Protein 8X7N (pdb70)

Structure (mmCIF, N/CA/C/O backbone):
data_8X7N
#
_entry.id   8X7N
#
_cell.length_a   96.864
_cell.length_b   153.263
_cell.length_c   163.030
_cell.angle_alpha   90.000
_cell.angle_beta   90.000
_cell.angle_gamma   90.000
#
_symmetry.space_group_name_H-M   'P 21 21 21'
#
loop_
_entity.id
_entity.type
_entity.pdbx_description
1 polymer 'Conjugative transfer: aggregate stability'
2 polymer Nb-TraN
#
loop_
_atom_site.group_PDB
_atom_site.id
_atom_site.type_symbol
_atom_site.label_atom_id
_atom_site.label_alt_id
_atom_site.label_comp_id
_atom_site.label_asym_id
_atom_site.label_entity_id
_atom_site.label_seq_id
_atom_site.pdbx_PDB_ins_code
_atom_site.Cartn_x
_atom_site.Cartn_y
_atom_site.Cartn_z
_atom_site.occupancy
_atom_site.B_iso_or_equiv
_atom_site.auth_seq_id
_atom_site.auth_comp_id
_atom_site.auth_asym_id
_atom_site.auth_atom_id
_atom_site.pdbx_PDB_model_num
ATOM 1 N N . GLU A 1 17 ? 10.25306 -10.83806 -69.22789 1.000 88.98513 172 GLU A N 1
ATOM 2 C CA . GLU A 1 17 ? 10.43491 -12.16730 -68.65653 1.000 88.82314 172 GLU A CA 1
ATOM 3 C C . GLU A 1 17 ? 11.05438 -12.07360 -67.26362 1.000 88.00175 172 GLU A C 1
ATOM 4 O O . GLU A 1 17 ? 12.22198 -12.40476 -67.06753 1.000 89.85320 172 GLU A O 1
ATOM 10 N N . VAL A 1 18 ? 10.25617 -11.61870 -66.30179 1.000 82.32121 173 VAL A N 1
ATOM 11 C CA . VAL A 1 18 ? 10.69201 -11.42446 -64.92315 1.000 82.16084 173 VAL A CA 1
ATOM 12 C C . VAL A 1 18 ? 10.18831 -12.59623 -64.09182 1.000 82.16226 173 VAL A C 1
ATOM 13 O O . VAL A 1 18 ? 8.98494 -12.88201 -64.07466 1.000 82.08607 173 VAL A O 1
ATOM 17 N N . ARG A 1 19 ? 11.10206 -13.27213 -63.39698 1.000 79.26708 174 ARG A N 1
ATOM 18 C CA . ARG A 1 19 ? 10.76113 -14.40945 -62.55169 1.000 78.94430 174 ARG A CA 1
ATOM 19 C C . ARG A 1 19 ? 11.29368 -14.17330 -61.14542 1.000 79.39518 174 ARG A C 1
ATOM 20 O O . ARG A 1 19 ? 12.48501 -13.90077 -60.96702 1.000 81.59836 174 ARG A O 1
ATOM 28 N N . THR A 1 20 ? 10.41273 -14.27916 -60.15345 1.000 81.48861 175 THR A N 1
ATOM 29 C CA . THR A 1 20 ? 10.77132 -14.10246 -58.75146 1.000 80.17962 175 THR A CA 1
ATOM 30 C C . THR A 1 20 ? 10.95056 -15.46460 -58.09323 1.000 81.16730 175 THR A C 1
ATOM 31 O O . THR A 1 20 ? 10.04987 -16.30901 -58.14880 1.000 80.24383 175 THR A O 1
ATOM 35 N N . TYR A 1 21 ? 12.10933 -15.67419 -57.47225 1.000 78.66116 176 TYR A N 1
ATOM 36 C CA . TYR A 1 21 ? 12.40353 -16.90229 -56.74707 1.000 78.77809 176 TYR A CA 1
ATOM 37 C C . TYR A 1 21 ? 12.58520 -16.60749 -55.26666 1.000 79.47300 176 TYR A C 1
ATOM 38 O O . TYR A 1 21 ? 13.21684 -15.61527 -54.89338 1.000 78.82085 176 TYR A O 1
ATOM 47 N N . THR A 1 22 ? 12.03605 -17.48115 -54.42949 1.000 80.31639 177 THR A N 1
ATOM 48 C CA . THR A 1 22 ? 12.22817 -17.43076 -52.98302 1.000 79.82390 177 THR A CA 1
ATOM 49 C C . THR A 1 22 ? 12.89097 -18.74659 -52.58450 1.000 81.72514 177 THR A C 1
ATOM 50 O O . THR A 1 22 ? 12.23119 -19.78877 -52.51182 1.000 80.99698 177 THR A O 1
ATOM 54 N N . LEU A 1 23 ? 14.19923 -18.69931 -52.34810 1.000 79.34477 178 LEU A N 1
ATOM 55 C CA . LEU A 1 23 ? 14.99386 -19.88786 -52.06909 1.000 79.11891 178 LEU A CA 1
ATOM 56 C C . LEU A 1 23 ? 15.26108 -19.99324 -50.57499 1.000 79.01916 178 LEU A C 1
ATOM 57 O O . LEU A 1 23 ? 15.73416 -19.03590 -49.95335 1.000 78.87448 178 LEU A O 1
ATOM 62 N N . THR A 1 24 ? 14.95248 -21.15572 -50.00431 1.000 81.23984 179 THR A N 1
ATOM 63 C CA . THR A 1 24 ? 15.13100 -21.40416 -48.57842 1.000 82.40289 179 THR A CA 1
ATOM 64 C C . THR A 1 24 ? 15.71491 -22.79058 -48.35300 1.000 84.39304 179 THR A C 1
ATOM 65 O O . THR A 1 24 ? 15.30576 -23.51750 -47.44143 1.000 87.11990 179 THR A O 1
ATOM 69 N N . ALA A 1 25 ? 16.67265 -23.17986 -49.19237 1.000 83.71633 180 ALA A N 1
ATOM 70 C CA . ALA A 1 25 ? 17.38288 -24.43832 -49.01072 1.000 83.95450 180 ALA A CA 1
ATOM 71 C C . ALA A 1 25 ? 18.83154 -24.15999 -48.63493 1.000 84.02470 180 ALA A C 1
ATOM 72 O O . ALA A 1 25 ? 19.75723 -24.70161 -49.24782 1.000 84.25594 180 ALA A O 1
ATOM 74 N N . PHE A 1 26 ? 19.03240 -23.30956 -47.63144 1.000 85.07087 181 PHE A N 1
ATOM 75 C CA . PHE A 1 26 ? 20.36944 -22.91137 -47.21007 1.000 84.02063 181 PHE A CA 1
ATOM 76 C C . PHE A 1 26 ? 21.01383 -24.02526 -46.39491 1.000 85.75575 181 PHE A C 1
ATOM 77 O O . PHE A 1 26 ? 20.52410 -24.37805 -45.31709 1.000 87.06098 181 PHE A O 1
ATOM 85 N N . SER A 1 27 ? 22.10868 -24.57503 -46.90868 1.000 87.71940 182 SER A N 1
ATOM 86 C CA . SER A 1 27 ? 22.88982 -25.58508 -46.21359 1.000 88.87631 182 SER A CA 1
ATOM 87 C C . SER A 1 27 ? 24.17857 -24.96367 -45.68611 1.000 86.71869 182 SER A C 1
ATOM 88 O O . SER A 1 27 ? 24.74441 -24.05191 -46.29715 1.000 85.73248 182 SER A O 1
ATOM 91 N N . PHE A 1 28 ? 24.64118 -25.46720 -44.54419 1.000 85.73701 183 PHE A N 1
ATOM 92 C CA . PHE A 1 28 ? 25.66896 -24.80299 -43.75475 1.000 85.68845 183 PHE A CA 1
ATOM 93 C C . PHE A 1 28 ? 26.86344 -25.72133 -43.54273 1.000 85.94211 183 PHE A C 1
ATOM 94 O O . PHE A 1 28 ? 26.69952 -26.87747 -43.13876 1.000 86.06364 183 PHE A O 1
ATOM 102 N N . SER A 1 29 ? 28.05981 -25.19857 -43.81483 1.000 88.18789 184 SER A N 1
ATOM 103 C CA . SER A 1 29 ? 29.32787 -25.83187 -43.47003 1.000 89.25767 184 SER A CA 1
ATOM 104 C C . SER A 1 29 ? 30.16358 -24.83371 -42.67598 1.000 88.07549 184 SER A C 1
ATOM 105 O O . SER A 1 29 ? 29.72378 -23.71801 -42.38047 1.000 86.16780 184 SER A O 1
ATOM 108 N N . ARG A 1 30 ? 31.38525 -25.23127 -42.33272 1.000 86.46288 185 ARG A N 1
ATOM 109 C CA . ARG A 1 30 ? 32.25865 -24.37472 -41.54660 1.000 84.97604 185 ARG A CA 1
ATOM 110 C C . ARG A 1 30 ? 33.69589 -24.52714 -42.01663 1.000 84.99835 185 ARG A C 1
ATOM 111 O O . ARG A 1 30 ? 34.12369 -25.62163 -42.39420 1.000 86.44610 185 ARG A O 1
ATOM 119 N N . SER A 1 31 ? 34.43355 -23.41894 -41.99359 1.000 82.18486 186 SER A N 1
ATOM 120 C CA . SER A 1 31 ? 35.86412 -23.40834 -42.29119 1.000 82.79546 186 SER A CA 1
ATOM 121 C C . SER A 1 31 ? 36.55873 -22.72928 -41.11551 1.000 81.91328 186 SER A C 1
ATOM 122 O O . SER A 1 31 ? 36.58218 -21.49777 -41.02662 1.000 80.68347 186 SER A O 1
ATOM 125 N N . GLY A 1 32 ? 37.10794 -23.53481 -40.21032 1.000 82.05633 187 GLY A N 1
ATOM 126 C CA . GLY A 1 32 ? 37.82297 -23.01414 -39.06354 1.000 82.68865 187 GLY A CA 1
ATOM 127 C C . GLY A 1 32 ? 36.91049 -22.57095 -37.94069 1.000 84.31882 187 GLY A C 1
ATOM 128 O O . GLY A 1 32 ? 36.37684 -23.39938 -37.19633 1.000 86.32089 187 GLY A O 1
ATOM 129 N N . LYS A 1 33 ? 36.72819 -21.25809 -37.80830 1.000 84.61664 188 LYS A N 1
ATOM 130 C CA . LYS A 1 33 ? 35.86622 -20.68541 -36.78263 1.000 89.61835 188 LYS A CA 1
ATOM 131 C C . LYS A 1 33 ? 34.65824 -19.97683 -37.38395 1.000 89.60142 188 LYS A C 1
ATOM 132 O O . LYS A 1 33 ? 33.93044 -19.28430 -36.66132 1.000 86.73859 188 LYS A O 1
ATOM 138 N N . GLN A 1 34 ? 34.41671 -20.14736 -38.68109 1.000 85.81452 189 GLN A N 1
ATOM 139 C CA . GLN A 1 34 ? 33.45736 -19.34743 -39.42416 1.000 84.74588 189 GLN A CA 1
ATOM 140 C C . GLN A 1 34 ? 32.40952 -20.25363 -40.05733 1.000 85.37244 189 GLN A C 1
ATOM 141 O O . GLN A 1 34 ? 32.70611 -21.38576 -40.45159 1.000 83.99953 189 GLN A O 1
ATOM 147 N N . ILE A 1 35 ? 31.16957 -19.74644 -40.14929 1.000 86.11746 190 ILE A N 1
ATOM 148 C CA . ILE A 1 35 ? 30.06535 -20.49006 -40.74732 1.000 83.36502 190 ILE A CA 1
ATOM 149 C C . ILE A 1 35 ? 30.00708 -20.16738 -42.23370 1.000 81.42314 190 ILE A C 1
ATOM 150 O O . ILE A 1 35 ? 30.28890 -19.04234 -42.66091 1.000 81.33586 190 ILE A O 1
ATOM 155 N N . VAL A 1 36 ? 29.63900 -21.16557 -43.03382 1.000 83.40129 191 VAL A N 1
ATOM 156 C CA . VAL A 1 36 ? 29.52749 -21.02735 -44.48187 1.000 84.09224 191 VAL A CA 1
ATOM 157 C C . VAL A 1 36 ? 28.12531 -21.46593 -44.88826 1.000 86.37524 191 VAL A C 1
ATOM 158 O O . VAL A 1 36 ? 27.81463 -22.66320 -44.85980 1.000 88.14170 191 VAL A O 1
ATOM 162 N N . PHE A 1 37 ? 27.28123 -20.50975 -45.26627 1.000 79.74083 192 PHE A N 1
ATOM 163 C CA . PHE A 1 37 ? 25.96560 -20.84036 -45.79087 1.000 79.68081 192 PHE A CA 1
ATOM 164 C C . PHE A 1 37 ? 26.02740 -20.96575 -47.30898 1.000 79.83888 192 PHE A C 1
ATOM 165 O O . PHE A 1 37 ? 26.92310 -20.43030 -47.96447 1.000 79.92696 192 PHE A O 1
ATOM 173 N N . SER A 1 38 ? 25.06189 -21.69487 -47.86496 1.000 79.88273 193 SER A N 1
ATOM 174 C CA . SER A 1 38 ? 25.05075 -21.96772 -49.29542 1.000 80.05402 193 SER A CA 1
ATOM 175 C C . SER A 1 38 ? 23.63732 -22.32084 -49.73790 1.000 83.96814 193 SER A C 1
ATOM 176 O O . SER A 1 38 ? 22.95184 -23.10498 -49.07724 1.000 86.20532 193 SER A O 1
ATOM 179 N N . VAL A 1 39 ? 23.21666 -21.74373 -50.86303 1.000 79.96651 194 VAL A N 1
ATOM 180 C CA . VAL A 1 39 ? 21.92882 -22.04465 -51.47428 1.000 79.92804 194 VAL A CA 1
ATOM 181 C C . VAL A 1 39 ? 22.13223 -22.13583 -52.98051 1.000 80.11687 194 VAL A C 1
ATOM 182 O O . VAL A 1 39 ? 22.95565 -21.42069 -53.55908 1.000 80.16609 194 VAL A O 1
ATOM 186 N N . THR A 1 40 ? 21.38969 -23.03678 -53.61474 1.000 80.23313 195 THR A N 1
ATOM 187 C CA . THR A 1 40 ? 21.52350 -23.26801 -55.04487 1.000 80.43603 195 THR A CA 1
ATOM 188 C C . THR A 1 40 ? 20.51813 -22.42236 -55.81710 1.000 80.28558 195 THR A C 1
ATOM 189 O O . THR A 1 40 ? 19.40904 -22.15822 -55.34653 1.000 80.19418 195 THR A O 1
ATOM 193 N N . VAL A 1 41 ? 20.92076 -21.99101 -57.00570 1.000 80.40072 196 VAL A N 1
ATOM 194 C CA . VAL A 1 41 ? 20.06210 -21.22766 -57.90712 1.000 80.29828 196 VAL A CA 1
ATOM 195 C C . VAL A 1 41 ? 19.57469 -22.16972 -59.00247 1.000 80.51166 196 VAL A C 1
ATOM 196 O O . VAL A 1 41 ? 20.40641 -22.73012 -59.73272 1.000 80.77506 196 VAL A O 1
ATOM 200 N N . PRO A 1 42 ? 18.26564 -22.36946 -59.15664 1.000 80.41742 197 PRO A N 1
ATOM 201 C CA . PRO A 1 42 ? 17.75485 -23.35398 -60.11809 1.000 80.62498 197 PRO A CA 1
ATOM 202 C C . PRO A 1 42 ? 17.51839 -22.83280 -61.52823 1.000 80.69574 197 PRO A C 1
ATOM 203 O O . PRO A 1 42 ? 17.15233 -23.63082 -62.39816 1.000 80.88657 197 PRO A O 1
ATOM 207 N N . GLU A 1 43 ? 17.70212 -21.53912 -61.78687 1.000 82.71473 198 GLU A N 1
ATOM 208 C CA . GLU A 1 43 ? 17.56870 -21.01872 -63.14071 1.000 85.02713 198 GLU A CA 1
ATOM 209 C C . GLU A 1 43 ? 18.52113 -19.85120 -63.34792 1.000 84.44779 198 GLU A C 1
ATOM 210 O O . GLU A 1 43 ? 18.74728 -19.05303 -62.43466 1.000 85.70559 198 GLU A O 1
ATOM 216 N N . ALA A 1 44 ? 19.06491 -19.76131 -64.56034 1.000 81.16753 199 ALA A N 1
ATOM 217 C CA . ALA A 1 44 ? 19.99637 -18.71435 -64.94058 1.000 81.17323 199 ALA A CA 1
ATOM 218 C C . ALA A 1 44 ? 19.25622 -17.41265 -65.23572 1.000 80.94368 199 ALA A C 1
ATOM 219 O O . ALA A 1 44 ? 18.03754 -17.38284 -65.41615 1.000 80.82740 199 ALA A O 1
ATOM 221 N N . GLY A 1 45 ? 20.01126 -16.33113 -65.29288 1.000 80.52422 200 GLY A N 1
ATOM 222 C CA . GLY A 1 45 ? 19.44863 -15.02663 -65.58024 1.000 80.31872 200 GLY A CA 1
ATOM 223 C C . GLY A 1 45 ? 20.25408 -13.93870 -64.90083 1.000 80.17151 200 GLY A C 1
ATOM 224 O O . GLY A 1 45 ? 21.24880 -14.19325 -64.22809 1.000 80.23132 200 GLY A O 1
ATOM 225 N N . THR A 1 46 ? 19.79534 -12.70614 -65.09650 1.000 80.12948 201 THR A N 1
ATOM 226 C CA . THR A 1 46 ? 20.43926 -11.52318 -64.53846 1.000 79.97358 201 THR A CA 1
ATOM 227 C C . THR A 1 46 ? 19.59013 -10.99064 -63.39339 1.000 79.65960 201 THR A C 1
ATOM 228 O O . THR A 1 46 ? 18.44027 -10.59400 -63.60319 1.000 79.50751 201 THR A O 1
ATOM 232 N N . ILE A 1 47 ? 20.15934 -10.97284 -62.18974 1.000 79.42026 202 ILE A N 1
ATOM 233 C CA . ILE A 1 47 ? 19.42600 -10.50105 -61.02224 1.000 79.13491 202 ILE A CA 1
ATOM 234 C C . ILE A 1 47 ? 19.20944 -8.99792 -61.12206 1.000 78.93390 202 ILE A C 1
ATOM 235 O O . ILE A 1 47 ? 20.15577 -8.22987 -61.33712 1.000 78.96971 202 ILE A O 1
ATOM 240 N N . SER A 1 48 ? 17.95683 -8.56918 -60.96184 1.000 81.06485 203 SER A N 1
ATOM 241 C CA . SER A 1 48 ? 17.63236 -7.15051 -60.90184 1.000 80.84948 203 SER A CA 1
ATOM 242 C C . SER A 1 48 ? 17.45879 -6.64134 -59.47941 1.000 80.60503 203 SER A C 1
ATOM 243 O O . SER A 1 48 ? 17.58040 -5.43190 -59.25383 1.000 80.44900 203 SER A O 1
ATOM 246 N N . SER A 1 49 ? 17.18178 -7.53063 -58.52552 1.000 86.30150 204 SER A N 1
ATOM 247 C CA . SER A 1 49 ? 16.95494 -7.14437 -57.13852 1.000 86.28768 204 SER A CA 1
ATOM 248 C C . SER A 1 49 ? 17.03163 -8.39494 -56.27480 1.000 84.71949 204 SER A C 1
ATOM 249 O O . SER A 1 49 ? 16.34989 -9.38491 -56.55592 1.000 85.63774 204 SER A O 1
ATOM 252 N N . ALA A 1 50 ? 17.85344 -8.34954 -55.23081 1.000 82.49928 205 ALA A N 1
ATOM 253 C CA . ALA A 1 50 ? 18.03029 -9.47951 -54.33105 1.000 83.78108 205 ALA A CA 1
ATOM 254 C C . ALA A 1 50 ? 17.98867 -8.99593 -52.89089 1.000 84.51123 205 ALA A C 1
ATOM 255 O O . ALA A 1 50 ? 18.47217 -7.90263 -52.58032 1.000 83.31465 205 ALA A O 1
ATOM 257 N N . SER A 1 51 ? 17.41073 -9.81833 -52.01592 1.000 87.15645 206 SER A N 1
ATOM 258 C CA . SER A 1 51 ? 17.30018 -9.49207 -50.59965 1.000 85.29338 206 SER A CA 1
ATOM 259 C C . SER A 1 51 ? 17.32463 -10.77597 -49.78358 1.000 84.27621 206 SER A C 1
ATOM 260 O O . SER A 1 51 ? 16.64685 -11.74746 -50.13242 1.000 81.93583 206 SER A O 1
ATOM 263 N N . LEU A 1 52 ? 18.10137 -10.77474 -48.70320 1.000 80.42861 207 LEU A N 1
ATOM 264 C CA . LEU A 1 52 ? 18.18162 -11.90834 -47.79364 1.000 80.50084 207 LEU A CA 1
ATOM 265 C C . LEU A 1 52 ? 17.31891 -11.64032 -46.56885 1.000 80.28391 207 LEU A C 1
ATOM 266 O O . LEU A 1 52 ? 17.35656 -10.54660 -45.99746 1.000 80.10864 207 LEU A O 1
ATOM 271 N N . ASN A 1 53 ? 16.54343 -12.64625 -46.16941 1.000 81.09443 208 ASN A N 1
ATOM 272 C CA . ASN A 1 53 ? 15.57236 -12.52434 -45.08611 1.000 83.32295 208 ASN A CA 1
ATOM 273 C C . ASN A 1 53 ? 16.00353 -13.43310 -43.94101 1.000 83.28791 208 ASN A C 1
ATOM 274 O O . ASN A 1 53 ? 16.00135 -14.66146 -44.08014 1.000 82.03781 208 ASN A O 1
ATOM 279 N N . VAL A 1 54 ? 16.36972 -12.82890 -42.81391 1.000 86.30187 209 VAL A N 1
ATOM 280 C CA . VAL A 1 54 ? 16.85899 -13.55222 -41.64553 1.000 86.78042 209 VAL A CA 1
ATOM 281 C C . VAL A 1 54 ? 15.72405 -13.67730 -40.64041 1.000 87.89471 209 VAL A C 1
ATOM 282 O O . VAL A 1 54 ? 15.16047 -12.66995 -40.19522 1.000 87.89534 209 VAL A O 1
ATOM 286 N N . ILE A 1 55 ? 15.39562 -14.91217 -40.27677 1.000 89.70267 210 ILE A N 1
ATOM 287 C CA . ILE A 1 55 ? 14.38441 -15.20659 -39.26952 1.000 93.57043 210 ILE A CA 1
ATOM 288 C C . ILE A 1 55 ? 15.07222 -15.97368 -38.15186 1.000 94.77675 210 ILE A C 1
ATOM 289 O O . ILE A 1 55 ? 15.69872 -17.00951 -38.40464 1.000 94.14433 210 ILE A O 1
ATOM 294 N N . THR A 1 56 ? 14.96975 -15.46608 -36.92462 1.000 95.82334 211 THR A N 1
ATOM 295 C CA . THR A 1 56 ? 15.59444 -16.13652 -35.79150 1.000 98.72161 211 THR A CA 1
ATOM 296 C C . THR A 1 56 ? 14.88617 -15.73936 -34.50579 1.000 101.95702 211 THR A C 1
ATOM 297 O O . THR A 1 56 ? 14.23009 -14.69652 -34.42994 1.000 102.54168 211 THR A O 1
ATOM 301 N N . GLN A 1 57 ? 15.03037 -16.59883 -33.49121 1.000 103.04810 212 GLN A N 1
ATOM 302 C CA . GLN A 1 57 ? 14.51225 -16.32649 -32.15864 1.000 104.72999 212 GLN A CA 1
ATOM 303 C C . GLN A 1 57 ? 15.59705 -16.09027 -31.11959 1.000 103.56317 212 GLN A C 1
ATOM 304 O O . GLN A 1 57 ? 15.29998 -15.52430 -30.06481 1.000 103.48694 212 GLN A O 1
ATOM 310 N N . ASN A 1 58 ? 16.83054 -16.51061 -31.37999 1.000 103.06353 213 ASN A N 1
ATOM 311 C CA . ASN A 1 58 ? 17.93970 -16.30355 -30.46313 1.000 100.59284 213 ASN A CA 1
ATOM 312 C C . ASN A 1 58 ? 18.87249 -15.23325 -31.01175 1.000 98.87144 213 ASN A C 1
ATOM 313 O O . ASN A 1 58 ? 18.97894 -15.04331 -32.22657 1.000 99.37306 213 ASN A O 1
ATOM 318 N N . TYR A 1 59 ? 19.53743 -14.526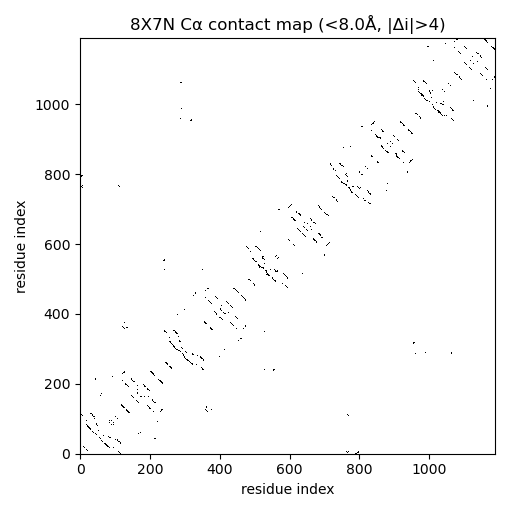58 -30.10107 1.000 95.50749 214 TYR A N 1
ATOM 319 C CA . TYR A 1 59 ? 20.49858 -13.51060 -30.50359 1.000 92.90742 214 TYR A CA 1
ATOM 320 C C . TYR A 1 59 ? 21.59287 -14.13209 -31.36056 1.000 91.86085 214 TYR A C 1
ATOM 321 O O . TYR A 1 59 ? 22.01619 -15.26863 -31.13077 1.000 92.13995 214 TYR A O 1
ATOM 330 N N . LEU A 1 60 ? 22.03742 -13.38193 -32.36630 1.000 89.90593 215 LEU A N 1
ATOM 331 C CA . LEU A 1 60 ? 23.09120 -13.81798 -33.27170 1.000 91.85554 215 LEU A CA 1
ATOM 332 C C . LEU A 1 60 ? 24.44953 -13.22383 -32.91519 1.000 90.64619 215 LEU A C 1
ATOM 333 O O . LEU A 1 60 ? 25.40266 -13.36610 -33.68946 1.000 84.59906 215 LEU A O 1
ATOM 338 N N . TRP A 1 61 ? 24.54952 -12.56786 -31.75887 1.000 89.89880 216 TRP A N 1
ATOM 339 C CA . TRP A 1 61 ? 25.79284 -11.98789 -31.25495 1.000 84.13099 216 TRP A CA 1
ATOM 340 C C . TRP A 1 61 ? 26.50527 -11.15846 -32.32182 1.000 83.65631 216 TRP A C 1
ATOM 341 O O . TRP A 1 61 ? 27.69587 -11.32767 -32.58935 1.000 86.20504 216 TRP A O 1
ATOM 352 N N . ASN A 1 62 ? 25.74473 -10.25126 -32.93696 1.000 79.69847 217 ASN A N 1
ATOM 353 C CA . ASN A 1 62 ? 26.28127 -9.23415 -33.84303 1.000 79.67890 217 ASN A CA 1
ATOM 354 C C . ASN A 1 62 ? 27.11430 -9.85606 -34.95959 1.000 79.89615 217 ASN A C 1
ATOM 355 O O . ASN A 1 62 ? 28.13788 -9.31258 -35.37745 1.000 79.96691 217 ASN A O 1
ATOM 360 N N . SER A 1 63 ? 26.67131 -11.00952 -35.44787 1.000 78.53483 218 SER A N 1
ATOM 361 C CA . SER A 1 63 ? 27.41628 -11.72794 -36.47360 1.000 79.27132 218 SER A CA 1
ATOM 362 C C . SER A 1 63 ? 27.41793 -10.93455 -37.77552 1.000 79.88660 218 SER A C 1
ATOM 363 O O . SER A 1 63 ? 26.35413 -10.57968 -38.29336 1.000 81.72874 218 SER A O 1
ATOM 366 N N . ARG A 1 64 ? 28.60697 -10.64516 -38.29920 1.000 80.64237 219 ARG A N 1
ATOM 367 C CA . ARG A 1 64 ? 28.72661 -10.02351 -39.60961 1.000 79.61339 219 ARG A CA 1
ATOM 368 C C . ARG A 1 64 ? 28.92886 -11.10184 -40.66701 1.000 78.72216 219 ARG A C 1
ATOM 369 O O . ARG A 1 64 ? 29.43253 -12.19182 -40.38271 1.000 78.89431 219 ARG A O 1
ATOM 377 N N . ALA A 1 65 ? 28.52312 -10.79254 -41.89549 1.000 78.35022 220 ALA A N 1
ATOM 378 C CA . ALA A 1 65 ? 28.55708 -11.78476 -42.95638 1.000 78.55447 220 ALA A CA 1
ATOM 379 C C . ALA A 1 65 ? 28.65494 -11.10029 -44.30964 1.000 78.58714 220 ALA A C 1
ATOM 380 O O . ALA A 1 65 ? 28.42782 -9.89442 -44.44330 1.000 78.42444 220 ALA A O 1
ATOM 382 N N . GLY A 1 66 ? 28.99520 -11.90063 -45.31585 1.000 78.80826 221 GLY A N 1
ATOM 383 C CA . GLY A 1 66 ? 29.04479 -11.44336 -46.68784 1.000 78.87391 221 GLY A CA 1
ATOM 384 C C . GLY A 1 66 ? 28.24980 -12.34517 -47.60786 1.000 78.97266 221 GLY A C 1
ATOM 385 O O . GLY A 1 66 ? 28.37555 -13.57238 -47.54966 1.000 79.13854 221 GLY A O 1
ATOM 386 N N . PHE A 1 67 ? 27.41843 -11.74275 -48.45445 1.000 78.87460 222 PHE A N 1
ATOM 387 C CA . PHE A 1 67 ? 26.60538 -12.48378 -49.41265 1.000 78.96071 222 PHE A CA 1
ATOM 388 C C . PHE A 1 67 ? 26.33975 -11.58629 -50.60750 1.000 78.92944 222 PHE A C 1
ATOM 389 O O . PHE A 1 67 ? 25.79794 -10.49129 -50.44247 1.000 78.71391 222 PHE A O 1
ATOM 397 N N . MET A 1 68 ? 26.72989 -12.04373 -51.79739 1.000 79.15004 223 MET A N 1
ATOM 398 C CA . MET A 1 68 ? 26.41233 -11.35557 -53.04843 1.000 80.53761 223 MET A CA 1
ATOM 399 C C . MET A 1 68 ? 26.93413 -9.91845 -53.05194 1.000 79.60666 223 MET A C 1
ATOM 400 O O . MET A 1 68 ? 26.19646 -8.96779 -53.31998 1.000 79.73190 223 MET A O 1
ATOM 405 N N . ASN A 1 69 ? 28.22472 -9.76633 -52.75132 1.000 80.41306 224 ASN A N 1
ATOM 406 C CA . ASN A 1 69 ? 28.87021 -8.45222 -52.69971 1.000 82.71599 224 ASN A CA 1
ATOM 407 C C . ASN A 1 69 ? 28.14680 -7.50405 -51.74838 1.000 84.09727 224 ASN A C 1
ATOM 408 O O . ASN A 1 69 ? 28.00197 -6.31203 -52.02520 1.000 87.62564 224 ASN A O 1
ATOM 413 N N . THR A 1 70 ? 27.68944 -8.03000 -50.61607 1.000 79.25197 225 THR A N 1
ATOM 414 C CA . THR A 1 70 ? 26.93890 -7.22204 -49.66764 1.000 78.97786 225 THR A CA 1
ATOM 415 C C . THR A 1 70 ? 27.39233 -7.53592 -48.25170 1.000 78.93987 225 THR A C 1
ATOM 416 O O . THR A 1 70 ? 27.44687 -8.70371 -47.85448 1.000 79.04966 225 THR A O 1
ATOM 420 N N . ILE A 1 71 ? 27.72615 -6.48895 -47.50558 1.000 80.35013 226 ILE A N 1
ATOM 421 C CA . ILE A 1 71 ? 28.02564 -6.59619 -46.08382 1.000 82.63731 226 ILE A CA 1
ATOM 422 C C . ILE A 1 71 ? 26.75254 -6.31715 -45.29554 1.000 84.94209 226 ILE A C 1
ATOM 423 O O . ILE A 1 71 ? 26.10933 -5.27609 -45.48085 1.000 85.71784 226 ILE A O 1
ATOM 428 N N . PHE A 1 72 ? 26.37614 -7.25303 -44.42806 1.000 82.21934 227 PHE A N 1
ATOM 429 C CA . PHE A 1 72 ? 25.29228 -7.04570 -43.48104 1.000 80.04570 227 PHE A CA 1
ATOM 430 C C . PHE A 1 72 ? 25.74602 -7.51764 -42.10831 1.000 81.88618 227 PHE A C 1
ATOM 431 O O . PHE A 1 72 ? 26.82672 -8.08896 -41.94876 1.000 82.71682 227 PHE A O 1
ATOM 439 N N . ASN A 1 73 ? 24.90666 -7.27247 -41.10664 1.000 81.62060 228 ASN A N 1
ATOM 440 C CA . ASN A 1 73 ? 25.22956 -7.62455 -39.72502 1.000 81.43700 228 ASN A CA 1
ATOM 441 C C . ASN A 1 73 ? 23.93460 -8.05735 -39.04544 1.000 86.16223 228 ASN A C 1
ATOM 442 O O . ASN A 1 73 ? 23.12996 -7.21586 -38.63559 1.000 90.04503 228 ASN A O 1
ATOM 447 N N . MET A 1 74 ? 23.73596 -9.36868 -38.93622 1.000 85.77858 229 MET A N 1
ATOM 448 C CA . MET A 1 74 ? 22.51723 -9.92011 -38.35578 1.000 86.17564 229 MET A CA 1
ATOM 449 C C . MET A 1 74 ? 22.66309 -9.98028 -36.84145 1.000 88.49642 229 MET A C 1
ATOM 450 O O . MET A 1 74 ? 23.49544 -10.72784 -36.31998 1.000 90.57524 229 MET A O 1
ATOM 455 N N . THR A 1 75 ? 21.85394 -9.19643 -36.13279 1.000 89.94070 230 THR A N 1
ATOM 456 C CA . THR A 1 75 ? 21.77789 -9.26099 -34.67833 1.000 88.71781 230 THR A CA 1
ATOM 457 C C . THR A 1 75 ? 20.60762 -10.11512 -34.20548 1.000 89.50637 230 THR A C 1
ATOM 458 O O . THR A 1 75 ? 20.79326 -11.03839 -33.40687 1.000 88.77324 230 THR A O 1
ATOM 462 N N . TRP A 1 76 ? 19.40317 -9.82942 -34.70029 1.000 97.99985 231 TRP A N 1
ATOM 463 C CA . TRP A 1 76 ? 18.21603 -10.61808 -34.39252 1.000 94.88161 231 TRP A CA 1
ATOM 464 C C . TRP A 1 76 ? 17.51394 -11.00697 -35.68688 1.000 91.92246 231 TRP A C 1
ATOM 465 O O . TRP A 1 76 ? 18.11392 -11.64759 -36.55531 1.000 96.34218 231 TRP A O 1
ATOM 476 N N . GLY A 1 77 ? 16.24848 -10.62225 -35.82992 1.000 88.29597 232 GLY A N 1
ATOM 477 C CA . GLY A 1 77 ? 15.53835 -10.80290 -37.08413 1.000 92.35461 232 GLY A CA 1
ATOM 478 C C . GLY A 1 77 ? 15.67399 -9.56675 -37.95971 1.000 90.68686 232 GLY A C 1
ATOM 479 O O . GLY A 1 77 ? 15.56520 -8.43826 -37.48529 1.000 89.76605 232 GLY A O 1
ATOM 480 N N . SER A 1 78 ? 15.91926 -9.79507 -39.24789 1.000 88.17311 233 SER A N 1
ATOM 481 C CA . SER A 1 78 ? 16.11360 -8.68987 -40.17658 1.000 84.59294 233 SER A CA 1
ATOM 482 C C . SER A 1 78 ? 15.97815 -9.19690 -41.60394 1.000 84.20068 233 SER A C 1
ATOM 483 O O . SER A 1 78 ? 16.14820 -10.38647 -41.88128 1.000 84.41850 233 SER A O 1
ATOM 486 N N . THR A 1 79 ? 15.66772 -8.26946 -42.50747 1.000 83.21188 234 THR A N 1
ATOM 487 C CA . THR A 1 79 ? 15.56476 -8.55028 -43.93916 1.000 84.55976 234 THR A CA 1
ATOM 488 C C . THR A 1 79 ? 16.49613 -7.57215 -44.64885 1.000 86.10977 234 THR A C 1
ATOM 489 O O . THR A 1 79 ? 16.16221 -6.39380 -44.80815 1.000 85.05085 234 THR A O 1
ATOM 493 N N . ILE A 1 80 ? 17.66442 -8.06025 -45.06852 1.000 79.41420 235 ILE A N 1
ATOM 494 C CA . ILE A 1 80 ? 18.70812 -7.21319 -45.63461 1.000 79.45947 235 ILE A CA 1
ATOM 495 C C . ILE A 1 80 ? 18.55894 -7.15636 -47.14579 1.000 79.55538 235 ILE A C 1
ATOM 496 O O . ILE A 1 80 ? 18.25140 -8.16175 -47.79678 1.000 79.69520 235 ILE A O 1
ATOM 501 N N . THR A 1 81 ? 18.78447 -5.97046 -47.70577 1.000 79.87037 236 THR A N 1
ATOM 502 C CA . THR A 1 81 ? 18.81283 -5.78526 -49.15121 1.000 78.43555 236 THR A CA 1
ATOM 503 C C . THR A 1 81 ? 20.20262 -6.15023 -49.65534 1.000 80.23502 236 THR A C 1
ATOM 504 O O . THR A 1 81 ? 21.17643 -5.44602 -49.36998 1.000 82.31588 236 THR A O 1
ATOM 508 N N . LEU A 1 82 ? 20.30666 -7.25267 -50.39687 1.000 79.72236 237 LEU A N 1
ATOM 509 C CA . LEU A 1 82 ? 21.58278 -7.65391 -50.98729 1.000 79.48487 237 LEU A CA 1
ATOM 510 C C . LEU A 1 82 ? 21.88532 -6.69695 -52.13685 1.000 81.68804 237 LEU A C 1
ATOM 511 O O . LEU A 1 82 ? 21.61758 -6.97061 -53.30896 1.000 81.97905 237 LEU A O 1
ATOM 516 N N . GLY A 1 83 ? 22.46135 -5.54631 -51.78143 1.000 81.33591 238 GLY A N 1
ATOM 517 C CA . GLY A 1 83 ? 22.63603 -4.48082 -52.75697 1.000 79.86797 238 GLY A CA 1
ATOM 518 C C . GLY A 1 83 ? 23.55044 -4.86386 -53.90512 1.000 78.12500 238 GLY A C 1
ATOM 519 O O . GLY A 1 83 ? 23.24454 -4.60069 -55.07199 1.000 78.18000 238 GLY A O 1
ATOM 520 N N . GLY A 1 84 ? 24.67693 -5.49888 -53.59416 1.000 81.48230 239 GLY A N 1
ATOM 521 C CA . GLY A 1 84 ? 25.70276 -5.73355 -54.59234 1.000 84.73990 239 GLY A CA 1
ATOM 522 C C . GLY A 1 84 ? 25.33273 -6.81461 -55.58404 1.000 85.04329 239 GLY A C 1
ATOM 523 O O . GLY A 1 84 ? 26.10691 -7.13795 -56.49142 1.000 89.28202 239 GLY A O 1
ATOM 524 N N . ALA A 1 85 ? 24.14257 -7.38168 -55.41714 1.000 78.64549 240 ALA A N 1
ATOM 525 C CA . ALA A 1 85 ? 23.69597 -8.47812 -56.25708 1.000 78.81714 240 ALA A CA 1
ATOM 526 C C . ALA A 1 85 ? 23.00606 -8.01177 -57.53087 1.000 78.82192 240 ALA A C 1
ATOM 527 O O . ALA A 1 85 ? 22.71990 -8.84327 -58.39863 1.000 78.98944 240 ALA A O 1
ATOM 529 N N . THR A 1 86 ? 22.74903 -6.71325 -57.67394 1.000 78.65203 241 THR A N 1
ATOM 530 C CA . THR A 1 86 ? 22.03559 -6.19977 -58.83985 1.000 78.64160 241 THR A CA 1
ATOM 531 C C . THR A 1 86 ? 22.93461 -6.28381 -60.06534 1.000 78.89835 241 THR A C 1
ATOM 532 O O . THR A 1 86 ? 23.84824 -5.47027 -60.23231 1.000 79.37521 241 THR A O 1
ATOM 536 N N . GLY A 1 87 ? 22.67187 -7.26209 -60.92703 1.000 79.08907 242 GLY A N 1
ATOM 537 C CA . GLY A 1 87 ? 23.41986 -7.45038 -62.15299 1.000 79.35149 242 GLY A CA 1
ATOM 538 C C . GLY A 1 87 ? 24.17798 -8.75534 -62.23127 1.000 79.61328 242 GLY A C 1
ATOM 539 O O . GLY A 1 87 ? 24.72321 -9.07036 -63.29773 1.000 79.85589 242 GLY A O 1
ATOM 540 N N . MET A 1 88 ? 24.23349 -9.51979 -61.14159 1.000 79.57913 243 MET A N 1
ATOM 541 C CA . MET A 1 88 ? 24.93935 -10.79510 -61.13699 1.000 79.82551 243 MET A CA 1
ATOM 542 C C . MET A 1 88 ? 24.35280 -11.73235 -62.18119 1.000 80.00718 243 MET A C 1
ATOM 543 O O . MET A 1 88 ? 23.17542 -12.09623 -62.11297 1.000 80.20231 243 MET A O 1
ATOM 548 N N . MET A 1 89 ? 25.17525 -12.12230 -63.14758 1.000 80.28363 244 MET A N 1
ATOM 549 C CA . MET A 1 89 ? 24.75622 -13.04769 -64.19560 1.000 82.54373 244 MET A CA 1
ATOM 550 C C . MET A 1 89 ? 24.92740 -14.46468 -63.66595 1.000 83.40802 244 MET A C 1
ATOM 551 O O . MET A 1 89 ? 26.01587 -15.04161 -63.73458 1.000 87.89197 244 MET A O 1
ATOM 556 N N . LEU A 1 90 ? 23.84859 -15.02256 -63.12959 1.000 80.50717 245 LEU A N 1
ATOM 557 C CA . LEU A 1 90 ? 23.86475 -16.35964 -62.56130 1.000 80.61855 245 LEU A CA 1
ATOM 558 C C . LEU A 1 90 ? 23.59096 -17.40128 -63.63897 1.000 80.87295 245 LEU A C 1
ATOM 559 O O . LEU A 1 90 ? 23.04076 -17.10551 -64.70189 1.000 80.90818 245 LEU A O 1
ATOM 564 N N . SER A 1 91 ? 23.98331 -18.63533 -63.34947 1.000 81.05683 246 SER A N 1
ATOM 565 C CA . SER A 1 91 ? 23.77665 -19.74926 -64.25856 1.000 81.43635 246 SER A CA 1
ATOM 566 C C . SER A 1 91 ? 23.05597 -20.87794 -63.53604 1.000 82.80193 246 SER A C 1
ATOM 567 O O . SER A 1 91 ? 22.86683 -20.84705 -62.31708 1.000 83.01277 246 SER A O 1
ATOM 570 N N . LYS A 1 92 ? 22.64294 -21.87608 -64.31629 1.000 86.43770 247 LYS A N 1
ATOM 571 C CA . LYS A 1 92 ? 22.00574 -23.06163 -63.75927 1.000 85.20169 247 LYS A CA 1
ATOM 572 C C . LYS A 1 92 ? 22.89408 -23.68611 -62.69140 1.000 85.59044 247 LYS A C 1
ATOM 573 O O . LYS A 1 92 ? 24.06994 -23.97114 -62.93210 1.000 85.57243 247 LYS A O 1
ATOM 579 N N . GLY A 1 93 ? 22.33232 -23.87624 -61.50197 1.000 81.38967 248 GLY A N 1
ATOM 580 C CA . GLY A 1 93 ? 23.03804 -24.56335 -60.43845 1.000 81.44122 248 GLY A CA 1
ATOM 581 C C . GLY A 1 93 ? 24.20591 -23.78443 -59.86781 1.000 81.38982 248 GLY A C 1
ATOM 582 O O . GLY A 1 93 ? 25.03128 -24.34232 -59.13687 1.000 81.48233 248 GLY A O 1
ATOM 583 N N . GLN A 1 94 ? 24.29431 -22.49754 -60.20119 1.000 81.24950 249 GLN A N 1
ATOM 584 C CA . GLN A 1 94 ? 25.29829 -21.63659 -59.59123 1.000 81.16708 249 GLN A CA 1
ATOM 585 C C . GLN A 1 94 ? 25.03204 -21.51331 -58.09918 1.000 80.93432 249 GLN A C 1
ATOM 586 O O . GLN A 1 94 ? 23.94567 -21.09788 -57.68597 1.000 85.62909 249 GLN A O 1
ATOM 592 N N . ILE A 1 95 ? 26.01912 -21.87760 -57.29187 1.000 81.01053 250 ILE A N 1
ATOM 593 C CA . ILE A 1 95 ? 25.86912 -21.88543 -55.84305 1.000 80.82475 250 ILE A CA 1
ATOM 594 C C . ILE A 1 95 ? 26.25090 -20.51575 -55.30233 1.000 80.61101 250 ILE A C 1
ATOM 595 O O . ILE A 1 95 ? 27.39513 -20.07657 -55.45462 1.000 80.70471 250 ILE A O 1
ATOM 600 N N . LEU A 1 96 ? 25.29665 -19.83954 -54.67153 1.000 80.33032 251 LEU A N 1
ATOM 601 C CA . LEU A 1 96 ? 25.57886 -18.62135 -53.92125 1.000 80.11058 251 LEU A CA 1
ATOM 602 C C . LEU A 1 96 ? 25.94004 -19.01730 -52.49652 1.000 80.05785 251 LEU A C 1
ATOM 603 O O . LEU A 1 96 ? 25.09359 -19.52319 -51.75150 1.000 79.95318 251 LEU A O 1
ATOM 608 N N . SER A 1 97 ? 27.19271 -18.78946 -52.11593 1.000 80.13585 252 SER A N 1
ATOM 609 C CA . SER A 1 97 ? 27.65646 -19.12186 -50.78130 1.000 80.10191 252 SER A CA 1
ATOM 610 C C . SER A 1 97 ? 28.34051 -17.91189 -50.16291 1.000 79.95583 252 SER A C 1
ATOM 611 O O . SER A 1 97 ? 28.96203 -17.10352 -50.85808 1.000 79.99063 252 SER A O 1
ATOM 614 N N . GLY A 1 98 ? 28.20691 -17.79119 -48.84049 1.000 79.79547 253 GLY A N 1
ATOM 615 C CA . GLY A 1 98 ? 28.79047 -16.68280 -48.11894 1.000 79.64831 253 GLY A CA 1
ATOM 616 C C . GLY A 1 98 ? 29.32006 -17.13679 -46.77411 1.000 79.65095 253 GLY A C 1
ATOM 617 O O . GLY A 1 98 ? 29.05051 -18.25030 -46.31962 1.000 79.72887 253 GLY A O 1
ATOM 618 N N . THR A 1 99 ? 30.08549 -16.25005 -46.14548 1.000 79.56984 254 THR A N 1
ATOM 619 C CA . THR A 1 99 ? 30.71696 -16.52135 -44.86368 1.000 79.57258 254 THR A CA 1
ATOM 620 C C . THR A 1 99 ? 30.14937 -15.59401 -43.79898 1.000 79.29340 254 THR A C 1
ATOM 621 O O . THR A 1 99 ? 29.71196 -14.47918 -44.09526 1.000 79.12022 254 THR A O 1
ATOM 625 N N . SER A 1 100 ? 30.16800 -16.06349 -42.55257 1.000 81.15374 255 SER A N 1
ATOM 626 C CA . SER A 1 100 ? 29.57471 -15.32570 -41.44521 1.000 80.90344 255 SER A CA 1
ATOM 627 C C . SER A 1 100 ? 30.31992 -15.64499 -40.16006 1.000 80.94000 255 SER A C 1
ATOM 628 O O . SER A 1 100 ? 30.52446 -16.81855 -39.83719 1.000 81.09459 255 SER A O 1
ATOM 631 N N . CYS A 1 101 ? 30.70211 -14.60481 -39.42258 1.000 87.18215 256 CYS A N 1
ATOM 632 C CA . CYS A 1 101 ? 31.35205 -14.77455 -38.13197 1.000 89.00364 256 CYS A CA 1
ATOM 633 C C . CYS A 1 101 ? 30.76356 -13.78975 -37.13216 1.000 86.55642 256 CYS A C 1
ATOM 634 O O . CYS A 1 101 ? 30.39897 -12.66452 -37.48352 1.000 85.72138 256 CYS A O 1
ATOM 637 N N . SER A 1 102 ? 30.67420 -14.22948 -35.87950 1.000 82.42326 257 SER A N 1
ATOM 638 C CA . SER A 1 102 ? 30.09930 -13.41943 -34.81982 1.000 82.19627 257 SER A CA 1
ATOM 639 C C . SER A 1 102 ? 31.07800 -12.33569 -34.37452 1.000 82.15220 257 SER A C 1
ATOM 640 O O . SER A 1 102 ? 32.27010 -12.36377 -34.68760 1.000 82.31254 257 SER A O 1
ATOM 643 N N . GLY A 1 103 ? 30.55177 -11.36798 -33.63119 1.000 79.53500 258 GLY A N 1
ATOM 644 C CA . GLY A 1 103 ? 31.37475 -10.29576 -33.09477 1.000 79.47587 258 GLY A CA 1
ATOM 645 C C . GLY A 1 103 ? 32.03695 -9.43262 -34.14528 1.000 79.50598 258 GLY A C 1
ATOM 646 O O . GLY A 1 103 ? 33.21105 -9.07237 -33.99569 1.000 79.59583 258 GLY A O 1
ATOM 647 N N . ASN A 1 104 ? 31.30731 -9.08884 -35.20782 1.000 82.83556 259 ASN A N 1
ATOM 648 C CA . ASN A 1 104 ? 31.83327 -8.26852 -36.30006 1.000 83.50570 259 ASN A CA 1
ATOM 649 C C . ASN A 1 104 ? 33.03943 -8.93579 -36.95826 1.000 86.38804 259 ASN A C 1
ATOM 650 O O . ASN A 1 104 ? 34.07733 -8.31161 -37.18765 1.000 90.79621 259 ASN A O 1
ATOM 655 N N . GLY A 1 105 ? 32.89582 -10.22394 -37.25873 1.000 87.10881 260 GLY A N 1
ATOM 656 C CA . GLY A 1 105 ? 33.95174 -10.95051 -37.93978 1.000 91.02421 260 GLY A CA 1
ATOM 657 C C . GLY A 1 105 ? 35.16561 -11.25951 -37.09190 1.000 91.68532 260 GLY A C 1
ATOM 658 O O . GLY A 1 105 ? 36.28476 -11.29592 -37.61470 1.000 92.74778 260 GLY A O 1
ATOM 659 N N . SER A 1 106 ? 34.97737 -11.47572 -35.78808 1.000 90.14577 261 SER A N 1
ATOM 660 C CA . SER A 1 106 ? 36.05951 -11.88796 -34.90651 1.000 89.70908 261 SER A CA 1
ATOM 661 C C . SER A 1 106 ? 35.94373 -13.33183 -34.44393 1.000 89.86566 261 SER A C 1
ATOM 662 O O . SER A 1 106 ? 36.94573 -13.89857 -33.99448 1.000 91.53351 261 SER A O 1
ATOM 665 N N . CYS A 1 107 ? 34.75380 -13.93159 -34.54463 1.000 89.28849 262 CYS A N 1
ATOM 666 C CA . CYS A 1 107 ? 34.54279 -15.35383 -34.26417 1.000 89.19816 262 CYS A CA 1
ATOM 667 C C . CYS A 1 107 ? 34.92783 -15.70733 -32.82910 1.000 90.51065 262 CYS A C 1
ATOM 668 O O . CYS A 1 107 ? 35.50480 -16.76401 -32.56411 1.000 93.89662 262 CYS A O 1
ATOM 671 N N . THR A 1 108 ? 34.58975 -14.82340 -31.89345 1.000 85.20570 263 THR A N 1
ATOM 672 C CA . THR A 1 108 ? 35.05089 -14.97195 -30.51991 1.000 85.19564 263 THR A CA 1
ATOM 673 C C . THR A 1 108 ? 34.37154 -16.15733 -29.84504 1.000 85.23236 263 THR A C 1
ATOM 674 O O . THR A 1 108 ? 33.14169 -16.24378 -29.80709 1.000 85.09589 263 THR A O 1
ATOM 678 N N . GLY A 1 109 ? 35.17840 -17.07275 -29.31350 1.000 90.03764 264 GLY A N 1
ATOM 679 C CA . GLY A 1 109 ? 34.65061 -18.17699 -28.54043 1.000 89.54229 264 GLY A CA 1
ATOM 680 C C . GLY A 1 109 ? 33.82283 -19.15080 -29.36503 1.000 93.98293 264 GLY A C 1
ATOM 681 O O . GLY A 1 109 ? 33.86236 -19.17677 -30.59976 1.000 96.54222 264 GLY A O 1
ATOM 682 N N . THR A 1 110 ? 33.05744 -19.96971 -28.64305 1.000 94.14356 265 THR A N 1
ATOM 683 C CA . THR A 1 110 ? 32.16839 -20.95794 -29.23787 1.000 98.08173 265 THR A CA 1
ATOM 684 C C . THR A 1 110 ? 30.84724 -20.35787 -29.71199 1.000 100.27672 265 THR A C 1
ATOM 685 O O . THR A 1 110 ? 29.89343 -21.10791 -29.95353 1.000 100.91554 265 THR A O 1
ATOM 689 N N . LEU A 1 111 ? 30.77520 -19.03158 -29.85081 1.000 94.84549 266 LEU A N 1
ATOM 690 C CA . LEU A 1 111 ? 29.54272 -18.38538 -30.29173 1.000 93.17483 266 LEU A CA 1
ATOM 691 C C . LEU A 1 111 ? 29.12227 -18.88903 -31.66713 1.000 92.41041 266 LEU A C 1
ATOM 692 O O . LEU A 1 111 ? 28.01027 -19.39662 -31.84517 1.000 93.08990 266 LEU A O 1
ATOM 697 N N . ASP A 1 112 ? 30.01408 -18.76424 -32.65312 1.000 91.38586 267 ASP A N 1
ATOM 698 C CA . ASP A 1 112 ? 29.70156 -19.19959 -34.00982 1.000 92.26023 267 ASP A CA 1
ATOM 699 C C . ASP A 1 112 ? 29.36165 -20.68045 -34.06061 1.000 93.13309 267 ASP A C 1
ATOM 700 O O . ASP A 1 112 ? 28.52362 -21.09795 -34.86823 1.000 94.14538 267 ASP A O 1
ATOM 705 N N . ASP A 1 113 ? 30.00067 -21.48878 -33.21353 1.000 93.11407 268 ASP A N 1
ATOM 706 C CA . ASP A 1 113 ? 29.63474 -22.89696 -33.12954 1.000 93.17719 268 ASP A CA 1
ATOM 707 C C . ASP A 1 113 ? 28.23359 -23.07924 -32.55999 1.000 93.51446 268 ASP A C 1
ATOM 708 O O . ASP A 1 113 ? 27.53269 -24.02335 -32.94207 1.000 93.58262 268 ASP A O 1
ATOM 713 N N . ARG A 1 114 ? 27.80561 -22.19750 -31.65221 1.000 94.44467 269 ARG A N 1
ATOM 714 C CA . ARG A 1 114 ? 26.40317 -22.19729 -31.25060 1.000 96.59981 269 ARG A CA 1
ATOM 715 C C . ARG A 1 114 ? 25.51368 -21.73457 -32.39662 1.000 95.78222 269 ARG A C 1
ATOM 716 O O . ARG A 1 114 ? 24.55257 -22.42010 -32.76477 1.000 96.21908 269 ARG A O 1
ATOM 724 N N . ILE A 1 115 ? 25.82605 -20.57014 -32.97611 1.000 86.26065 270 ILE A N 1
ATOM 725 C CA . ILE A 1 115 ? 25.03601 -20.02692 -34.08075 1.000 86.16019 270 ILE A CA 1
ATOM 726 C C . ILE A 1 115 ? 24.92669 -21.02676 -35.22002 1.000 86.34557 270 ILE A C 1
ATOM 727 O O . ILE A 1 115 ? 23.97170 -20.98731 -36.00492 1.000 86.28468 270 ILE A O 1
ATOM 732 N N . PHE A 1 116 ? 25.88800 -21.94365 -35.32513 1.000 86.25084 271 PHE A N 1
ATOM 733 C CA . PHE A 1 116 ? 25.79297 -23.01193 -36.31195 1.000 89.17638 271 PHE A CA 1
ATOM 734 C C . PHE A 1 116 ? 24.55659 -23.86938 -36.06963 1.000 89.16772 271 PHE A C 1
ATOM 735 O O . PHE A 1 116 ? 23.73198 -24.06846 -36.97030 1.000 89.74320 271 PHE A O 1
ATOM 743 N N . ASN A 1 117 ? 24.41097 -24.38650 -34.84678 1.000 94.47991 272 ASN A N 1
ATOM 744 C CA . ASN A 1 117 ? 23.27469 -25.25100 -34.54816 1.000 96.77685 272 ASN A CA 1
ATOM 745 C C . ASN A 1 117 ? 21.95446 -24.49470 -34.63750 1.000 96.44835 272 ASN A C 1
ATOM 746 O O . ASN A 1 117 ? 20.90856 -25.10404 -34.88952 1.000 96.58414 272 ASN A O 1
ATOM 751 N N . GLU A 1 118 ? 21.97744 -23.17330 -34.44457 1.000 95.83657 273 GLU A N 1
ATOM 752 C CA . GLU A 1 118 ? 20.77877 -22.37980 -34.67955 1.000 93.28974 273 GLU A CA 1
ATOM 753 C C . GLU A 1 118 ? 20.42569 -22.28363 -36.15773 1.000 93.17537 273 GLU A C 1
ATOM 754 O O . GLU A 1 118 ? 19.30831 -21.87620 -36.48024 1.000 95.29253 273 GLU A O 1
ATOM 760 N N . LEU A 1 119 ? 21.33736 -22.64317 -37.06047 1.000 93.02052 274 LEU A N 1
ATOM 761 C CA . LEU A 1 119 ? 21.03986 -22.67312 -38.48791 1.000 91.59186 274 LEU A CA 1
ATOM 762 C C . LEU A 1 119 ? 20.69541 -24.07229 -38.98280 1.000 92.87810 274 LEU A C 1
ATOM 763 O O . LEU A 1 119 ? 19.73173 -24.24463 -39.73551 1.000 95.74864 274 LEU A O 1
ATOM 768 N N . THR A 1 120 ? 21.46616 -25.07890 -38.56507 1.000 92.73614 275 THR A N 1
ATOM 769 C CA . THR A 1 120 ? 21.26259 -26.43529 -39.06464 1.000 93.45453 275 THR A CA 1
ATOM 770 C C . THR A 1 120 ? 19.95066 -27.02773 -38.56724 1.000 98.16586 275 THR A C 1
ATOM 771 O O . THR A 1 120 ? 19.29341 -27.78754 -39.28802 1.000 101.33316 275 THR A O 1
ATOM 775 N N . SER A 1 121 ? 19.55860 -26.70402 -37.33696 1.000 100.83098 276 SER A N 1
ATOM 776 C CA . SER A 1 121 ? 18.39968 -27.31245 -36.69660 1.000 100.86909 276 SER A CA 1
ATOM 777 C C . SER A 1 121 ? 17.20715 -26.36281 -36.63474 1.000 98.09447 276 SER A C 1
ATOM 778 O O . SER A 1 121 ? 16.37620 -26.46135 -35.72788 1.000 97.23224 276 SER A O 1
ATOM 781 N N . GLY A 1 122 ? 17.09803 -25.44855 -37.58766 1.000 95.21629 277 GLY A N 1
ATOM 782 C CA . GLY A 1 122 ? 16.05449 -24.46107 -37.45054 1.000 95.92607 277 GLY A CA 1
ATOM 783 C C . GLY A 1 122 ? 16.41303 -23.48994 -36.33886 1.000 96.85176 277 GLY A C 1
ATOM 784 O O . GLY A 1 122 ? 17.49397 -23.54089 -35.75471 1.000 100.53762 277 GLY A O 1
ATOM 785 N N . ARG A 1 123 ? 15.45535 -22.60370 -36.05133 1.000 93.84749 278 ARG A N 1
ATOM 786 C CA . ARG A 1 123 ? 15.56006 -21.49634 -35.09877 1.000 97.15020 278 ARG A CA 1
ATOM 787 C C . ARG A 1 123 ? 16.23378 -20.29077 -35.74202 1.000 96.66196 278 ARG A C 1
ATOM 788 O O . ARG A 1 123 ? 16.16769 -19.18076 -35.20632 1.000 95.09024 278 ARG A O 1
ATOM 796 N N . THR A 1 124 ? 16.89585 -20.49988 -36.87714 1.000 95.34544 279 THR A N 1
ATOM 797 C CA . THR A 1 124 ? 17.45532 -19.40300 -37.66415 1.000 93.07759 279 THR A CA 1
ATOM 798 C C . THR A 1 124 ? 17.53453 -19.88382 -39.10385 1.000 89.47534 279 THR A C 1
ATOM 799 O O . THR A 1 124 ? 18.29971 -20.80259 -39.41030 1.000 89.34106 279 THR A O 1
ATOM 803 N N . THR A 1 125 ? 16.73849 -19.27962 -39.97829 1.000 83.62369 280 THR A N 1
ATOM 804 C CA . THR A 1 125 ? 16.72142 -19.65331 -41.38100 1.000 83.76349 280 THR A CA 1
ATOM 805 C C . THR A 1 125 ? 16.89998 -18.41493 -42.24393 1.000 83.67053 280 THR A C 1
ATOM 806 O O . THR A 1 125 ? 16.65641 -17.28341 -41.81506 1.000 83.46772 280 THR A O 1
ATOM 810 N N . PHE A 1 126 ? 17.33779 -18.65654 -43.47268 1.000 84.29142 281 PHE A N 1
ATOM 811 C CA . PHE A 1 126 ? 17.51598 -17.62664 -44.47963 1.000 83.19993 281 PHE A CA 1
ATOM 812 C C . PHE A 1 126 ? 16.43741 -17.76240 -45.54494 1.000 78.95043 281 PHE A C 1
ATOM 813 O O . PHE A 1 126 ? 15.91136 -18.85237 -45.78799 1.000 78.46433 281 PHE A O 1
ATOM 821 N N . THR A 1 127 ? 16.11271 -16.64063 -46.17876 1.000 79.70792 282 THR A N 1
ATOM 822 C CA . THR A 1 127 ? 15.14816 -16.61633 -47.26984 1.000 79.70162 282 THR A CA 1
ATOM 823 C C . THR A 1 127 ? 15.68773 -15.69188 -48.34762 1.000 79.71892 282 THR A C 1
ATOM 824 O O . THR A 1 127 ? 15.90215 -14.50263 -48.09496 1.000 79.56260 282 THR A O 1
ATOM 828 N N . LEU A 1 128 ? 15.91487 -16.23720 -49.53928 1.000 79.97400 283 LEU A N 1
ATOM 829 C CA . LEU A 1 128 ? 16.55719 -15.51493 -50.63259 1.000 80.03830 283 LEU A CA 1
ATOM 830 C C . LEU A 1 128 ? 15.52323 -15.20822 -51.70816 1.000 79.99643 283 LEU A C 1
ATOM 831 O O . LEU A 1 128 ? 15.06890 -16.11305 -52.41618 1.000 80.13998 283 LEU A O 1
ATOM 836 N N . THR A 1 129 ? 15.16511 -13.93431 -51.83799 1.000 85.35339 284 THR A N 1
ATOM 837 C CA . THR A 1 129 ? 14.27904 -13.47756 -52.89891 1.000 83.98029 284 THR A CA 1
ATOM 838 C C . THR A 1 129 ? 15.11407 -12.85310 -54.01290 1.000 83.22202 284 THR A C 1
ATOM 839 O O . THR A 1 129 ? 16.01688 -12.05166 -53.74868 1.000 82.64809 284 THR A O 1
ATOM 843 N N . LEU A 1 130 ? 14.83477 -13.24943 -55.25289 1.000 82.52970 285 LEU A N 1
ATOM 844 C CA . LEU A 1 130 ? 15.59323 -12.79393 -56.41043 1.000 82.17785 285 LEU A CA 1
ATOM 845 C C . LEU A 1 130 ? 14.63264 -12.34580 -57.50090 1.000 82.56137 285 LEU A C 1
ATOM 846 O O . LEU A 1 130 ? 13.67989 -13.06120 -57.82689 1.000 80.77629 285 LEU A O 1
ATOM 851 N N . VAL A 1 131 ? 14.88603 -11.16762 -58.05943 1.000 82.37265 286 VAL A N 1
ATOM 852 C CA . VAL A 1 131 ? 14.12392 -10.63011 -59.18033 1.000 80.08139 286 VAL A CA 1
ATOM 853 C C . VAL A 1 131 ? 15.02994 -10.72306 -60.40104 1.000 82.64387 286 VAL A C 1
ATOM 854 O O . VAL A 1 131 ? 15.88572 -9.85930 -60.61904 1.000 83.49766 286 VAL A O 1
ATOM 858 N N . MET A 1 132 ? 14.85491 -11.76756 -61.20180 1.000 80.68959 287 MET A N 1
ATOM 859 C CA . MET A 1 132 ? 15.78070 -12.06706 -62.28297 1.000 82.63672 287 MET A CA 1
ATOM 860 C C . MET A 1 132 ? 15.16687 -11.73507 -63.63799 1.000 83.82381 287 MET A C 1
ATOM 861 O O . MET A 1 132 ? 13.99767 -11.36114 -63.75056 1.000 83.58478 287 MET A O 1
ATOM 866 N N . GLN A 1 133 ? 15.99074 -11.87481 -64.67713 1.000 87.56735 288 GLN A N 1
ATOM 867 C CA . GLN A 1 133 ? 15.62169 -11.56800 -66.06000 1.000 87.03483 288 GLN A CA 1
ATOM 868 C C . GLN A 1 133 ? 15.96540 -12.79873 -66.89575 1.000 88.69444 288 GLN A C 1
ATOM 869 O O . GLN A 1 133 ? 17.09224 -12.92902 -67.38210 1.000 88.74978 288 GLN A O 1
ATOM 875 N N . VAL A 1 134 ? 14.99943 -13.69790 -67.06238 1.000 88.41538 289 VAL A N 1
ATOM 876 C CA . VAL A 1 134 ? 15.24273 -14.95706 -67.76217 1.000 87.12370 289 VAL A CA 1
ATOM 877 C C . VAL A 1 134 ? 14.91420 -14.84608 -69.24902 1.000 87.42847 289 VAL A C 1
ATOM 878 O O . VAL A 1 134 ? 14.36462 -13.84408 -69.70561 1.000 84.06001 289 VAL A O 1
ATOM 882 N N . GLN B 2 4 ? 23.82151 -9.00328 -12.48859 1.000 125.90374 4 GLN B N 1
ATOM 883 C CA . GLN B 2 4 ? 22.56309 -9.62431 -12.09026 1.000 123.84258 4 GLN B CA 1
ATOM 884 C C . GLN B 2 4 ? 21.38381 -8.93166 -12.76761 1.000 120.29069 4 GLN B C 1
ATOM 885 O O . GLN B 2 4 ? 21.08633 -7.77091 -12.48470 1.000 118.47183 4 GLN B O 1
ATOM 891 N N . LEU B 2 5 ? 20.72092 -9.65177 -13.66723 1.000 119.39714 5 LEU B N 1
ATOM 892 C CA . LEU B 2 5 ? 19.55801 -9.13610 -14.37331 1.000 119.59092 5 LEU B CA 1
ATOM 893 C C . LEU B 2 5 ? 18.28537 -9.43462 -13.59287 1.000 121.77362 5 LEU B C 1
ATOM 894 O O . LEU B 2 5 ? 18.18058 -10.45309 -12.90397 1.000 123.09074 5 LEU B O 1
ATOM 899 N N . GLN B 2 6 ? 17.31340 -8.53265 -13.70876 1.000 118.97029 6 GLN B N 1
ATOM 900 C CA . GLN B 2 6 ? 16.01800 -8.74165 -13.07875 1.000 117.87380 6 GLN B CA 1
ATOM 901 C C . GLN B 2 6 ? 14.98188 -7.84114 -13.73093 1.000 117.36281 6 GLN B C 1
ATOM 902 O O . GLN B 2 6 ? 15.30557 -6.79322 -14.29499 1.000 115.62721 6 GLN B O 1
ATOM 908 N N . GLU B 2 7 ? 13.72651 -8.26731 -13.63332 1.000 115.73845 7 GLU B N 1
ATOM 909 C CA . GLU B 2 7 ? 12.59966 -7.58409 -14.24357 1.000 112.89901 7 GLU B CA 1
ATOM 910 C C . GLU B 2 7 ? 11.70163 -6.97748 -13.17225 1.000 112.02554 7 GLU B C 1
ATOM 911 O O . GLU B 2 7 ? 11.68165 -7.41670 -12.01879 1.000 109.48378 7 GLU B O 1
ATOM 917 N N . SER B 2 8 ? 10.95335 -5.95306 -13.57498 1.000 113.21943 8 SER B N 1
ATOM 918 C CA . SER B 2 8 ? 9.98057 -5.30805 -12.70696 1.000 108.66998 8 SER B CA 1
ATOM 919 C C . SER B 2 8 ? 8.78494 -4.89714 -13.55163 1.000 108.89945 8 SER B C 1
ATOM 920 O O . SER B 2 8 ? 8.90427 -4.70504 -14.76396 1.000 111.08183 8 SER B O 1
ATOM 923 N N . GLY B 2 9 ? 7.63421 -4.75522 -12.90077 1.000 116.06887 9 GLY B N 1
ATOM 924 C CA . GLY B 2 9 ? 6.38389 -4.54956 -13.59874 1.000 114.46188 9 GLY B CA 1
ATOM 925 C C . GLY B 2 9 ? 5.78811 -5.85981 -14.08542 1.000 113.61234 9 GLY B C 1
ATOM 926 O O . GLY B 2 9 ? 6.40081 -6.92881 -14.02171 1.000 111.56882 9 GLY B O 1
ATOM 927 N N . GLY B 2 10 ? 4.56190 -5.76717 -14.58710 1.000 107.54400 10 GLY B N 1
ATOM 928 C CA . GLY B 2 10 ? 3.81485 -6.92867 -15.02119 1.000 107.86062 10 GLY B CA 1
ATOM 929 C C . GLY B 2 10 ? 2.84237 -7.41407 -13.95829 1.000 109.96965 10 GLY B C 1
ATOM 930 O O . GLY B 2 10 ? 2.84831 -6.97613 -12.80546 1.000 112.30620 10 GLY B O 1
ATOM 931 N N . GLY B 2 11 ? 1.98611 -8.34661 -14.36772 1.000 111.27067 11 GLY B N 1
ATOM 932 C CA . GLY B 2 11 ? 0.95289 -8.87139 -13.48750 1.000 115.47840 11 GLY B CA 1
ATOM 933 C C . GLY B 2 11 ? -0.35641 -8.97427 -14.24580 1.000 118.17409 11 GLY B C 1
ATOM 934 O O . GLY B 2 11 ? -0.45876 -8.40612 -15.33616 1.000 117.90511 11 GLY B O 1
ATOM 935 N N . LEU B 2 12 ? -1.36518 -9.65847 -13.70613 1.000 116.73632 12 LEU B N 1
ATOM 936 C CA . LEU B 2 12 ? -2.57418 -9.90643 -14.48236 1.000 114.01951 12 LEU B CA 1
ATOM 937 C C . LEU B 2 12 ? -3.31430 -8.60745 -14.78751 1.000 112.77715 12 LEU B C 1
ATOM 938 O O . LEU B 2 12 ? -3.68841 -7.86504 -13.87579 1.000 111.15049 12 LEU B O 1
ATOM 943 N N . VAL B 2 13 ? -3.51736 -8.33078 -16.08042 1.000 107.87972 13 VAL B N 1
ATOM 944 C CA . VAL B 2 13 ? -4.32594 -7.20688 -16.53922 1.000 107.97004 13 VAL B CA 1
ATOM 945 C C . VAL B 2 13 ? -5.33732 -7.73554 -17.54971 1.000 107.00927 13 VAL B C 1
ATOM 946 O O . VAL B 2 13 ? -5.14498 -8.78757 -18.16246 1.000 106.95159 13 VAL B O 1
ATOM 950 N N . GLN B 2 14 ? -6.43116 -6.99603 -17.71586 1.000 111.75646 14 GLN B N 1
ATOM 951 C CA . GLN B 2 14 ? -7.47618 -7.44512 -18.62296 1.000 110.76181 14 GLN B CA 1
ATOM 952 C C . GLN B 2 14 ? -7.13407 -7.05778 -20.06198 1.000 108.10791 14 GLN B C 1
ATOM 953 O O . GLN B 2 14 ? -6.25178 -6.23351 -20.31731 1.000 110.25908 14 GLN B O 1
ATOM 959 N N . ALA B 2 15 ? -7.83543 -7.68617 -21.00809 1.000 105.00645 15 ALA B N 1
ATOM 960 C CA . ALA B 2 15 ? -7.63198 -7.39976 -22.42249 1.000 103.26759 15 ALA B CA 1
ATOM 961 C C . ALA B 2 15 ? -7.79404 -5.91077 -22.69791 1.000 102.94472 15 ALA B C 1
ATOM 962 O O . ALA B 2 15 ? -8.70033 -5.25840 -22.17340 1.000 103.28411 15 ALA B O 1
ATOM 964 N N . GLY B 2 16 ? -6.90012 -5.37478 -23.52737 1.000 101.14567 16 GLY B N 1
ATOM 965 C CA . GLY B 2 16 ? -6.84058 -3.95146 -23.77280 1.000 102.85906 16 GLY B CA 1
ATOM 966 C C . GLY B 2 16 ? -6.01731 -3.16760 -22.77557 1.000 105.43748 16 GLY B C 1
ATOM 967 O O . GLY B 2 16 ? -5.73282 -1.98834 -23.02397 1.000 105.57143 16 GLY B O 1
ATOM 968 N N . GLY B 2 17 ? -5.62150 -3.77675 -21.66173 1.000 108.57421 17 GLY B N 1
ATOM 969 C CA . GLY B 2 17 ? -4.82147 -3.10083 -20.66394 1.000 108.98303 17 GLY B CA 1
ATOM 970 C C . GLY B 2 17 ? -3.39469 -2.86789 -21.12826 1.000 111.52468 17 GLY B C 1
ATOM 971 O O . GLY B 2 17 ? -3.00755 -3.16010 -22.26032 1.000 113.04517 17 GLY B O 1
ATOM 972 N N . SER B 2 18 ? -2.59086 -2.32733 -20.21366 1.000 115.89906 18 SER B N 1
ATOM 973 C CA . SER B 2 18 ? -1.21480 -1.96476 -20.51997 1.000 115.69003 18 SER B CA 1
ATOM 974 C C . SER B 2 18 ? -0.31278 -2.27198 -19.33485 1.000 112.16576 18 SER B C 1
ATOM 975 O O . SER B 2 18 ? -0.71785 -2.12737 -18.17824 1.000 112.66594 18 SER B O 1
ATOM 978 N N . LEU B 2 19 ? 0.91276 -2.69442 -19.63418 1.000 104.93226 19 LEU B N 1
ATOM 979 C CA . LEU B 2 19 ? 1.92412 -2.93902 -18.61925 1.000 106.85817 19 LEU B CA 1
ATOM 980 C C . LEU B 2 19 ? 3.25590 -2.39943 -19.11827 1.000 107.12946 19 LEU B C 1
ATOM 981 O O . LEU B 2 19 ? 3.45842 -2.20501 -20.31943 1.000 105.06961 19 LEU B O 1
ATOM 986 N N . ARG B 2 20 ? 4.17000 -2.15854 -18.17890 1.000 108.66210 20 ARG B N 1
ATOM 987 C CA . ARG B 2 20 ? 5.47093 -1.56898 -18.49802 1.000 109.08238 20 ARG B CA 1
ATOM 988 C C . ARG B 2 20 ? 6.54456 -2.33525 -17.73202 1.000 107.47117 20 ARG B C 1
ATOM 989 O O . ARG B 2 20 ? 6.75626 -2.09556 -16.53929 1.000 106.71442 20 ARG B O 1
ATOM 997 N N . LEU B 2 21 ? 7.21718 -3.25216 -18.42221 1.000 103.72892 21 LEU B N 1
ATOM 998 C CA . LEU B 2 21 ? 8.28923 -4.02659 -17.81655 1.000 103.75493 21 LEU B CA 1
ATOM 999 C C . LEU B 2 21 ? 9.58901 -3.23165 -17.82739 1.000 107.29861 21 LEU B C 1
ATOM 1000 O O . LEU B 2 21 ? 9.86918 -2.48538 -18.76928 1.000 107.67494 21 LEU B O 1
ATOM 1005 N N . SER B 2 22 ? 10.37977 -3.38863 -16.76634 1.000 108.27831 22 SER B N 1
ATOM 1006 C CA . SER B 2 22 ? 11.69185 -2.76478 -16.65893 1.000 103.46513 22 SER B CA 1
ATOM 1007 C C . SER B 2 22 ? 12.71795 -3.81843 -16.27374 1.000 105.25315 22 SER B C 1
ATOM 1008 O O . SER B 2 22 ? 12.45921 -4.66171 -15.41061 1.000 102.49060 22 SER B O 1
ATOM 1011 N N . CYS B 2 23 ? 13.88203 -3.76303 -16.91466 1.000 110.09478 23 CYS B N 1
ATOM 1012 C CA . CYS B 2 23 ? 14.95068 -4.72970 -16.70396 1.000 108.00665 23 CYS B CA 1
ATOM 1013 C C . CYS B 2 23 ? 16.06244 -4.08451 -15.88749 1.000 107.20008 23 CYS B C 1
ATOM 1014 O O . CYS B 2 23 ? 16.53295 -2.99463 -16.22593 1.000 101.27017 23 CYS B O 1
ATOM 1017 N N . ALA B 2 24 ? 16.48308 -4.75915 -14.82020 1.000 115.24989 24 ALA B N 1
ATOM 1018 C CA . ALA B 2 24 ? 17.46989 -4.22167 -13.88519 1.000 113.88738 24 ALA B CA 1
ATOM 1019 C C . ALA B 2 24 ? 18.82861 -4.84360 -14.18964 1.000 117.34855 24 ALA B C 1
ATOM 1020 O O . ALA B 2 24 ? 19.09635 -5.98971 -13.82132 1.000 117.93694 24 ALA B O 1
ATOM 1022 N N . ALA B 2 25 ? 19.68855 -4.08137 -14.85984 1.000 120.84210 25 ALA B N 1
ATOM 1023 C CA . ALA B 2 25 ? 21.05792 -4.50216 -15.12449 1.000 119.43162 25 ALA B CA 1
ATOM 1024 C C . ALA B 2 25 ? 21.95622 -3.98036 -14.00913 1.000 123.04339 25 ALA B C 1
ATOM 1025 O O . ALA B 2 25 ? 22.09540 -2.76465 -13.83486 1.000 122.86025 25 ALA B O 1
ATOM 1027 N N . SER B 2 26 ? 22.56435 -4.89742 -13.25890 1.000 127.80267 26 SER B N 1
ATOM 1028 C CA . SER B 2 26 ? 23.31233 -4.56040 -12.04666 1.000 131.47271 26 SER B CA 1
ATOM 1029 C C . SER B 2 26 ? 24.80012 -4.47059 -12.37721 1.000 132.63167 26 SER B C 1
ATOM 1030 O O . SER B 2 26 ? 25.52728 -5.46462 -12.33906 1.000 128.53000 26 SER B O 1
ATOM 1033 N N . GLY B 2 27 ? 25.25632 -3.26217 -12.68954 1.000 134.57959 27 GLY B N 1
ATOM 1034 C CA . GLY B 2 27 ? 26.66166 -2.98982 -12.89802 1.000 137.58246 27 GLY B CA 1
ATOM 1035 C C . GLY B 2 27 ? 26.91818 -2.31021 -14.22446 1.000 139.93367 27 GLY B C 1
ATOM 1036 O O . GLY B 2 27 ? 26.02011 -2.09906 -15.03788 1.000 135.86646 27 GLY B O 1
ATOM 1037 N N . THR B 2 28 ? 28.18884 -1.96028 -14.43321 1.000 142.87371 28 THR B N 1
ATOM 1038 C CA . THR B 2 28 ? 28.63033 -1.33652 -15.67388 1.000 141.70125 28 THR B CA 1
ATOM 1039 C C . THR B 2 28 ? 28.94385 -2.34920 -16.76749 1.000 139.94544 28 THR B C 1
ATOM 1040 O O . THR B 2 28 ? 29.21935 -1.94408 -17.90252 1.000 139.25184 28 THR B O 1
ATOM 1044 N N . ILE B 2 29 ? 28.90391 -3.64835 -16.45696 1.000 136.40827 29 ILE B N 1
ATOM 1045 C CA . ILE B 2 29 ? 29.14200 -4.68243 -17.45809 1.000 134.55577 29 ILE B CA 1
ATOM 1046 C C . ILE B 2 29 ? 28.08574 -4.63363 -18.55508 1.000 133.94845 29 ILE B C 1
ATOM 1047 O O . ILE B 2 29 ? 28.28515 -5.19339 -19.63959 1.000 134.29403 29 ILE B O 1
ATOM 1052 N N . PHE B 2 30 ? 26.97460 -3.93961 -18.31142 1.000 132.59671 30 PHE B N 1
ATOM 1053 C CA . PHE B 2 30 ? 25.83467 -3.92352 -19.21493 1.000 134.25857 30 PHE B CA 1
ATOM 1054 C C . PHE B 2 30 ? 25.71585 -2.62347 -20.00410 1.000 134.05068 30 PHE B C 1
ATOM 1055 O O . PHE B 2 30 ? 24.72811 -2.43813 -20.72293 1.000 130.74160 30 PHE B O 1
ATOM 1063 N N . ASP B 2 31 ? 26.69052 -1.72276 -19.88957 1.000 126.86607 31 ASP B N 1
ATOM 1064 C CA . ASP B 2 31 ? 26.65762 -0.48548 -20.66063 1.000 126.67945 31 ASP B CA 1
ATOM 1065 C C . ASP B 2 31 ? 26.91451 -0.77489 -22.13421 1.000 123.61839 31 ASP B C 1
ATOM 1066 O O . ASP B 2 31 ? 27.83003 -1.52985 -22.47641 1.000 125.67039 31 ASP B O 1
ATOM 1071 N N . GLY B 2 32 ? 26.10750 -0.17162 -23.00319 1.000 116.83107 32 GLY B N 1
ATOM 1072 C CA . GLY B 2 32 ? 26.24867 -0.39092 -24.43645 1.000 117.65589 32 GLY B CA 1
ATOM 1073 C C . GLY B 2 32 ? 26.14995 -1.84529 -24.84008 1.000 119.99204 32 GLY B C 1
ATOM 1074 O O . GLY B 2 32 ? 26.94213 -2.31575 -25.66665 1.000 122.07147 32 GLY B O 1
ATOM 1075 N N . VAL B 2 33 ? 25.19052 -2.57060 -24.27223 1.000 119.45644 33 VAL B N 1
ATOM 1076 C CA . VAL B 2 33 ? 25.05586 -4.00867 -24.46351 1.000 119.11299 33 VAL B CA 1
ATOM 1077 C C . VAL B 2 33 ? 23.70609 -4.30382 -25.10154 1.000 116.57792 33 VAL B C 1
ATOM 1078 O O . VAL B 2 33 ? 22.69182 -3.69604 -24.74364 1.000 117.77157 33 VAL B O 1
ATOM 1082 N N . ASP B 2 34 ? 23.70238 -5.23304 -26.05461 1.000 114.18037 34 ASP B N 1
ATOM 1083 C CA . ASP B 2 34 ? 22.47403 -5.62374 -26.73147 1.000 114.35854 34 ASP B CA 1
ATOM 1084 C C . ASP B 2 34 ? 21.59643 -6.44895 -25.79608 1.000 113.43524 34 ASP B C 1
ATOM 1085 O O . ASP B 2 34 ? 22.03876 -7.46099 -25.24309 1.000 112.65568 34 ASP B O 1
ATOM 1090 N N . MET B 2 35 ? 20.34980 -6.01268 -25.61355 1.000 111.78974 35 MET B N 1
ATOM 1091 C CA . MET B 2 35 ? 19.42155 -6.65650 -24.69416 1.000 109.16128 35 MET B CA 1
ATOM 1092 C C . MET B 2 35 ? 18.06842 -6.83632 -25.36925 1.000 107.54139 35 MET B C 1
ATOM 1093 O O . MET B 2 35 ? 17.62449 -5.96692 -26.12484 1.000 106.22730 35 MET B O 1
ATOM 1098 N N . GLY B 2 36 ? 17.41289 -7.96587 -25.09049 1.000 104.49283 36 GLY B N 1
ATOM 1099 C CA . GLY B 2 36 ? 16.14472 -8.27629 -25.71948 1.000 101.12085 36 GLY B CA 1
ATOM 1100 C C . GLY B 2 36 ? 15.19467 -8.97448 -24.76508 1.000 102.07284 36 GLY B C 1
ATOM 1101 O O . GLY B 2 36 ? 15.60297 -9.56455 -23.76208 1.000 104.23111 36 GLY B O 1
ATOM 1102 N N . TRP B 2 37 ? 13.90774 -8.90771 -25.10955 1.000 98.31379 37 TRP B N 1
ATOM 1103 C CA . TRP B 2 37 ? 12.82771 -9.47247 -24.30900 1.000 95.85315 37 TRP B CA 1
ATOM 1104 C C . TRP B 2 37 ? 12.29017 -10.74761 -24.94559 1.000 96.63485 37 TRP B C 1
ATOM 1105 O O . TRP B 2 37 ? 12.17046 -10.83945 -26.17121 1.000 97.27437 37 TRP B O 1
ATOM 1116 N N . TYR B 2 38 ? 11.95254 -11.72389 -24.10342 1.000 97.31783 38 TYR B N 1
ATOM 1117 C CA . TYR B 2 38 ? 11.45915 -13.01673 -24.55555 1.000 100.23316 38 TYR B CA 1
ATOM 1118 C C . TYR B 2 38 ? 10.34726 -13.48606 -23.62914 1.000 102.62295 38 TYR B C 1
ATOM 1119 O O . TYR B 2 38 ? 10.38339 -13.23931 -22.42115 1.000 104.86899 38 TYR B O 1
ATOM 1128 N N . ARG B 2 39 ? 9.36050 -14.17109 -24.20607 1.000 105.52300 39 ARG B N 1
ATOM 1129 C CA . ARG B 2 39 ? 8.24194 -14.72862 -23.46074 1.000 104.60462 39 ARG B CA 1
ATOM 1130 C C . ARG B 2 39 ? 8.22492 -16.24558 -23.60584 1.000 107.57012 39 ARG B C 1
ATOM 1131 O O . ARG B 2 39 ? 8.84817 -16.81189 -24.50817 1.000 110.17885 39 ARG B O 1
ATOM 1139 N N . GLN B 2 40 ? 7.49771 -16.90195 -22.70294 1.000 109.60379 40 GLN B N 1
ATOM 1140 C CA . GLN B 2 40 ? 7.43789 -18.36246 -22.68918 1.000 113.26309 40 GLN B CA 1
ATOM 1141 C C . GLN B 2 40 ? 6.21062 -18.79695 -21.90574 1.000 117.05801 40 GLN B C 1
ATOM 1142 O O . GLN B 2 40 ? 6.11868 -18.52866 -20.70339 1.000 117.03995 40 GLN B O 1
ATOM 1148 N N . ALA B 2 41 ? 5.27704 -19.46582 -22.57999 1.000 124.68605 41 ALA B N 1
ATOM 1149 C CA . ALA B 2 41 ? 4.04805 -19.98213 -21.99913 1.000 126.63225 41 ALA B CA 1
ATOM 1150 C C . ALA B 2 41 ? 4.17259 -21.47399 -21.72263 1.000 130.52704 41 ALA B C 1
ATOM 1151 O O . ALA B 2 41 ? 5.05835 -22.14419 -22.26211 1.000 130.24763 41 ALA B O 1
ATOM 1153 N N . PRO B 2 42 ? 3.31437 -22.02781 -20.86455 1.000 133.70936 42 PRO B N 1
ATOM 1154 C CA . PRO B 2 42 ? 3.32909 -23.48103 -20.64669 1.000 134.37300 42 PRO B CA 1
ATOM 1155 C C . PRO B 2 42 ? 3.05505 -24.23454 -21.94025 1.000 134.17523 42 PRO B C 1
ATOM 1156 O O . PRO B 2 42 ? 2.12016 -23.91693 -22.67885 1.000 133.71440 42 PRO B O 1
ATOM 1160 N N . GLY B 2 43 ? 3.88513 -25.24190 -22.21132 1.000 135.61160 43 GLY B N 1
ATOM 1161 C CA . GLY B 2 43 ? 3.78309 -26.01352 -23.43115 1.000 135.57907 43 GLY B CA 1
ATOM 1162 C C . GLY B 2 43 ? 4.41522 -25.37865 -24.64967 1.000 137.92111 43 GLY B C 1
ATOM 1163 O O . GLY B 2 43 ? 4.51274 -26.04086 -25.69124 1.000 138.53850 43 GLY B O 1
ATOM 1164 N N . LYS B 2 44 ? 4.84656 -24.12385 -24.56018 1.000 134.86324 44 LYS B N 1
ATOM 1165 C CA . LYS B 2 44 ? 5.48585 -23.41753 -25.65994 1.000 132.94482 44 LYS B CA 1
ATOM 1166 C C . LYS B 2 44 ? 6.94518 -23.15061 -25.32045 1.000 132.40872 44 LYS B C 1
ATOM 1167 O O . LYS B 2 44 ? 7.27960 -22.85683 -24.16828 1.000 133.07949 44 LYS B O 1
ATOM 1173 N N . GLU B 2 45 ? 7.81191 -23.25645 -26.32459 1.000 132.97639 45 GLU B N 1
ATOM 1174 C CA . GLU B 2 45 ? 9.20469 -22.88578 -26.13415 1.000 128.75714 45 GLU B CA 1
ATOM 1175 C C . GLU B 2 45 ? 9.32616 -21.37137 -25.98775 1.000 122.59092 45 GLU B C 1
ATOM 1176 O O . GLU B 2 45 ? 8.37730 -20.61572 -26.21586 1.000 124.64265 45 GLU B O 1
ATOM 1182 N N . ARG B 2 46 ? 10.51598 -20.92841 -25.59804 1.000 112.98655 46 ARG B N 1
ATOM 1183 C CA . ARG B 2 46 ? 10.77083 -19.50093 -25.47184 1.000 111.39752 46 ARG B CA 1
ATOM 1184 C C . ARG B 2 46 ? 10.72735 -18.84829 -26.84722 1.000 111.48570 46 ARG B C 1
ATOM 1185 O O . ARG B 2 46 ? 11.47624 -19.23381 -27.75088 1.000 116.74193 46 ARG B O 1
ATOM 1193 N N . GLU B 2 47 ? 9.84921 -17.86629 -27.00715 1.000 103.52297 47 GLU B N 1
ATOM 1194 C CA . GLU B 2 47 ? 9.69397 -17.14928 -28.26077 1.000 103.54016 47 GLU B CA 1
ATOM 1195 C C . GLU B 2 47 ? 10.28143 -15.75080 -28.13314 1.000 99.96835 47 GLU B C 1
ATOM 1196 O O . GLU B 2 47 ? 10.32854 -15.17458 -27.04285 1.000 99.76209 47 GLU B O 1
ATOM 1202 N N . PHE B 2 48 ? 10.73779 -15.21383 -29.25883 1.000 95.17205 48 PHE B N 1
ATOM 1203 C CA . PHE B 2 48 ? 11.23459 -13.84821 -29.28169 1.000 93.63765 48 PHE B CA 1
ATOM 1204 C C . PHE B 2 48 ? 10.08374 -12.86447 -29.10367 1.000 95.28637 48 PHE B C 1
ATOM 1205 O O . PHE B 2 48 ? 8.94270 -13.13439 -29.48683 1.000 97.92931 48 PHE B O 1
ATOM 1213 N N . VAL B 2 49 ? 10.38871 -11.71155 -28.50919 1.000 94.42110 49 VAL B N 1
ATOM 1214 C CA . VAL B 2 49 ? 9.37794 -10.67614 -28.31898 1.000 94.75370 49 VAL B CA 1
ATOM 1215 C C . VAL B 2 49 ? 9.87836 -9.35253 -28.88271 1.000 95.23103 49 VAL B C 1
ATOM 1216 O O . VAL B 2 49 ? 9.30376 -8.81714 -29.83739 1.000 95.71448 49 VAL B O 1
ATOM 1220 N N . ALA B 2 50 ? 10.94605 -8.81358 -28.29913 1.000 93.63396 50 ALA B N 1
ATOM 1221 C CA . ALA B 2 50 ? 11.47581 -7.53086 -28.74036 1.000 94.59424 50 ALA B CA 1
ATOM 1222 C C . ALA B 2 50 ? 12.91372 -7.39697 -28.26420 1.000 93.91422 50 ALA B C 1
ATOM 1223 O O . ALA B 2 50 ? 13.32169 -8.01833 -27.27970 1.000 95.29748 50 ALA B O 1
ATOM 1225 N N . GLY B 2 51 ? 13.67532 -6.57073 -28.97772 1.000 93.57766 51 GLY B N 1
ATOM 1226 C CA . GLY B 2 51 ? 15.07276 -6.36318 -28.64914 1.000 96.74785 51 GLY B CA 1
ATOM 1227 C C . GLY B 2 51 ? 15.53630 -4.97881 -29.04678 1.000 97.70217 51 GLY B C 1
ATOM 1228 O O . GLY B 2 51 ? 14.96494 -4.33542 -29.93348 1.000 97.92462 51 GLY B O 1
ATOM 1229 N N . ILE B 2 52 ? 16.58826 -4.52500 -28.36856 1.000 101.29455 52 ILE B N 1
ATOM 1230 C CA . ILE B 2 52 ? 17.22388 -3.24186 -28.64779 1.000 102.88842 52 ILE B CA 1
ATOM 1231 C C . ILE B 2 52 ? 18.73185 -3.45048 -28.63580 1.000 110.17295 52 ILE B C 1
ATOM 1232 O O . ILE B 2 52 ? 19.26991 -4.08173 -27.71975 1.000 111.43466 52 ILE B O 1
ATOM 1237 N N . THR B 2 53 ? 19.41022 -2.93967 -29.65841 1.000 115.38162 53 THR B N 1
ATOM 1238 C CA . THR B 2 53 ? 20.85285 -3.08400 -29.76815 1.000 114.80425 53 THR B CA 1
ATOM 1239 C C . THR B 2 53 ? 21.56491 -1.96157 -29.01717 1.000 114.87143 53 THR B C 1
ATOM 1240 O O . THR B 2 53 ? 20.94548 -1.03170 -28.49609 1.000 115.20852 53 THR B O 1
ATOM 1244 N N . ALA B 2 54 ? 22.89537 -2.06313 -28.96565 1.000 115.40987 54 ALA B N 1
ATOM 1245 C CA . ALA B 2 54 ? 23.69082 -1.02849 -28.31323 1.000 117.55876 54 ALA B CA 1
ATOM 1246 C C . ALA B 2 54 ? 23.47664 0.32770 -28.97299 1.000 119.10507 54 ALA B C 1
ATOM 1247 O O . ALA B 2 54 ? 23.45106 1.36098 -28.29386 1.000 118.34733 54 ALA B O 1
ATOM 1249 N N . GLY B 2 55 ? 23.30441 0.34287 -30.29297 1.000 120.09118 55 GLY B N 1
ATOM 1250 C CA . GLY B 2 55 ? 23.05705 1.57532 -31.01446 1.000 118.73138 55 GLY B CA 1
ATOM 1251 C C . GLY B 2 55 ? 21.61573 2.03589 -30.93786 1.000 119.11402 55 GLY B C 1
ATOM 1252 O O . GLY B 2 55 ? 21.17068 2.83633 -31.76630 1.000 122.25543 55 GLY B O 1
ATOM 1253 N N . SER B 2 56 ? 20.87860 1.52593 -29.94746 1.000 117.55409 56 SER B N 1
ATOM 1254 C CA . SER B 2 56 ? 19.48811 1.91581 -29.69648 1.000 118.72421 56 SER B CA 1
ATOM 1255 C C . SER B 2 56 ? 18.59254 1.62453 -30.89951 1.000 116.94972 56 SER B C 1
ATOM 1256 O O . SER B 2 56 ? 17.72888 2.42599 -31.26282 1.000 115.44082 56 SER B O 1
ATOM 1259 N N . SER B 2 57 ? 18.79512 0.46496 -31.52032 1.000 113.63081 57 SER B N 1
ATOM 1260 C CA . SER B 2 57 ? 17.94000 0.03332 -32.61413 1.000 111.12770 57 SER B CA 1
ATOM 1261 C C . SER B 2 57 ? 16.67078 -0.61250 -32.06045 1.000 110.25080 57 SER B C 1
ATOM 1262 O O . SER B 2 57 ? 16.45855 -0.69430 -30.84754 1.000 108.34572 57 SER B O 1
ATOM 1265 N N . THR B 2 58 ? 15.81025 -1.08019 -32.96309 1.000 105.67570 58 THR B N 1
ATOM 1266 C CA . THR B 2 58 ? 14.53212 -1.67998 -32.59478 1.000 99.80920 58 THR B CA 1
ATOM 1267 C C . THR B 2 58 ? 14.32584 -2.95644 -33.39440 1.000 96.98965 58 THR B C 1
ATOM 1268 O O . THR B 2 58 ? 14.31553 -2.92306 -34.62945 1.000 97.22977 58 THR B O 1
ATOM 1272 N N . TYR B 2 59 ? 14.15830 -4.07501 -32.69133 1.000 91.49287 59 TYR B N 1
ATOM 1273 C CA . TYR B 2 59 ? 13.91264 -5.37495 -33.30910 1.000 91.03908 59 TYR B CA 1
ATOM 1274 C C . TYR B 2 59 ? 12.71736 -5.99955 -32.60152 1.000 91.99915 59 TYR B C 1
ATOM 1275 O O . TYR B 2 59 ? 12.84208 -6.45057 -31.45801 1.000 91.08966 59 TYR B O 1
ATOM 1284 N N . TYR B 2 60 ? 11.56531 -6.02972 -33.26974 1.000 92.94627 60 TYR B N 1
ATOM 1285 C CA . TYR B 2 60 ? 10.33622 -6.55289 -32.68805 1.000 88.74604 60 TYR B CA 1
ATOM 1286 C C . TYR B 2 60 ? 9.95267 -7.87506 -33.33838 1.000 87.33518 60 TYR B C 1
ATOM 1287 O O . TYR B 2 60 ? 10.37048 -8.19234 -34.45569 1.000 89.68185 60 TYR B O 1
ATOM 1296 N N . ALA B 2 61 ? 9.13835 -8.64497 -32.62151 1.000 90.12211 61 ALA B N 1
ATOM 1297 C CA . ALA B 2 61 ? 8.52617 -9.82896 -33.19915 1.000 90.23382 61 ALA B CA 1
ATOM 1298 C C . ALA B 2 61 ? 7.37698 -9.41120 -34.11253 1.000 90.45588 61 ALA B C 1
ATOM 1299 O O . ALA B 2 61 ? 7.07396 -8.22601 -34.27310 1.000 90.56115 61 ALA B O 1
ATOM 1301 N N . ASP B 2 62 ? 6.72535 -10.39472 -34.72764 1.000 98.99057 62 ASP B N 1
ATOM 1302 C CA . ASP B 2 62 ? 5.59322 -10.09176 -35.59412 1.000 98.78182 62 ASP B CA 1
ATOM 1303 C C . ASP B 2 62 ? 4.27440 -10.06723 -34.83168 1.000 95.04612 62 ASP B C 1
ATOM 1304 O O . ASP B 2 62 ? 3.43166 -9.19956 -35.08451 1.000 95.96586 62 ASP B O 1
ATOM 1309 N N . SER B 2 63 ? 4.08158 -10.99631 -33.89281 1.000 92.54332 63 SER B N 1
ATOM 1310 C CA . SER B 2 63 ? 2.84878 -11.03556 -33.11631 1.000 92.43718 63 SER B CA 1
ATOM 1311 C C . SER B 2 63 ? 2.71234 -9.85483 -32.16391 1.000 91.56758 63 SER B C 1
ATOM 1312 O O . SER B 2 63 ? 1.62564 -9.64973 -31.61267 1.000 96.02584 63 SER B O 1
ATOM 1315 N N . VAL B 2 64 ? 3.77705 -9.07941 -31.95837 1.000 89.51564 64 VAL B N 1
ATOM 1316 C CA . VAL B 2 64 ? 3.75444 -7.90605 -31.09758 1.000 91.23253 64 VAL B CA 1
ATOM 1317 C C . VAL B 2 64 ? 4.15467 -6.64078 -31.84636 1.000 90.60150 64 VAL B C 1
ATOM 1318 O O . VAL B 2 64 ? 4.45347 -5.62242 -31.22106 1.000 90.88553 64 VAL B O 1
ATOM 1322 N N . LYS B 2 65 ? 4.16416 -6.68487 -33.17622 1.000 90.27779 65 LYS B N 1
ATOM 1323 C CA . LYS B 2 65 ? 4.52752 -5.51964 -33.97132 1.000 91.66571 65 LYS B CA 1
ATOM 1324 C C . LYS B 2 65 ? 3.47806 -4.42666 -33.81934 1.000 91.82039 65 LYS B C 1
ATOM 1325 O O . LYS B 2 65 ? 2.27614 -4.68823 -33.92145 1.000 95.71498 65 LYS B O 1
ATOM 1331 N N . GLY B 2 66 ? 3.93264 -3.20211 -33.56052 1.000 92.49390 66 GLY B N 1
ATOM 1332 C CA . GLY B 2 66 ? 3.03236 -2.06886 -33.45093 1.000 95.34951 66 GLY B CA 1
ATOM 1333 C C . GLY B 2 66 ? 2.29151 -1.97713 -32.13110 1.000 94.52723 66 GLY B C 1
ATOM 1334 O O . GLY B 2 66 ? 1.97036 -0.87762 -31.66886 1.000 90.93175 66 GLY B O 1
ATOM 1335 N N . ARG B 2 67 ? 2.00492 -3.12717 -31.51727 1.000 95.77126 67 ARG B N 1
ATOM 1336 C CA . ARG B 2 67 ? 1.32407 -3.13769 -30.22702 1.000 93.35942 67 ARG B CA 1
ATOM 1337 C C . ARG B 2 67 ? 2.29718 -2.85265 -29.08822 1.000 95.86063 67 ARG B C 1
ATOM 1338 O O . ARG B 2 67 ? 2.03028 -2.00058 -28.23305 1.000 94.75146 67 ARG B O 1
ATOM 1346 N N . PHE B 2 68 ? 3.42975 -3.55306 -29.06532 1.000 97.54498 68 PHE B N 1
ATOM 1347 C CA . PHE B 2 68 ? 4.45488 -3.35038 -28.05319 1.000 92.24769 68 PHE B CA 1
ATOM 1348 C C . PHE B 2 68 ? 5.42606 -2.25511 -28.48527 1.000 90.73459 68 PHE B C 1
ATOM 1349 O O . PHE B 2 68 ? 5.39556 -1.76615 -29.61651 1.000 90.49102 68 PHE B O 1
ATOM 1357 N N . THR B 2 69 ? 6.30430 -1.87482 -27.56013 1.000 93.27388 69 THR B N 1
ATOM 1358 C CA . THR B 2 69 ? 7.30945 -0.84994 -27.83425 1.000 95.53323 69 THR B CA 1
ATOM 1359 C C . THR B 2 69 ? 8.47450 -1.05363 -26.88002 1.000 96.15551 69 THR B C 1
ATOM 1360 O O . THR B 2 69 ? 8.27992 -1.06110 -25.65980 1.000 95.16764 69 THR B O 1
ATOM 1364 N N . ILE B 2 70 ? 9.67612 -1.22037 -27.42619 1.000 95.55574 70 ILE B N 1
ATOM 1365 C CA . ILE B 2 70 ? 10.87305 -1.42206 -26.62128 1.000 97.12831 70 ILE B CA 1
ATOM 1366 C C . ILE B 2 70 ? 11.72364 -0.16153 -26.67409 1.000 96.23137 70 ILE B C 1
ATOM 1367 O O . ILE B 2 70 ? 11.65994 0.62749 -27.62500 1.000 93.89535 70 ILE B O 1
ATOM 1372 N N . SER B 2 71 ? 12.51568 0.02707 -25.62737 1.000 101.82909 71 SER B N 1
ATOM 1373 C CA . SER B 2 71 ? 13.40914 1.17077 -25.48767 1.000 104.20896 71 SER B CA 1
ATOM 1374 C C . SER B 2 71 ? 14.39325 0.83639 -24.37478 1.000 106.32403 71 SER B C 1
ATOM 1375 O O . SER B 2 71 ? 14.33363 -0.23972 -23.77132 1.000 106.95185 71 SER B O 1
ATOM 1378 N N . ARG B 2 72 ? 15.29904 1.77066 -24.10180 1.000 105.46687 72 ARG B N 1
ATOM 1379 C CA . ARG B 2 72 ? 16.26810 1.58282 -23.03461 1.000 106.46486 72 ARG B CA 1
ATOM 1380 C C . ARG B 2 72 ? 16.83201 2.94239 -22.65443 1.000 112.21550 72 ARG B C 1
ATOM 1381 O O . ARG B 2 72 ? 17.04145 3.79462 -23.52093 1.000 115.60286 72 ARG B O 1
ATOM 1389 N N . ASP B 2 73 ? 17.04885 3.14617 -21.35724 1.000 115.78779 73 ASP B N 1
ATOM 1390 C CA . ASP B 2 73 ? 17.77839 4.30475 -20.85581 1.000 120.52872 73 ASP B CA 1
ATOM 1391 C C . ASP B 2 73 ? 19.21748 3.86111 -20.61272 1.000 121.98503 73 ASP B C 1
ATOM 1392 O O . ASP B 2 73 ? 19.49897 3.15010 -19.64161 1.000 120.82650 73 ASP B O 1
ATOM 1397 N N . ASN B 2 74 ? 20.12497 4.28387 -21.49916 1.000 120.59375 74 ASN B N 1
ATOM 1398 C CA . ASN B 2 74 ? 21.48903 3.76338 -21.48164 1.000 121.97850 74 ASN B CA 1
ATOM 1399 C C . ASN B 2 74 ? 22.20799 4.08664 -20.17859 1.000 122.81871 74 ASN B C 1
ATOM 1400 O O . ASN B 2 74 ? 23.07197 3.31747 -19.74084 1.000 120.63490 74 ASN B O 1
ATOM 1405 N N . ALA B 2 75 ? 21.87029 5.21189 -19.54580 1.000 123.19085 75 ALA B N 1
ATOM 1406 C CA . ALA B 2 75 ? 22.50464 5.57099 -18.28317 1.000 122.83580 75 ALA B CA 1
ATOM 1407 C C . ALA B 2 75 ? 21.90245 4.81699 -17.10509 1.000 120.08102 75 ALA B C 1
ATOM 1408 O O . ALA B 2 75 ? 22.59649 4.57056 -16.11252 1.000 119.68047 75 ALA B O 1
ATOM 1410 N N . LYS B 2 76 ? 20.62693 4.44160 -17.19477 1.000 120.52405 76 LYS B N 1
ATOM 1411 C CA . LYS B 2 76 ? 19.95444 3.74762 -16.10504 1.000 119.79475 76 LYS B CA 1
ATOM 1412 C C . LYS B 2 76 ? 20.24434 2.25292 -16.07516 1.000 119.90495 76 LYS B C 1
ATOM 1413 O O . LYS B 2 76 ? 19.89409 1.59720 -15.08717 1.000 120.81095 76 LYS B O 1
ATOM 1419 N N . ASN B 2 77 ? 20.87545 1.70680 -17.11774 1.000 118.95228 77 ASN B N 1
ATOM 1420 C CA . ASN B 2 77 ? 21.04737 0.25979 -17.26539 1.000 118.68848 77 ASN B CA 1
ATOM 1421 C C . ASN B 2 77 ? 19.70412 -0.45661 -17.15605 1.000 119.24807 77 ASN B C 1
ATOM 1422 O O . ASN B 2 77 ? 19.57593 -1.49096 -16.49752 1.000 118.83719 77 ASN B O 1
ATOM 1427 N N . THR B 2 78 ? 18.68821 0.10912 -17.80692 1.000 117.12374 78 THR B N 1
ATOM 1428 C CA . THR B 2 78 ? 17.32902 -0.40912 -17.73285 1.000 112.00072 78 THR B CA 1
ATOM 1429 C C . THR B 2 78 ? 16.70323 -0.41699 -19.11796 1.000 108.76594 78 THR B C 1
ATOM 1430 O O . THR B 2 78 ? 16.71272 0.60259 -19.81419 1.000 107.64090 78 THR B O 1
ATOM 1434 N N . VAL B 2 79 ? 16.16085 -1.56757 -19.50809 1.000 105.77860 79 VAL B N 1
ATOM 1435 C CA . VAL B 2 79 ? 15.47084 -1.73906 -20.78092 1.000 107.32814 79 VAL B CA 1
ATOM 1436 C C . VAL B 2 79 ? 13.97981 -1.86390 -20.49976 1.000 110.97670 79 VAL B C 1
ATOM 1437 O O . VAL B 2 79 ? 13.56612 -2.66409 -19.65158 1.000 111.34875 79 VAL B O 1
ATOM 1441 N N . TYR B 2 80 ? 13.17616 -1.07318 -21.20498 1.000 109.66208 80 TYR B N 1
ATOM 1442 C CA . TYR B 2 80 ? 11.73278 -1.05792 -21.02353 1.000 105.25978 80 TYR B CA 1
ATOM 1443 C C . TYR B 2 80 ? 11.03659 -1.71152 -22.20932 1.000 105.21212 80 TYR B C 1
ATOM 1444 O O . TYR B 2 80 ? 11.48715 -1.58991 -23.35232 1.000 104.79577 80 TYR B O 1
ATOM 1453 N N . LEU B 2 81 ? 9.93307 -2.40265 -21.92564 1.000 102.01345 81 LEU B N 1
ATOM 1454 C CA . LEU B 2 81 ? 9.05704 -2.97645 -22.94647 1.000 96.67564 81 LEU B CA 1
ATOM 1455 C C . LEU B 2 81 ? 7.63117 -2.53637 -22.63234 1.000 98.91571 81 LEU B C 1
ATOM 1456 O O . LEU B 2 81 ? 6.96872 -3.12523 -21.77260 1.000 100.35814 81 LEU B O 1
ATOM 1461 N N . GLN B 2 82 ? 7.16501 -1.50078 -23.32552 1.000 101.91365 82 GLN B N 1
ATOM 1462 C CA . GLN B 2 82 ? 5.80451 -1.00928 -23.14901 1.000 99.62267 82 GLN B CA 1
ATOM 1463 C C . GLN B 2 82 ? 4.84653 -1.88514 -23.94693 1.000 95.14283 82 GLN B C 1
ATOM 1464 O O . GLN B 2 82 ? 4.94573 -1.96155 -25.17603 1.000 94.63792 82 GLN B O 1
ATOM 1470 N N . MET B 2 83 ? 3.92226 -2.54388 -23.25478 1.000 92.20250 83 MET B N 1
ATOM 1471 C CA . MET B 2 83 ? 2.98726 -3.47314 -23.87694 1.000 97.54403 83 MET B CA 1
ATOM 1472 C C . MET B 2 83 ? 1.58851 -2.86766 -23.87567 1.000 102.64175 83 MET B C 1
ATOM 1473 O O . MET B 2 83 ? 1.01294 -2.62256 -22.80971 1.000 103.49502 83 MET B O 1
ATOM 1478 N N . ASN B 2 84 ? 1.04810 -2.63340 -25.06897 1.000 97.27104 84 ASN B N 1
ATOM 1479 C CA . ASN B 2 84 ? -0.27793 -2.06613 -25.24854 1.000 95.54501 84 ASN B CA 1
ATOM 1480 C C . ASN B 2 84 ? -1.17622 -3.07112 -25.95653 1.000 98.51559 84 ASN B C 1
ATOM 1481 O O . ASN B 2 84 ? -0.70116 -3.98387 -26.63832 1.000 101.36304 84 ASN B O 1
ATOM 1486 N N . SER B 2 85 ? -2.48658 -2.88378 -25.79032 1.000 97.55392 85 SER B N 1
ATOM 1487 C CA . SER B 2 85 ? -3.49838 -3.68237 -26.48233 1.000 95.46276 85 SER B CA 1
ATOM 1488 C C . SER B 2 85 ? -3.26657 -5.17514 -26.25789 1.000 94.49266 85 SER B C 1
ATOM 1489 O O . SER B 2 85 ? -3.18100 -5.96927 -27.19662 1.000 94.35077 85 SER B O 1
ATOM 1492 N N . LEU B 2 86 ? -3.16973 -5.55461 -24.98818 1.000 97.23466 86 LEU B N 1
ATOM 1493 C CA . LEU B 2 86 ? -2.73133 -6.89839 -24.63923 1.000 98.02661 86 LEU B CA 1
ATOM 1494 C C . LEU B 2 86 ? -3.82665 -7.92155 -24.91536 1.000 98.14951 86 LEU B C 1
ATOM 1495 O O . LEU B 2 86 ? -4.99075 -7.71773 -24.55897 1.000 99.74415 86 LEU B O 1
ATOM 1500 N N . LYS B 2 87 ? -3.44624 -9.02385 -25.54814 1.000 101.14591 87 LYS B N 1
ATOM 1501 C CA . LYS B 2 87 ? -4.33365 -10.12467 -25.87934 1.000 102.23292 87 LYS B CA 1
ATOM 1502 C C . LYS B 2 87 ? -4.02201 -11.34420 -25.01843 1.000 102.93287 87 LYS B C 1
ATOM 1503 O O . LYS B 2 87 ? -2.93218 -11.45132 -24.44722 1.000 108.16825 87 LYS B O 1
ATOM 1509 N N . PRO B 2 88 ? -4.96552 -12.28179 -24.89109 1.000 103.22271 88 PRO B N 1
ATOM 1510 C CA . PRO B 2 88 ? -4.73845 -13.43859 -24.00684 1.000 105.02691 88 PRO B CA 1
ATOM 1511 C C . PRO B 2 88 ? -3.56835 -14.32668 -24.40214 1.000 110.50190 88 PRO B C 1
ATOM 1512 O O . PRO B 2 88 ? -3.08270 -15.08033 -23.54930 1.000 113.06946 88 PRO B O 1
ATOM 1516 N N . GLU B 2 89 ? -3.10303 -14.28856 -25.65530 1.000 112.92900 89 GLU B N 1
ATOM 1517 C CA . GLU B 2 89 ? -1.93097 -15.08916 -25.99734 1.000 112.73524 89 GLU B CA 1
ATOM 1518 C C . GLU B 2 89 ? -0.66172 -14.51202 -25.39246 1.000 109.58190 89 GLU B C 1
ATOM 1519 O O . GLU B 2 89 ? 0.33093 -15.23505 -25.24966 1.000 108.48959 89 GLU B O 1
ATOM 1525 N N . ASP B 2 90 ? -0.67484 -13.22653 -25.03607 1.000 103.69867 90 ASP B N 1
ATOM 1526 C CA . ASP B 2 90 ? 0.48920 -12.58443 -24.44408 1.000 102.07792 90 ASP B CA 1
ATOM 1527 C C . ASP B 2 90 ? 0.76988 -13.07189 -23.03036 1.000 103.44898 90 ASP B C 1
ATOM 1528 O O . ASP B 2 90 ? 1.78066 -12.67023 -22.44624 1.000 105.10060 90 ASP B O 1
ATOM 1533 N N . THR B 2 91 ? -0.09211 -13.91805 -22.47104 1.000 105.83077 91 THR B N 1
ATOM 1534 C CA . THR B 2 91 ? 0.13510 -14.48226 -21.14557 1.000 107.26097 91 THR B CA 1
ATOM 1535 C C . THR B 2 91 ? 1.32504 -15.42959 -21.19751 1.000 109.33110 91 THR B C 1
ATOM 1536 O O . THR B 2 91 ? 1.25711 -16.49172 -21.82482 1.000 111.05708 91 THR B O 1
ATOM 1540 N N . ALA B 2 92 ? 2.41141 -15.04348 -20.53607 1.000 109.71811 92 ALA B N 1
ATOM 1541 C CA . ALA B 2 92 ? 3.63196 -15.83350 -20.47700 1.000 109.66142 92 ALA B CA 1
ATOM 1542 C C . ALA B 2 92 ? 4.57436 -15.16988 -19.48558 1.000 108.29476 92 ALA B C 1
ATOM 1543 O O . ALA B 2 92 ? 4.38208 -14.01303 -19.10221 1.000 108.29815 92 ALA B O 1
ATOM 1545 N N . VAL B 2 93 ? 5.59188 -15.91640 -19.07062 1.000 108.11432 93 VAL B N 1
ATOM 1546 C CA . VAL B 2 93 ? 6.66786 -15.34830 -18.26657 1.000 107.12737 93 VAL B CA 1
ATOM 1547 C C . VAL B 2 93 ? 7.56726 -14.55147 -19.20079 1.000 105.89329 93 VAL B C 1
ATOM 1548 O O . VAL B 2 93 ? 8.09897 -15.09331 -20.17504 1.000 106.31358 93 VAL B O 1
ATOM 1552 N N . TYR B 2 94 ? 7.72688 -13.26230 -18.91873 1.000 104.19502 94 TYR B N 1
ATOM 1553 C CA . TYR B 2 94 ? 8.51422 -12.36962 -19.76693 1.000 105.19324 94 TYR B CA 1
ATOM 1554 C C . TYR B 2 94 ? 9.92412 -12.25870 -19.19713 1.000 107.96647 94 TYR B C 1
ATOM 1555 O O . TYR B 2 94 ? 10.15495 -11.56225 -18.20552 1.000 108.59097 94 TYR B O 1
ATOM 1564 N N . TYR B 2 95 ? 10.86595 -12.94950 -19.83133 1.000 106.58701 95 TYR B N 1
ATOM 1565 C CA . TYR B 2 95 ? 12.26366 -12.88349 -19.44213 1.000 103.00346 95 TYR B CA 1
ATOM 1566 C C . TYR B 2 95 ? 12.97145 -11.78461 -20.22216 1.000 105.17802 95 TYR B C 1
ATOM 1567 O O . TYR B 2 95 ? 12.61110 -11.46996 -21.36000 1.000 104.23633 95 TYR B O 1
ATOM 1576 N N . CYS B 2 96 ? 13.98877 -11.20240 -19.59442 1.000 108.19519 96 CYS B N 1
ATOM 1577 C CA . CYS B 2 96 ? 14.80448 -10.15899 -20.19877 1.000 106.64554 96 CYS B CA 1
ATOM 1578 C C . CYS B 2 96 ? 16.23745 -10.66034 -20.30139 1.000 107.21199 96 CYS B C 1
ATOM 1579 O O . CYS B 2 96 ? 16.82319 -11.08178 -19.29874 1.000 110.26997 96 CYS B O 1
ATOM 1582 N N . ALA B 2 97 ? 16.79575 -10.62060 -21.50856 1.000 106.98494 97 ALA B N 1
ATOM 1583 C CA . ALA B 2 97 ? 18.12194 -11.15561 -21.78088 1.000 109.16127 97 ALA B CA 1
ATOM 1584 C C . ALA B 2 97 ? 19.05858 -10.04613 -22.23315 1.000 109.82112 97 ALA B C 1
ATOM 1585 O O . ALA B 2 97 ? 18.64631 -9.12090 -22.93790 1.000 108.65752 97 ALA B O 1
ATOM 1587 N N . ALA B 2 98 ? 20.32223 -10.15098 -21.83122 1.000 111.49138 98 ALA B N 1
ATOM 1588 C CA . ALA B 2 98 ? 21.37325 -9.26059 -22.29745 1.000 112.98837 98 ALA B CA 1
ATOM 1589 C C . ALA B 2 98 ? 22.55056 -10.09565 -22.77994 1.000 114.09946 98 ALA B C 1
ATOM 1590 O O . ALA B 2 98 ? 22.70005 -11.26414 -22.41550 1.000 113.31136 98 ALA B O 1
ATOM 1592 N N . TYR B 2 99 ? 23.39135 -9.48472 -23.60753 1.000 113.37669 99 TYR B N 1
ATOM 1593 C CA . TYR B 2 99 ? 24.43663 -10.24663 -24.28098 1.000 113.82025 99 TYR B CA 1
ATOM 1594 C C . TYR B 2 99 ? 25.75117 -9.47507 -24.32880 1.000 115.67095 99 TYR B C 1
ATOM 1595 O O . TYR B 2 99 ? 25.88349 -8.52461 -25.11084 1.000 114.59909 99 TYR B O 1
ATOM 1604 N N . PRO B 2 100 ? 26.74871 -9.86053 -23.53108 1.000 122.06084 100 PRO B N 1
ATOM 1605 C CA . PRO B 2 100 ? 28.00148 -9.08969 -23.47773 1.000 123.26640 100 PRO B CA 1
ATOM 1606 C C . PRO B 2 100 ? 28.77583 -9.21424 -24.78256 1.000 129.15968 100 PRO B C 1
ATOM 1607 O O . PRO B 2 100 ? 29.16998 -10.31168 -25.18201 1.000 127.96033 100 PRO B O 1
ATOM 1611 N N . LEU B 2 101 ? 29.00306 -8.07612 -25.44221 1.000 136.66521 101 LEU B N 1
ATOM 1612 C CA . LEU B 2 101 ? 29.67405 -8.04299 -26.74249 1.000 135.49834 101 LEU B CA 1
ATOM 1613 C C . LEU B 2 101 ? 31.14721 -7.70940 -26.52674 1.000 132.41351 101 LEU B C 1
ATOM 1614 O O . LEU B 2 101 ? 31.59817 -6.58363 -26.74073 1.000 126.75736 101 LEU B O 1
ATOM 1619 N N . ASP B 2 102 ? 31.90315 -8.72057 -26.10321 1.000 142.54981 102 ASP B N 1
ATOM 1620 C CA . ASP B 2 102 ? 33.34348 -8.60545 -25.87540 1.000 148.91391 102 ASP B CA 1
ATOM 1621 C C . ASP B 2 102 ? 33.65847 -7.45322 -24.91940 1.000 150.05573 102 ASP B C 1
ATOM 1622 O O . ASP B 2 102 ? 34.38150 -6.50949 -25.24493 1.000 149.77378 102 ASP B O 1
ATOM 1627 N N . GLU B 2 103 ? 33.09394 -7.54819 -23.71627 1.000 147.97959 103 GLU B N 1
ATOM 1628 C CA . GLU B 2 103 ? 33.31581 -6.53624 -22.69112 1.000 146.21430 103 GLU B CA 1
ATOM 1629 C C . GLU B 2 103 ? 34.62606 -6.81141 -21.96496 1.000 147.06870 103 GLU B C 1
ATOM 1630 O O . GLU B 2 103 ? 34.65576 -6.87111 -20.73127 1.000 147.63090 103 GLU B O 1
ATOM 1636 N N . ILE B 2 104 ? 35.70959 -6.96859 -22.72937 1.000 160.00769 104 ILE B N 1
ATOM 1637 C CA . ILE B 2 104 ? 37.01088 -7.39791 -22.22229 1.000 160.70545 104 ILE B CA 1
ATOM 1638 C C . ILE B 2 104 ? 36.81417 -8.66961 -21.40435 1.000 160.71055 104 ILE B C 1
ATOM 1639 O O . ILE B 2 104 ? 37.31627 -8.79128 -20.28097 1.000 159.50410 104 ILE B O 1
ATOM 1644 N N . GLY B 2 105 ? 36.06997 -9.62093 -21.96140 1.000 156.84219 105 GLY B N 1
ATOM 1645 C CA . GLY B 2 105 ? 35.81215 -10.87885 -21.29779 1.000 153.09670 105 GLY B CA 1
ATOM 1646 C C . GLY B 2 105 ? 36.97898 -11.84101 -21.41896 1.000 150.98877 105 GLY B C 1
ATOM 1647 O O . GLY B 2 105 ? 38.06987 -11.50431 -21.88251 1.000 148.26843 105 GLY B O 1
ATOM 1648 N N . SER B 2 106 ? 36.72854 -13.07527 -20.98644 1.000 147.49986 106 SER B N 1
ATOM 1649 C CA . SER B 2 106 ? 37.74674 -14.11714 -21.01990 1.000 143.37501 106 SER B CA 1
ATOM 1650 C C . SER B 2 106 ? 37.21492 -15.36916 -21.70486 1.000 142.82417 106 SER B C 1
ATOM 1651 O O . SER B 2 106 ? 37.72767 -15.77741 -22.75227 1.000 140.08503 106 SER B O 1
ATOM 1654 N N . HIS B 2 107 ? 36.18904 -15.98359 -21.11987 1.000 142.39654 107 HIS B N 1
ATOM 1655 C CA . HIS B 2 107 ? 35.56976 -17.16278 -21.70252 1.000 139.65752 107 HIS B CA 1
ATOM 1656 C C . HIS B 2 107 ? 34.64386 -16.75957 -22.84793 1.000 135.04122 107 HIS B C 1
ATOM 1657 O O . HIS B 2 107 ? 34.56001 -15.59101 -23.23789 1.000 133.29970 107 HIS B O 1
ATOM 1664 N N . ASP B 2 108 ? 33.94152 -17.74364 -23.39439 1.000 114.06865 108 ASP B N 1
ATOM 1665 C CA . ASP B 2 108 ? 32.99749 -17.49462 -24.47157 1.000 109.07486 108 ASP B CA 1
ATOM 1666 C C . ASP B 2 108 ? 31.90242 -16.55620 -23.98033 1.000 113.78927 108 ASP B C 1
ATOM 1667 O O . ASP B 2 108 ? 31.22336 -16.87812 -22.99350 1.000 118.31406 108 ASP B O 1
ATOM 1672 N N . PRO B 2 109 ? 31.71200 -15.38709 -24.61118 1.000 112.15730 109 PRO B N 1
ATOM 1673 C CA . PRO B 2 109 ? 30.67472 -14.45308 -24.15100 1.000 112.83167 109 PRO B CA 1
ATOM 1674 C C . PRO B 2 109 ? 29.30638 -15.10835 -24.06955 1.000 118.29924 109 PRO B C 1
ATOM 1675 O O . PRO B 2 109 ? 28.59604 -15.21683 -25.07367 1.000 119.08985 109 PRO B O 1
ATOM 1679 N N . HIS B 2 110 ? 28.93362 -15.54980 -22.87323 1.000 117.75276 110 HIS B N 1
ATOM 1680 C CA . HIS B 2 110 ? 27.70262 -16.30316 -22.67721 1.000 117.41634 110 HIS B CA 1
ATOM 1681 C C . HIS B 2 110 ? 26.49641 -15.37204 -22.80019 1.000 115.26748 110 HIS B C 1
ATOM 1682 O O . HIS B 2 110 ? 26.60130 -14.20542 -23.18878 1.000 113.07411 110 HIS B O 1
ATOM 1689 N N . SER B 2 111 ? 25.32200 -15.89741 -22.46903 1.000 116.78043 111 SER B N 1
ATOM 1690 C CA . SER B 2 111 ? 24.06533 -15.16083 -22.56759 1.000 114.15379 111 SER B CA 1
ATOM 1691 C C . SER B 2 111 ? 23.37772 -15.21719 -21.20680 1.000 115.75390 111 SER B C 1
ATOM 1692 O O . SER B 2 111 ? 22.76055 -16.22870 -20.86074 1.000 113.64846 111 SER B O 1
ATOM 1695 N N . TYR B 2 112 ? 23.49356 -14.14158 -20.43088 1.000 118.37544 112 TYR B N 1
ATOM 1696 C CA . TYR B 2 112 ? 22.86442 -14.08418 -19.11910 1.000 118.76334 112 TYR B CA 1
ATOM 1697 C C . TYR B 2 112 ? 21.47231 -13.46879 -19.20995 1.000 120.10430 112 TYR B C 1
ATOM 1698 O O . TYR B 2 112 ? 21.21170 -12.57792 -20.02358 1.000 120.09702 112 TYR B O 1
ATOM 1707 N N . TRP B 2 113 ? 20.57772 -13.96086 -18.35985 1.000 115.45973 113 TRP B N 1
ATOM 1708 C CA . TRP B 2 113 ? 19.16321 -13.61802 -18.38199 1.000 112.86018 113 TRP B CA 1
ATOM 1709 C C . TRP B 2 113 ? 18.73265 -13.09676 -17.01606 1.000 113.94277 113 TRP B C 1
ATOM 1710 O O . TRP B 2 113 ? 19.53603 -12.95714 -16.09132 1.000 116.85401 113 TRP B O 1
ATOM 1721 N N . GLY B 2 114 ? 17.44041 -12.81155 -16.90112 1.000 117.14467 114 GLY B N 1
ATOM 1722 C CA . GLY B 2 114 ? 16.80903 -12.53039 -15.63434 1.000 118.67806 114 GLY B CA 1
ATOM 1723 C C . GLY B 2 114 ? 16.09987 -13.75091 -15.08501 1.000 121.91841 114 GLY B C 1
ATOM 1724 O O . GLY B 2 114 ? 16.32667 -14.88608 -15.51989 1.000 118.90131 114 GLY B O 1
ATOM 1725 N N . GLN B 2 115 ? 15.22207 -13.51417 -14.11060 1.000 125.67909 115 GLN B N 1
ATOM 1726 C CA . GLN B 2 115 ? 14.43082 -14.59097 -13.52772 1.000 123.11340 115 GLN B CA 1
ATOM 1727 C C . GLN B 2 115 ? 13.05100 -14.72334 -14.15309 1.000 117.24356 115 GLN B C 1
ATOM 1728 O O . GLN B 2 115 ? 12.53171 -15.84005 -14.24542 1.000 114.73320 115 GLN B O 1
ATOM 1734 N N . GLY B 2 116 ? 12.44637 -13.61955 -14.58395 1.000 113.98495 116 GLY B N 1
ATOM 1735 C CA . GLY B 2 116 ? 11.19864 -13.68948 -15.31732 1.000 114.45873 116 GLY B CA 1
ATOM 1736 C C . GLY B 2 116 ? 9.96861 -13.27168 -14.53853 1.000 113.76151 116 GLY B C 1
ATOM 1737 O O . GLY B 2 116 ? 9.45377 -14.03522 -13.71520 1.000 112.97777 116 GLY B O 1
ATOM 1738 N N . THR B 2 117 ? 9.48651 -12.05902 -14.79479 1.000 111.18630 117 THR B N 1
ATOM 1739 C CA . THR B 2 117 ? 8.22665 -11.61108 -14.22462 1.000 109.58212 117 THR B CA 1
ATOM 1740 C C . THR B 2 117 ? 7.06089 -12.26787 -14.95486 1.000 112.71647 117 THR B C 1
ATOM 1741 O O . THR B 2 117 ? 7.17623 -12.67644 -16.11446 1.000 111.34803 117 THR B O 1
ATOM 1745 N N . GLN B 2 118 ? 5.93329 -12.37816 -14.25914 1.000 110.47522 118 GLN B N 1
ATOM 1746 C CA . GLN B 2 118 ? 4.75215 -13.03882 -14.79458 1.000 105.41480 118 GLN B CA 1
ATOM 1747 C C . GLN B 2 118 ? 3.75962 -12.00901 -15.31735 1.000 103.80037 118 GLN B C 1
ATOM 1748 O O . GLN B 2 118 ? 3.51605 -10.98152 -14.67718 1.000 102.70006 118 GLN B O 1
ATOM 1754 N N . VAL B 2 119 ? 3.19644 -12.29115 -16.49061 1.000 107.24865 119 VAL B N 1
ATOM 1755 C CA . VAL B 2 119 ? 2.18455 -11.45070 -17.11854 1.000 106.90626 119 VAL B CA 1
ATOM 1756 C C . VAL B 2 119 ? 1.03107 -12.34408 -17.55063 1.000 105.29579 119 VAL B C 1
ATOM 1757 O O . VAL B 2 119 ? 1.25130 -13.39437 -18.16414 1.000 103.33555 119 VAL B O 1
ATOM 1761 N N . THR B 2 120 ? -0.19328 -11.93122 -17.22705 1.000 110.35678 120 THR B N 1
ATOM 1762 C CA . THR B 2 120 ? -1.38949 -12.68371 -17.57608 1.000 111.58997 120 THR B CA 1
ATOM 1763 C C . THR B 2 120 ? -2.43908 -11.72636 -18.12167 1.000 108.09435 120 THR B C 1
ATOM 1764 O O . THR B 2 120 ? -2.60315 -10.61590 -17.60921 1.000 108.18788 120 THR B O 1
ATOM 1768 N N . VAL B 2 121 ? -3.13734 -12.15459 -19.16987 1.000 104.59493 121 VAL B N 1
ATOM 1769 C CA . VAL B 2 121 ? -4.19415 -11.36697 -19.79420 1.000 107.41734 121 VAL B CA 1
ATOM 1770 C C . VAL B 2 121 ? -5.48894 -12.15990 -19.70116 1.000 111.77673 121 VAL B C 1
ATOM 1771 O O . VAL B 2 121 ? -5.58798 -13.26407 -20.25185 1.000 111.67956 121 VAL B O 1
ATOM 1775 N N . SER B 2 122 ? -6.47333 -11.60073 -19.00415 1.000 110.96038 122 SER B N 1
ATOM 1776 C CA . SER B 2 122 ? -7.77569 -12.22334 -18.82810 1.000 107.19946 122 SER B CA 1
ATOM 1777 C C . SER B 2 122 ? -8.77919 -11.64368 -19.81892 1.000 108.51879 122 SER B C 1
ATOM 1778 O O . SER B 2 122 ? -8.61837 -10.53138 -20.32781 1.000 106.96773 122 SER B O 1
ATOM 1781 N N . SER B 2 123 ? -9.82431 -12.41974 -20.08794 1.000 116.57147 123 SER B N 1
ATOM 1782 C CA . SER B 2 123 ? -10.84128 -12.03104 -21.05986 1.000 112.39461 123 SER B CA 1
ATOM 1783 C C . SER B 2 123 ? -11.87247 -11.08289 -20.45324 1.000 105.33102 123 SER B C 1
ATOM 1784 O O . SER B 2 123 ? -11.72156 -10.62335 -19.32126 1.000 102.77895 123 SER B O 1
ATOM 1787 N N . GLU C 1 17 ? -0.92395 24.81385 36.70928 1.000 101.28610 172 GLU C N 1
ATOM 1788 C CA . GLU C 1 17 ? -0.90684 23.38978 37.01945 1.000 101.07835 172 GLU C CA 1
ATOM 1789 C C . GLU C 1 17 ? -1.42610 22.58198 35.83265 1.000 100.08352 172 GLU C C 1
ATOM 1790 O O . GLU C 1 17 ? -2.54197 22.06511 35.87050 1.000 101.78338 172 GLU C O 1
ATOM 1796 N N . VAL C 1 18 ? -0.61894 22.48281 34.77936 1.000 88.35959 173 VAL C N 1
ATOM 1797 C CA . VAL C 1 18 ? -0.98842 21.76142 33.56544 1.000 86.05626 173 VAL C CA 1
ATOM 1798 C C . VAL C 1 18 ? -0.57139 20.30459 33.70792 1.000 86.14966 173 VAL C C 1
ATOM 1799 O O . VAL C 1 18 ? 0.49058 20.00214 34.26366 1.000 88.46504 173 VAL C O 1
ATOM 1803 N N . ARG C 1 19 ? -1.40852 19.39283 33.21323 1.000 81.19841 174 ARG C N 1
ATOM 1804 C CA . ARG C 1 19 ? -1.10744 17.96500 33.25482 1.000 80.70212 174 ARG C CA 1
ATOM 1805 C C . ARG C 1 19 ? -1.64464 17.30293 31.99616 1.000 81.18853 174 ARG C C 1
ATOM 1806 O O . ARG C 1 19 ? -2.83759 17.40943 31.69932 1.000 83.23130 174 ARG C O 1
ATOM 1814 N N . THR C 1 20 ? -0.76785 16.61720 31.26678 1.000 77.67593 175 THR C N 1
ATOM 1815 C CA . THR C 1 20 ? -1.12753 15.91306 30.04136 1.000 77.50658 175 THR C CA 1
ATOM 1816 C C . THR C 1 20 ? -1.28843 14.42752 30.34825 1.000 77.62505 175 THR C C 1
ATOM 1817 O O . THR C 1 20 ? -0.36392 13.79542 30.87158 1.000 77.74821 175 THR C O 1
ATOM 1821 N N . TYR C 1 21 ? -2.45628 13.87517 30.02573 1.000 78.63102 176 TYR C N 1
ATOM 1822 C CA . TYR C 1 21 ? -2.73604 12.45757 30.20997 1.000 79.26199 176 TYR C CA 1
ATOM 1823 C C . TYR C 1 21 ? -2.88843 11.77182 28.86085 1.000 80.94365 176 TYR C C 1
ATOM 1824 O O . TYR C 1 21 ? -3.47714 12.33160 27.93339 1.000 80.20196 176 TYR C O 1
ATOM 1833 N N . THR C 1 22 ? -2.36456 10.55368 28.76236 1.000 79.62029 177 THR C N 1
ATOM 1834 C CA . THR C 1 22 ? -2.44152 9.73988 27.55174 1.000 79.02464 177 THR C CA 1
ATOM 1835 C C . THR C 1 22 ? -3.07478 8.41137 27.96132 1.000 80.78392 177 THR C C 1
ATOM 1836 O O . THR C 1 22 ? -2.38749 7.49035 28.41033 1.000 80.14001 177 THR C O 1
ATOM 1840 N N . LEU C 1 23 ? -4.39298 8.31941 27.81474 1.000 77.45834 178 LEU C N 1
ATOM 1841 C CA . LEU C 1 23 ? -5.15722 7.17514 28.29292 1.000 77.60039 178 LEU C CA 1
ATOM 1842 C C . LEU C 1 23 ? -5.40391 6.19576 27.15530 1.000 77.48804 178 LEU C C 1
ATOM 1843 O O . LEU C 1 23 ? -5.79621 6.59784 26.05529 1.000 77.29643 178 LEU C O 1
ATOM 1848 N N . THR C 1 24 ? -5.17117 4.90882 27.42592 1.000 77.61403 179 THR C N 1
ATOM 1849 C CA . THR C 1 24 ? -5.39916 3.87331 26.42582 1.000 77.53383 179 THR C CA 1
ATOM 1850 C C . THR C 1 24 ? -6.09056 2.65017 27.01822 1.000 77.70672 179 THR C C 1
ATOM 1851 O O . THR C 1 24 ? -6.00171 1.55952 26.44176 1.000 77.69947 179 THR C O 1
ATOM 1855 N N . ALA C 1 25 ? -6.76881 2.79942 28.15268 1.000 81.40417 180 ALA C N 1
ATOM 1856 C CA . ALA C 1 25 ? -7.53774 1.71248 28.75613 1.000 80.84250 180 ALA C CA 1
ATOM 1857 C C . ALA C 1 25 ? -8.97573 1.68525 28.25871 1.000 80.94449 180 ALA C C 1
ATOM 1858 O O . ALA C 1 25 ? -9.91339 1.49667 29.04108 1.000 81.95071 180 ALA C O 1
ATOM 1860 N N . PHE C 1 26 ? -9.17412 1.87837 26.95666 1.000 79.33389 181 PHE C N 1
ATOM 1861 C CA . PHE C 1 26 ? -10.51185 1.88547 26.38055 1.000 78.06832 181 PHE C CA 1
ATOM 1862 C C . PHE C 1 26 ? -11.11245 0.48577 26.42909 1.000 79.52767 181 PHE C C 1
ATOM 1863 O O . PHE C 1 26 ? -10.53640 -0.46528 25.89077 1.000 80.78553 181 PHE C O 1
ATOM 1871 N N . SER C 1 27 ? -12.26478 0.36156 27.07975 1.000 84.61061 182 SER C N 1
ATOM 1872 C CA . SER C 1 27 ? -13.03694 -0.87007 27.10541 1.000 85.44378 182 SER C CA 1
ATOM 1873 C C . SER C 1 27 ? -14.29962 -0.69303 26.27026 1.000 83.08856 182 SER C C 1
ATOM 1874 O O . SER C 1 27 ? -14.85780 0.40500 26.18296 1.000 82.19407 182 SER C O 1
ATOM 1877 N N . PHE C 1 28 ? -14.74522 -1.78478 25.65332 1.000 88.07621 183 PHE C N 1
ATOM 1878 C CA . PHE C 1 28 ? -15.74925 -1.73525 24.59919 1.000 88.65141 183 PHE C CA 1
ATOM 1879 C C . PHE C 1 28 ? -16.95650 -2.58623 24.96561 1.000 88.84808 183 PHE C C 1
ATOM 1880 O O . PHE C 1 28 ? -16.81139 -3.76211 25.31612 1.000 89.50367 183 PHE C O 1
ATOM 1888 N N . SER C 1 29 ? -18.14265 -1.98794 24.87600 1.000 90.36329 184 SER C N 1
ATOM 1889 C CA . SER C 1 29 ? -19.41422 -2.68081 25.02972 1.000 91.07234 184 SER C CA 1
ATOM 1890 C C . SER C 1 29 ? -20.29875 -2.33457 23.83726 1.000 89.78892 184 SER C C 1
ATOM 1891 O O . SER C 1 29 ? -19.93916 -1.51220 22.98972 1.000 88.06992 184 SER C O 1
ATOM 1894 N N . ARG C 1 30 ? -21.46885 -2.96399 23.76756 1.000 86.46075 185 ARG C N 1
ATOM 1895 C CA . ARG C 1 30 ? -22.36949 -2.75379 22.64580 1.000 84.87311 185 ARG C CA 1
ATOM 1896 C C . ARG C 1 30 ? -23.79663 -2.61224 23.15277 1.000 84.74436 185 ARG C C 1
ATOM 1897 O O . ARG C 1 30 ? -24.16587 -3.18247 24.18298 1.000 86.03231 185 ARG C O 1
ATOM 1905 N N . SER C 1 31 ? -24.59181 -1.82946 22.42198 1.000 79.81745 186 SER C N 1
ATOM 1906 C CA . SER C 1 31 ? -26.02825 -1.69464 22.66644 1.000 79.89234 186 SER C CA 1
ATOM 1907 C C . SER C 1 31 ? -26.72537 -1.97726 21.34107 1.000 79.74434 186 SER C C 1
ATOM 1908 O O . SER C 1 31 ? -26.85345 -1.08405 20.49792 1.000 79.55537 186 SER C O 1
ATOM 1911 N N . GLY C 1 32 ? -27.16366 -3.21806 21.15635 1.000 86.00216 187 GLY C N 1
ATOM 1912 C CA . GLY C 1 32 ? -27.81555 -3.60420 19.92289 1.000 86.53411 187 GLY C CA 1
ATOM 1913 C C . GLY C 1 32 ? -26.84449 -3.78749 18.77617 1.000 88.24923 187 GLY C C 1
ATOM 1914 O O . GLY C 1 32 ? -26.12372 -4.78866 18.71619 1.000 90.19753 187 GLY C O 1
ATOM 1915 N N . LYS C 1 33 ? -26.81243 -2.82143 17.86073 1.000 88.87102 188 LYS C N 1
ATOM 1916 C CA . LYS C 1 33 ? -25.96123 -2.89062 16.68239 1.000 93.95523 188 LYS C CA 1
ATOM 1917 C C . LYS C 1 33 ? -24.80337 -1.90252 16.73040 1.000 94.21666 188 LYS C C 1
ATOM 1918 O O . LYS C 1 33 ? -24.02434 -1.83107 15.77352 1.000 91.49267 188 LYS C O 1
ATOM 1924 N N . GLN C 1 34 ? -24.65738 -1.15829 17.82152 1.000 85.88109 189 GLN C N 1
ATOM 1925 C CA . GLN C 1 34 ? -23.71481 -0.05543 17.91735 1.000 85.13291 189 GLN C CA 1
ATOM 1926 C C . GLN C 1 34 ? -22.61698 -0.39152 18.92009 1.000 85.84348 189 GLN C C 1
ATOM 1927 O O . GLN C 1 34 ? -22.85788 -1.07520 19.91842 1.000 84.33020 189 GLN C O 1
ATOM 1933 N N . ILE C 1 35 ? -21.40166 0.09068 18.64526 1.000 87.17143 190 ILE C N 1
ATOM 1934 C CA . ILE C 1 35 ? -20.26705 -0.10868 19.54193 1.000 84.55597 190 ILE C CA 1
ATOM 1935 C C . ILE C 1 35 ? -20.21815 1.04498 20.53184 1.000 82.17240 190 ILE C C 1
ATOM 1936 O O . ILE C 1 35 ? -20.48098 2.20030 20.17648 1.000 80.46513 190 ILE C O 1
ATOM 1941 N N . VAL C 1 36 ? -19.87461 0.73378 21.77942 1.000 82.74714 191 VAL C N 1
ATOM 1942 C CA . VAL C 1 36 ? -19.76645 1.71971 22.84840 1.000 83.66405 191 VAL C CA 1
ATOM 1943 C C . VAL C 1 36 ? -18.37894 1.58608 23.46468 1.000 86.16092 191 VAL C C 1
ATOM 1944 O O . VAL C 1 36 ? -18.08766 0.58366 24.12881 1.000 87.80581 191 VAL C O 1
ATOM 1948 N N . PHE C 1 37 ? -17.52496 2.58658 23.25096 1.000 82.06435 192 PHE C N 1
ATOM 1949 C CA . PHE C 1 37 ? -16.20008 2.61636 23.85559 1.000 78.32502 192 PHE C CA 1
ATOM 1950 C C . PHE C 1 37 ? -16.22739 3.46635 25.11978 1.000 77.45067 192 PHE C C 1
ATOM 1951 O O . PHE C 1 37 ? -17.00844 4.41341 25.23273 1.000 77.41747 192 PHE C O 1
ATOM 1959 N N . SER C 1 38 ? -15.36490 3.11962 26.07475 1.000 78.49337 193 SER C N 1
ATOM 1960 C CA . SER C 1 38 ? -15.34794 3.80595 27.36114 1.000 78.64582 193 SER C CA 1
ATOM 1961 C C . SER C 1 38 ? -13.95187 3.75167 27.96402 1.000 78.72146 193 SER C C 1
ATOM 1962 O O . SER C 1 38 ? -13.34996 2.67697 28.04603 1.000 78.79992 193 SER C O 1
ATOM 1965 N N . VAL C 1 39 ? -13.45013 4.91026 28.39175 1.000 81.43491 194 VAL C N 1
ATOM 1966 C CA . VAL C 1 39 ? -12.17147 5.02088 29.08143 1.000 78.35022 194 VAL C CA 1
ATOM 1967 C C . VAL C 1 39 ? -12.39863 5.83423 30.34947 1.000 78.20283 194 VAL C C 1
ATOM 1968 O O . VAL C 1 39 ? -13.31668 6.65780 30.42273 1.000 79.41887 194 VAL C O 1
ATOM 1972 N N . THR C 1 40 ? -11.56893 5.58867 31.35982 1.000 78.33409 195 THR C N 1
ATOM 1973 C CA . THR C 1 40 ? -11.71354 6.23320 32.65642 1.000 78.41131 195 THR C CA 1
ATOM 1974 C C . THR C 1 40 ? -10.70234 7.36488 32.80718 1.000 78.40415 195 THR C C 1
ATOM 1975 O O . THR C 1 40 ? -9.58442 7.29573 32.29060 1.000 83.59446 195 THR C O 1
ATOM 1979 N N . VAL C 1 41 ? -11.10940 8.41092 33.51621 1.000 79.78948 196 VAL C N 1
ATOM 1980 C CA . VAL C 1 41 ? -10.26558 9.57292 33.78062 1.000 79.75836 196 VAL C CA 1
ATOM 1981 C C . VAL C 1 41 ? -9.74525 9.46408 35.21165 1.000 80.01042 196 VAL C C 1
ATOM 1982 O O . VAL C 1 41 ? -10.55844 9.40621 36.14593 1.000 80.19237 196 VAL C O 1
ATOM 1986 N N . PRO C 1 42 ? -8.42687 9.45298 35.42863 1.000 79.56606 197 PRO C N 1
ATOM 1987 C CA . PRO C 1 42 ? -7.88749 9.25350 36.77936 1.000 79.81458 197 PRO C CA 1
ATOM 1988 C C . PRO C 1 42 ? -7.79751 10.49779 37.65099 1.000 79.90550 197 PRO C C 1
ATOM 1989 O O . PRO C 1 42 ? -7.54385 10.35771 38.85610 1.000 80.13421 197 PRO C O 1
ATOM 1993 N N . GLU C 1 43 ? -7.98099 11.69450 37.09621 1.000 87.56307 198 GLU C N 1
ATOM 1994 C CA . GLU C 1 43 ? -7.90069 12.92242 37.87335 1.000 89.99153 198 GLU C CA 1
ATOM 1995 C C . GLU C 1 43 ? -8.93011 13.92438 37.37481 1.000 89.34146 198 GLU C C 1
ATOM 1996 O O . GLU C 1 43 ? -9.28865 13.93444 36.19563 1.000 90.54681 198 GLU C O 1
ATOM 2002 N N . ALA C 1 44 ? -9.39455 14.77165 38.28909 1.000 91.28138 199 ALA C N 1
ATOM 2003 C CA . ALA C 1 44 ? -10.34603 15.82946 37.98610 1.000 89.39965 199 ALA C CA 1
ATOM 2004 C C . ALA C 1 44 ? -9.62701 17.06799 37.45799 1.000 89.55878 199 ALA C C 1
ATOM 2005 O O . ALA C 1 44 ? -8.41914 17.24072 37.63970 1.000 93.52557 199 ALA C O 1
ATOM 2007 N N . GLY C 1 45 ? -10.38819 17.93208 36.79981 1.000 87.18961 200 GLY C N 1
ATOM 2008 C CA . GLY C 1 45 ? -9.83751 19.16228 36.27165 1.000 87.56021 200 GLY C CA 1
ATOM 2009 C C . GLY C 1 45 ? -10.68026 19.69058 35.12646 1.000 86.96527 200 GLY C C 1
ATOM 2010 O O . GLY C 1 45 ? -11.80668 19.25110 34.90140 1.000 87.18837 200 GLY C O 1
ATOM 2011 N N . THR C 1 46 ? -10.09566 20.64755 34.40652 1.000 85.37736 201 THR C N 1
ATOM 2012 C CA . THR C 1 46 ? -10.75669 21.34370 33.30630 1.000 84.88811 201 THR C CA 1
ATOM 2013 C C . THR C 1 46 ? -9.95878 21.10654 32.03175 1.000 84.67060 201 THR C C 1
ATOM 2014 O O . THR C 1 46 ? -8.84318 21.61649 31.89039 1.000 88.55384 201 THR C O 1
ATOM 2018 N N . ILE C 1 47 ? -10.53352 20.34741 31.10237 1.000 78.82204 202 ILE C N 1
ATOM 2019 C CA . ILE C 1 47 ? -9.84566 20.02231 29.85823 1.000 78.61712 202 ILE C CA 1
ATOM 2020 C C . ILE C 1 47 ? -9.68253 21.28580 29.02383 1.000 78.42989 202 ILE C C 1
ATOM 2021 O O . ILE C 1 47 ? -10.66728 21.91146 28.61693 1.000 78.34949 202 ILE C O 1
ATOM 2026 N N . SER C 1 48 ? -8.43396 21.66731 28.76634 1.000 84.24373 203 SER C N 1
ATOM 2027 C CA . SER C 1 48 ? -8.14679 22.75651 27.84234 1.000 84.53062 203 SER C CA 1
ATOM 2028 C C . SER C 1 48 ? -8.02022 22.27057 26.40641 1.000 84.82453 203 SER C C 1
ATOM 2029 O O . SER C 1 48 ? -8.30410 23.03026 25.47316 1.000 83.05760 203 SER C O 1
ATOM 2032 N N . SER C 1 49 ? -7.60197 21.02076 26.21576 1.000 83.59643 204 SER C N 1
ATOM 2033 C CA . SER C 1 49 ? -7.40094 20.44089 24.89688 1.000 83.58756 204 SER C CA 1
ATOM 2034 C C . SER C 1 49 ? -7.60025 18.93645 24.99897 1.000 81.94968 204 SER C C 1
ATOM 2035 O O . SER C 1 49 ? -7.30263 18.32795 26.02992 1.000 82.93138 204 SER C O 1
ATOM 2038 N N . ALA C 1 50 ? -8.10095 18.33887 23.92091 1.000 77.61710 205 ALA C N 1
ATOM 2039 C CA . ALA C 1 50 ? -8.31285 16.89947 23.89016 1.000 77.67778 205 ALA C CA 1
ATOM 2040 C C . ALA C 1 50 ? -8.25561 16.40962 22.45238 1.000 77.49126 205 ALA C C 1
ATOM 2041 O O . ALA C 1 50 ? -8.78624 17.05907 21.54711 1.000 77.33218 205 ALA C O 1
ATOM 2043 N N . SER C 1 51 ? -7.61140 15.26039 22.25338 1.000 76.24737 206 SER C N 1
ATOM 2044 C CA . SER C 1 51 ? -7.49608 14.64851 20.93861 1.000 76.09425 206 SER C CA 1
ATOM 2045 C C . SER C 1 51 ? -7.56858 13.13557 21.08009 1.000 76.19358 206 SER C C 1
ATOM 2046 O O . SER C 1 51 ? -7.10363 12.56486 22.07023 1.000 76.36319 206 SER C O 1
ATOM 2049 N N . LEU C 1 52 ? -8.16574 12.49288 20.08136 1.000 78.10921 207 LEU C N 1
ATOM 2050 C CA . LEU C 1 52 ? -8.28412 11.04259 20.03007 1.000 78.18478 207 LEU C CA 1
ATOM 2051 C C . LEU C 1 52 ? -7.46417 10.52529 18.85816 1.000 78.06128 207 LEU C C 1
ATOM 2052 O O . LEU C 1 52 ? -7.61069 11.00898 17.73026 1.000 77.88624 207 LEU C O 1
ATOM 2057 N N . ASN C 1 53 ? -6.60472 9.54891 19.12666 1.000 81.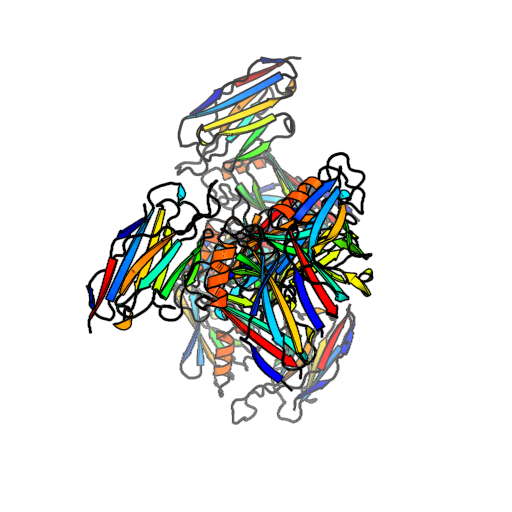91501 208 ASN C N 1
ATOM 2058 C CA . ASN C 1 53 ? -5.69053 9.00328 18.13081 1.000 81.82612 208 ASN C CA 1
ATOM 2059 C C . ASN C 1 53 ? -6.15956 7.59690 17.77830 1.000 81.86837 208 ASN C C 1
ATOM 2060 O O . ASN C 1 53 ? -6.06165 6.67780 18.59918 1.000 82.03374 208 ASN C O 1
ATOM 2065 N N . VAL C 1 54 ? -6.67470 7.43550 16.56427 1.000 86.16714 209 VAL C N 1
ATOM 2066 C CA . VAL C 1 54 ? -7.18196 6.15127 16.09614 1.000 86.47359 209 VAL C CA 1
ATOM 2067 C C . VAL C 1 54 ? -6.08481 5.44679 15.31073 1.000 87.66704 209 VAL C C 1
ATOM 2068 O O . VAL C 1 54 ? -5.55918 5.99002 14.33296 1.000 87.81936 209 VAL C O 1
ATOM 2072 N N . ILE C 1 55 ? -5.74317 4.23562 15.73710 1.000 92.30875 210 ILE C N 1
ATOM 2073 C CA . ILE C 1 55 ? -4.76231 3.39595 15.06358 1.000 96.24683 210 ILE C CA 1
ATOM 2074 C C . ILE C 1 55 ? -5.45826 2.10903 14.64920 1.000 97.24444 210 ILE C C 1
ATOM 2075 O O . ILE C 1 55 ? -6.27301 1.57047 15.40636 1.000 96.41226 210 ILE C O 1
ATOM 2080 N N . THR C 1 56 ? -5.14873 1.62401 13.44772 1.000 99.03652 211 THR C N 1
ATOM 2081 C CA . THR C 1 56 ? -5.73349 0.37901 12.96172 1.000 101.74371 211 THR C CA 1
ATOM 2082 C C . THR C 1 56 ? -4.97236 -0.09026 11.73152 1.000 105.08843 211 THR C C 1
ATOM 2083 O O . THR C 1 56 ? -4.25259 0.68212 11.09101 1.000 105.87884 211 THR C O 1
ATOM 2087 N N . GLN C 1 57 ? -5.14514 -1.37579 11.41265 1.000 102.71382 212 GLN C N 1
ATOM 2088 C CA . GLN C 1 57 ? -4.61101 -1.95668 10.18994 1.000 104.54416 212 GLN C CA 1
ATOM 2089 C C . GLN C 1 57 ? -5.69811 -2.44951 9.24739 1.000 103.14673 212 GLN C C 1
ATOM 2090 O O . GLN C 1 57 ? -5.37429 -2.95362 8.16708 1.000 103.24707 212 GLN C O 1
ATOM 2096 N N . ASN C 1 58 ? -6.96947 -2.33890 9.62560 1.000 102.94773 213 ASN C N 1
ATOM 2097 C CA . ASN C 1 58 ? -8.07596 -2.78594 8.79380 1.000 100.22419 213 ASN C CA 1
ATOM 2098 C C . ASN C 1 58 ? -9.07177 -1.65027 8.61459 1.000 98.45053 213 ASN C C 1
ATOM 2099 O O . ASN C 1 58 ? -9.20798 -0.77967 9.47837 1.000 99.05318 213 ASN C O 1
ATOM 2104 N N . TYR C 1 59 ? -9.76161 -1.66632 7.47683 1.000 100.70961 214 TYR C N 1
ATOM 2105 C CA . TYR C 1 59 ? -10.74192 -0.63135 7.18419 1.000 98.13676 214 TYR C CA 1
ATOM 2106 C C . TYR C 1 59 ? -11.84227 -0.63014 8.23573 1.000 96.79311 214 TYR C C 1
ATOM 2107 O O . TYR C 1 59 ? -12.23094 -1.67962 8.75635 1.000 96.75050 214 TYR C O 1
ATOM 2116 N N . LEU C 1 60 ? -12.33588 0.56379 8.55385 1.000 94.04821 215 LEU C N 1
ATOM 2117 C CA . LEU C 1 60 ? -13.39749 0.74304 9.53312 1.000 95.78985 215 LEU C CA 1
ATOM 2118 C C . LEU C 1 60 ? -14.75627 0.97044 8.88342 1.000 94.38636 215 LEU C C 1
ATOM 2119 O O . LEU C 1 60 ? -15.72665 1.27349 9.58542 1.000 86.58708 215 LEU C O 1
ATOM 2124 N N . TRP C 1 61 ? -14.83780 0.83396 7.55931 1.000 95.19488 216 TRP C N 1
ATOM 2125 C CA . TRP C 1 61 ? -16.09190 0.94169 6.81481 1.000 89.21704 216 TRP C CA 1
ATOM 2126 C C . TRP C 1 61 ? -16.83879 2.23121 7.14914 1.000 86.44476 216 TRP C C 1
ATOM 2127 O O . TRP C 1 61 ? -18.05940 2.24401 7.31747 1.000 91.17965 216 TRP C O 1
ATOM 2138 N N . ASN C 1 62 ? -16.08426 3.32809 7.24498 1.000 80.89600 217 ASN C N 1
ATOM 2139 C CA . ASN C 1 62 ? -16.63599 4.67575 7.39844 1.000 82.76324 217 ASN C CA 1
ATOM 2140 C C . ASN C 1 62 ? -17.53161 4.78337 8.63055 1.000 83.80477 217 ASN C C 1
ATOM 2141 O O . ASN C 1 62 ? -18.62331 5.35187 8.58709 1.000 85.34761 217 ASN C O 1
ATOM 2146 N N . SER C 1 63 ? -17.05710 4.23210 9.74161 1.000 79.53896 218 SER C N 1
ATOM 2147 C CA . SER C 1 63 ? -17.80921 4.30470 10.98566 1.000 79.67991 218 SER C CA 1
ATOM 2148 C C . SER C 1 63 ? -17.83452 5.73660 11.50513 1.000 79.63657 218 SER C C 1
ATOM 2149 O O . SER C 1 63 ? -16.79611 6.39860 11.57990 1.000 79.58699 218 SER C O 1
ATOM 2152 N N . ARG C 1 64 ? -19.02227 6.22203 11.85048 1.000 82.27640 219 ARG C N 1
ATOM 2153 C CA . ARG C 1 64 ? -19.16321 7.50510 12.52213 1.000 81.43076 219 ARG C CA 1
ATOM 2154 C C . ARG C 1 64 ? -19.27545 7.26756 14.02008 1.000 77.85371 219 ARG C C 1
ATOM 2155 O O . ARG C 1 64 ? -19.90181 6.29923 14.46020 1.000 78.21049 219 ARG C O 1
ATOM 2163 N N . ALA C 1 65 ? -18.66164 8.15125 14.80035 1.000 77.29238 220 ALA C N 1
ATOM 2164 C CA . ALA C 1 65 ? -18.60663 7.97791 16.24104 1.000 77.48679 220 ALA C CA 1
ATOM 2165 C C . ALA C 1 65 ? -18.81538 9.31339 16.93513 1.000 77.49681 220 ALA C C 1
ATOM 2166 O O . ALA C 1 65 ? -18.51052 10.37604 16.38638 1.000 77.35412 220 ALA C O 1
ATOM 2168 N N . GLY C 1 66 ? -19.34326 9.24121 18.15021 1.000 80.14122 221 GLY C N 1
ATOM 2169 C CA . GLY C 1 66 ? -19.50122 10.40054 19.01400 1.000 79.25157 221 GLY C CA 1
ATOM 2170 C C . GLY C 1 66 ? -18.62264 10.24646 20.24275 1.000 80.61270 221 GLY C C 1
ATOM 2171 O O . GLY C 1 66 ? -18.52355 9.15605 20.81128 1.000 78.92046 221 GLY C O 1
ATOM 2172 N N . PHE C 1 67 ? -17.98135 11.34410 20.63904 1.000 77.48484 222 PHE C N 1
ATOM 2173 C CA . PHE C 1 67 ? -17.09571 11.34897 21.79616 1.000 77.63522 222 PHE C CA 1
ATOM 2174 C C . PHE C 1 67 ? -16.77992 12.77745 22.21039 1.000 77.61116 222 PHE C C 1
ATOM 2175 O O . PHE C 1 67 ? -16.26346 13.55535 21.40492 1.000 77.44320 222 PHE C O 1
ATOM 2183 N N . MET C 1 68 ? -17.09691 13.13165 23.45589 1.000 80.56402 223 MET C N 1
ATOM 2184 C CA . MET C 1 68 ? -16.75780 14.44053 24.01543 1.000 82.95614 223 MET C CA 1
ATOM 2185 C C . MET C 1 68 ? -17.28600 15.57982 23.14173 1.000 82.09284 223 MET C C 1
ATOM 2186 O O . MET C 1 68 ? -16.56385 16.52035 22.80576 1.000 82.38247 223 MET C O 1
ATOM 2191 N N . ASN C 1 69 ? -18.56283 15.48062 22.76568 1.000 81.99864 224 ASN C N 1
ATOM 2192 C CA . ASN C 1 69 ? -19.23430 16.50166 21.95428 1.000 84.35740 224 ASN C CA 1
ATOM 2193 C C . ASN C 1 69 ? -18.54182 16.71212 20.60976 1.000 85.85803 224 ASN C C 1
ATOM 2194 O O . ASN C 1 69 ? -18.47684 17.83112 20.09646 1.000 89.51379 224 ASN C O 1
ATOM 2199 N N . THR C 1 70 ? -18.03345 15.63159 20.02199 1.000 80.10191 225 THR C N 1
ATOM 2200 C CA . THR C 1 70 ? -17.28019 15.71512 18.77672 1.000 79.90901 225 THR C CA 1
ATOM 2201 C C . THR C 1 70 ? -17.75451 14.62649 17.82568 1.000 79.84179 225 THR C C 1
ATOM 2202 O O . THR C 1 70 ? -17.72034 13.43994 18.16745 1.000 79.95095 225 THR C O 1
ATOM 2206 N N . ILE C 1 71 ? -18.20449 15.03655 16.64423 1.000 78.03218 226 ILE C N 1
ATOM 2207 C CA . ILE C 1 71 ? -18.53179 14.12382 15.55453 1.000 80.21079 226 ILE C CA 1
ATOM 2208 C C . ILE C 1 71 ? -17.28885 13.91081 14.70177 1.000 82.66731 226 ILE C C 1
ATOM 2209 O O . ILE C 1 71 ? -16.71438 14.87151 14.17873 1.000 83.63700 226 ILE C O 1
ATOM 2214 N N . PHE C 1 72 ? -16.86984 12.65551 14.56311 1.000 83.80448 227 PHE C N 1
ATOM 2215 C CA . PHE C 1 72 ? -15.85321 12.27993 13.59211 1.000 81.74461 227 PHE C CA 1
ATOM 2216 C C . PHE C 1 72 ? -16.31559 11.03311 12.85368 1.000 83.42244 227 PHE C C 1
ATOM 2217 O O . PHE C 1 72 ? -17.32080 10.41059 13.20455 1.000 84.02507 227 PHE C O 1
ATOM 2225 N N . ASN C 1 73 ? -15.56689 10.67138 11.81509 1.000 79.27635 228 ASN C N 1
ATOM 2226 C CA . ASN C 1 73 ? -15.91605 9.53690 10.96216 1.000 79.25244 228 ASN C CA 1
ATOM 2227 C C . ASN C 1 73 ? -14.62074 8.79227 10.65349 1.000 83.29872 228 ASN C C 1
ATOM 2228 O O . ASN C 1 73 ? -13.87729 9.18143 9.74845 1.000 87.39475 228 ASN C O 1
ATOM 2233 N N . MET C 1 74 ? -14.34923 7.73326 11.41336 1.000 83.59509 229 MET C N 1
ATOM 2234 C CA . MET C 1 74 ? -13.12589 6.96260 11.23758 1.000 84.04335 229 MET C CA 1
ATOM 2235 C C . MET C 1 74 ? -13.24322 6.03965 10.03255 1.000 86.26934 229 MET C C 1
ATOM 2236 O O . MET C 1 74 ? -14.24109 5.32937 9.87677 1.000 88.02515 229 MET C O 1
ATOM 2241 N N . THR C 1 75 ? -12.21684 6.04608 9.18575 1.000 94.75847 230 THR C N 1
ATOM 2242 C CA . THR C 1 75 ? -12.12331 5.12620 8.05912 1.000 92.04616 230 THR C CA 1
ATOM 2243 C C . THR C 1 75 ? -10.92897 4.19531 8.17997 1.000 94.28897 230 THR C C 1
ATOM 2244 O O . THR C 1 75 ? -11.08354 2.97403 8.06051 1.000 91.58228 230 THR C O 1
ATOM 2248 N N . TRP C 1 76 ? -9.73826 4.74137 8.42206 1.000 100.46815 231 TRP C N 1
ATOM 2249 C CA . TRP C 1 76 ? -8.53775 3.93955 8.62035 1.000 97.37838 231 TRP C CA 1
ATOM 2250 C C . TRP C 1 76 ? -7.79284 4.42791 9.85604 1.000 94.47187 231 TRP C C 1
ATOM 2251 O O . TRP C 1 76 ? -8.28737 4.29650 10.97991 1.000 98.73521 231 TRP C O 1
ATOM 2262 N N . GLY C 1 77 ? -6.60701 4.99878 9.65974 1.000 90.45985 232 GLY C N 1
ATOM 2263 C CA . GLY C 1 77 ? -5.85358 5.60423 10.74213 1.000 94.57401 232 GLY C CA 1
ATOM 2264 C C . GLY C 1 77 ? -5.96188 7.11409 10.67296 1.000 93.05704 232 GLY C C 1
ATOM 2265 O O . GLY C 1 77 ? -5.75749 7.71590 9.61627 1.000 92.31533 232 GLY C O 1
ATOM 2266 N N . SER C 1 78 ? -6.29105 7.72125 11.80980 1.000 89.67680 233 SER C N 1
ATOM 2267 C CA . SER C 1 78 ? -6.44721 9.16622 11.85914 1.000 86.21430 233 SER C CA 1
ATOM 2268 C C . SER C 1 78 ? -6.37656 9.62990 13.30433 1.000 85.77446 233 SER C C 1
ATOM 2269 O O . SER C 1 78 ? -6.68286 8.87441 14.23022 1.000 85.84753 233 SER C O 1
ATOM 2272 N N . THR C 1 79 ? -5.96729 10.88271 13.48171 1.000 83.51439 234 THR C N 1
ATOM 2273 C CA . THR C 1 79 ? -5.90830 11.52483 14.79042 1.000 84.85477 234 THR C CA 1
ATOM 2274 C C . THR C 1 79 ? -6.89298 12.68601 14.77572 1.000 86.42882 234 THR C C 1
ATOM 2275 O O . THR C 1 79 ? -6.63319 13.71885 14.14802 1.000 85.49820 234 THR C O 1
ATOM 2279 N N . ILE C 1 80 ? -8.02189 12.51386 15.45945 1.000 85.76972 235 ILE C N 1
ATOM 2280 C CA . ILE C 1 80 ? -9.11887 13.47386 15.42905 1.000 81.62598 235 ILE C CA 1
ATOM 2281 C C . ILE C 1 80 ? -9.01204 14.40457 16.62500 1.000 81.09209 235 ILE C C 1
ATOM 2282 O O . ILE C 1 80 ? -8.80420 13.95531 17.75926 1.000 79.48953 235 ILE C O 1
ATOM 2287 N N . THR C 1 81 ? -9.16717 15.70066 16.37281 1.000 81.59574 236 THR C N 1
ATOM 2288 C CA . THR C 1 81 ? -9.17854 16.69774 17.43549 1.000 80.18268 236 THR C CA 1
ATOM 2289 C C . THR C 1 81 ? -10.57661 16.76271 18.03192 1.000 81.84354 236 THR C C 1
ATOM 2290 O O . THR C 1 81 ? -11.50781 17.26181 17.39362 1.000 83.90140 236 THR C O 1
ATOM 2294 N N . LEU C 1 82 ? -10.72865 16.25793 19.25528 1.000 79.04395 237 LEU C N 1
ATOM 2295 C CA . LEU C 1 82 ? -12.00386 16.32518 19.96589 1.000 78.68409 237 LEU C CA 1
ATOM 2296 C C . LEU C 1 82 ? -12.24894 17.77883 20.36477 1.000 80.96029 237 LEU C C 1
ATOM 2297 O O . LEU C 1 82 ? -12.00778 18.20362 21.49823 1.000 81.27909 237 LEU C O 1
ATOM 2302 N N . GLY C 1 83 ? -12.74923 18.55281 19.39671 1.000 86.27368 238 GLY C N 1
ATOM 2303 C CA . GLY C 1 83 ? -12.92066 19.98634 19.56612 1.000 84.87606 238 GLY C CA 1
ATOM 2304 C C . GLY C 1 83 ? -13.93875 20.38661 20.61247 1.000 82.58474 238 GLY C C 1
ATOM 2305 O O . GLY C 1 83 ? -13.84554 21.49105 21.16011 1.000 80.55741 238 GLY C O 1
ATOM 2306 N N . GLY C 1 84 ? -14.90673 19.51788 20.90822 1.000 83.59716 239 GLY C N 1
ATOM 2307 C CA . GLY C 1 84 ? -15.93450 19.87909 21.86726 1.000 86.78014 239 GLY C CA 1
ATOM 2308 C C . GLY C 1 84 ? -15.55701 19.66575 23.31628 1.000 87.05530 239 GLY C C 1
ATOM 2309 O O . GLY C 1 84 ? -16.21807 20.21572 24.20370 1.000 91.20874 239 GLY C O 1
ATOM 2310 N N . ALA C 1 85 ? -14.51077 18.88134 23.57944 1.000 87.17267 240 ALA C N 1
ATOM 2311 C CA . ALA C 1 85 ? -14.13897 18.57029 24.95419 1.000 87.95498 240 ALA C CA 1
ATOM 2312 C C . ALA C 1 85 ? -13.57531 19.76970 25.70545 1.000 87.22250 240 ALA C C 1
ATOM 2313 O O . ALA C 1 85 ? -13.44604 19.70336 26.93391 1.000 86.43768 240 ALA C O 1
ATOM 2315 N N . THR C 1 86 ? -13.23835 20.85166 25.00720 1.000 84.85707 241 THR C N 1
ATOM 2316 C CA . THR C 1 86 ? -12.67331 22.02542 25.65961 1.000 85.46568 241 THR C CA 1
ATOM 2317 C C . THR C 1 86 ? -13.67608 22.62741 26.63598 1.000 82.72075 241 THR C C 1
ATOM 2318 O O . THR C 1 86 ? -14.75266 23.08175 26.23667 1.000 87.12672 241 THR C O 1
ATOM 2322 N N . GLY C 1 87 ? -13.32168 22.61977 27.91973 1.000 81.45482 242 GLY C N 1
ATOM 2323 C CA . GLY C 1 87 ? -14.14454 23.17402 28.97200 1.000 81.62463 242 GLY C CA 1
ATOM 2324 C C . GLY C 1 87 ? -14.78105 22.14292 29.87892 1.000 81.82487 242 GLY C C 1
ATOM 2325 O O . GLY C 1 87 ? -15.23349 22.50000 30.97550 1.000 82.01118 242 GLY C O 1
ATOM 2326 N N . MET C 1 88 ? -14.82731 20.87730 29.45896 1.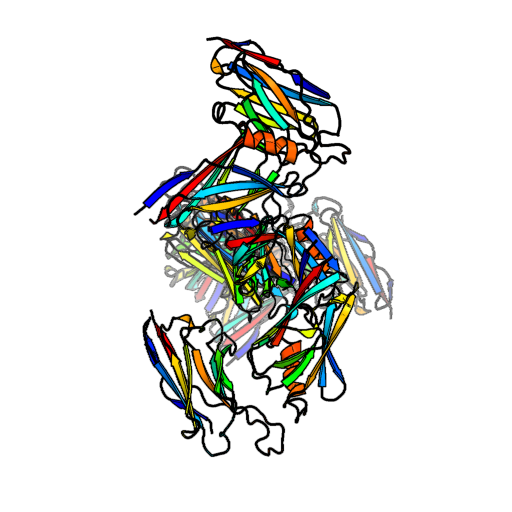000 88.70734 243 MET C N 1
ATOM 2327 C CA . MET C 1 88 ? -15.48052 19.83070 30.23722 1.000 87.92045 243 MET C CA 1
ATOM 2328 C C . MET C 1 88 ? -14.81136 19.64471 31.59101 1.000 88.31423 243 MET C C 1
ATOM 2329 O O . MET C 1 88 ? -13.67546 19.16797 31.66879 1.000 93.34561 243 MET C O 1
ATOM 2334 N N . MET C 1 89 ? -15.50871 20.01278 32.66056 1.000 86.40992 244 MET C N 1
ATOM 2335 C CA . MET C 1 89 ? -14.99328 19.84237 34.01580 1.000 89.77803 244 MET C CA 1
ATOM 2336 C C . MET C 1 89 ? -15.20783 18.39358 34.43238 1.000 90.53982 244 MET C C 1
ATOM 2337 O O . MET C 1 89 ? -16.29041 18.01475 34.88649 1.000 94.90259 244 MET C O 1
ATOM 2342 N N . LEU C 1 90 ? -14.17038 17.57935 34.27426 1.000 83.26554 245 LEU C N 1
ATOM 2343 C CA . LEU C 1 90 ? -14.22405 16.16672 34.61330 1.000 84.69044 245 LEU C CA 1
ATOM 2344 C C . LEU C 1 90 ? -13.88403 15.95868 36.08545 1.000 85.57140 245 LEU C C 1
ATOM 2345 O O . LEU C 1 90 ? -13.35817 16.84683 36.76045 1.000 86.87129 245 LEU C O 1
ATOM 2350 N N . SER C 1 91 ? -14.18538 14.76087 36.57810 1.000 82.15326 246 SER C N 1
ATOM 2351 C CA . SER C 1 91 ? -13.98424 14.42859 37.97882 1.000 86.52320 246 SER C CA 1
ATOM 2352 C C . SER C 1 91 ? -13.15917 13.15519 38.09633 1.000 87.86945 246 SER C C 1
ATOM 2353 O O . SER C 1 91 ? -12.90293 12.45827 37.11041 1.000 88.02873 246 SER C O 1
ATOM 2356 N N . LYS C 1 92 ? -12.73614 12.86685 39.32714 1.000 90.31115 247 LYS C N 1
ATOM 2357 C CA . LYS C 1 92 ? -12.07983 11.60203 39.63038 1.000 89.06463 247 LYS C CA 1
ATOM 2358 C C . LYS C 1 92 ? -12.92714 10.43365 39.14865 1.000 89.24684 247 LYS C C 1
ATOM 2359 O O . LYS C 1 92 ? -14.09430 10.30195 39.52279 1.000 89.08614 247 LYS C O 1
ATOM 2365 N N . GLY C 1 93 ? -12.33865 9.59343 38.30493 1.000 80.43265 248 GLY C N 1
ATOM 2366 C CA . GLY C 1 93 ? -13.00043 8.37917 37.87184 1.000 80.43153 248 GLY C CA 1
ATOM 2367 C C . GLY C 1 93 ? -14.19548 8.62269 36.97383 1.000 80.27560 248 GLY C C 1
ATOM 2368 O O . GLY C 1 93 ? -14.96103 7.69498 36.69105 1.000 80.29366 248 GLY C O 1
ATOM 2369 N N . GLN C 1 94 ? -14.37733 9.86921 36.53481 1.000 83.83292 249 GLN C N 1
ATOM 2370 C CA . GLN C 1 94 ? -15.41570 10.17021 35.55960 1.000 82.07301 249 GLN C CA 1
ATOM 2371 C C . GLN C 1 94 ? -15.16510 9.37803 34.28659 1.000 82.49106 249 GLN C C 1
ATOM 2372 O O . GLN C 1 94 ? -14.05831 9.39063 33.74119 1.000 88.79186 249 GLN C O 1
ATOM 2378 N N . ILE C 1 95 ? -16.18600 8.67524 33.82298 1.000 78.55473 250 ILE C N 1
ATOM 2379 C CA . ILE C 1 95 ? -16.06385 7.84040 32.63746 1.000 78.39141 250 ILE C CA 1
ATOM 2380 C C . ILE C 1 95 ? -16.41933 8.66828 31.41277 1.000 78.13911 250 ILE C C 1
ATOM 2381 O O . ILE C 1 95 ? -17.41542 9.40066 31.41200 1.000 78.12073 250 ILE C O 1
ATOM 2386 N N . LEU C 1 96 ? -15.59510 8.56749 30.37664 1.000 77.95116 251 LEU C N 1
ATOM 2387 C CA . LEU C 1 96 ? -15.90895 9.11749 29.06611 1.000 77.70740 251 LEU C CA 1
ATOM 2388 C C . LEU C 1 96 ? -16.28131 7.96526 28.14781 1.000 77.63343 251 LEU C C 1
ATOM 2389 O O . LEU C 1 96 ? -15.46539 7.06799 27.90902 1.000 77.63412 251 LEU C O 1
ATOM 2394 N N . SER C 1 97 ? -17.50792 7.98557 27.64273 1.000 77.57693 252 SER C N 1
ATOM 2395 C CA . SER C 1 97 ? -17.99344 6.91603 26.79288 1.000 77.51798 252 SER C CA 1
ATOM 2396 C C . SER C 1 97 ? -18.56273 7.50182 25.50967 1.000 77.29255 252 SER C C 1
ATOM 2397 O O . SER C 1 97 ? -19.07770 8.62358 25.49051 1.000 77.23309 252 SER C O 1
ATOM 2400 N N . GLY C 1 98 ? -18.44934 6.72821 24.42820 1.000 77.17215 253 GLY C N 1
ATOM 2401 C CA . GLY C 1 98 ? -18.92666 7.16211 23.13464 1.000 76.96000 253 GLY C CA 1
ATOM 2402 C C . GLY C 1 98 ? -19.53752 6.00710 22.36753 1.000 76.93517 253 GLY C C 1
ATOM 2403 O O . GLY C 1 98 ? -19.39619 4.84153 22.74055 1.000 77.06499 253 GLY C O 1
ATOM 2404 N N . THR C 1 99 ? -20.22692 6.35654 21.28368 1.000 78.33907 254 THR C N 1
ATOM 2405 C CA . THR C 1 99 ? -20.93560 5.39476 20.45196 1.000 78.30108 254 THR C CA 1
ATOM 2406 C C . THR C 1 99 ? -20.46265 5.51686 19.01156 1.000 80.36972 254 THR C C 1
ATOM 2407 O O . THR C 1 99 ? -20.28748 6.62697 18.50227 1.000 79.98243 254 THR C O 1
ATOM 2411 N N . SER C 1 100 ? -20.26450 4.37221 18.35665 1.000 81.38256 255 SER C N 1
ATOM 2412 C CA . SER C 1 100 ? -19.79269 4.33335 16.97931 1.000 81.19164 255 SER C CA 1
ATOM 2413 C C . SER C 1 100 ? -20.57759 3.29664 16.19239 1.000 81.17980 255 SER C C 1
ATOM 2414 O O . SER C 1 100 ? -20.78400 2.17522 16.66404 1.000 81.32841 255 SER C O 1
ATOM 2417 N N . CYS C 1 101 ? -20.99843 3.67182 14.98603 1.000 87.05669 256 CYS C N 1
ATOM 2418 C CA . CYS C 1 101 ? -21.69172 2.76054 14.08666 1.000 88.60873 256 CYS C CA 1
ATOM 2419 C C . CYS C 1 101 ? -21.14407 2.92474 12.67830 1.000 86.29732 256 CYS C C 1
ATOM 2420 O O . CYS C 1 101 ? -20.82220 4.03798 12.25389 1.000 85.74619 256 CYS C O 1
ATOM 2423 N N . SER C 1 102 ? -21.04527 1.81079 11.95961 1.000 81.29839 257 SER C N 1
ATOM 2424 C CA . SER C 1 102 ? -20.46193 1.81819 10.62964 1.000 81.13441 257 SER C CA 1
ATOM 2425 C C . SER C 1 102 ? -21.43451 2.40114 9.60826 1.000 80.99212 257 SER C C 1
ATOM 2426 O O . SER C 1 102 ? -22.64428 2.48431 9.83247 1.000 81.03436 257 SER C O 1
ATOM 2429 N N . GLY C 1 103 ? -20.87896 2.81570 8.47346 1.000 78.42095 258 GLY C N 1
ATOM 2430 C CA . GLY C 1 103 ? -21.66508 3.36577 7.38861 1.000 78.27688 258 GLY C CA 1
ATOM 2431 C C . GLY C 1 103 ? -22.35864 4.66528 7.73552 1.000 78.22899 258 GLY C C 1
ATOM 2432 O O . GLY C 1 103 ? -23.55497 4.81503 7.47405 1.000 78.21397 258 GLY C O 1
ATOM 2433 N N . ASN C 1 104 ? -21.61990 5.61253 8.31698 1.000 77.46545 259 ASN C N 1
ATOM 2434 C CA . ASN C 1 104 ? -22.17843 6.89565 8.74630 1.000 77.43246 259 ASN C CA 1
ATOM 2435 C C . ASN C 1 104 ? -23.30865 6.69887 9.75308 1.000 77.58263 259 ASN C C 1
ATOM 2436 O O . ASN C 1 104 ? -24.36925 7.31976 9.66250 1.000 77.55437 259 ASN C O 1
ATOM 2441 N N . GLY C 1 105 ? -23.07205 5.82385 10.72569 1.000 81.78860 260 GLY C N 1
ATOM 2442 C CA . GLY C 1 105 ? -24.08004 5.55965 11.73476 1.000 85.51585 260 GLY C CA 1
ATOM 2443 C C . GLY C 1 105 ? -25.28960 4.80464 11.23064 1.000 85.90025 260 GLY C C 1
ATOM 2444 O O . GLY C 1 105 ? -26.40298 5.03709 11.71309 1.000 86.86835 260 GLY C O 1
ATOM 2445 N N . SER C 1 106 ? -25.10397 3.91151 10.25788 1.000 84.62801 261 SER C N 1
ATOM 2446 C CA . SER C 1 106 ? -26.18782 3.07608 9.76120 1.000 83.94730 261 SER C CA 1
ATOM 2447 C C . SER C 1 106 ? -26.11596 1.64285 10.26615 1.000 83.83825 261 SER C C 1
ATOM 2448 O O . SER C 1 106 ? -27.11427 0.92101 10.16808 1.000 85.27122 261 SER C O 1
ATOM 2451 N N . CYS C 1 107 ? -24.96580 1.22182 10.79833 1.000 85.61114 262 CYS C N 1
ATOM 2452 C CA . CYS C 1 107 ? -24.81556 -0.07998 11.45253 1.000 85.28580 262 CYS C CA 1
ATOM 2453 C C . CYS C 1 107 ? -25.20110 -1.22753 10.51993 1.000 86.40366 262 CYS C C 1
ATOM 2454 O O . CYS C 1 107 ? -25.80762 -2.21585 10.93834 1.000 89.56121 262 CYS C O 1
ATOM 2457 N N . THR C 1 108 ? -24.83926 -1.09791 9.24656 1.000 84.16035 263 THR C N 1
ATOM 2458 C CA . THR C 1 108 ? -25.25829 -2.06716 8.24542 1.000 84.14295 263 THR C CA 1
ATOM 2459 C C . THR C 1 108 ? -24.55359 -3.40368 8.45018 1.000 84.26376 263 THR C C 1
ATOM 2460 O O . THR C 1 108 ? -23.33963 -3.46063 8.67107 1.000 84.26541 263 THR C O 1
ATOM 2464 N N . GLY C 1 109 ? -25.32972 -4.48441 8.38010 1.000 92.34553 264 GLY C N 1
ATOM 2465 C CA . GLY C 1 109 ? -24.77421 -5.82387 8.39367 1.000 91.71372 264 GLY C CA 1
ATOM 2466 C C . GLY C 1 109 ? -23.96948 -6.14355 9.63543 1.000 96.14499 264 GLY C C 1
ATOM 2467 O O . GLY C 1 109 ? -24.06261 -5.44065 10.64556 1.000 98.75131 264 GLY C O 1
ATOM 2468 N N . THR C 1 110 ? -23.16990 -7.20722 9.57198 1.000 101.33908 265 THR C N 1
ATOM 2469 C CA . THR C 1 110 ? -22.31007 -7.60695 10.67712 1.000 105.26505 265 THR C CA 1
ATOM 2470 C C . THR C 1 110 ? -21.01180 -6.80916 10.73482 1.000 107.67356 265 THR C C 1
ATOM 2471 O O . THR C 1 110 ? -20.04959 -7.27282 11.35438 1.000 108.31429 265 THR C O 1
ATOM 2475 N N . LEU C 1 111 ? -20.96170 -5.63339 10.10150 1.000 98.13666 266 LEU C N 1
ATOM 2476 C CA . LEU C 1 111 ? -19.74341 -4.82887 10.11350 1.000 96.70090 266 LEU C CA 1
ATOM 2477 C C . LEU C 1 111 ? -19.37620 -4.41025 11.53073 1.000 95.95698 266 LEU C C 1
ATOM 2478 O O . LEU C 1 111 ? -18.24858 -4.63285 11.98412 1.000 96.70008 266 LEU C O 1
ATOM 2483 N N . ASP C 1 112 ? -20.32213 -3.80271 12.24944 1.000 90.54258 267 ASP C N 1
ATOM 2484 C CA . ASP C 1 112 ? -20.03854 -3.34966 13.60696 1.000 91.50858 267 ASP C CA 1
ATOM 2485 C C . ASP C 1 112 ? -19.73057 -4.51310 14.53897 1.000 92.17738 267 ASP C C 1
ATOM 2486 O O . ASP C 1 112 ? -19.01438 -4.33920 15.53162 1.000 93.30779 267 ASP C O 1
ATOM 2491 N N . ASP C 1 113 ? -20.25207 -5.70326 14.24070 1.000 96.96551 268 ASP C N 1
ATOM 2492 C CA . ASP C 1 113 ? -19.80782 -6.89055 14.96306 1.000 96.88850 268 ASP C CA 1
ATOM 2493 C C . ASP C 1 113 ? -18.37510 -7.25467 14.59383 1.000 97.32078 268 ASP C C 1
ATOM 2494 O O . ASP C 1 113 ? -17.60330 -7.70071 15.45151 1.000 97.39201 268 ASP C O 1
ATOM 2499 N N . ARG C 1 114 ? -17.99858 -7.07007 13.32504 1.000 102.06768 269 ARG C N 1
ATOM 2500 C CA . ARG C 1 114 ? -16.60830 -7.28372 12.93379 1.000 104.33871 269 ARG C CA 1
ATOM 2501 C C . ARG C 1 114 ? -15.69639 -6.23457 13.55865 1.000 103.80818 269 ARG C C 1
ATOM 2502 O O . ARG C 1 114 ? -14.66194 -6.56873 14.14694 1.000 104.36640 269 ARG C O 1
ATOM 2510 N N . ILE C 1 115 ? -16.06461 -4.95595 13.43386 1.000 89.01831 270 ILE C N 1
ATOM 2511 C CA . ILE C 1 115 ? -15.25854 -3.87456 13.99583 1.000 88.98100 270 ILE C CA 1
ATOM 2512 C C . ILE C 1 115 ? -15.14023 -4.00441 15.50765 1.000 89.17120 270 ILE C C 1
ATOM 2513 O O . ILE C 1 115 ? -14.16775 -3.52546 16.10532 1.000 89.19434 270 ILE C O 1
ATOM 2518 N N . PHE C 1 116 ? -16.11040 -4.65630 16.15197 1.000 91.84690 271 PHE C N 1
ATOM 2519 C CA . PHE C 1 116 ? -16.01576 -4.86597 17.59252 1.000 94.75146 271 PHE C CA 1
ATOM 2520 C C . PHE C 1 116 ? -14.79041 -5.69741 17.95287 1.000 94.81949 271 PHE C C 1
ATOM 2521 O O . PHE C 1 116 ? -14.09187 -5.39895 18.92978 1.000 95.67755 271 PHE C O 1
ATOM 2529 N N . ASN C 1 117 ? -14.51094 -6.74437 17.17348 1.000 99.59072 272 ASN C N 1
ATOM 2530 C CA . ASN C 1 117 ? -13.38858 -7.61838 17.49525 1.000 102.01446 272 ASN C CA 1
ATOM 2531 C C . ASN C 1 117 ? -12.05172 -6.96632 17.16398 1.000 102.20863 272 ASN C C 1
ATOM 2532 O O . ASN C 1 117 ? -11.03282 -7.30574 17.77629 1.00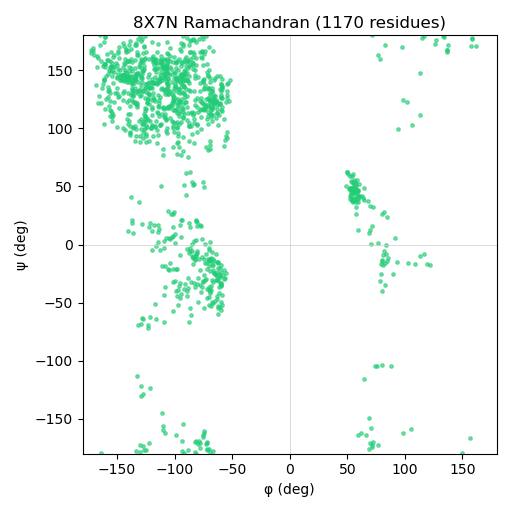0 102.65033 272 ASN C O 1
ATOM 2537 N N . GLU C 1 118 ? -12.02932 -6.03421 16.20767 1.000 98.03196 273 GLU C N 1
ATOM 2538 C CA . GLU C 1 118 ? -10.81138 -5.27958 15.93827 1.000 95.91605 273 GLU C CA 1
ATOM 2539 C C . GLU C 1 118 ? -10.46250 -4.30867 17.05782 1.000 96.02658 273 GLU C C 1
ATOM 2540 O O . GLU C 1 118 ? -9.34282 -3.79062 17.07536 1.000 98.48303 273 GLU C O 1
ATOM 2546 N N . LEU C 1 119 ? -11.38065 -4.04691 17.98587 1.000 96.66873 274 LEU C N 1
ATOM 2547 C CA . LEU C 1 119 ? -11.06607 -3.20423 19.13272 1.000 95.45728 274 LEU C CA 1
ATOM 2548 C C . LEU C 1 119 ? -10.66843 -4.03219 20.35104 1.000 96.69548 274 LEU C C 1
ATOM 2549 O O . LEU C 1 119 ? -9.66703 -3.73362 21.01038 1.000 99.84325 274 LEU C O 1
ATOM 2554 N N . THR C 1 120 ? -11.43723 -5.08240 20.64875 1.000 98.87684 275 THR C N 1
ATOM 2555 C CA . THR C 1 120 ? -11.19962 -5.86464 21.85802 1.000 99.58045 275 THR C CA 1
ATOM 2556 C C . THR C 1 120 ? -9.89353 -6.64706 21.77679 1.000 104.57784 275 THR C C 1
ATOM 2557 O O . THR C 1 120 ? -9.16546 -6.75334 22.77078 1.000 107.96597 275 THR C O 1
ATOM 2561 N N . SER C 1 121 ? -9.57890 -7.20283 20.60667 1.000 106.87897 276 SER C N 1
ATOM 2562 C CA . SER C 1 121 ? -8.42107 -8.07202 20.43756 1.000 107.30881 276 SER C CA 1
ATOM 2563 C C . SER C 1 121 ? -7.23547 -7.35211 19.80392 1.000 104.95425 276 SER C C 1
ATOM 2564 O O . SER C 1 121 ? -6.40622 -7.98845 19.14440 1.000 104.47372 276 SER C O 1
ATOM 2567 N N . GLY C 1 122 ? -7.12940 -6.04145 19.99465 1.000 102.84827 277 GLY C N 1
ATOM 2568 C CA . GLY C 1 122 ? -6.13822 -5.26488 19.27739 1.000 103.92396 277 GLY C CA 1
ATOM 2569 C C . GLY C 1 122 ? -6.49928 -5.19090 17.80457 1.000 104.73174 277 GLY C C 1
ATOM 2570 O O . GLY C 1 122 ? -7.53762 -5.67991 17.36337 1.000 108.03679 277 GLY C O 1
ATOM 2571 N N . ARG C 1 123 ? -5.59995 -4.57558 17.03410 1.000 98.90583 278 ARG C N 1
ATOM 2572 C CA . ARG C 1 123 ? -5.70432 -4.24056 15.61561 1.000 102.18051 278 ARG C CA 1
ATOM 2573 C C . ARG C 1 123 ? -6.46369 -2.93237 15.41236 1.000 101.54970 278 ARG C C 1
ATOM 2574 O O . ARG C 1 123 ? -6.51974 -2.43924 14.28563 1.000 100.02708 278 ARG C O 1
ATOM 2582 N N . THR C 1 124 ? -7.06484 -2.36625 16.45652 1.000 99.62637 279 THR C N 1
ATOM 2583 C CA . THR C 1 124 ? -7.62988 -1.01883 16.42103 1.000 97.35526 279 THR C CA 1
ATOM 2584 C C . THR C 1 124 ? -7.68334 -0.52506 17.85601 1.000 93.79142 279 THR C C 1
ATOM 2585 O O . THR C 1 124 ? -8.34474 -1.14457 18.69497 1.000 93.46103 279 THR C O 1
ATOM 2589 N N . THR C 1 125 ? -6.97956 0.56471 18.14844 1.000 85.99193 280 THR C N 1
ATOM 2590 C CA . THR C 1 125 ? -6.90186 1.08449 19.50440 1.000 86.47974 280 THR C CA 1
ATOM 2591 C C . THR C 1 125 ? -7.13589 2.58712 19.50664 1.000 83.84235 280 THR C C 1
ATOM 2592 O O . THR C 1 125 ? -6.77101 3.29439 18.56315 1.000 81.87872 280 THR C O 1
ATOM 2596 N N . PHE C 1 126 ? -7.75209 3.06263 20.58372 1.000 79.80641 281 PHE C N 1
ATOM 2597 C CA . PHE C 1 126 ? -7.97700 4.48225 20.80739 1.000 79.73503 281 PHE C CA 1
ATOM 2598 C C . PHE C 1 126 ? -6.93217 5.02287 21.77256 1.000 79.83033 281 PHE C C 1
ATOM 2599 O O . PHE C 1 126 ? -6.59310 4.37261 22.76531 1.000 80.01288 281 PHE C O 1
ATOM 2607 N N . THR C 1 127 ? -6.42235 6.21475 21.47378 1.000 77.60079 282 THR C N 1
ATOM 2608 C CA . THR C 1 127 ? -5.47559 6.90325 22.34208 1.000 79.24475 282 THR C CA 1
ATOM 2609 C C . THR C 1 127 ? -6.03703 8.28069 22.65564 1.000 80.37691 282 THR C C 1
ATOM 2610 O O . THR C 1 127 ? -6.21030 9.10338 21.75056 1.000 78.20650 282 THR C O 1
ATOM 2614 N N . LEU C 1 128 ? -6.32990 8.52527 23.92910 1.000 81.26605 283 LEU C N 1
ATOM 2615 C CA . LEU C 1 128 ? -6.94726 9.76759 24.37525 1.000 80.24381 283 LEU C CA 1
ATOM 2616 C C . LEU C 1 128 ? -5.90821 10.61399 25.09563 1.000 81.35302 283 LEU C C 1
ATOM 2617 O O . LEU C 1 128 ? -5.37353 10.20013 26.12993 1.000 80.81969 283 LEU C O 1
ATOM 2622 N N . THR C 1 129 ? -5.62677 11.79220 24.54961 1.000 78.29350 284 THR C N 1
ATOM 2623 C CA . THR C 1 129 ? -4.76627 12.77117 25.19404 1.000 78.33799 284 THR C CA 1
ATOM 2624 C C . THR C 1 129 ? -5.61300 13.92098 25.72378 1.000 78.35405 284 THR C C 1
ATOM 2625 O O . THR C 1 129 ? -6.56599 14.35671 25.07027 1.000 78.23275 284 THR C O 1
ATOM 2629 N N . LEU C 1 130 ? -5.27639 14.39378 26.92212 1.000 77.75214 285 LEU C N 1
ATOM 2630 C CA . LEU C 1 130 ? -6.04557 15.43874 27.58481 1.000 77.80300 285 LEU C CA 1
ATOM 2631 C C . LEU C 1 130 ? -5.09324 16.45491 28.19559 1.000 77.85211 285 LEU C C 1
ATOM 2632 O O . LEU C 1 130 ? -4.12845 16.07877 28.86670 1.000 77.97776 285 LEU C O 1
ATOM 2637 N N . VAL C 1 131 ? -5.36885 17.73752 27.96317 1.000 81.17460 286 VAL C N 1
ATOM 2638 C CA . VAL C 1 131 ? -4.56197 18.82598 28.50527 1.000 79.00808 286 VAL C CA 1
ATOM 2639 C C . VAL C 1 131 ? -5.38549 19.54861 29.56258 1.000 81.52189 286 VAL C C 1
ATOM 2640 O O . VAL C 1 131 ? -5.99339 20.58961 29.29015 1.000 82.28646 286 VAL C O 1
ATOM 2644 N N . MET C 1 132 ? -5.41566 19.00617 30.77470 1.000 81.38693 287 MET C N 1
ATOM 2645 C CA . MET C 1 132 ? -6.36161 19.47042 31.77409 1.000 83.26438 287 MET C CA 1
ATOM 2646 C C . MET C 1 132 ? -5.78379 20.63377 32.58054 1.000 84.56270 287 MET C C 1
ATOM 2647 O O . MET C 1 132 ? -4.68593 21.12999 32.31849 1.000 84.43031 287 MET C O 1
ATOM 2652 N N . GLN C 1 133 ? -6.55482 21.08746 33.56937 1.000 95.25964 288 GLN C N 1
ATOM 2653 C CA . GLN C 1 133 ? -6.18837 22.20003 34.44801 1.000 94.81940 288 GLN C CA 1
ATOM 2654 C C . GLN C 1 133 ? -6.51237 21.76553 35.87533 1.000 96.46574 288 GLN C C 1
ATOM 2655 O O . GLN C 1 133 ? -7.62042 21.99795 36.36747 1.000 96.41880 288 GLN C O 1
ATOM 2661 N N . VAL C 1 134 ? -5.54536 21.13636 36.53636 1.000 98.30838 289 VAL C N 1
ATOM 2662 C CA . VAL C 1 134 ? -5.76507 20.57954 37.86657 1.000 97.00796 289 VAL C CA 1
ATOM 2663 C C . VAL C 1 134 ? -5.47523 21.61182 38.95193 1.000 97.42662 289 VAL C C 1
ATOM 2664 O O . VAL C 1 134 ? -4.93469 22.68338 38.67921 1.000 94.15550 289 VAL C O 1
ATOM 2668 N N . GLN D 2 4 ? -14.08570 -8.26630 -9.94135 1.000 131.30902 4 GLN D N 1
ATOM 2669 C CA . GLN D 2 4 ? -12.79789 -8.93013 -9.77489 1.000 129.46972 4 GLN D CA 1
ATOM 2670 C C . GLN D 2 4 ? -11.70023 -7.89543 -9.53754 1.000 126.49976 4 GLN D C 1
ATOM 2671 O O . GLN D 2 4 ? -11.60611 -6.90016 -10.25666 1.000 125.13833 4 GLN D O 1
ATOM 2677 N N . LEU D 2 5 ? -10.88130 -8.13301 -8.51666 1.000 123.07503 5 LEU D N 1
ATOM 2678 C CA . LEU D 2 5 ? -9.76583 -7.26379 -8.17054 1.000 123.77874 5 LEU D CA 1
ATOM 2679 C C . LEU D 2 5 ? -8.45425 -7.92532 -8.56857 1.000 126.34893 5 LEU D C 1
ATOM 2680 O O . LEU D 2 5 ? -8.27379 -9.13149 -8.37214 1.000 127.43568 5 LEU D O 1
ATOM 2685 N N . GLN D 2 6 ? -7.53913 -7.13590 -9.12683 1.000 123.22416 6 GLN D N 1
ATOM 2686 C CA . GLN D 2 6 ? -6.22796 -7.66783 -9.46544 1.000 122.55182 6 GLN D CA 1
ATOM 2687 C C . GLN D 2 6 ? -5.20452 -6.54625 -9.52503 1.000 122.56157 6 GLN D C 1
ATOM 2688 O O . GLN D 2 6 ? -5.52410 -5.40854 -9.87961 1.000 120.95984 6 GLN D O 1
ATOM 2694 N N . GLU D 2 7 ? -3.96820 -6.89554 -9.18432 1.000 117.92373 7 GLU D N 1
ATOM 2695 C CA . GLU D 2 7 ? -2.84713 -5.97213 -9.16638 1.000 115.49991 7 GLU D CA 1
ATOM 2696 C C . GLU D 2 7 ? -1.98276 -6.15592 -10.40706 1.000 115.13843 7 GLU D C 1
ATOM 2697 O O . GLU D 2 7 ? -1.96924 -7.21557 -11.03848 1.000 112.65971 7 GLU D O 1
ATOM 2703 N N . SER D 2 8 ? -1.25008 -5.09929 -10.74530 1.000 116.84072 8 SER D N 1
ATOM 2704 C CA . SER D 2 8 ? -0.31520 -5.12459 -11.85750 1.000 112.77998 8 SER D CA 1
ATOM 2705 C C . SER D 2 8 ? 0.90960 -4.30700 -11.48044 1.000 113.22028 8 SER D C 1
ATOM 2706 O O . SER D 2 8 ? 0.84816 -3.41365 -10.63263 1.000 115.20818 8 SER D O 1
ATOM 2709 N N . GLY D 2 9 ? 2.02615 -4.62220 -12.11984 1.000 116.81947 9 GLY D N 1
ATOM 2710 C CA . GLY D 2 9 ? 3.29061 -4.01645 -11.76926 1.000 115.37695 9 GLY D CA 1
ATOM 2711 C C . GLY D 2 9 ? 3.89469 -4.63866 -10.52232 1.000 114.42335 9 GLY D C 1
ATOM 2712 O O . GLY D 2 9 ? 3.22177 -5.27479 -9.71211 1.000 112.08972 9 GLY D O 1
ATOM 2713 N N . GLY D 2 10 ? 5.19156 -4.45205 -10.37631 1.000 102.35900 10 GLY D N 1
ATOM 2714 C CA . GLY D 2 10 ? 5.85277 -5.03049 -9.22832 1.000 102.69185 10 GLY D CA 1
ATOM 2715 C C . GLY D 2 10 ? 6.82366 -6.12637 -9.62997 1.000 105.27654 10 GLY D C 1
ATOM 2716 O O . GLY D 2 10 ? 6.61394 -6.86206 -10.60389 1.000 107.89259 10 GLY D O 1
ATOM 2717 N N . GLY D 2 11 ? 7.89484 -6.24146 -8.86248 1.000 106.80766 11 GLY D N 1
ATOM 2718 C CA . GLY D 2 11 ? 8.96609 -7.17117 -9.15802 1.000 111.53235 11 GLY D CA 1
ATOM 2719 C C . GLY D 2 11 ? 10.21420 -6.77552 -8.40796 1.000 114.45503 11 GLY D C 1
ATOM 2720 O O . GLY D 2 11 ? 10.29475 -5.70394 -7.80688 1.000 113.91322 11 GLY D O 1
ATOM 2721 N N . LEU D 2 12 ? 11.20336 -7.66644 -8.44978 1.000 110.67300 12 LEU D N 1
ATOM 2722 C CA . LEU D 2 12 ? 12.42220 -7.43710 -7.68359 1.000 108.23459 12 LEU D CA 1
ATOM 2723 C C . LEU D 2 12 ? 13.17127 -6.22088 -8.21331 1.000 106.94543 12 LEU D C 1
ATOM 2724 O O . LEU D 2 12 ? 13.47270 -6.12592 -9.40639 1.000 105.49245 12 LEU D O 1
ATOM 2729 N N . VAL D 2 13 ? 13.45325 -5.27979 -7.31259 1.000 105.76499 13 VAL D N 1
ATOM 2730 C CA . VAL D 2 13 ? 14.21920 -4.08200 -7.62211 1.000 105.79326 13 VAL D CA 1
ATOM 2731 C C . VAL D 2 13 ? 15.23590 -3.88806 -6.50603 1.000 105.01969 13 VAL D C 1
ATOM 2732 O O . VAL D 2 13 ? 15.08831 -4.41822 -5.40298 1.000 105.03473 13 VAL D O 1
ATOM 2736 N N . GLN D 2 14 ? 16.28672 -3.13215 -6.80765 1.000 106.63277 14 GLN D N 1
ATOM 2737 C CA . GLN D 2 14 ? 17.33192 -2.86037 -5.83304 1.000 105.84276 14 GLN D CA 1
ATOM 2738 C C . GLN D 2 14 ? 16.97516 -1.62357 -5.01517 1.000 102.64461 14 GLN D C 1
ATOM 2739 O O . GLN D 2 14 ? 16.26657 -0.72915 -5.48665 1.000 104.28469 14 GLN D O 1
ATOM 2745 N N . ALA D 2 15 ? 17.47149 -1.58863 -3.77638 1.000 100.75452 15 ALA D N 1
ATOM 2746 C CA . ALA D 2 15 ? 17.15529 -0.50558 -2.85257 1.000 98.57305 15 ALA D CA 1
ATOM 2747 C C . ALA D 2 15 ? 17.45163 0.85405 -3.47356 1.000 97.90665 15 ALA D C 1
ATOM 2748 O O . ALA D 2 15 ? 18.46794 1.04203 -4.14696 1.000 98.51788 15 ALA D O 1
ATOM 2750 N N . GLY D 2 16 ? 16.54978 1.80369 -3.24239 1.000 96.84173 16 GLY D N 1
ATOM 2751 C CA . GLY D 2 16 ? 16.65623 3.12039 -3.83216 1.000 98.20232 16 GLY D CA 1
ATOM 2752 C C . GLY D 2 16 ? 15.95618 3.28773 -5.16109 1.000 100.63356 16 GLY D C 1
ATOM 2753 O O . GLY D 2 16 ? 16.08478 4.35188 -5.77843 1.000 100.50534 16 GLY D O 1
ATOM 2754 N N . GLY D 2 17 ? 15.22290 2.27803 -5.62186 1.000 104.35463 17 GLY D N 1
ATOM 2755 C CA . GLY D 2 17 ? 14.51158 2.33979 -6.88142 1.000 104.69971 17 GLY D CA 1
ATOM 2756 C C . GLY D 2 17 ? 13.08046 2.80697 -6.71944 1.000 106.79882 17 GLY D C 1
ATOM 2757 O O . GLY D 2 17 ? 12.72770 3.50708 -5.76673 1.000 107.94875 17 GLY D O 1
ATOM 2758 N N . SER D 2 18 ? 12.24163 2.40493 -7.67416 1.000 113.81558 18 SER D N 1
ATOM 2759 C CA . SER D 2 18 ? 10.83903 2.79575 -7.67560 1.000 113.30831 18 SER D CA 1
ATOM 2760 C C . SER D 2 18 ? 10.01406 1.75992 -8.42534 1.000 109.95572 18 SER D C 1
ATOM 2761 O O . SER D 2 18 ? 10.49680 1.11364 -9.35924 1.000 110.79866 18 SER D O 1
ATOM 2764 N N . LEU D 2 19 ? 8.76103 1.61138 -7.99975 1.000 104.24920 19 LEU D N 1
ATOM 2765 C CA . LEU D 2 19 ? 7.78394 0.78064 -8.68696 1.000 106.25423 19 LEU D CA 1
ATOM 2766 C C . LEU D 2 19 ? 6.44791 1.51014 -8.69800 1.000 106.23309 19 LEU D C 1
ATOM 2767 O O . LEU D 2 19 ? 6.29574 2.58166 -8.10516 1.000 103.87142 19 LEU D O 1
ATOM 2772 N N . ARG D 2 20 ? 5.46803 0.91715 -9.38198 1.000 106.89628 20 ARG D N 1
ATOM 2773 C CA . ARG D 2 20 ? 4.14582 1.53189 -9.49983 1.000 107.12181 20 ARG D CA 1
ATOM 2774 C C . ARG D 2 20 ? 3.11658 0.41272 -9.62838 1.000 105.47864 20 ARG D C 1
ATOM 2775 O O . ARG D 2 20 ? 2.94300 -0.15455 -10.71031 1.000 104.96193 20 ARG D O 1
ATOM 2783 N N . LEU D 2 21 ? 2.44122 0.10892 -8.52452 1.000 107.41870 21 LEU D N 1
ATOM 2784 C CA . LEU D 2 21 ? 1.41096 -0.91988 -8.49634 1.000 107.32291 21 LEU D CA 1
ATOM 2785 C C . LEU D 2 21 ? 0.06520 -0.32532 -8.89491 1.000 110.74756 21 LEU D C 1
ATOM 2786 O O . LEU D 2 21 ? -0.33130 0.72737 -8.38496 1.000 111.01883 21 LEU D O 1
ATOM 2791 N N . SER D 2 22 ? -0.63616 -1.00632 -9.79782 1.000 112.54336 22 SER D N 1
ATOM 2792 C CA . SER D 2 22 ? -1.97696 -0.62237 -10.20986 1.000 107.63149 22 SER D CA 1
ATOM 2793 C C . SER D 2 22 ? -2.95341 -1.72679 -9.83195 1.000 109.10823 22 SER D C 1
ATOM 2794 O O . SER D 2 22 ? -2.58655 -2.90308 -9.76687 1.000 106.37907 22 SER D O 1
ATOM 2797 N N . CYS D 2 23 ? -4.20188 -1.33885 -9.58135 1.000 113.85751 23 CYS D N 1
ATOM 2798 C CA . CYS D 2 23 ? -5.23530 -2.25311 -9.11028 1.000 111.36610 23 CYS D CA 1
ATOM 2799 C C . CYS D 2 23 ? -6.40109 -2.23048 -10.08829 1.000 110.55464 23 CYS D C 1
ATOM 2800 O O . CYS D 2 23 ? -6.99963 -1.17546 -10.32005 1.000 104.73560 23 CYS D O 1
ATOM 2803 N N . ALA D 2 24 ? -6.72454 -3.39037 -10.65454 1.000 116.38450 24 ALA D N 1
ATOM 2804 C CA . ALA D 2 24 ? -7.80653 -3.50774 -11.62616 1.000 114.97864 24 ALA D CA 1
ATOM 2805 C C . ALA D 2 24 ? -9.09513 -3.85349 -10.88944 1.000 117.85450 24 ALA D C 1
ATOM 2806 O O . ALA D 2 24 ? -9.22873 -4.95208 -10.34143 1.000 118.05470 24 ALA D O 1
ATOM 2808 N N . ALA D 2 25 ? -10.04090 -2.91497 -10.87326 1.000 122.30727 25 ALA D N 1
ATOM 2809 C CA . ALA D 2 25 ? -11.36271 -3.12918 -10.29264 1.000 120.34315 25 ALA D CA 1
ATOM 2810 C C . ALA D 2 25 ? -12.34209 -3.39125 -11.43097 1.000 123.89532 25 ALA D C 1
ATOM 2811 O O . ALA D 2 25 ? -12.72967 -2.46536 -12.15098 1.000 124.04694 25 ALA D O 1
ATOM 2813 N N . SER D 2 26 ? -12.74322 -4.65101 -11.58834 1.000 128.16857 26 SER D N 1
ATOM 2814 C CA . SER D 2 26 ? -13.53249 -5.08489 -12.74139 1.000 131.74581 26 SER D CA 1
ATOM 2815 C C . SER D 2 26 ? -15.00777 -4.77940 -12.49981 1.000 132.47284 26 SER D C 1
ATOM 2816 O O . SER D 2 26 ? -15.77312 -5.61802 -12.01881 1.000 127.79248 26 SER D O 1
ATOM 2819 N N . GLY D 2 27 ? -15.41728 -3.56155 -12.85154 1.000 131.11682 27 GLY D N 1
ATOM 2820 C CA . GLY D 2 27 ? -16.81984 -3.19852 -12.78257 1.000 133.80844 27 GLY D CA 1
ATOM 2821 C C . GLY D 2 27 ? -17.10210 -1.82868 -12.19968 1.000 136.25636 27 GLY D C 1
ATOM 2822 O O . GLY D 2 27 ? -16.22591 -1.20705 -11.59102 1.000 132.44102 27 GLY D O 1
ATOM 2823 N N . THR D 2 28 ? -18.33252 -1.34608 -12.38844 1.000 139.52098 28 THR D N 1
ATOM 2824 C CA . THR D 2 28 ? -18.76867 -0.08775 -11.79611 1.000 138.39142 28 THR D CA 1
ATOM 2825 C C . THR D 2 28 ? -19.22139 -0.24554 -10.35182 1.000 136.12377 28 THR D C 1
ATOM 2826 O O . THR D 2 28 ? -19.45262 0.76458 -9.67901 1.000 135.44371 28 THR D O 1
ATOM 2830 N N . ILE D 2 29 ? -19.35623 -1.48369 -9.86807 1.000 134.78725 29 ILE D N 1
ATOM 2831 C CA . ILE D 2 29 ? -19.63100 -1.73858 -8.45933 1.000 132.49823 29 ILE D CA 1
ATOM 2832 C C . ILE D 2 29 ? -18.54835 -1.11539 -7.58643 1.000 132.13985 29 ILE D C 1
ATOM 2833 O O . ILE D 2 29 ? -18.78822 -0.80910 -6.41305 1.000 132.21724 29 ILE D O 1
ATOM 2838 N N . PHE D 2 30 ? -17.36776 -0.87559 -8.15265 1.000 129.24551 30 PHE D N 1
ATOM 2839 C CA . PHE D 2 30 ? -16.22514 -0.34320 -7.42863 1.000 131.18448 30 PHE D CA 1
ATOM 2840 C C . PHE D 2 30 ? -16.03463 1.15463 -7.63059 1.000 131.37399 30 PHE D C 1
ATOM 2841 O O . PHE D 2 30 ? -15.08005 1.72063 -7.08984 1.000 128.32060 30 PHE D O 1
ATOM 2849 N N . ASP D 2 31 ? -16.90643 1.80675 -8.39494 1.000 126.78143 31 ASP D N 1
ATOM 2850 C CA . ASP D 2 31 ? -16.80837 3.24863 -8.57209 1.000 126.94500 31 ASP D CA 1
ATOM 2851 C C . ASP D 2 31 ? -17.16586 3.96532 -7.27655 1.000 123.59927 31 ASP D C 1
ATOM 2852 O O . ASP D 2 31 ? -18.10313 3.57899 -6.57298 1.000 125.16757 31 ASP D O 1
ATOM 2857 N N . GLY D 2 32 ? -16.41501 5.01863 -6.96840 1.000 121.68758 32 GLY D N 1
ATOM 2858 C CA . GLY D 2 32 ? -16.63261 5.75662 -5.73259 1.000 122.27461 32 GLY D CA 1
ATOM 2859 C C . GLY D 2 32 ? -16.53491 4.89570 -4.49277 1.000 124.17232 32 GLY D C 1
ATOM 2860 O O . GLY D 2 32 ? -17.30941 5.08108 -3.54567 1.000 125.84422 32 GLY D O 1
ATOM 2861 N N . VAL D 2 33 ? -15.59818 3.95183 -4.47847 1.000 121.34955 33 VAL D N 1
ATOM 2862 C CA . VAL D 2 33 ? -15.45970 2.98246 -3.40008 1.000 120.60751 33 VAL D CA 1
ATOM 2863 C C . VAL D 2 33 ? -14.09887 3.16392 -2.74258 1.000 118.28282 33 VAL D C 1
ATOM 2864 O O . VAL D 2 33 ? -13.09496 3.39903 -3.42341 1.000 119.92616 33 VAL D O 1
ATOM 2868 N N . ASP D 2 34 ? -14.07497 3.06784 -1.41491 1.000 117.33660 34 ASP D N 1
ATOM 2869 C CA . ASP D 2 34 ? -12.83976 3.20694 -0.65530 1.000 117.67277 34 ASP D CA 1
ATOM 2870 C C . ASP D 2 34 ? -11.94416 1.99599 -0.89636 1.000 116.80804 34 ASP D C 1
ATOM 2871 O O . ASP D 2 34 ? -12.36123 0.85334 -0.67887 1.000 115.67656 34 ASP D O 1
ATOM 2876 N N . MET D 2 35 ? -10.71543 2.24118 -1.35011 1.000 109.36989 35 MET D N 1
ATOM 2877 C CA . MET D 2 35 ? -9.77172 1.17642 -1.65781 1.000 106.86089 35 MET D CA 1
ATOM 2878 C C . MET D 2 35 ? -8.41880 1.48955 -1.03048 1.000 105.43063 35 MET D C 1
ATOM 2879 O O . MET D 2 35 ? -8.03036 2.65395 -0.90356 1.000 104.32974 35 MET D O 1
ATOM 2884 N N . GLY D 2 36 ? -7.70213 0.43398 -0.63381 1.000 109.91428 36 GLY D N 1
ATOM 2885 C CA . GLY D 2 36 ? -6.42701 0.59548 0.03756 1.000 106.67229 36 GLY D CA 1
ATOM 2886 C C . GLY D 2 36 ? -5.44481 -0.49721 -0.33097 1.000 107.77699 36 GLY D C 1
ATOM 2887 O O . GLY D 2 36 ? -5.78254 -1.46508 -1.01723 1.000 109.80120 36 GLY D O 1
ATOM 2888 N N . TRP D 2 37 ? -4.20993 -0.32872 0.14686 1.000 101.84224 37 TRP D N 1
ATOM 2889 C CA . TRP D 2 37 ? -3.11149 -1.24571 -0.12945 1.000 99.62378 37 TRP D CA 1
ATOM 2890 C C . TRP D 2 37 ? -2.57961 -1.84549 1.16411 1.000 100.22852 37 TRP D C 1
ATOM 2891 O O . TRP D 2 37 ? -2.48764 -1.15939 2.18691 1.000 100.69460 37 TRP D O 1
ATOM 2902 N N . TYR D 2 38 ? -2.21949 -3.12744 1.10756 1.000 101.70514 38 TYR D N 1
ATOM 2903 C CA . TYR D 2 38 ? -1.70236 -3.85302 2.25965 1.000 104.59000 38 TYR D CA 1
ATOM 2904 C C . TYR D 2 38 ? -0.58778 -4.78587 1.80972 1.000 107.46525 38 TYR D C 1
ATOM 2905 O O . TYR D 2 38 ? -0.64711 -5.34549 0.71108 1.000 109.90843 38 TYR D O 1
ATOM 2914 N N . ARG D 2 39 ? 0.42303 -4.95305 2.66081 1.000 107.03634 39 ARG D N 1
ATOM 2915 C CA . ARG D 2 39 ? 1.52401 -5.87109 2.40782 1.000 106.65918 39 ARG D CA 1
ATOM 2916 C C . ARG D 2 39 ? 1.51413 -6.98742 3.44559 1.000 109.69036 39 ARG D C 1
ATOM 2917 O O . ARG D 2 39 ? 0.84565 -6.90471 4.47945 1.000 111.94128 39 ARG D O 1
ATOM 2925 N N . GLN D 2 40 ? 2.27537 -8.04625 3.15546 1.000 109.28510 40 GLN D N 1
ATOM 2926 C CA . GLN D 2 40 ? 2.29084 -9.23077 4.01399 1.000 113.10217 40 GLN D CA 1
ATOM 2927 C C . GLN D 2 40 ? 3.55504 -10.02984 3.69544 1.000 117.59020 40 GLN D C 1
ATOM 2928 O O . GLN D 2 40 ? 3.61450 -10.71139 2.66860 1.000 117.74101 40 GLN D O 1
ATOM 2934 N N . ALA D 2 41 ? 4.54420 -9.93854 4.57566 1.000 123.23329 41 ALA D N 1
ATOM 2935 C CA . ALA D 2 41 ? 5.77537 -10.70055 4.45392 1.000 125.89175 41 ALA D CA 1
ATOM 2936 C C . ALA D 2 41 ? 5.63036 -12.04952 5.14437 1.000 129.97443 41 ALA D C 1
ATOM 2937 O O . ALA D 2 41 ? 4.75953 -12.22862 6.00166 1.000 129.28454 41 ALA D O 1
ATOM 2939 N N . PRO D 2 42 ? 6.45174 -13.03367 4.77548 1.000 133.69803 42 PRO D N 1
ATOM 2940 C CA . PRO D 2 42 ? 6.41415 -14.32066 5.48101 1.000 134.52085 42 PRO D CA 1
ATOM 2941 C C . PRO D 2 42 ? 6.72539 -14.14986 6.96087 1.000 134.45538 42 PRO D C 1
ATOM 2942 O O . PRO D 2 42 ? 7.62230 -13.39585 7.34502 1.000 134.37527 42 PRO D O 1
ATOM 2946 N N . GLY D 2 43 ? 5.96510 -14.86091 7.79532 1.000 137.02172 43 GLY D N 1
ATOM 2947 C CA . GLY D 2 43 ? 6.08084 -14.74779 9.23257 1.000 137.04687 43 GLY D CA 1
ATOM 2948 C C . GLY D 2 43 ? 5.40331 -13.53881 9.83734 1.000 138.89116 43 GLY D C 1
ATOM 2949 O O . GLY D 2 43 ? 5.18438 -13.51336 11.05473 1.000 139.43965 43 GLY D O 1
ATOM 2950 N N . LYS D 2 44 ? 5.06475 -12.53715 9.03209 1.000 135.55780 44 LYS D N 1
ATOM 2951 C CA . LYS D 2 44 ? 4.38568 -11.33720 9.49074 1.000 133.07068 44 LYS D CA 1
ATOM 2952 C C . LYS D 2 44 ? 2.91905 -11.37790 9.08664 1.000 131.83149 44 LYS D C 1
ATOM 2953 O O . LYS D 2 44 ? 2.56208 -11.90341 8.02824 1.000 132.46355 44 LYS D O 1
ATOM 2959 N N . GLU D 2 45 ? 2.07000 -10.82098 9.94487 1.000 135.81907 45 GLU D N 1
ATOM 2960 C CA . GLU D 2 45 ? 0.67716 -10.63177 9.57905 1.000 130.91380 45 GLU D CA 1
ATOM 2961 C C . GLU D 2 45 ? 0.55341 -9.48024 8.58560 1.000 124.54224 45 GLU D C 1
ATOM 2962 O O . GLU D 2 45 ? 1.48419 -8.69774 8.37290 1.000 126.91683 45 GLU D O 1
ATOM 2968 N N . ARG D 2 46 ? -0.61794 -9.38768 7.96858 1.000 111.53954 46 ARG D N 1
ATOM 2969 C CA . ARG D 2 46 ? -0.85975 -8.36331 6.96361 1.000 109.75703 46 ARG D CA 1
ATOM 2970 C C . ARG D 2 46 ? -0.84107 -6.98573 7.61419 1.000 109.63212 46 ARG D C 1
ATOM 2971 O O . ARG D 2 46 ? -1.60281 -6.72157 8.54956 1.000 114.48179 46 ARG D O 1
ATOM 2979 N N . GLU D 2 47 ? 0.03698 -6.11475 7.13189 1.000 106.40004 47 GLU D N 1
ATOM 2980 C CA . GLU D 2 47 ? 0.16507 -4.76767 7.66267 1.000 106.22873 47 GLU D CA 1
ATOM 2981 C C . GLU D 2 47 ? -0.49270 -3.76245 6.72599 1.000 102.36623 47 GLU D C 1
ATOM 2982 O O . GLU D 2 47 ? -0.55916 -3.96580 5.51169 1.000 102.28628 47 GLU D O 1
ATOM 2988 N N . PHE D 2 48 ? -0.97496 -2.66748 7.30469 1.000 101.10655 48 PHE D N 1
ATOM 2989 C CA . PHE D 2 48 ? -1.54051 -1.58181 6.51592 1.000 99.38006 48 PHE D CA 1
ATOM 2990 C C . PHE D 2 48 ? -0.42932 -0.78825 5.83644 1.000 101.38705 48 PHE D C 1
ATOM 2991 O O . PHE D 2 48 ? 0.58204 -0.45442 6.45953 1.000 104.22853 48 PHE D O 1
ATOM 2999 N N . VAL D 2 49 ? -0.62365 -0.48802 4.55049 1.000 99.26699 49 VAL D N 1
ATOM 3000 C CA . VAL D 2 49 ? 0.34220 0.26539 3.74572 1.000 99.95107 49 VAL D CA 1
ATOM 3001 C C . VAL D 2 49 ? -0.17460 1.66900 3.43631 1.000 100.39649 49 VAL D C 1
ATOM 3002 O O . VAL D 2 49 ? 0.38653 2.66350 3.89680 1.000 100.90035 49 VAL D O 1
ATOM 3006 N N . ALA D 2 50 ? -1.23738 1.76800 2.64442 1.000 99.82659 50 ALA D N 1
ATOM 3007 C CA . ALA D 2 50 ? -1.82303 3.05302 2.28893 1.000 100.84607 50 ALA D CA 1
ATOM 3008 C C . ALA D 2 50 ? -3.26702 2.83365 1.85534 1.000 100.03808 50 ALA D C 1
ATOM 3009 O O . ALA D 2 50 ? -3.68637 1.70916 1.56022 1.000 101.36146 50 ALA D O 1
ATOM 3011 N N . GLY D 2 51 ? -4.02277 3.92700 1.81749 1.000 99.70061 51 GLY D N 1
ATOM 3012 C CA . GLY D 2 51 ? -5.42269 3.85316 1.44741 1.000 102.73612 51 GLY D CA 1
ATOM 3013 C C . GLY D 2 51 ? -5.92663 5.16555 0.89874 1.000 103.85007 51 GLY D C 1
ATOM 3014 O O . GLY D 2 51 ? -5.41428 6.23851 1.23309 1.000 104.18142 51 GLY D O 1
ATOM 3015 N N . ILE D 2 52 ? -6.95390 5.07858 0.05845 1.000 107.77007 52 ILE D N 1
ATOM 3016 C CA . ILE D 2 52 ? -7.61391 6.24633 -0.50912 1.000 109.50302 52 ILE D CA 1
ATOM 3017 C C . ILE D 2 52 ? -9.11803 6.06391 -0.36202 1.000 116.51346 52 ILE D C 1
ATOM 3018 O O . ILE D 2 52 ? -9.65838 5.00608 -0.70540 1.000 117.62418 52 ILE D O 1
ATOM 3023 N N . THR D 2 53 ? -9.78821 7.08489 0.16301 1.000 121.41197 53 THR D N 1
ATOM 3024 C CA . THR D 2 53 ? -11.22810 7.02002 0.34009 1.000 120.55628 53 THR D CA 1
ATOM 3025 C C . THR D 2 53 ? 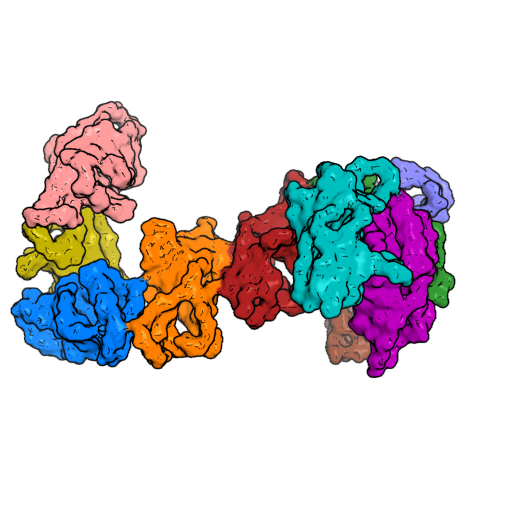-11.94191 7.35253 -0.96755 1.000 120.80013 53 THR D C 1
ATOM 3026 O O . THR D 2 53 ? -11.32680 7.73208 -1.96729 1.000 121.50515 53 THR D O 1
ATOM 3030 N N . ALA D 2 54 ? -13.26880 7.19964 -0.95004 1.000 124.67455 54 ALA D N 1
ATOM 3031 C CA . ALA D 2 54 ? -14.06962 7.61238 -2.09673 1.000 126.94950 54 ALA D CA 1
ATOM 3032 C C . ALA D 2 54 ? -13.90628 9.09855 -2.37790 1.000 128.82389 54 ALA D C 1
ATOM 3033 O O . ALA D 2 54 ? -13.89896 9.51300 -3.54303 1.000 128.37782 54 ALA D O 1
ATOM 3035 N N . GLY D 2 55 ? -13.75029 9.90827 -1.33201 1.000 125.05453 55 GLY D N 1
ATOM 3036 C CA . GLY D 2 55 ? -13.54019 11.33276 -1.49307 1.000 123.96552 55 GLY D CA 1
ATOM 3037 C C . GLY D 2 55 ? -12.12604 11.67996 -1.90969 1.000 124.66828 55 GLY D C 1
ATOM 3038 O O . GLY D 2 55 ? -11.70725 12.83656 -1.79795 1.000 127.94976 55 GLY D O 1
ATOM 3039 N N . SER D 2 56 ? -11.38419 10.67790 -2.38859 1.000 122.29388 56 SER D N 1
ATOM 3040 C CA . SER D 2 56 ? -10.01300 10.85169 -2.86882 1.000 123.74361 56 SER D CA 1
ATOM 3041 C C . SER D 2 56 ? -9.11324 11.42832 -1.77587 1.000 121.88213 56 SER D C 1
ATOM 3042 O O . SER D 2 56 ? -8.35339 12.37398 -1.99522 1.000 120.53715 56 SER D O 1
ATOM 3045 N N . SER D 2 57 ? -9.20871 10.84623 -0.58278 1.000 120.55083 57 SER D N 1
ATOM 3046 C CA . SER D 2 57 ? -8.35853 11.23156 0.53021 1.000 117.96341 57 SER D CA 1
ATOM 3047 C C . SER D 2 57 ? -7.11876 10.33902 0.56810 1.000 117.16089 57 SER D C 1
ATOM 3048 O O . SER D 2 57 ? -6.94182 9.43871 -0.25554 1.000 115.37957 57 SER D O 1
ATOM 3051 N N . THR D 2 58 ? -6.24414 10.58858 1.53969 1.000 112.40989 58 THR D N 1
ATOM 3052 C CA . THR D 2 58 ? -4.96308 9.89941 1.63351 1.000 106.59117 58 THR D CA 1
ATOM 3053 C C . THR D 2 58 ? -4.74790 9.42945 3.06311 1.000 103.52290 58 THR D C 1
ATOM 3054 O O . THR D 2 58 ? -4.71663 10.24626 3.98930 1.000 103.66117 58 THR D O 1
ATOM 3058 N N . TYR D 2 59 ? -4.59895 8.11791 3.23956 1.000 101.98372 59 TYR D N 1
ATOM 3059 C CA . TYR D 2 59 ? -4.34282 7.51097 4.54563 1.000 101.30764 59 TYR D CA 1
ATOM 3060 C C . TYR D 2 59 ? -3.11292 6.61977 4.40028 1.000 102.34455 59 TYR D C 1
ATOM 3061 O O . TYR D 2 59 ? -3.20484 5.51659 3.85383 1.000 101.46042 59 TYR D O 1
ATOM 3070 N N . TYR D 2 60 ? -1.96777 7.08791 4.88796 1.000 105.61534 60 TYR D N 1
ATOM 3071 C CA . TYR D 2 60 ? -0.71344 6.36181 4.76013 1.000 101.50175 60 TYR D CA 1
ATOM 3072 C C . TYR D 2 60 ? -0.27884 5.79401 6.10340 1.000 99.87390 60 TYR D C 1
ATOM 3073 O O . TYR D 2 60 ? -0.57863 6.35374 7.16194 1.000 102.02834 60 TYR D O 1
ATOM 3082 N N . ALA D 2 61 ? 0.43964 4.67527 6.04658 1.000 96.67465 61 ALA D N 1
ATOM 3083 C CA . ALA D 2 61 ? 1.09650 4.14644 7.22956 1.000 99.02879 61 ALA D CA 1
ATOM 3084 C C . ALA D 2 61 ? 2.30033 5.01966 7.57691 1.000 103.01968 61 ALA D C 1
ATOM 3085 O O . ALA D 2 61 ? 2.61587 5.99665 6.89271 1.000 103.29548 61 ALA D O 1
ATOM 3087 N N . ASP D 2 62 ? 2.98959 4.66199 8.65659 1.000 105.39652 62 ASP D N 1
ATOM 3088 C CA . ASP D 2 62 ? 4.12048 5.46505 9.10464 1.000 105.24968 62 ASP D CA 1
ATOM 3089 C C . ASP D 2 62 ? 5.44620 4.99469 8.51555 1.000 101.80995 62 ASP D C 1
ATOM 3090 O O . ASP D 2 62 ? 6.29367 5.82445 8.16811 1.000 102.83925 62 ASP D O 1
ATOM 3095 N N . SER D 2 63 ? 5.64424 3.67932 8.38768 1.000 94.51385 63 SER D N 1
ATOM 3096 C CA . SER D 2 63 ? 6.89973 3.16715 7.85032 1.000 94.93372 63 SER D CA 1
ATOM 3097 C C . SER D 2 63 ? 7.09708 3.53526 6.38527 1.000 94.13606 63 SER D C 1
ATOM 3098 O O . SER D 2 63 ? 8.22650 3.46618 5.88881 1.000 98.96255 63 SER D O 1
ATOM 3101 N N . VAL D 2 64 ? 6.03074 3.92417 5.68611 1.000 93.18327 64 VAL D N 1
ATOM 3102 C CA . VAL D 2 64 ? 6.10057 4.34701 4.29541 1.000 95.07037 64 VAL D CA 1
ATOM 3103 C C . VAL D 2 64 ? 5.62325 5.78197 4.11084 1.000 94.30577 64 VAL D C 1
ATOM 3104 O O . VAL D 2 64 ? 5.41052 6.21940 2.97949 1.000 94.73066 64 VAL D O 1
ATOM 3108 N N . LYS D 2 65 ? 5.44982 6.52281 5.20413 1.000 96.63068 65 LYS D N 1
ATOM 3109 C CA . LYS D 2 65 ? 5.00980 7.90983 5.12182 1.000 97.98617 65 LYS D CA 1
ATOM 3110 C C . LYS D 2 65 ? 6.00279 8.73943 4.31973 1.000 98.31053 65 LYS D C 1
ATOM 3111 O O . LYS D 2 65 ? 7.20389 8.73756 4.60260 1.000 102.21458 65 LYS D O 1
ATOM 3117 N N . GLY D 2 66 ? 5.49966 9.44256 3.30907 1.000 99.07203 66 GLY D N 1
ATOM 3118 C CA . GLY D 2 66 ? 6.34805 10.29387 2.49764 1.000 102.07251 66 GLY D CA 1
ATOM 3119 C C . GLY D 2 66 ? 7.08748 9.56393 1.39367 1.000 101.48840 66 GLY D C 1
ATOM 3120 O O . GLY D 2 66 ? 7.29933 10.12071 0.31185 1.000 98.05080 66 GLY D O 1
ATOM 3121 N N . ARG D 2 67 ? 7.49605 8.31894 1.65373 1.000 97.83278 67 ARG D N 1
ATOM 3122 C CA . ARG D 2 67 ? 8.17025 7.53286 0.62517 1.000 95.70119 67 ARG D CA 1
ATOM 3123 C C . ARG D 2 67 ? 7.18045 6.98577 -0.39861 1.000 98.34933 67 ARG D C 1
ATOM 3124 O O . ARG D 2 67 ? 7.46816 6.98052 -1.60124 1.000 97.49698 67 ARG D O 1
ATOM 3132 N N . PHE D 2 68 ? 6.01655 6.52703 0.05253 1.000 100.27677 68 PHE D N 1
ATOM 3133 C CA . PHE D 2 68 ? 4.97517 6.07131 -0.85405 1.000 95.07015 68 PHE D CA 1
ATOM 3134 C C . PHE D 2 68 ? 3.99623 7.20454 -1.14901 1.000 93.48227 68 PHE D C 1
ATOM 3135 O O . PHE D 2 68 ? 3.97899 8.24072 -0.48116 1.000 93.11083 68 PHE D O 1
ATOM 3143 N N . THR D 2 69 ? 3.17139 6.99407 -2.17205 1.000 98.85152 69 THR D N 1
ATOM 3144 C CA . THR D 2 69 ? 2.15108 7.97142 -2.54518 1.000 101.09556 69 THR D CA 1
ATOM 3145 C C . THR D 2 69 ? 1.04006 7.24319 -3.28362 1.000 101.76245 69 THR D C 1
ATOM 3146 O O . THR D 2 69 ? 1.27264 6.68955 -4.36410 1.000 100.95942 69 THR D O 1
ATOM 3150 N N . ILE D 2 70 ? -0.15631 7.23712 -2.70393 1.000 102.10832 70 ILE D N 1
ATOM 3151 C CA . ILE D 2 70 ? -1.30164 6.54623 -3.27902 1.000 103.67991 70 ILE D CA 1
ATOM 3152 C C . ILE D 2 70 ? -2.17432 7.55452 -4.01075 1.000 102.89253 70 ILE D C 1
ATOM 3153 O O . ILE D 2 70 ? -2.20221 8.74905 -3.68741 1.000 100.52508 70 ILE D O 1
ATOM 3158 N N . SER D 2 71 ? -2.88284 7.06504 -5.02182 1.000 101.80552 71 SER D N 1
ATOM 3159 C CA . SER D 2 71 ? -3.82418 7.86542 -5.79196 1.000 104.30834 71 SER D CA 1
ATOM 3160 C C . SER D 2 71 ? -4.77405 6.90506 -6.49315 1.000 106.45545 71 SER D C 1
ATOM 3161 O O . SER D 2 71 ? -4.64741 5.68271 -6.37712 1.000 106.99368 71 SER D O 1
ATOM 3164 N N . ARG D 2 72 ? -5.72858 7.46652 -7.22909 1.000 108.15272 72 ARG D N 1
ATOM 3165 C CA . ARG D 2 72 ? -6.69253 6.64516 -7.94278 1.000 109.16938 72 ARG D CA 1
ATOM 3166 C C . ARG D 2 72 ? -7.33458 7.48336 -9.03641 1.000 115.18153 72 ARG D C 1
ATOM 3167 O O . ARG D 2 72 ? -7.59869 8.67201 -8.84006 1.000 118.57234 72 ARG D O 1
ATOM 3175 N N . ASP D 2 73 ? -7.56324 6.86034 -10.18871 1.000 117.21920 73 ASP D N 1
ATOM 3176 C CA . ASP D 2 73 ? -8.34534 7.45371 -11.26493 1.000 122.20636 73 ASP D CA 1
ATOM 3177 C C . ASP D 2 73 ? -9.74514 6.85425 -11.18990 1.000 123.42021 73 ASP D C 1
ATOM 3178 O O . ASP D 2 73 ? -9.95173 5.69572 -11.57024 1.000 122.18975 73 ASP D O 1
ATOM 3183 N N . ASN D 2 74 ? -10.70392 7.64302 -10.69189 1.000 126.17825 74 ASN D N 1
ATOM 3184 C CA . ASN D 2 74 ? -12.05685 7.12928 -10.49983 1.000 127.22936 74 ASN D CA 1
ATOM 3185 C C . ASN D 2 74 ? -12.68052 6.67668 -11.81265 1.000 128.19797 74 ASN D C 1
ATOM 3186 O O . ASN D 2 74 ? -13.54194 5.78916 -11.81495 1.000 125.66234 74 ASN D O 1
ATOM 3191 N N . ALA D 2 75 ? -12.26542 7.27043 -12.93549 1.000 127.65744 75 ALA D N 1
ATOM 3192 C CA . ALA D 2 75 ? -12.79954 6.84650 -14.22446 1.000 127.42321 75 ALA D CA 1
ATOM 3193 C C . ALA D 2 75 ? -12.20558 5.51418 -14.66426 1.000 124.73024 75 ALA D C 1
ATOM 3194 O O . ALA D 2 75 ? -12.88620 4.71854 -15.32154 1.000 124.17576 75 ALA D O 1
ATOM 3196 N N . LYS D 2 76 ? -10.94998 5.24884 -14.30799 1.000 121.61809 76 LYS D N 1
ATOM 3197 C CA . LYS D 2 76 ? -10.30229 3.99907 -14.67820 1.000 120.95715 76 LYS D CA 1
ATOM 3198 C C . LYS D 2 76 ? -10.64518 2.84743 -13.74156 1.000 120.59738 76 LYS D C 1
ATOM 3199 O O . LYS D 2 76 ? -10.36608 1.69416 -14.08758 1.000 121.50345 76 LYS D O 1
ATOM 3205 N N . ASN D 2 77 ? -11.24586 3.12680 -12.58275 1.000 122.58887 77 ASN D N 1
ATOM 3206 C CA . ASN D 2 77 ? -11.43293 2.13036 -11.52638 1.000 121.84647 77 ASN D CA 1
ATOM 3207 C C . ASN D 2 77 ? -10.10319 1.46706 -11.17786 1.000 122.51711 77 ASN D C 1
ATOM 3208 O O . ASN D 2 77 ? -10.00028 0.24638 -11.03793 1.000 121.91333 77 ASN D O 1
ATOM 3213 N N . THR D 2 78 ? -9.06995 2.29665 -11.04385 1.000 118.92504 78 THR D N 1
ATOM 3214 C CA . THR D 2 78 ? -7.71385 1.82188 -10.80964 1.000 113.94399 78 THR D CA 1
ATOM 3215 C C . THR D 2 78 ? -7.04717 2.68086 -9.74708 1.000 110.62327 78 THR D C 1
ATOM 3216 O O . THR D 2 78 ? -7.07163 3.91233 -9.83327 1.000 109.61578 78 THR D O 1
ATOM 3220 N N . VAL D 2 79 ? -6.45605 2.02527 -8.75065 1.000 108.56699 79 VAL D N 1
ATOM 3221 C CA . VAL D 2 79 ? -5.73921 2.68478 -7.66505 1.000 110.00774 79 VAL D CA 1
ATOM 3222 C C . VAL D 2 79 ? -4.24839 2.45155 -7.86777 1.000 113.90475 79 VAL D C 1
ATOM 3223 O O . VAL D 2 79 ? -3.81625 1.31393 -8.09200 1.000 114.33320 79 VAL D O 1
ATOM 3227 N N . TYR D 2 80 ? -3.46508 3.52371 -7.79254 1.000 112.89825 80 TYR D N 1
ATOM 3228 C CA . TYR D 2 80 ? -2.02242 3.45316 -7.96837 1.000 108.70919 80 TYR D CA 1
ATOM 3229 C C . TYR D 2 80 ? -1.31272 3.64665 -6.63504 1.000 108.44453 80 TYR D C 1
ATOM 3230 O O . TYR D 2 80 ? -1.72509 4.47138 -5.81363 1.000 107.79326 80 TYR D O 1
ATOM 3239 N N . LEU D 2 81 ? -0.24179 2.88272 -6.42980 1.000 106.23405 81 LEU D N 1
ATOM 3240 C CA . LEU D 2 81 ? 0.64929 3.03734 -5.28191 1.000 100.74670 81 LEU D CA 1
ATOM 3241 C C . LEU D 2 81 ? 2.05791 3.25392 -5.82273 1.000 103.24947 81 LEU D C 1
ATOM 3242 O O . LEU D 2 81 ? 2.72584 2.30013 -6.23487 1.000 104.87651 81 LEU D O 1
ATOM 3247 N N . GLN D 2 82 ? 2.50321 4.50768 -5.82801 1.000 105.93193 82 GLN D N 1
ATOM 3248 C CA . GLN D 2 82 ? 3.84659 4.85720 -6.27662 1.000 103.83389 82 GLN D CA 1
ATOM 3249 C C . GLN D 2 82 ? 4.80007 4.69816 -5.09760 1.000 99.20904 82 GLN D C 1
ATOM 3250 O O . GLN D 2 82 ? 4.70957 5.43768 -4.11203 1.000 98.45057 82 GLN D O 1
ATOM 3256 N N . MET D 2 83 ? 5.71097 3.73347 -5.19628 1.000 95.66356 83 MET D N 1
ATOM 3257 C CA . MET D 2 83 ? 6.62335 3.38769 -4.11108 1.000 100.94217 83 MET D CA 1
ATOM 3258 C C . MET D 2 83 ? 8.02305 3.87306 -4.46918 1.000 106.23511 83 MET D C 1
ATOM 3259 O O . MET D 2 83 ? 8.68485 3.29251 -5.33599 1.000 107.41929 83 MET D O 1
ATOM 3264 N N . ASN D 2 84 ? 8.47151 4.92867 -3.79737 1.000 102.88516 84 ASN D N 1
ATOM 3265 C CA . ASN D 2 84 ? 9.78063 5.51913 -4.02560 1.000 101.27666 84 ASN D CA 1
ATOM 3266 C C . ASN D 2 84 ? 10.72255 5.17298 -2.87934 1.000 104.23630 84 ASN D C 1
ATOM 3267 O O . ASN D 2 84 ? 10.29243 4.89549 -1.75635 1.000 106.87213 84 ASN D O 1
ATOM 3272 N N . SER D 2 85 ? 12.02013 5.20126 -3.17910 1.000 99.54472 85 SER D N 1
ATOM 3273 C CA . SER D 2 85 ? 13.07409 4.98919 -2.18866 1.000 97.58291 85 SER D CA 1
ATOM 3274 C C . SER D 2 85 ? 12.83762 3.69594 -1.40871 1.000 96.77398 85 SER D C 1
ATOM 3275 O O . SER D 2 85 ? 12.70915 3.68248 -0.18375 1.000 96.51051 85 SER D O 1
ATOM 3278 N N . LEU D 2 86 ? 12.78147 2.59704 -2.15302 1.000 98.95443 86 LEU D N 1
ATOM 3279 C CA . LEU D 2 86 ? 12.40739 1.31639 -1.57226 1.000 99.89853 86 LEU D CA 1
ATOM 3280 C C . LEU D 2 86 ? 13.53865 0.75042 -0.72177 1.000 100.44712 86 LEU D C 1
ATOM 3281 O O . LEU D 2 86 ? 14.71135 0.80754 -1.09902 1.000 102.42493 86 LEU D O 1
ATOM 3286 N N . LYS D 2 87 ? 13.17925 0.20703 0.43482 1.000 101.83348 87 LYS D N 1
ATOM 3287 C CA . LYS D 2 87 ? 14.11443 -0.40167 1.36606 1.000 103.36841 87 LYS D CA 1
ATOM 3288 C C . LYS D 2 87 ? 13.90217 -1.90980 1.43280 1.000 104.41667 87 LYS D C 1
ATOM 3289 O O . LYS D 2 87 ? 12.86009 -2.41922 1.00758 1.000 109.42265 87 LYS D O 1
ATOM 3295 N N . PRO D 2 88 ? 14.88166 -2.66153 1.94614 1.000 104.94915 88 PRO D N 1
ATOM 3296 C CA . PRO D 2 88 ? 14.72185 -4.12508 2.00429 1.000 107.13338 88 PRO D CA 1
ATOM 3297 C C . PRO D 2 88 ? 13.54543 -4.59608 2.84268 1.000 112.27866 88 PRO D C 1
ATOM 3298 O O . PRO D 2 88 ? 13.01596 -5.68269 2.57742 1.000 114.98940 88 PRO D O 1
ATOM 3302 N N . GLU D 2 89 ? 13.11761 -3.82769 3.84920 1.000 116.64223 89 GLU D N 1
ATOM 3303 C CA . GLU D 2 89 ? 11.99319 -4.27056 4.66765 1.000 116.10564 89 GLU D CA 1
ATOM 3304 C C . GLU D 2 89 ? 10.68166 -4.24563 3.89585 1.000 112.45478 89 GLU D C 1
ATOM 3305 O O . GLU D 2 89 ? 9.75046 -4.97473 4.25478 1.000 111.18435 89 GLU D O 1
ATOM 3311 N N . ASP D 2 90 ? 10.59522 -3.44126 2.83447 1.000 105.88644 90 ASP D N 1
ATOM 3312 C CA . ASP D 2 90 ? 9.37962 -3.35698 2.03559 1.000 103.86663 90 ASP D CA 1
ATOM 3313 C C . ASP D 2 90 ? 9.11540 -4.62670 1.23464 1.000 105.51306 90 ASP D C 1
ATOM 3314 O O . ASP D 2 90 ? 8.13102 -4.67621 0.48834 1.000 106.88002 90 ASP D O 1
ATOM 3319 N N . THR D 2 91 ? 9.95682 -5.64915 1.37416 1.000 105.60865 91 THR D N 1
ATOM 3320 C CA . THR D 2 91 ? 9.76373 -6.90769 0.66193 1.000 107.34144 91 THR D CA 1
ATOM 3321 C C . THR D 2 91 ? 8.56937 -7.65084 1.24752 1.000 109.11314 91 THR D C 1
ATOM 3322 O O . THR D 2 91 ? 8.62862 -8.14055 2.38043 1.000 110.93672 91 THR D O 1
ATOM 3326 N N . ALA D 2 92 ? 7.49049 -7.74120 0.47393 1.000 109.90851 92 ALA D N 1
ATOM 3327 C CA . ALA D 2 92 ? 6.28286 -8.45094 0.87735 1.000 109.50816 92 ALA D CA 1
ATOM 3328 C C . ALA D 2 92 ? 5.36513 -8.54418 -0.33376 1.000 107.86060 92 ALA D C 1
ATOM 3329 O O . ALA D 2 92 ? 5.59641 -7.90291 -1.36244 1.000 107.91387 92 ALA D O 1
ATOM 3331 N N . VAL D 2 93 ? 4.32153 -9.35829 -0.20001 1.000 107.87627 93 VAL D N 1
ATOM 3332 C CA . VAL D 2 93 ? 3.27545 -9.44020 -1.21468 1.000 106.55291 93 VAL D CA 1
ATOM 3333 C C . VAL D 2 93 ? 2.29725 -8.29816 -0.97794 1.000 104.77420 93 VAL D C 1
ATOM 3334 O O . VAL D 2 93 ? 1.73971 -8.16377 0.11568 1.000 104.85331 93 VAL D O 1
ATOM 3338 N N . TYR D 2 94 ? 2.08471 -7.47569 -1.99848 1.000 105.24873 94 TYR D N 1
ATOM 3339 C CA . TYR D 2 94 ? 1.24530 -6.28659 -1.87996 1.000 105.83913 94 TYR D CA 1
ATOM 3340 C C . TYR D 2 94 ? -0.14431 -6.60669 -2.41950 1.000 108.24526 94 TYR D C 1
ATOM 3341 O O . TYR D 2 94 ? -0.36509 -6.62728 -3.63332 1.000 108.98738 94 TYR D O 1
ATOM 3350 N N . TYR D 2 95 ? -1.08015 -6.85922 -1.50875 1.000 106.30360 95 TYR D N 1
ATOM 3351 C CA . TYR D 2 95 ? -2.47457 -7.06010 -1.86810 1.000 102.27787 95 TYR D CA 1
ATOM 3352 C C . TYR D 2 95 ? -3.21275 -5.72936 -1.87652 1.000 104.24896 95 TYR D C 1
ATOM 3353 O O . TYR D 2 95 ? -2.96613 -4.85910 -1.03625 1.000 103.30324 95 TYR D O 1
ATOM 3362 N N . CYS D 2 96 ? -4.11677 -5.57995 -2.83807 1.000 109.79304 96 CYS D N 1
ATOM 3363 C CA . CYS D 2 96 ? -4.95906 -4.40051 -2.96698 1.000 108.13440 96 CYS D CA 1
ATOM 3364 C C . CYS D 2 96 ? -6.38734 -4.78016 -2.60426 1.000 108.14749 96 CYS D C 1
ATOM 3365 O O . CYS D 2 96 ? -6.89396 -5.80959 -3.06325 1.000 111.01491 96 CYS D O 1
ATOM 3368 N N . ALA D 2 97 ? -7.02850 -3.95731 -1.77615 1.000 109.05520 97 ALA D N 1
ATOM 3369 C CA . ALA D 2 97 ? -8.35411 -4.25507 -1.25588 1.000 110.68061 97 ALA D CA 1
ATOM 3370 C C . ALA D 2 97 ? -9.29864 -3.08945 -1.50498 1.000 111.33564 97 ALA D C 1
ATOM 3371 O O . ALA D 2 97 ? -8.88555 -1.92746 -1.54240 1.000 110.47862 97 ALA D O 1
ATOM 3373 N N . ALA D 2 98 ? -10.57705 -3.41858 -1.67042 1.000 113.07077 98 ALA D N 1
ATOM 3374 C CA . ALA D 2 98 ? -11.64114 -2.43460 -1.78163 1.000 114.49416 98 ALA D CA 1
ATOM 3375 C C . ALA D 2 98 ? -12.78968 -2.84462 -0.86772 1.000 115.00208 98 ALA D C 1
ATOM 3376 O O . ALA D 2 98 ? -12.87378 -3.99080 -0.41752 1.000 113.87099 98 ALA D O 1
ATOM 3378 N N . TYR D 2 99 ? -13.68070 -1.89157 -0.59281 1.000 117.29332 99 TYR D N 1
ATOM 3379 C CA . TYR D 2 99 ? -14.71069 -2.10127 0.41809 1.000 117.21964 99 TYR D CA 1
ATOM 3380 C C . TYR D 2 99 ? -16.04307 -1.49662 -0.01370 1.000 118.96594 99 TYR D C 1
ATOM 3381 O O . TYR D 2 99 ? -16.20185 -0.26982 0.00268 1.000 118.07397 99 TYR D O 1
ATOM 3390 N N . PRO D 2 100 ? -17.03191 -2.32218 -0.37678 1.000 129.03042 100 PRO D N 1
ATOM 3391 C CA . PRO D 2 100 ? -18.29630 -1.78630 -0.90637 1.000 130.17094 100 PRO D CA 1
ATOM 3392 C C . PRO D 2 100 ? -19.12032 -1.04518 0.13812 1.000 135.84512 100 PRO D C 1
ATOM 3393 O O . PRO D 2 100 ? -19.68652 -1.66004 1.04774 1.000 134.26473 100 PRO D O 1
ATOM 3397 N N . LEU D 2 101 ? -19.20999 0.27978 0.00453 1.000 141.47416 101 LEU D N 1
ATOM 3398 C CA . LEU D 2 101 ? -19.89974 1.11808 0.98667 1.000 140.15692 101 LEU D CA 1
ATOM 3399 C C . LEU D 2 101 ? -21.37316 1.21498 0.60611 1.000 136.96009 101 LEU D C 1
ATOM 3400 O O . LEU D 2 101 ? -21.85406 2.22922 0.09558 1.000 131.50733 101 LEU D O 1
ATOM 3405 N N . ASP D 2 102 ? -22.09827 0.12700 0.87009 1.000 146.39795 102 ASP D N 1
ATOM 3406 C CA . ASP D 2 102 ? -23.54033 0.04745 0.63182 1.000 152.60367 102 ASP D CA 1
ATOM 3407 C C . ASP D 2 102 ? -23.87630 0.38344 -0.82376 1.000 153.94697 102 ASP D C 1
ATOM 3408 O O . ASP D 2 102 ? -24.59807 1.33654 -1.12562 1.000 153.75953 102 ASP D O 1
ATOM 3413 N N . GLU D 2 103 ? -23.33143 -0.42499 -1.73166 1.000 154.62610 103 GLU D N 1
ATOM 3414 C CA . GLU D 2 103 ? -23.60306 -0.25211 -3.15303 1.000 153.05947 103 GLU D CA 1
ATOM 3415 C C . GLU D 2 103 ? -24.89941 -0.95802 -3.52557 1.000 153.60831 103 GLU D C 1
ATOM 3416 O O . GLU D 2 103 ? -24.92264 -1.77578 -4.45145 1.000 154.12835 103 GLU D O 1
ATOM 3422 N N . ILE D 2 104 ? -25.97834 -0.63323 -2.80908 1.000 167.27893 104 ILE D N 1
ATOM 3423 C CA . ILE D 2 104 ? -27.27675 -1.28943 -2.94035 1.000 167.64399 104 ILE D CA 1
ATOM 3424 C C . ILE D 2 104 ? -27.07503 -2.79565 -2.81782 1.000 167.35475 104 ILE D C 1
ATOM 3425 O O . ILE D 2 104 ? -27.56421 -3.57489 -3.64361 1.000 165.98213 104 ILE D O 1
ATOM 3430 N N . GLY D 2 105 ? -26.34271 -3.21195 -1.78863 1.000 163.46515 105 GLY D N 1
ATOM 3431 C CA . GLY D 2 105 ? -26.06470 -4.61228 -1.56218 1.000 159.47495 105 GLY D CA 1
ATOM 3432 C C . GLY D 2 105 ? -27.20331 -5.31795 -0.85013 1.000 157.01977 105 GLY D C 1
ATOM 3433 O O . GLY D 2 105 ? -28.30588 -4.79377 -0.68169 1.000 154.22473 105 GLY D O 1
ATOM 3434 N N . SER D 2 106 ? -26.91443 -6.54625 -0.42291 1.000 155.87711 106 SER D N 1
ATOM 3435 C CA . SER D 2 106 ? -27.90212 -7.36781 0.26470 1.000 151.44709 106 SER D CA 1
ATOM 3436 C C . SER D 2 106 ? -27.33549 -7.91195 1.56903 1.000 150.81880 106 SER D C 1
ATOM 3437 O O . SER D 2 106 ? -27.77501 -7.52110 2.65533 1.000 148.02072 106 SER D O 1
ATOM 3440 N N . HIS D 2 107 ? -26.35868 -8.80746 1.47228 1.000 142.99273 107 HIS D N 1
ATOM 3441 C CA . HIS D 2 107 ? -25.73798 -9.39353 2.65250 1.000 140.19418 107 HIS D CA 1
ATOM 3442 C C . HIS D 2 107 ? -24.85886 -8.34826 3.33871 1.000 135.77302 107 HIS D C 1
ATOM 3443 O O . HIS D 2 107 ? -24.88141 -7.15718 3.01494 1.000 134.19978 107 HIS D O 1
ATOM 3450 N N . ASP D 2 108 ? -24.07210 -8.79647 4.30705 1.000 124.79837 108 ASP D N 1
ATOM 3451 C CA . ASP D 2 108 ? -23.10972 -7.92829 4.96519 1.000 119.97668 108 ASP D CA 1
ATOM 3452 C C . ASP D 2 108 ? -22.07044 -7.45947 3.95458 1.000 124.93507 108 ASP D C 1
ATOM 3453 O O . ASP D 2 108 ? -21.42461 -8.30097 3.31115 1.000 129.48820 108 ASP D O 1
ATOM 3458 N N . PRO D 2 109 ? -21.89241 -6.14477 3.76177 1.000 120.46927 109 PRO D N 1
ATOM 3459 C CA . PRO D 2 109 ? -20.85313 -5.66819 2.83939 1.000 121.44761 109 PRO D CA 1
ATOM 3460 C C . PRO D 2 109 ? -19.48074 -6.21187 3.20137 1.000 126.97278 109 PRO D C 1
ATOM 3461 O O . PRO D 2 109 ? -18.77122 -5.63853 4.03450 1.000 127.83620 109 PRO D O 1
ATOM 3465 N N . HIS D 2 110 ? -19.10561 -7.32825 2.58154 1.000 122.95393 110 HIS D N 1
ATOM 3466 C CA . HIS D 2 110 ? -17.84187 -7.97733 2.88518 1.000 122.68263 110 HIS D CA 1
ATOM 3467 C C . HIS D 2 110 ? -16.67661 -7.13130 2.37420 1.000 120.86286 110 HIS D C 1
ATOM 3468 O O . HIS D 2 110 ? -16.84488 -6.02016 1.86399 1.000 118.85511 110 HIS D O 1
ATOM 3475 N N . SER D 2 111 ? -15.47402 -7.67459 2.51708 1.000 119.82580 111 SER D N 1
ATOM 3476 C CA . SER D 2 111 ? -14.24013 -7.00872 2.11279 1.000 117.57065 111 SER D CA 1
ATOM 3477 C C . SER D 2 111 ? -13.56758 -7.87444 1.05319 1.000 119.36311 111 SER D C 1
ATOM 3478 O O . SER D 2 111 ? -12.95447 -8.89487 1.37982 1.000 117.19930 111 SER D O 1
ATOM 3481 N N . TYR D 2 112 ? -13.68793 -7.48133 -0.21413 1.000 120.23546 112 TYR D N 1
ATOM 3482 C CA . TYR D 2 112 ? -13.07593 -8.23605 -1.30024 1.000 120.85818 112 TYR D CA 1
ATOM 3483 C C . TYR D 2 112 ? -11.67133 -7.72328 -1.59742 1.000 122.73894 112 TYR D C 1
ATOM 3484 O O . TYR D 2 112 ? -11.41011 -6.51705 -1.56117 1.000 123.03072 112 TYR D O 1
ATOM 3493 N N . TRP D 2 113 ? -10.77098 -8.65655 -1.89032 1.000 119.41279 113 TRP D N 1
ATOM 3494 C CA . TRP D 2 113 ? -9.35111 -8.39137 -2.07250 1.000 117.38054 113 TRP D CA 1
ATOM 3495 C C . TRP D 2 113 ? -8.91594 -8.84289 -3.46572 1.000 118.82758 113 TRP D C 1
ATOM 3496 O O . TRP D 2 113 ? -9.73804 -9.18874 -4.31840 1.000 121.52750 113 TRP D O 1
ATOM 3507 N N . GLY D 2 114 ? -7.60025 -8.83947 -3.68779 1.000 119.31032 114 GLY D N 1
ATOM 3508 C CA . GLY D 2 114 ? -7.00770 -9.34626 -4.89596 1.000 121.22107 114 GLY D CA 1
ATOM 3509 C C . GLY D 2 114 ? -6.23784 -10.63007 -4.66526 1.000 124.51465 114 GLY D C 1
ATOM 3510 O O . GLY D 2 114 ? -6.48361 -11.37656 -3.70827 1.000 121.15550 114 GLY D O 1
ATOM 3511 N N . GLN D 2 115 ? -5.28252 -10.89291 -5.56002 1.000 127.41443 115 GLN D N 1
ATOM 3512 C CA . GLN D 2 115 ? -4.43324 -12.06985 -5.44764 1.000 125.07150 115 GLN D CA 1
ATOM 3513 C C . GLN D 2 115 ? -3.02205 -11.75911 -4.97317 1.000 119.76660 115 GLN D C 1
ATOM 3514 O O . GLN D 2 115 ? -2.35265 -12.65817 -4.45515 1.000 117.42784 115 GLN D O 1
ATOM 3520 N N . GLY D 2 116 ? -2.55463 -10.52474 -5.14031 1.000 113.75881 116 GLY D N 1
ATOM 3521 C CA . GLY D 2 116 ? -1.29401 -10.11002 -4.55862 1.000 114.68195 116 GLY D CA 1
ATOM 3522 C C . GLY D 2 116 ? -0.08650 -10.22774 -5.46413 1.000 114.58933 116 GLY D C 1
ATOM 3523 O O . GLY D 2 116 ? 0.48081 -11.31379 -5.61932 1.000 114.04706 116 GLY D O 1
ATOM 3524 N N . THR D 2 117 ? 0.31841 -9.11264 -6.06535 1.000 107.64336 117 THR D N 1
ATOM 3525 C CA . THR D 2 117 ? 1.57378 -9.07925 -6.79763 1.000 106.60651 117 THR D CA 1
ATOM 3526 C C . THR D 2 117 ? 2.74151 -9.12657 -5.81953 1.000 110.03446 117 THR D C 1
ATOM 3527 O O . THR D 2 117 ? 2.61648 -8.75265 -4.64985 1.000 108.45031 117 THR D O 1
ATOM 3531 N N . GLN D 2 118 ? 3.88362 -9.60320 -6.30376 1.000 108.60020 118 GLN D N 1
ATOM 3532 C CA . GLN D 2 118 ? 5.06799 -9.76338 -5.47267 1.000 103.91347 118 GLN D CA 1
ATOM 3533 C C . GLN D 2 118 ? 6.02579 -8.59688 -5.67311 1.000 102.53695 118 GLN D C 1
ATOM 3534 O O . GLN D 2 118 ? 6.27862 -8.17200 -6.80460 1.000 101.60375 118 GLN D O 1
ATOM 3540 N N . VAL D 2 119 ? 6.55004 -8.08044 -4.56290 1.000 105.81953 119 VAL D N 1
ATOM 3541 C CA . VAL D 2 119 ? 7.56740 -7.03649 -4.56779 1.000 105.64483 119 VAL D CA 1
ATOM 3542 C C . VAL D 2 119 ? 8.72927 -7.50844 -3.70561 1.000 104.44316 119 VAL D C 1
ATOM 3543 O O . VAL D 2 119 ? 8.52062 -7.98681 -2.58501 1.000 102.42463 119 VAL D O 1
ATOM 3547 N N . THR D 2 120 ? 9.94764 -7.38152 -4.22807 1.000 106.44726 120 THR D N 1
ATOM 3548 C CA . THR D 2 120 ? 11.14436 -7.79709 -3.51191 1.000 108.17655 120 THR D CA 1
ATOM 3549 C C . THR D 2 120 ? 12.22087 -6.73491 -3.67707 1.000 104.77477 120 THR D C 1
ATOM 3550 O O . THR D 2 120 ? 12.39340 -6.17810 -4.76452 1.000 104.83730 120 THR D O 1
ATOM 3554 N N . VAL D 2 121 ? 12.93387 -6.44891 -2.59137 1.000 102.05570 121 VAL D N 1
ATOM 3555 C CA . VAL D 2 121 ? 14.01328 -5.47037 -2.58619 1.000 104.95296 121 VAL D CA 1
ATOM 3556 C C . VAL D 2 121 ? 15.28339 -6.16085 -2.11342 1.000 109.99247 121 VAL D C 1
ATOM 3557 O O . VAL D 2 121 ? 15.30120 -6.76991 -1.03705 1.000 110.09171 121 VAL D O 1
ATOM 3561 N N . SER D 2 122 ? 16.33692 -6.06813 -2.91907 1.000 107.11902 122 SER D N 1
ATOM 3562 C CA . SER D 2 122 ? 17.63741 -6.63215 -2.59495 1.000 104.04037 122 SER D CA 1
ATOM 3563 C C . SER D 2 122 ? 18.59770 -5.52876 -2.16370 1.000 105.34992 122 SER D C 1
ATOM 3564 O O . SER D 2 122 ? 18.32153 -4.33441 -2.30053 1.000 103.32185 122 SER D O 1
ATOM 3567 N N . SER D 2 123 ? 19.74342 -5.94840 -1.63775 1.000 116.58030 123 SER D N 1
ATOM 3568 C CA . SER D 2 123 ? 20.75596 -5.01233 -1.16268 1.000 112.46755 123 SER D CA 1
ATOM 3569 C C . SER D 2 123 ? 21.72000 -4.62001 -2.27943 1.000 105.66920 123 SER D C 1
ATOM 3570 O O . SER D 2 123 ? 21.59783 -5.08504 -3.41308 1.000 103.27188 123 SER D O 1
ATOM 3573 N N . GLU E 1 17 ? 18.36438 26.84922 18.92992 1.000 102.08058 172 GLU E N 1
ATOM 3574 C CA . GLU E 1 17 ? 18.25717 26.77697 20.38205 1.000 101.63078 172 GLU E CA 1
ATOM 3575 C C . GLU E 1 17 ? 17.76832 25.39710 20.81327 1.000 101.12293 172 GLU E C 1
ATOM 3576 O O . GLU E 1 17 ? 16.63180 25.24421 21.25937 1.000 102.89913 172 GLU E O 1
ATOM 3582 N N . VAL E 1 18 ? 18.63399 24.39733 20.67273 1.000 86.38491 173 VAL E N 1
ATOM 3583 C CA . VAL E 1 18 ? 18.30360 23.01194 20.98825 1.000 86.45673 173 VAL E CA 1
ATOM 3584 C C . VAL E 1 18 ? 18.70578 22.71844 22.42530 1.000 86.66999 173 VAL E C 1
ATOM 3585 O O . VAL E 1 18 ? 19.78604 23.11657 22.87451 1.000 86.77048 173 VAL E O 1
ATOM 3589 N N . ARG E 1 19 ? 17.83586 22.02071 23.15419 1.000 83.18387 174 ARG E N 1
ATOM 3590 C CA . ARG E 1 19 ? 18.13201 21.60099 24.51780 1.000 82.53598 174 ARG E CA 1
ATOM 3591 C C . ARG E 1 19 ? 17.60405 20.19115 24.72928 1.000 83.50490 174 ARG E C 1
ATOM 3592 O O . ARG E 1 19 ? 16.44876 19.90293 24.40453 1.000 85.78588 174 ARG E O 1
ATOM 3600 N N . THR E 1 20 ? 18.45124 19.31956 25.26834 1.000 79.43016 175 THR E N 1
ATOM 3601 C CA . THR E 1 20 ? 18.11466 17.92116 25.50565 1.000 78.42665 175 THR E CA 1
ATOM 3602 C C . THR E 1 20 ? 17.99672 17.68810 27.00507 1.000 79.15180 175 THR E C 1
ATOM 3603 O O . THR E 1 20 ? 18.97871 17.84314 27.73907 1.000 78.05138 175 THR E O 1
ATOM 3607 N N . TYR E 1 21 ? 16.80237 17.31691 27.45519 1.000 77.44798 176 TYR E N 1
ATOM 3608 C CA . TYR E 1 21 ? 16.56215 16.96384 28.84649 1.000 77.65284 176 TYR E CA 1
ATOM 3609 C C . TYR E 1 21 ? 16.41013 15.45655 28.97948 1.000 77.73602 176 TYR E C 1
ATOM 3610 O O . TYR E 1 21 ? 15.82971 14.80182 28.10828 1.000 77.61708 176 TYR E O 1
ATOM 3619 N N . THR E 1 22 ? 16.93521 14.91202 30.07264 1.000 77.94581 177 THR E N 1
ATOM 3620 C CA . THR E 1 22 ? 16.80148 13.49560 30.39817 1.000 78.05892 177 THR E CA 1
ATOM 3621 C C . THR E 1 22 ? 16.12750 13.43665 31.76762 1.000 78.23943 177 THR E C 1
ATOM 3622 O O . THR E 1 22 ? 16.79096 13.43830 32.80845 1.000 78.42737 177 THR E O 1
ATOM 3626 N N . LEU E 1 23 ? 14.79652 13.41089 31.75982 1.000 78.18607 178 LEU E N 1
ATOM 3627 C CA . LEU E 1 23 ? 14.01279 13.43443 32.98652 1.000 78.34623 178 LEU E CA 1
ATOM 3628 C C . LEU E 1 23 ? 13.81720 12.01807 33.50631 1.000 78.49418 178 LEU E C 1
ATOM 3629 O O . LEU E 1 23 ? 13.47516 11.10867 32.74391 1.000 78.41053 178 LEU E O 1
ATOM 3634 N N . THR E 1 24 ? 14.04472 11.83706 34.80716 1.000 78.72047 179 THR E N 1
ATOM 3635 C CA . THR E 1 24 ? 13.91393 10.52634 35.42821 1.000 78.88718 179 THR E CA 1
ATOM 3636 C C . THR E 1 24 ? 13.17974 10.58686 36.76158 1.000 79.08012 179 THR E C 1
ATOM 3637 O O . THR E 1 24 ? 13.16516 9.58443 37.48812 1.000 81.59539 179 THR E O 1
ATOM 3641 N N . ALA E 1 25 ? 12.57666 11.72247 37.10709 1.000 80.28882 180 ALA E N 1
ATOM 3642 C CA . ALA E 1 25 ? 11.82459 11.85846 38.35369 1.000 80.47338 180 ALA E CA 1
ATOM 3643 C C . ALA E 1 25 ? 10.37720 11.40505 38.15235 1.000 80.42226 180 ALA E C 1
ATOM 3644 O O . ALA E 1 25 ? 9.42046 12.16679 38.29118 1.000 80.38371 180 ALA E O 1
ATOM 3646 N N . PHE E 1 26 ? 10.23592 10.12550 37.81387 1.000 80.91964 181 PHE E N 1
ATOM 3647 C CA . PHE E 1 26 ? 8.92847 9.53110 37.55950 1.000 79.97821 181 PHE E CA 1
ATOM 3648 C C . PHE E 1 26 ? 8.29377 9.11409 38.87898 1.000 81.53532 181 PHE E C 1
ATOM 3649 O O . PHE E 1 26 ? 8.78934 8.20752 39.55508 1.000 82.92568 181 PHE E O 1
ATOM 3657 N N . SER E 1 27 ? 7.20286 9.77818 39.24591 1.000 82.72758 182 SER E N 1
ATOM 3658 C CA . SER E 1 27 ? 6.38572 9.37177 40.37709 1.000 83.74558 182 SER E CA 1
ATOM 3659 C C . SER E 1 27 ? 5.30518 8.40376 39.90959 1.000 81.81933 182 SER E C 1
ATOM 3660 O O . SER E 1 27 ? 4.98500 8.32047 38.72260 1.000 80.97916 182 SER E O 1
ATOM 3663 N N . PHE E 1 28 ? 4.73971 7.66582 40.86197 1.000 87.17565 183 PHE E N 1
ATOM 3664 C CA . PHE E 1 28 ? 3.82680 6.57541 40.53806 1.000 88.22695 183 PHE E CA 1
ATOM 3665 C C . PHE E 1 28 ? 2.63203 6.60521 41.47816 1.000 88.68477 183 PHE E C 1
ATOM 3666 O O . PHE E 1 28 ? 2.80168 6.56936 42.70087 1.000 89.41772 183 PHE E O 1
ATOM 3674 N N . SER E 1 29 ? 1.43061 6.66824 40.90407 1.000 90.55070 184 SER E N 1
ATOM 3675 C CA . SER E 1 29 ? 0.17390 6.52150 41.62861 1.000 91.62893 184 SER E CA 1
ATOM 3676 C C . SER E 1 29 ? -0.68768 5.49489 40.90005 1.000 90.78022 184 SER E C 1
ATOM 3677 O O . SER E 1 29 ? -0.27925 4.91792 39.88745 1.000 89.04879 184 SER E O 1
ATOM 3680 N N . ARG E 1 30 ? -1.89443 5.26548 41.41416 1.000 90.02799 185 ARG E N 1
ATOM 3681 C CA . ARG E 1 30 ? -2.75923 4.22560 40.87693 1.000 88.91099 185 ARG E CA 1
ATOM 3682 C C . ARG E 1 30 ? -4.21411 4.66818 40.92221 1.000 89.00200 185 ARG E C 1
ATOM 3683 O O . ARG E 1 30 ? -4.65109 5.30223 41.88740 1.000 90.33078 185 ARG E O 1
ATOM 3691 N N . SER E 1 31 ? -4.95663 4.33002 39.86811 1.000 89.81860 186 SER E N 1
ATOM 3692 C CA . SER E 1 31 ? -6.40558 4.51590 39.80864 1.000 90.59683 186 SER E CA 1
ATOM 3693 C C . SER E 1 31 ? -7.01493 3.13628 39.58927 1.000 90.20723 186 SER E C 1
ATOM 3694 O O . SER E 1 31 ? -7.01413 2.61981 38.46697 1.000 88.25625 186 SER E O 1
ATOM 3697 N N . GLY E 1 32 ? -7.51844 2.53772 40.66369 1.000 94.65085 187 GLY E N 1
ATOM 3698 C CA . GLY E 1 32 ? -8.12517 1.22592 40.58119 1.000 95.82292 187 GLY E CA 1
ATOM 3699 C C . GLY E 1 32 ? -7.11604 0.10893 40.42011 1.000 97.57537 187 GLY E C 1
ATOM 3700 O O . GLY E 1 32 ? -6.43308 -0.26569 41.37844 1.000 99.69494 187 GLY E O 1
ATOM 3701 N N . LYS E 1 33 ? -7.01286 -0.43030 39.20541 1.000 95.44075 188 LYS E N 1
ATOM 3702 C CA . LYS E 1 33 ? -6.13002 -1.55130 38.91159 1.000 100.56937 188 LYS E CA 1
ATOM 3703 C C . LYS E 1 33 ? -5.00138 -1.16292 37.96221 1.000 100.19461 188 LYS E C 1
ATOM 3704 O O . LYS E 1 33 ? -4.35686 -2.03958 37.37731 1.000 97.43534 188 LYS E O 1
ATOM 3710 N N . GLN E 1 34 ? -4.73993 0.13235 37.80582 1.000 91.66452 189 GLN E N 1
ATOM 3711 C CA . GLN E 1 34 ? -3.83977 0.62721 36.77494 1.000 90.38306 189 GLN E CA 1
ATOM 3712 C C . GLN E 1 34 ? -2.79477 1.53851 37.40411 1.000 90.67054 189 GLN E C 1
ATOM 3713 O O . GLN E 1 34 ? -3.09466 2.28040 38.34422 1.000 89.12347 189 GLN E O 1
ATOM 3719 N N . ILE E 1 35 ? -1.56704 1.47956 36.88746 1.000 84.62765 190 ILE E N 1
ATOM 3720 C CA . ILE E 1 35 ? -0.48359 2.33449 37.36258 1.000 84.65655 190 ILE E CA 1
ATOM 3721 C C . ILE E 1 35 ? -0.52489 3.64891 36.59632 1.000 84.43432 190 ILE E C 1
ATOM 3722 O O . ILE E 1 35 ? -0.86072 3.68332 35.40563 1.000 84.22495 190 ILE E O 1
ATOM 3727 N N . VAL E 1 36 ? -0.18904 4.73860 37.28306 1.000 82.34119 191 VAL E N 1
ATOM 3728 C CA . VAL E 1 36 ? -0.14768 6.07252 36.69614 1.000 82.84038 191 VAL E CA 1
ATOM 3729 C C . VAL E 1 36 ? 1.23665 6.64852 36.96358 1.000 84.95988 191 VAL E C 1
ATOM 3730 O O . VAL E 1 36 ? 1.54348 7.02913 38.10044 1.000 86.50127 191 VAL E O 1
ATOM 3734 N N . PHE E 1 37 ? 2.07117 6.71861 35.92805 1.000 78.91935 192 PHE E N 1
ATOM 3735 C CA . PHE E 1 37 ? 3.38420 7.32819 36.06845 1.000 78.92278 192 PHE E CA 1
ATOM 3736 C C . PHE E 1 37 ? 3.31726 8.78999 35.64994 1.000 78.76492 192 PHE E C 1
ATOM 3737 O O . PHE E 1 37 ? 2.58248 9.15211 34.72812 1.000 78.57831 192 PHE E O 1
ATOM 3745 N N . SER E 1 38 ? 4.08750 9.62874 36.33858 1.000 78.84658 193 SER E N 1
ATOM 3746 C CA . SER E 1 38 ? 4.05365 11.06383 36.10107 1.000 78.72735 193 SER E CA 1
ATOM 3747 C C . SER E 1 38 ? 5.44891 11.64527 36.28340 1.000 82.23688 193 SER E C 1
ATOM 3748 O O . SER E 1 38 ? 6.18797 11.23613 37.18301 1.000 84.40534 193 SER E O 1
ATOM 3751 N N . VAL E 1 39 ? 5.79689 12.60211 35.42628 1.000 78.56137 194 VAL E N 1
ATOM 3752 C CA . VAL E 1 39 ? 7.09355 13.26938 35.47740 1.000 78.56237 194 VAL E CA 1
ATOM 3753 C C . VAL E 1 39 ? 6.89761 14.72214 35.06232 1.000 78.41825 194 VAL E C 1
ATOM 3754 O O . VAL E 1 39 ? 6.08759 15.02559 34.18260 1.000 78.24004 194 VAL E O 1
ATOM 3758 N N . THR E 1 40 ? 7.63279 15.62254 35.70854 1.000 83.97802 195 THR E N 1
ATOM 3759 C CA . THR E 1 40 ? 7.48534 17.05657 35.49762 1.000 82.53295 195 THR E CA 1
ATOM 3760 C C . THR E 1 40 ? 8.49960 17.55823 34.47732 1.000 83.53233 195 THR E C 1
ATOM 3761 O O . THR E 1 40 ? 9.66005 17.13674 34.47737 1.000 88.75611 195 THR E O 1
ATOM 3765 N N . VAL E 1 41 ? 8.05558 18.46293 33.61423 1.000 82.38669 196 VAL E N 1
ATOM 3766 C CA . VAL E 1 41 ? 8.90618 19.08367 32.60254 1.000 85.71414 196 VAL E CA 1
ATOM 3767 C C . VAL E 1 41 ? 9.36990 20.43024 33.14531 1.000 89.23387 196 VAL E C 1
ATOM 3768 O O . VAL E 1 41 ? 8.52305 21.27952 33.46184 1.000 89.39041 196 VAL E O 1
ATOM 3772 N N . PRO E 1 42 ? 10.67460 20.67053 33.26611 1.000 84.08401 197 PRO E N 1
ATOM 3773 C CA . PRO E 1 42 ? 11.16365 21.89474 33.91161 1.000 82.14647 197 PRO E CA 1
ATOM 3774 C C . PRO E 1 42 ? 11.30828 23.10465 33.00008 1.000 82.70153 197 PRO E C 1
ATOM 3775 O O . PRO E 1 42 ? 11.65511 24.18173 33.49772 1.000 83.29467 197 PRO E O 1
ATOM 3779 N N . GLU E 1 43 ? 11.05713 22.97436 31.69935 1.000 89.39469 198 GLU E N 1
ATOM 3780 C CA . GLU E 1 43 ? 11.14510 24.11912 30.80476 1.000 91.59106 198 GLU E CA 1
ATOM 3781 C C . GLU E 1 43 ? 10.16708 23.94107 29.65236 1.000 91.25225 198 GLU E C 1
ATOM 3782 O O . GLU E 1 43 ? 9.79670 22.82140 29.29087 1.000 92.88415 198 GLU E O 1
ATOM 3788 N N . ALA E 1 44 ? 9.74914 25.06829 29.08344 1.000 93.45407 199 ALA E N 1
ATOM 3789 C CA . ALA E 1 44 ? 8.82370 25.09358 27.96243 1.000 91.79073 199 ALA E CA 1
ATOM 3790 C C . ALA E 1 44 ? 9.57007 24.93255 26.64226 1.000 92.12738 199 ALA E C 1
ATOM 3791 O O . ALA E 1 44 ? 10.76573 25.21522 26.53526 1.000 95.91413 199 ALA E O 1
ATOM 3793 N N . GLY E 1 45 ? 8.84456 24.47590 25.63375 1.000 90.33132 200 GLY E N 1
ATOM 3794 C CA . GLY E 1 45 ? 9.41869 24.30245 24.31625 1.000 90.89206 200 GLY E CA 1
ATOM 3795 C C . GLY E 1 45 ? 8.61768 23.31141 23.50107 1.000 90.75445 200 GLY E C 1
ATOM 3796 O O . GLY E 1 45 ? 7.64139 22.72459 23.96760 1.000 91.13750 200 GLY E O 1
ATOM 3797 N N . THR E 1 46 ? 9.06571 23.13429 22.26101 1.000 90.16248 201 THR E N 1
ATOM 3798 C CA . THR E 1 46 ? 8.40793 22.26931 21.28761 1.000 90.08035 201 THR E CA 1
ATOM 3799 C C . THR E 1 46 ? 9.26397 21.02426 21.08855 1.000 90.21076 201 THR E C 1
ATOM 3800 O O . THR E 1 46 ? 10.36615 21.10412 20.53631 1.000 94.10803 201 THR E O 1
ATOM 3804 N N . ILE E 1 47 ? 8.75137 19.87767 21.53174 1.000 83.89010 202 ILE E N 1
ATOM 3805 C CA . ILE E 1 47 ? 9.46821 18.61040 21.44066 1.000 83.95800 202 ILE E CA 1
ATOM 3806 C C . ILE E 1 47 ? 9.70874 18.23379 19.98552 1.000 83.79808 202 ILE E C 1
ATOM 3807 O O . ILE E 1 47 ? 8.76548 17.93370 19.24646 1.000 83.68638 202 ILE E O 1
ATOM 3812 N N . SER E 1 48 ? 10.97377 18.23925 19.56427 1.000 91.53711 203 SER E N 1
ATOM 3813 C CA . SER E 1 48 ? 11.30125 17.74883 18.23043 1.000 92.16058 203 SER E CA 1
ATOM 3814 C C . SER E 1 48 ? 11.41475 16.22892 18.21452 1.000 92.87413 203 SER E C 1
ATOM 3815 O O . SER E 1 48 ? 11.01373 15.58396 17.23925 1.000 91.44007 203 SER E O 1
ATOM 3818 N N . SER E 1 49 ? 11.95042 15.64472 19.28536 1.000 90.01729 204 SER E N 1
ATOM 3819 C CA . SER E 1 49 ? 12.09331 14.20102 19.40278 1.000 90.38136 204 SER E CA 1
ATOM 3820 C C . SER E 1 49 ? 11.91598 13.80779 20.86206 1.000 88.61855 204 SER E C 1
ATOM 3821 O O . SER E 1 49 ? 12.30524 14.54837 21.76909 1.000 89.26159 204 SER E O 1
ATOM 3824 N N . ALA E 1 50 ? 11.32648 12.63322 21.08037 1.000 83.64842 205 ALA E N 1
ATOM 3825 C CA . ALA E 1 50 ? 11.09426 12.13182 22.42751 1.000 84.77070 205 ALA E CA 1
ATOM 3826 C C . ALA E 1 50 ? 11.21823 10.61550 22.43553 1.000 85.87062 205 ALA E C 1
ATOM 3827 O O . ALA E 1 50 ? 10.79045 9.94588 21.49135 1.000 84.98017 205 ALA E O 1
ATOM 3829 N N . SER E 1 51 ? 11.80199 10.08306 23.50827 1.000 85.00737 206 SER E N 1
ATOM 3830 C CA . SER E 1 51 ? 11.96296 8.64506 23.66765 1.000 83.46400 206 SER E CA 1
ATOM 3831 C C . SER E 1 51 ? 11.94896 8.30397 25.14930 1.000 82.21356 206 SER E C 1
ATOM 3832 O O . SER E 1 51 ? 12.47622 9.05842 25.97086 1.000 79.58486 206 SER E O 1
ATOM 3835 N N . LEU E 1 52 ? 11.34257 7.16840 25.48371 1.000 78.99506 207 LEU E N 1
ATOM 3836 C CA . LEU E 1 52 ? 11.25178 6.70107 26.86101 1.000 79.21159 207 LEU E CA 1
ATOM 3837 C C . LEU E 1 52 ? 12.07383 5.42676 26.99293 1.000 79.34323 207 LEU E C 1
ATOM 3838 O O . LEU E 1 52 ? 11.85054 4.46032 26.25460 1.000 79.29862 207 LEU E O 1
ATOM 3843 N N . ASN E 1 53 ? 13.01774 5.42877 27.93012 1.000 83.72577 208 ASN E N 1
ATOM 3844 C CA . ASN E 1 53 ? 13.93883 4.31872 28.13899 1.000 83.86597 208 ASN E CA 1
ATOM 3845 C C . ASN E 1 53 ? 13.51576 3.56791 29.39556 1.000 84.08010 208 ASN E C 1
ATOM 3846 O O . ASN E 1 53 ? 13.52654 4.13286 30.49550 1.000 84.20223 208 ASN E O 1
ATOM 3851 N N . VAL E 1 54 ? 13.14025 2.30343 29.22897 1.000 91.71527 209 VAL E N 1
ATOM 3852 C CA . VAL E 1 54 ? 12.65234 1.47092 30.32220 1.000 92.09339 209 VAL E CA 1
ATOM 3853 C C . VAL E 1 54 ? 13.75000 0.49377 30.71604 1.000 93.30230 209 VAL E C 1
ATOM 3854 O O . VAL E 1 54 ? 14.17057 -0.34053 29.90535 1.000 93.67724 209 VAL E O 1
ATOM 3858 N N . ILE E 1 55 ? 14.20919 0.59140 31.96074 1.000 94.88779 210 ILE E N 1
ATOM 3859 C CA . ILE E 1 55 ? 15.20105 -0.31846 32.52232 1.000 98.75287 210 ILE E CA 1
ATOM 3860 C C . ILE E 1 55 ? 14.50966 -1.16509 33.57979 1.000 99.83442 210 ILE E C 1
ATOM 3861 O O . ILE E 1 55 ? 13.75047 -0.63787 34.40162 1.000 98.90688 210 ILE E O 1
ATOM 3866 N N . THR E 1 56 ? 14.76212 -2.47263 33.55676 1.000 107.10668 211 THR E N 1
ATOM 3867 C CA . THR E 1 56 ? 14.15382 -3.36290 34.53579 1.000 109.92585 211 THR E CA 1
ATOM 3868 C C . THR E 1 56 ? 14.94588 -4.65967 34.61388 1.000 113.33346 211 THR E C 1
ATOM 3869 O O . THR E 1 56 ? 15.60297 -5.06358 33.65029 1.000 114.17383 211 THR E O 1
ATOM 3873 N N . GLN E 1 57 ? 14.88455 -5.29453 35.78508 1.000 116.99412 212 GLN E N 1
ATOM 3874 C CA . GLN E 1 57 ? 15.46220 -6.61312 36.00185 1.000 118.84333 212 GLN E CA 1
ATOM 3875 C C . GLN E 1 57 ? 14.40452 -7.67797 36.25234 1.000 117.87686 212 GLN E C 1
ATOM 3876 O O . GLN E 1 57 ? 14.74964 -8.85718 36.38220 1.000 117.98632 212 GLN E O 1
ATOM 3882 N N . ASN E 1 58 ? 13.13307 -7.29426 36.33745 1.000 115.63404 213 ASN E N 1
ATOM 3883 C CA . ASN E 1 58 ? 12.02980 -8.22532 36.51101 1.000 113.33538 213 ASN E CA 1
ATOM 3884 C C . ASN E 1 58 ? 11.09390 -8.13418 35.31534 1.000 111.81262 213 ASN E C 1
ATOM 3885 O O . ASN E 1 58 ? 11.02315 -7.10285 34.63991 1.000 112.25448 213 ASN E O 1
ATOM 3890 N N . TYR E 1 59 ? 10.38077 -9.22623 35.05400 1.000 114.94831 214 TYR E N 1
ATOM 3891 C CA . TYR E 1 59 ? 9.39083 -9.21822 33.98906 1.000 112.59355 214 TYR E CA 1
ATOM 3892 C C . TYR E 1 59 ? 8.29641 -8.21016 34.31142 1.000 111.22999 214 TYR E C 1
ATOM 3893 O O . TYR E 1 59 ? 7.93912 -7.99627 35.47267 1.000 111.22705 214 TYR E O 1
ATOM 3902 N N . LEU E 1 60 ? 7.77841 -7.56896 33.26911 1.000 108.64792 215 LEU E N 1
ATOM 3903 C CA . LEU E 1 60 ? 6.69556 -6.60765 33.40892 1.000 110.32809 215 LEU E CA 1
ATOM 3904 C C . LEU E 1 60 ? 5.35707 -7.17502 32.95701 1.000 109.21394 215 LEU E C 1
ATOM 3905 O O . LEU E 1 60 ? 4.35807 -6.44687 32.93292 1.000 101.38697 215 LEU E O 1
ATOM 3910 N N . TRP E 1 61 ? 5.32326 -8.45812 32.60228 1.000 111.46741 216 TRP E N 1
ATOM 3911 C CA . TRP E 1 61 ? 4.09319 -9.16891 32.26810 1.000 105.76103 216 TRP E CA 1
ATOM 3912 C C . TRP E 1 61 ? 3.31686 -8.45337 31.16433 1.000 102.87227 216 TRP E C 1
ATOM 3913 O O . TRP E 1 61 ? 2.11210 -8.21515 31.26753 1.000 107.71353 216 TRP E O 1
ATOM 3924 N N . ASN E 1 62 ? 4.03762 -8.10604 30.09516 1.000 94.54407 217 ASN E N 1
ATOM 3925 C CA . ASN E 1 62 ? 3.44462 -7.56411 28.87090 1.000 94.30446 217 ASN E CA 1
ATOM 3926 C C . ASN E 1 62 ? 2.57949 -6.34054 29.16291 1.000 94.67547 217 ASN E C 1
ATOM 3927 O O . ASN E 1 62 ? 1.51891 -6.14403 28.56628 1.000 96.25988 217 ASN E O 1
ATOM 3932 N N . SER E 1 63 ? 3.03790 -5.50940 30.09515 1.000 91.74697 218 SER E N 1
ATOM 3933 C CA . SER E 1 63 ? 2.27353 -4.34421 30.53016 1.000 92.17294 218 SER E CA 1
ATOM 3934 C C . SER E 1 63 ? 2.17564 -3.33653 29.38953 1.000 92.81894 218 SER E C 1
ATOM 3935 O O . SER E 1 63 ? 3.18034 -2.73364 28.99952 1.000 94.75618 218 SER E O 1
ATOM 3938 N N . ARG E 1 64 ? 0.97354 -3.15314 28.84457 1.000 92.03870 219 ARG E N 1
ATOM 3939 C CA . ARG E 1 64 ? 0.77333 -2.13570 27.82271 1.000 90.99042 219 ARG E CA 1
ATOM 3940 C C . ARG E 1 64 ? 0.58347 -0.77206 28.47329 1.000 87.13903 219 ARG E C 1
ATOM 3941 O O . ARG E 1 64 ? 0.00754 -0.65095 29.55801 1.000 87.54430 219 ARG E O 1
ATOM 3949 N N . ALA E 1 65 ? 1.07693 0.26261 27.79865 1.000 78.83085 220 ALA E N 1
ATOM 3950 C CA . ALA E 1 65 ? 1.07351 1.59306 28.38123 1.000 78.81847 220 ALA E CA 1
ATOM 3951 C C . ALA E 1 65 ? 0.91463 2.63819 27.28986 1.000 78.57995 220 ALA E C 1
ATOM 3952 O O . ALA E 1 65 ? 1.17033 2.38446 26.10990 1.000 78.43157 220 ALA E O 1
ATOM 3954 N N . GLY E 1 66 ? 0.48981 3.82578 27.70979 1.000 79.99186 221 GLY E N 1
ATOM 3955 C CA . GLY E 1 66 ? 0.32523 4.94610 26.80840 1.000 78.88091 221 GLY E CA 1
ATOM 3956 C C . GLY E 1 66 ? 0.94903 6.21272 27.35319 1.000 79.88702 221 GLY E C 1
ATOM 3957 O O . GLY E 1 66 ? 0.58565 6.67714 28.43722 1.000 78.03830 221 GLY E O 1
ATOM 3958 N N . PHE E 1 67 ? 1.89073 6.78141 26.60482 1.000 78.33834 222 PHE E N 1
ATOM 3959 C CA . PHE E 1 67 ? 2.62278 7.96944 27.02850 1.000 78.33811 222 PHE E CA 1
ATOM 3960 C C . PHE E 1 67 ? 2.82375 8.87315 25.82582 1.000 78.11256 222 PHE E C 1
ATOM 3961 O O . PHE E 1 67 ? 3.40170 8.44454 24.82509 1.000 78.00883 222 PHE E O 1
ATOM 3969 N N . MET E 1 68 ? 2.34722 10.11428 25.92185 1.000 81.35772 223 MET E N 1
ATOM 3970 C CA . MET E 1 68 ? 2.55133 11.11371 24.87315 1.000 83.58673 223 MET E CA 1
ATOM 3971 C C . MET E 1 68 ? 2.02807 10.62253 23.52196 1.000 82.95968 223 MET E C 1
ATOM 3972 O O . MET E 1 68 ? 2.74644 10.60286 22.52005 1.000 83.32698 223 MET E O 1
ATOM 3977 N N . ASN E 1 69 ? 0.75690 10.21499 23.50757 1.000 81.91020 224 ASN E N 1
ATOM 3978 C CA . ASN E 1 69 ? 0.08593 9.71677 22.30344 1.000 84.47551 224 ASN E CA 1
ATOM 3979 C C . ASN E 1 69 ? 0.80444 8.51383 21.69867 1.000 86.26107 224 ASN E C 1
ATOM 3980 O O . ASN E 1 69 ? 0.70009 8.25682 20.49704 1.000 90.06211 224 ASN E O 1
ATOM 3985 N N . THR E 1 70 ? 1.53176 7.75911 22.51604 1.000 81.41703 225 THR E N 1
ATOM 3986 C CA . THR E 1 70 ? 2.30575 6.62346 22.03746 1.000 81.44224 225 THR E CA 1
ATOM 3987 C C . THR E 1 70 ? 1.90387 5.37026 22.80095 1.000 81.61951 225 THR E C 1
ATOM 3988 O O . THR E 1 70 ? 1.82814 5.38325 24.03410 1.000 81.78446 225 THR E O 1
ATOM 3992 N N . ILE E 1 71 ? 1.63155 4.30233 22.05943 1.000 83.91058 226 ILE E N 1
ATOM 3993 C CA . ILE E 1 71 ? 1.39787 2.97956 22.62394 1.000 86.32554 226 ILE E CA 1
ATOM 3994 C C . ILE E 1 71 ? 2.71562 2.21712 22.63565 1.000 88.93532 226 ILE E C 1
ATOM 3995 O O . ILE E 1 71 ? 3.43433 2.18912 21.62931 1.000 90.00876 226 ILE E O 1
ATOM 4000 N N . PHE E 1 72 ? 3.04642 1.60956 23.77402 1.000 88.76709 227 PHE E N 1
ATOM 4001 C CA . PHE E 1 72 ? 4.12710 0.63517 23.82303 1.000 86.88513 227 PHE E CA 1
ATOM 4002 C C . PHE E 1 72 ? 3.71356 -0.51385 24.73041 1.000 88.73815 227 PHE E C 1
ATOM 4003 O O . PHE E 1 72 ? 2.67819 -0.46846 25.40028 1.000 89.31398 227 PHE E O 1
ATOM 4011 N N . ASN E 1 73 ? 4.53938 -1.55978 24.73798 1.000 89.36815 228 ASN E N 1
ATOM 4012 C CA . ASN E 1 73 ? 4.23604 -2.80514 25.44644 1.000 89.21604 228 ASN E CA 1
ATOM 4013 C C . ASN E 1 73 ? 5.52574 -3.26862 26.12143 1.000 94.05333 228 ASN E C 1
ATOM 4014 O O . ASN E 1 73 ? 6.34980 -3.94944 25.50503 1.000 98.29989 228 ASN E O 1
ATOM 4019 N N . MET E 1 74 ? 5.69449 -2.89571 27.38837 1.000 95.21400 229 MET E N 1
ATOM 4020 C CA . MET E 1 74 ? 6.91375 -3.21383 28.12929 1.000 95.64128 229 MET E CA 1
ATOM 4021 C C . MET E 1 74 ? 6.83956 -4.65272 28.62163 1.000 98.11569 229 MET E C 1
ATOM 4022 O O . MET E 1 74 ? 6.14550 -4.95625 29.59389 1.000 99.99581 229 MET E O 1
ATOM 4027 N N . THR E 1 75 ? 7.55544 -5.54771 27.94243 1.000 113.94884 230 THR E N 1
ATOM 4028 C CA . THR E 1 75 ? 7.74706 -6.90805 28.43268 1.000 111.44239 230 THR E CA 1
ATOM 4029 C C . THR E 1 75 ? 8.94258 -6.96387 29.38055 1.000 113.56295 230 THR E C 1
ATOM 4030 O O . THR E 1 75 ? 8.80034 -7.31001 30.55642 1.000 110.86762 230 THR E O 1
ATOM 4034 N N . TRP E 1 76 ? 10.12462 -6.61230 28.87903 1.000 117.87772 231 TRP E N 1
ATOM 4035 C CA . TRP E 1 76 ? 11.34111 -6.58405 29.68208 1.000 114.59320 231 TRP E CA 1
ATOM 4036 C C . TRP E 1 76 ? 11.92440 -5.18128 29.65297 1.000 111.37901 231 TRP E C 1
ATOM 4037 O O . TRP E 1 76 ? 11.23056 -4.21655 29.99318 1.000 115.45194 231 TRP E O 1
ATOM 4048 N N . GLY E 1 77 ? 13.18110 -5.05514 29.23313 1.000 107.61845 232 GLY E N 1
ATOM 4049 C CA . GLY E 1 77 ? 13.77210 -3.75439 29.01727 1.000 111.47411 232 GLY E CA 1
ATOM 4050 C C . GLY E 1 77 ? 13.65634 -3.31965 27.56614 1.000 110.11825 232 GLY E C 1
ATOM 4051 O O . GLY E 1 77 ? 13.69757 -4.13732 26.65027 1.000 109.65198 232 GLY E O 1
ATOM 4052 N N . SER E 1 78 ? 13.49749 -2.01247 27.36390 1.000 99.21654 233 SER E N 1
ATOM 4053 C CA . SER E 1 78 ? 13.38287 -1.47747 26.01284 1.000 95.87186 233 SER E CA 1
ATOM 4054 C C . SER E 1 78 ? 13.51787 0.03701 26.04149 1.000 95.14108 233 SER E C 1
ATOM 4055 O O . SER E 1 78 ? 13.19172 0.68539 27.04082 1.000 94.93959 233 SER E O 1
ATOM 4058 N N . THR E 1 79 ? 13.98829 0.58767 24.92394 1.000 89.51644 234 THR E N 1
ATOM 4059 C CA . THR E 1 79 ? 14.04317 2.03064 24.69881 1.000 90.59802 234 THR E CA 1
ATOM 4060 C C . THR E 1 79 ? 13.02713 2.34741 23.60456 1.000 92.31082 234 THR E C 1
ATOM 4061 O O . THR E 1 79 ? 13.27575 2.09679 22.42129 1.000 91.59793 234 THR E O 1
ATOM 4065 N N . ILE E 1 80 ? 11.88275 2.89920 24.00449 1.000 91.52295 235 ILE E N 1
ATOM 4066 C CA . ILE E 1 80 ? 10.75469 3.10128 23.10214 1.000 87.47498 235 ILE E CA 1
ATOM 4067 C C . ILE E 1 80 ? 10.79995 4.50526 22.52038 1.000 86.71160 235 ILE E C 1
ATOM 4068 O O . ILE E 1 80 ? 11.09002 5.48118 23.22284 1.000 84.79456 235 ILE E O 1
ATOM 4073 N N . THR E 1 81 ? 10.50481 4.60524 21.22593 1.000 83.68239 236 THR E N 1
ATOM 4074 C CA . THR E 1 81 ? 10.45031 5.88575 20.52559 1.000 83.50581 236 THR E CA 1
ATOM 4075 C C . THR E 1 81 ? 9.05651 6.46629 20.71434 1.000 83.43895 236 THR E C 1
ATOM 4076 O O . THR E 1 81 ? 8.10310 6.04808 20.05277 1.000 83.35315 236 THR E O 1
ATOM 4080 N N . LEU E 1 82 ? 8.92989 7.43178 21.62459 1.000 83.64916 237 LEU E N 1
ATOM 4081 C CA . LEU E 1 82 ? 7.66249 8.13253 21.82168 1.000 83.09357 237 LEU E CA 1
ATOM 4082 C C . LEU E 1 82 ? 7.41739 8.98955 20.58338 1.000 85.32133 237 LEU E C 1
ATOM 4083 O O . LEU E 1 82 ? 7.70676 10.18787 20.54197 1.000 85.37330 237 LEU E O 1
ATOM 4088 N N . GLY E 1 83 ? 6.87948 8.34572 19.54556 1.000 91.45832 238 GLY E N 1
ATOM 4089 C CA . GLY E 1 83 ? 6.73640 9.01747 18.26500 1.000 90.06399 238 GLY E CA 1
ATOM 4090 C C . GLY E 1 83 ? 5.67514 10.10085 18.27628 1.000 87.49667 238 GLY E C 1
ATOM 4091 O O . GLY E 1 83 ? 5.85351 11.16089 17.67143 1.000 85.34492 238 GLY E O 1
ATOM 4092 N N . GLY E 1 84 ? 4.56063 9.85729 18.96539 1.000 85.95989 239 GLY E N 1
ATOM 4093 C CA . GLY E 1 84 ? 3.46845 10.81522 18.97099 1.000 88.91468 239 GLY E CA 1
ATOM 4094 C C . GLY E 1 84 ? 3.79035 12.12993 19.65049 1.000 88.82884 239 GLY E C 1
ATOM 4095 O O . GLY E 1 84 ? 3.03364 13.09325 19.48365 1.000 92.77647 239 GLY E O 1
ATOM 4096 N N . ALA E 1 85 ? 4.88685 12.19916 20.40464 1.000 86.31080 240 ALA E N 1
ATOM 4097 C CA . ALA E 1 85 ? 5.22534 13.41548 21.12948 1.000 86.72624 240 ALA E CA 1
ATOM 4098 C C . ALA E 1 85 ? 5.85588 14.48167 20.24485 1.000 85.83525 240 ALA E C 1
ATOM 4099 O O . ALA E 1 85 ? 5.96843 15.63236 20.68070 1.000 84.70159 240 ALA E O 1
ATOM 4101 N N . THR E 1 86 ? 6.26030 14.13488 19.02251 1.000 84.80141 241 THR E N 1
ATOM 4102 C CA . THR E 1 86 ? 6.92718 15.08275 18.13741 1.000 85.29466 241 THR E CA 1
ATOM 4103 C C . THR E 1 86 ? 6.01208 16.25076 17.79263 1.000 82.26302 241 THR E C 1
ATOM 4104 O O . THR E 1 86 ? 5.10907 16.11781 16.96110 1.000 86.73418 241 THR E O 1
ATOM 4108 N N . GLY E 1 87 ? 6.23990 17.39632 18.42914 1.000 82.21796 242 GLY E N 1
ATOM 4109 C CA . GLY E 1 87 ? 5.46748 18.60132 18.19573 1.000 82.10972 242 GLY E CA 1
ATOM 4110 C C . GLY E 1 87 ? 4.77704 19.15297 19.42471 1.000 82.21951 242 GLY E C 1
ATOM 4111 O O . GLY E 1 87 ? 4.37914 20.32720 19.41904 1.000 82.15740 242 GLY E O 1
ATOM 4112 N N . MET E 1 88 ? 4.62362 18.34992 20.47923 1.000 88.84884 243 MET E N 1
ATOM 4113 C CA . MET E 1 88 ? 3.91890 18.77486 21.68538 1.000 87.83156 243 MET E CA 1
ATOM 4114 C C . MET E 1 88 ? 4.51727 20.05575 22.24604 1.000 87.82355 243 MET E C 1
ATOM 4115 O O . MET E 1 88 ? 5.71241 20.11657 22.54728 1.000 92.73328 243 MET E O 1
ATOM 4120 N N . MET E 1 89 ? 3.68213 21.08267 22.38229 1.000 91.32510 244 MET E N 1
ATOM 4121 C CA . MET E 1 89 ? 4.12526 22.37492 22.90192 1.000 94.26666 244 MET E CA 1
ATOM 4122 C C . MET E 1 89 ? 4.01322 22.33701 24.41929 1.000 94.89780 244 MET E C 1
ATOM 4123 O O . MET E 1 89 ? 2.99136 22.70293 25.00091 1.000 99.17811 244 MET E O 1
ATOM 4128 N N . LEU E 1 90 ? 5.08243 21.88411 25.06662 1.000 89.65305 245 LEU E N 1
ATOM 4129 C CA . LEU E 1 90 ? 5.12112 21.79816 26.51624 1.000 90.94797 245 LEU E CA 1
ATOM 4130 C C . LEU E 1 90 ? 5.33854 23.17833 27.12907 1.000 91.36239 245 LEU E C 1
ATOM 4131 O O . LEU E 1 90 ? 5.78339 24.12013 26.46759 1.000 92.42339 245 LEU E O 1
ATOM 4136 N N . SER E 1 91 ? 5.01946 23.28912 28.41549 1.000 88.70530 246 SER E N 1
ATOM 4137 C CA . SER E 1 91 ? 5.16638 24.53686 29.15053 1.000 92.62274 246 SER E CA 1
ATOM 4138 C C . SER E 1 91 ? 5.92442 24.27512 30.44731 1.000 93.84173 246 SER E C 1
ATOM 4139 O O . SER E 1 91 ? 6.32167 23.14371 30.74371 1.000 94.26380 246 SER E O 1
ATOM 4142 N N . LYS E 1 92 ? 6.13499 25.34345 31.21688 1.000 94.35211 247 LYS E N 1
ATOM 4143 C CA . LYS E 1 92 ? 6.77240 25.21946 32.52146 1.000 92.92556 247 LYS E CA 1
ATOM 4144 C C . LYS E 1 92 ? 5.96988 24.29425 33.42703 1.000 93.34601 247 LYS E C 1
ATOM 4145 O O . LYS E 1 92 ? 4.74029 24.37257 33.49086 1.000 93.23220 247 LYS E O 1
ATOM 4151 N N . GLY E 1 93 ? 6.67567 23.40451 34.12088 1.000 84.70019 248 GLY E N 1
ATOM 4152 C CA . GLY E 1 93 ? 6.06186 22.53182 35.10310 1.000 84.88374 248 GLY E CA 1
ATOM 4153 C C . GLY E 1 93 ? 4.97513 21.61947 34.57100 1.000 84.80363 248 GLY E C 1
ATOM 4154 O O . GLY E 1 93 ? 4.23541 21.02053 35.35628 1.000 84.94788 248 GLY E O 1
ATOM 4155 N N . GLN E 1 94 ? 4.85787 21.50898 33.24828 1.000 85.93873 249 GLN E N 1
ATOM 4156 C CA . GLN E 1 94 ? 3.86371 20.62132 32.66004 1.000 84.57673 249 GLN E CA 1
ATOM 4157 C C . GLN E 1 94 ? 4.12996 19.18547 33.09100 1.000 85.34567 249 GLN E C 1
ATOM 4158 O O . GLN E 1 94 ? 5.27066 18.71546 33.05620 1.000 91.71939 249 GLN E O 1
ATOM 4164 N N . ILE E 1 95 ? 3.07758 18.49038 33.50533 1.000 78.61596 250 ILE E N 1
ATOM 4165 C CA . ILE E 1 95 ? 3.18954 17.13569 34.03086 1.000 78.76250 250 ILE E CA 1
ATOM 4166 C C . ILE E 1 95 ? 2.76975 16.17100 32.93023 1.000 78.61458 250 ILE E C 1
ATOM 4167 O O . ILE E 1 95 ? 1.57888 15.95771 32.69497 1.000 78.56982 250 ILE E O 1
ATOM 4172 N N . LEU E 1 96 ? 3.74471 15.57512 32.25555 1.000 77.85424 251 LEU E N 1
ATOM 4173 C CA . LEU E 1 96 ? 3.44472 14.43737 31.40212 1.000 77.76518 251 LEU E CA 1
ATOM 4174 C C . LEU E 1 96 ? 3.09691 13.24501 32.27972 1.000 77.96048 251 LEU E C 1
ATOM 4175 O O . LEU E 1 96 ? 3.77960 12.97014 33.27050 1.000 78.14733 251 LEU E O 1
ATOM 4180 N N . SER E 1 97 ? 2.02133 12.54889 31.93420 1.000 77.92453 252 SER E N 1
ATOM 4181 C CA . SER E 1 97 ? 1.58946 11.41678 32.73416 1.000 78.10923 252 SER E CA 1
ATOM 4182 C C . SER E 1 97 ? 0.96305 10.37828 31.82002 1.000 78.00946 252 SER E C 1
ATOM 4183 O O . SER E 1 97 ? 0.27168 10.72235 30.85851 1.000 77.82821 252 SER E O 1
ATOM 4186 N N . GLY E 1 98 ? 1.22212 9.10479 32.12167 1.000 78.13354 253 GLY E N 1
ATOM 4187 C CA . GLY E 1 98 ? 0.69483 8.01504 31.33549 1.000 78.06519 253 GLY E CA 1
ATOM 4188 C C . GLY E 1 98 ? 0.12599 6.92617 32.22736 1.000 78.26914 253 GLY E C 1
ATOM 4189 O O . GLY E 1 98 ? 0.27271 6.95002 33.45095 1.000 78.46969 253 GLY E O 1
ATOM 4190 N N . THR E 1 99 ? -0.53381 5.97005 31.58520 1.000 79.87031 254 THR E N 1
ATOM 4191 C CA . THR E 1 99 ? -1.13880 4.83705 32.26365 1.000 80.70889 254 THR E CA 1
ATOM 4192 C C . THR E 1 99 ? -0.48765 3.54997 31.77771 1.000 83.83757 254 THR E C 1
ATOM 4193 O O . THR E 1 99 ? 0.12017 3.50687 30.70639 1.000 83.43564 254 THR E O 1
ATOM 4197 N N . SER E 1 100 ? -0.61954 2.49528 32.57965 1.000 84.85106 255 SER E N 1
ATOM 4198 C CA . SER E 1 100 ? -0.01684 1.21189 32.24282 1.000 84.89279 255 SER E CA 1
ATOM 4199 C C . SER E 1 100 ? -0.75918 0.10458 32.97172 1.000 85.08474 255 SER E C 1
ATOM 4200 O O . SER E 1 100 ? -1.00943 0.21386 34.17539 1.000 85.27281 255 SER E O 1
ATOM 4203 N N . CYS E 1 101 ? -1.09833 -0.95804 32.24591 1.000 92.28485 256 CYS E N 1
ATOM 4204 C CA . CYS E 1 101 ? -1.74576 -2.12254 32.83073 1.000 94.26658 256 CYS E CA 1
ATOM 4205 C C . CYS E 1 101 ? -1.15876 -3.38638 32.22452 1.000 92.10529 256 CYS E C 1
ATOM 4206 O O . CYS E 1 101 ? -0.84213 -3.42357 31.03266 1.000 91.41933 256 CYS E O 1
ATOM 4209 N N . SER E 1 102 ? -1.02140 -4.41858 33.05134 1.000 94.24228 257 SER E N 1
ATOM 4210 C CA . SER E 1 102 ? -0.42185 -5.66757 32.61520 1.000 94.28080 257 SER E CA 1
ATOM 4211 C C . SER E 1 102 ? -1.40205 -6.46872 31.76101 1.000 94.20588 257 SER E C 1
ATOM 4212 O O . SER E 1 102 ? -2.60121 -6.18629 31.70563 1.000 94.16552 257 SER E O 1
ATOM 4215 N N . GLY E 1 103 ? -0.87018 -7.48142 31.08458 1.000 91.39394 258 GLY E N 1
ATOM 4216 C CA . GLY E 1 103 ? -1.67958 -8.33361 30.23027 1.000 93.27628 258 GLY E CA 1
ATOM 4217 C C . GLY E 1 103 ? -2.28725 -7.62858 29.03753 1.000 95.52278 258 GLY E C 1
ATOM 4218 O O . GLY E 1 103 ? -3.43208 -7.92181 28.67000 1.000 98.15215 258 GLY E O 1
ATOM 4219 N N . ASN E 1 104 ? -1.54492 -6.70624 28.42135 1.000 94.34815 259 ASN E N 1
ATOM 4220 C CA . ASN E 1 104 ? -2.02948 -5.92442 27.28200 1.000 95.04095 259 ASN E CA 1
ATOM 4221 C C . ASN E 1 104 ? -3.26557 -5.11055 27.65536 1.000 97.72885 259 ASN E C 1
ATOM 4222 O O . ASN E 1 104 ? -4.22838 -5.02095 26.89159 1.000 102.20101 259 ASN E O 1
ATOM 4227 N N . GLY E 1 105 ? -3.23854 -4.51300 28.84269 1.000 98.69040 260 GLY E N 1
ATOM 4228 C CA . GLY E 1 105 ? -4.33119 -3.67662 29.29674 1.000 102.43976 260 GLY E CA 1
ATOM 4229 C C . GLY E 1 105 ? -5.48319 -4.40277 29.95130 1.000 103.25065 260 GLY E C 1
ATOM 4230 O O . GLY E 1 105 ? -6.59832 -3.86976 29.96985 1.000 104.33510 260 GLY E O 1
ATOM 4231 N N . SER E 1 106 ? -5.25725 -5.60136 30.48997 1.000 101.45596 261 SER E N 1
ATOM 4232 C CA . SER E 1 106 ? -6.31069 -6.34782 31.16418 1.000 101.22320 261 SER E CA 1
ATOM 4233 C C . SER E 1 106 ? -6.22986 -6.25888 32.68092 1.000 101.33183 261 SER E C 1
ATOM 4234 O O . SER E 1 106 ? -7.24148 -6.49682 33.35191 1.000 103.18810 261 SER E O 1
ATOM 4237 N N . CYS E 1 107 ? -5.05599 -5.92522 33.22595 1.000 101.36738 262 CYS E N 1
ATOM 4238 C CA . CYS E 1 107 ? -4.86659 -5.69968 34.66084 1.000 101.19814 262 CYS E CA 1
ATOM 4239 C C . CYS E 1 107 ? -5.26672 -6.93480 35.46840 1.000 102.84898 262 CYS E C 1
ATOM 4240 O O . CYS E 1 107 ? -6.02618 -6.85791 36.43667 1.000 106.35777 262 CYS E O 1
ATOM 4243 N N . THR E 1 108 ? -4.73982 -8.08617 35.05997 1.000 103.72518 263 THR E N 1
ATOM 4244 C CA . THR E 1 108 ? -5.14482 -9.35742 35.64266 1.000 103.43640 263 THR E CA 1
ATOM 4245 C C . THR E 1 108 ? -4.43656 -9.58879 36.97095 1.000 102.53965 263 THR E C 1
ATOM 4246 O O . THR E 1 108 ? -3.20613 -9.52974 37.04775 1.000 101.09622 263 THR E O 1
ATOM 4250 N N . GLY E 1 109 ? -5.21762 -9.85633 38.01317 1.000 105.42083 264 GLY E N 1
ATOM 4251 C CA . GLY E 1 109 ? -4.67885 -10.22274 39.30318 1.000 105.08342 264 GLY E CA 1
ATOM 4252 C C . GLY E 1 109 ? -3.81163 -9.13844 39.92407 1.000 109.25068 264 GLY E C 1
ATOM 4253 O O . GLY E 1 109 ? -3.84892 -7.96260 39.55155 1.000 111.48453 264 GLY E O 1
ATOM 4254 N N . THR E 1 110 ? -3.00907 -9.56874 40.89597 1.000 110.56558 265 THR E N 1
ATOM 4255 C CA . THR E 1 110 ? -2.11201 -8.68375 41.62513 1.000 114.23986 265 THR E CA 1
ATOM 4256 C C . THR E 1 110 ? -0.80644 -8.40389 40.87758 1.000 115.98902 265 THR E C 1
ATOM 4257 O O . THR E 1 110 ? 0.18222 -8.01040 41.51070 1.000 116.40422 265 THR E O 1
ATOM 4261 N N . LEU E 1 111 ? -0.77998 -8.59788 39.55606 1.000 111.79354 266 LEU E N 1
ATOM 4262 C CA . LEU E 1 111 ? 0.41661 -8.28785 38.77971 1.000 109.81769 266 LEU E CA 1
ATOM 4263 C C . LEU E 1 111 ? 0.75220 -6.80546 38.86819 1.000 108.62227 266 LEU E C 1
ATOM 4264 O O . LEU E 1 111 ? 1.82600 -6.42510 39.34629 1.000 109.07023 266 LEU E O 1
ATOM 4269 N N . ASP E 1 112 ? -0.17032 -5.94956 38.42226 1.000 101.98999 267 ASP E N 1
ATOM 4270 C CA . ASP E 1 112 ? 0.06900 -4.51109 38.43844 1.000 102.49459 267 ASP E CA 1
ATOM 4271 C C . ASP E 1 112 ? 0.33463 -3.98119 39.84072 1.000 103.17489 267 ASP E C 1
ATOM 4272 O O . ASP E 1 112 ? 0.96473 -2.92779 39.98502 1.000 103.83871 267 ASP E O 1
ATOM 4277 N N . ASP E 1 113 ? -0.12654 -4.68343 40.87583 1.000 106.55633 268 ASP E N 1
ATOM 4278 C CA . ASP E 1 113 ? 0.26255 -4.32079 42.23371 1.000 106.54171 268 ASP E CA 1
ATOM 4279 C C . ASP E 1 113 ? 1.71725 -4.68279 42.50844 1.000 106.75271 268 ASP E C 1
ATOM 4280 O O . ASP E 1 113 ? 2.42784 -3.92861 43.18293 1.000 106.52528 268 ASP E O 1
ATOM 4285 N N . ARG E 1 114 ? 2.18307 -5.82825 42.00002 1.000 108.85288 269 ARG E N 1
ATOM 4286 C CA . ARG E 1 114 ? 3.60852 -6.13222 42.09162 1.000 110.85334 269 ARG E CA 1
ATOM 4287 C C . ARG E 1 114 ? 4.42511 -5.14218 41.27255 1.000 109.65789 269 ARG E C 1
ATOM 4288 O O . ARG E 1 114 ? 5.41080 -4.57920 41.76164 1.000 109.87394 269 ARG E O 1
ATOM 4296 N N . ILE E 1 115 ? 4.01881 -4.91320 40.01942 1.000 101.61010 270 ILE E N 1
ATOM 4297 C CA . ILE E 1 115 ? 4.73422 -3.99049 39.14089 1.000 98.98752 270 ILE E CA 1
ATOM 4298 C C . ILE E 1 115 ? 4.80042 -2.59543 39.74606 1.000 98.20475 270 ILE E C 1
ATOM 4299 O O . ILE E 1 115 ? 5.72793 -1.83012 39.45709 1.000 100.23252 270 ILE E O 1
ATOM 4304 N N . PHE E 1 116 ? 3.83519 -2.24089 40.59696 1.000 94.35557 271 PHE E N 1
ATOM 4305 C CA . PHE E 1 116 ? 3.87793 -0.93923 41.25579 1.000 96.94628 271 PHE E CA 1
ATOM 4306 C C . PHE E 1 116 ? 5.10450 -0.81959 42.15190 1.000 96.79855 271 PHE E C 1
ATOM 4307 O O . PHE E 1 116 ? 5.81851 0.18940 42.11702 1.000 97.17700 271 PHE E O 1
ATOM 4315 N N . ASN E 1 117 ? 5.36544 -1.84522 42.96637 1.000 99.87397 272 ASN E N 1
ATOM 4316 C CA . ASN E 1 117 ? 6.52761 -1.80284 43.84726 1.000 102.10506 272 ASN E CA 1
ATOM 4317 C C . ASN E 1 117 ? 7.83075 -1.85037 43.06170 1.000 101.84337 272 ASN E C 1
ATOM 4318 O O . ASN E 1 117 ? 8.83247 -1.27302 43.49770 1.000 101.89203 272 ASN E O 1
ATOM 4323 N N . GLU E 1 118 ? 7.84111 -2.51822 41.90499 1.000 104.53688 273 GLU E N 1
ATOM 4324 C CA . GLU E 1 118 ? 9.02844 -2.49787 41.05952 1.000 102.05405 273 GLU E CA 1
ATOM 4325 C C . GLU E 1 118 ? 9.30755 -1.11800 40.47891 1.000 101.71768 273 GLU E C 1
ATOM 4326 O O . GLU E 1 118 ? 10.39376 -0.90440 39.93367 1.000 103.86408 273 GLU E O 1
ATOM 4332 N N . LEU E 1 119 ? 8.36125 -0.18593 40.56841 1.000 97.79978 274 LEU E N 1
ATOM 4333 C CA . LEU E 1 119 ? 8.57333 1.18349 40.11658 1.000 96.17245 274 LEU E CA 1
ATOM 4334 C C . LEU E 1 119 ? 8.90887 2.13498 41.25547 1.000 97.10989 274 LEU E C 1
ATOM 4335 O O . LEU E 1 119 ? 9.77055 3.00567 41.09571 1.000 99.83721 274 LEU E O 1
ATOM 4340 N N . THR E 1 120 ? 8.24913 1.98236 42.40617 1.000 96.20827 275 THR E N 1
ATOM 4341 C CA . THR E 1 120 ? 8.48355 2.89197 43.52272 1.000 96.66857 275 THR E CA 1
ATOM 4342 C C . THR E 1 120 ? 9.87207 2.69758 44.12221 1.000 101.41050 275 THR E C 1
ATOM 4343 O O . THR E 1 120 ? 10.55446 3.67601 44.44899 1.000 104.36224 275 THR E O 1
ATOM 4347 N N . SER E 1 121 ? 10.31034 1.44660 44.27008 1.000 103.13872 276 SER E N 1
ATOM 4348 C CA . SER E 1 121 ? 11.56340 1.12673 44.94072 1.000 103.35666 276 SER E CA 1
ATOM 4349 C C . SER E 1 121 ? 12.68924 0.81314 43.96533 1.000 100.66352 276 SER E C 1
ATOM 4350 O O . SER E 1 121 ? 13.61563 0.07686 44.31881 1.000 100.07119 276 SER E O 1
ATOM 4353 N N . GLY E 1 122 ? 12.63456 1.35015 42.75336 1.000 98.19483 277 GLY E N 1
ATOM 4354 C CA . GLY E 1 122 ? 13.60826 0.95597 41.76121 1.000 99.11901 277 GLY E CA 1
ATOM 4355 C C . GLY E 1 122 ? 13.37243 -0.47912 41.31526 1.000 100.35346 277 GLY E C 1
ATOM 4356 O O . GLY E 1 122 ? 12.38296 -1.12053 41.66984 1.000 104.05978 277 GLY E O 1
ATOM 4357 N N . ARG E 1 123 ? 14.33630 -0.98260 40.54182 1.000 104.92392 278 ARG E N 1
ATOM 4358 C CA . ARG E 1 123 ? 14.33581 -2.23499 39.79095 1.000 108.52712 278 ARG E CA 1
ATOM 4359 C C . ARG E 1 123 ? 13.56707 -2.08359 38.48560 1.000 108.14513 278 ARG E C 1
ATOM 4360 O O . ARG E 1 123 ? 13.66870 -2.95635 37.62366 1.000 106.85993 278 ARG E O 1
ATOM 4368 N N . THR E 1 124 ? 12.78524 -1.02003 38.31863 1.000 102.90780 279 THR E N 1
ATOM 4369 C CA . THR E 1 124 ? 12.12895 -0.70926 37.05237 1.000 100.79218 279 THR E CA 1
ATOM 4370 C C . THR E 1 124 ? 11.90540 0.79475 37.03546 1.000 96.93579 279 THR E C 1
ATOM 4371 O O . THR E 1 124 ? 11.03678 1.30030 37.75194 1.000 96.55354 279 THR E O 1
ATOM 4375 N N . THR E 1 125 ? 12.69580 1.50709 36.23991 1.000 85.07251 280 THR E N 1
ATOM 4376 C CA . THR E 1 125 ? 12.62236 2.95650 36.17932 1.000 84.95993 280 THR E CA 1
ATOM 4377 C C . THR E 1 125 ? 12.46423 3.40335 34.73470 1.000 84.69066 280 THR E C 1
ATOM 4378 O O . THR E 1 125 ? 12.68559 2.63853 33.79224 1.000 84.60107 280 THR E O 1
ATOM 4382 N N . PHE E 1 126 ? 12.06941 4.66017 34.57817 1.000 79.78538 281 PHE E N 1
ATOM 4383 C CA . PHE E 1 126 ? 11.88791 5.28108 33.27851 1.000 79.53305 281 PHE E CA 1
ATOM 4384 C C . PHE E 1 126 ? 12.96720 6.33094 33.06035 1.000 79.46806 281 PHE E C 1
ATOM 4385 O O . PHE E 1 126 ? 13.52651 6.88720 34.00923 1.000 79.60208 281 PHE E O 1
ATOM 4393 N N . THR E 1 127 ? 13.25234 6.60163 31.78945 1.000 79.56606 282 THR E N 1
ATOM 4394 C CA . THR E 1 127 ? 14.21281 7.63776 31.41428 1.000 79.48048 282 THR E CA 1
ATOM 4395 C C . THR E 1 127 ? 13.63397 8.38474 30.21710 1.000 79.23405 282 THR E C 1
ATOM 4396 O O . THR E 1 127 ? 13.68723 7.89500 29.08522 1.000 79.10013 282 THR E O 1
ATOM 4400 N N . LEU E 1 128 ? 13.07691 9.56441 30.47366 1.000 81.39390 283 LEU E N 1
ATOM 4401 C CA . LEU E 1 128 ? 12.43484 10.36832 29.43979 1.000 80.36110 283 LEU E CA 1
ATOM 4402 C C . LEU E 1 128 ? 13.45553 11.34253 28.86782 1.000 81.25000 283 LEU E C 1
ATOM 4403 O O . LEU E 1 128 ? 13.92151 12.24611 29.56809 1.000 80.35924 283 LEU E O 1
ATOM 4408 N N . THR E 1 129 ? 13.80189 11.16202 27.59826 1.000 83.84561 284 THR E N 1
ATOM 4409 C CA . THR E 1 129 ? 14.66459 12.09180 26.88807 1.000 82.47608 284 THR E CA 1
ATOM 4410 C C . THR E 1 129 ? 13.82599 12.91843 25.92136 1.000 81.66163 284 THR E C 1
ATOM 4411 O O . THR E 1 129 ? 12.94096 12.39179 25.23851 1.000 81.29138 284 THR E O 1
ATOM 4415 N N . LEU E 1 130 ? 14.08854 14.22105 25.88633 1.000 82.13966 285 LEU E N 1
ATOM 4416 C CA . LEU E 1 130 ? 13.32724 15.14349 25.05744 1.000 81.67454 285 LEU E CA 1
ATOM 4417 C C . LEU E 1 130 ? 14.28830 16.05769 24.31648 1.000 82.04285 285 LEU E C 1
ATOM 4418 O O . LEU E 1 130 ? 15.20631 16.61986 24.92143 1.000 80.05384 285 LEU E O 1
ATOM 4423 N N . VAL E 1 131 ? 14.07778 16.20097 23.01411 1.000 88.96312 286 VAL E N 1
ATOM 4424 C CA . VAL E 1 131 ? 14.85878 17.10190 22.17665 1.000 86.65870 286 VAL E CA 1
ATOM 4425 C C . VAL E 1 131 ? 13.95240 18.28225 21.85301 1.000 88.90606 286 VAL E C 1
ATOM 4426 O O . VAL E 1 131 ? 13.15054 18.22529 20.91423 1.000 89.89104 286 VAL E O 1
ATOM 4430 N N . MET E 1 132 ? 14.07129 19.35568 22.62710 1.000 87.98634 287 MET E N 1
ATOM 4431 C CA . MET E 1 132 ? 13.13107 20.46338 22.56990 1.000 89.59841 287 MET E CA 1
ATOM 4432 C C . MET E 1 132 ? 13.75213 21.67597 21.88647 1.000 90.62890 287 MET E C 1
ATOM 4433 O O . MET E 1 132 ? 14.96908 21.76550 21.70479 1.000 90.46959 287 MET E O 1
ATOM 4438 N N . GLN E 1 133 ? 12.88661 22.61251 21.50453 1.000 100.77242 288 GLN E N 1
ATOM 4439 C CA . GLN E 1 133 ? 13.26436 23.83826 20.80306 1.000 100.04155 288 GLN E CA 1
ATOM 4440 C C . GLN E 1 133 ? 12.93291 25.00615 21.72918 1.000 101.17978 288 GLN E C 1
ATOM 4441 O O . GLN E 1 133 ? 11.83992 25.57405 21.66031 1.000 101.01890 288 GLN E O 1
ATOM 4447 N N . VAL E 1 134 ? 13.87647 25.36575 22.59394 1.000 102.66618 289 VAL E N 1
ATOM 4448 C CA . VAL E 1 134 ? 13.62252 26.37585 23.61724 1.000 100.88444 289 VAL E CA 1
ATOM 4449 C C . VAL E 1 134 ? 13.69591 27.80029 23.05925 1.000 100.90784 289 VAL E C 1
ATOM 4450 O O . VAL E 1 134 ? 14.73489 28.26225 22.58802 1.000 97.68249 289 VAL E O 1
ATOM 4454 N N . GLN F 2 4 ? 7.33366 -27.47193 36.33920 1.000 156.00707 4 GLN F N 1
ATOM 4455 C CA . GLN F 2 4 ? 8.65869 -27.51508 36.94771 1.000 153.69234 4 GLN F CA 1
ATOM 4456 C C . GLN F 2 4 ? 9.72042 -27.05238 35.95216 1.000 150.53571 4 GLN F C 1
ATOM 4457 O O . GLN F 2 4 ? 9.78460 -27.54197 34.82434 1.000 148.72996 4 GLN F O 1
ATOM 4463 N N . LEU F 2 5 ? 10.54821 -26.10262 36.37748 1.000 143.46528 5 LEU F N 1
ATOM 4464 C CA . LEU F 2 5 ? 11.61144 -25.54613 35.55386 1.000 144.08289 5 LEU F CA 1
ATOM 4465 C C . LEU F 2 5 ? 12.96201 -26.03335 36.06312 1.000 145.77993 5 LEU F C 1
ATOM 4466 O O . LEU F 2 5 ? 13.15785 -26.18890 37.27285 1.000 146.70044 5 LEU F O 1
ATOM 4471 N N . GLN F 2 6 ? 13.89074 -26.27810 35.13951 1.000 148.80965 6 GLN F N 1
ATOM 4472 C CA . GLN F 2 6 ? 15.22680 -26.72208 35.51636 1.000 147.24399 6 GLN F CA 1
ATOM 4473 C C . GLN F 2 6 ? 16.20540 -26.39103 34.39885 1.000 147.11950 6 GLN F C 1
ATOM 4474 O O . GLN F 2 6 ? 15.83851 -26.36672 33.22155 1.000 145.80344 6 GLN F O 1
ATOM 4480 N N . GLU F 2 7 ? 17.45543 -26.14542 34.78316 1.000 144.36609 7 GLU F N 1
ATOM 4481 C CA . GLU F 2 7 ? 18.51166 -25.78450 33.85065 1.000 141.82421 7 GLU F CA 1
ATOM 4482 C C . GLU F 2 7 ? 19.48553 -26.94099 33.66512 1.000 140.24905 7 GLU F C 1
ATOM 4483 O O . GLU F 2 7 ? 19.65950 -27.78145 34.55206 1.000 136.93894 7 GLU F O 1
ATOM 4489 N N . SER F 2 8 ? 20.12277 -26.96931 32.49713 1.000 139.65501 8 SER F N 1
ATOM 4490 C CA . SER F 2 8 ? 21.14816 -27.95172 32.18253 1.000 134.49819 8 SER F CA 1
ATOM 4491 C C . SER F 2 8 ? 22.30376 -27.24474 31.49307 1.000 135.11726 8 SER F C 1
ATOM 4492 O O . SER F 2 8 ? 22.09130 -26.33321 30.68858 1.000 138.04978 8 SER F O 1
ATOM 4495 N N . GLY F 2 9 ? 23.51973 -27.66348 31.81200 1.000 135.05576 9 GLY F N 1
ATOM 4496 C CA . GLY F 2 9 ? 24.70524 -27.03057 31.27909 1.000 133.67598 9 GLY F CA 1
ATOM 4497 C C . GLY F 2 9 ? 25.40345 -26.15758 32.30067 1.000 132.77199 9 GLY F C 1
ATOM 4498 O O . GLY F 2 9 ? 25.23527 -26.29862 33.51432 1.000 130.44853 9 GLY F O 1
ATOM 4499 N N . GLY F 2 10 ? 26.19690 -25.22516 31.78537 1.000 134.64623 10 GLY F N 1
ATOM 4500 C CA . GLY F 2 10 ? 27.00892 -24.38917 32.63870 1.000 134.82039 10 GLY F CA 1
ATOM 4501 C C . GLY F 2 10 ? 28.22840 -25.13258 33.14286 1.000 135.96139 10 GLY F C 1
ATOM 4502 O O . GLY F 2 10 ? 28.52078 -26.25700 32.73358 1.000 137.63020 10 GLY F O 1
ATOM 4503 N N . GLY F 2 11 ? 28.94805 -24.48402 34.04914 1.000 131.04668 11 GLY F N 1
ATOM 4504 C CA . GLY F 2 11 ? 30.14790 -25.04681 34.63422 1.000 134.39275 11 GLY F CA 1
ATOM 4505 C C . GLY F 2 11 ? 31.33527 -24.11709 34.48776 1.000 137.13312 11 GLY F C 1
ATOM 4506 O O . GLY F 2 11 ? 31.28556 -23.08860 33.81640 1.000 137.50120 11 GLY F O 1
ATOM 4507 N N . LEU F 2 12 ? 32.42434 -24.51505 35.14034 1.000 136.38602 12 LEU F N 1
ATOM 4508 C CA . LEU F 2 12 ? 33.63156 -23.69823 35.16407 1.000 133.64039 12 LEU F CA 1
ATOM 4509 C C . LEU F 2 12 ? 34.34878 -23.76949 33.82074 1.000 132.37569 12 LEU F C 1
ATOM 4510 O O . LEU F 2 12 ? 34.76411 -24.84801 33.38336 1.000 130.17859 12 LEU F O 1
ATOM 4515 N N . VAL F 2 13 ? 34.49805 -22.61448 33.17218 1.000 131.08635 13 VAL F N 1
ATOM 4516 C CA . VAL F 2 13 ? 35.20265 -22.49864 31.90528 1.000 131.25033 13 VAL F CA 1
ATOM 4517 C C . VAL F 2 13 ? 36.18269 -21.33872 32.02224 1.000 130.34067 13 VAL F C 1
ATOM 4518 O O . VAL F 2 13 ? 36.08919 -20.50319 32.92408 1.000 130.35201 13 VAL F O 1
ATOM 4522 N N . GLN F 2 14 ? 37.14041 -21.30422 31.10256 1.000 139.31136 14 GLN F N 1
ATOM 4523 C CA . GLN F 2 14 ? 38.18749 -20.29246 31.09140 1.000 138.29251 14 GLN F CA 1
ATOM 4524 C C . GLN F 2 14 ? 37.85202 -19.17914 30.10237 1.000 136.39846 14 GLN F C 1
ATOM 4525 O O . GLN F 2 14 ? 37.08849 -19.36878 29.15312 1.000 139.00627 14 GLN F O 1
ATOM 4531 N N . ALA F 2 15 ? 38.43455 -18.00503 30.35000 1.000 132.84011 15 ALA F N 1
ATOM 4532 C CA . ALA F 2 15 ? 38.03739 -16.77943 29.66314 1.000 131.85203 15 ALA F CA 1
ATOM 4533 C C . ALA F 2 15 ? 38.18680 -16.90638 28.15286 1.000 131.81171 15 ALA F C 1
ATOM 4534 O O . ALA F 2 15 ? 39.30114 -17.01357 27.63231 1.000 131.77525 15 ALA F O 1
ATOM 4536 N N . GLY F 2 16 ? 37.05935 -16.85999 27.44919 1.000 129.64177 16 GLY F N 1
ATOM 4537 C CA . GLY F 2 16 ? 37.02654 -17.03149 26.01173 1.000 131.69099 16 GLY F CA 1
ATOM 4538 C C . GLY F 2 16 ? 36.32093 -18.28760 25.55710 1.000 134.20864 16 GLY F C 1
ATOM 4539 O O . GLY F 2 16 ? 36.06858 -18.43642 24.35582 1.000 134.72215 16 GLY F O 1
ATOM 4540 N N . GLY F 2 17 ? 35.98968 -19.18988 26.47498 1.000 137.71244 17 GLY F N 1
ATOM 4541 C CA . GLY F 2 17 ? 35.29719 -20.41736 26.14682 1.000 138.04635 17 GLY F CA 1
ATOM 4542 C C . GLY F 2 17 ? 33.82834 -20.17557 25.84564 1.000 141.36253 17 GLY F C 1
ATOM 4543 O O . GLY F 2 17 ? 33.38572 -19.05509 25.57068 1.000 143.48209 17 GLY F O 1
ATOM 4544 N N . SER F 2 18 ? 33.05968 -21.25988 25.90610 1.000 140.18423 18 SER F N 1
ATOM 4545 C CA . SER F 2 18 ? 31.65262 -21.21536 25.54166 1.000 140.70466 18 SER F CA 1
ATOM 4546 C C . SER F 2 18 ? 30.87866 -22.25065 26.34019 1.000 136.86685 18 SER F C 1
ATOM 4547 O O . SER F 2 18 ? 31.39078 -23.33633 26.62187 1.000 136.64416 18 SER F O 1
ATOM 4550 N N . LEU F 2 19 ? 29.64702 -21.89808 26.70403 1.000 135.13382 19 LEU F N 1
ATOM 4551 C CA . LEU F 2 19 ? 28.71968 -22.81233 27.35237 1.000 136.84745 19 LEU F CA 1
ATOM 4552 C C . LEU F 2 19 ? 27.34434 -22.62786 26.72958 1.000 137.91434 19 LEU F C 1
ATOM 4553 O O . LEU F 2 19 ? 27.03767 -21.58080 26.15475 1.000 136.56086 19 LEU F O 1
ATOM 4558 N N . ARG F 2 20 ? 26.51204 -23.66176 26.85362 1.000 138.95100 20 ARG F N 1
ATOM 4559 C CA . ARG F 2 20 ? 25.16641 -23.67982 26.27674 1.000 140.03828 20 ARG F CA 1
ATOM 4560 C C . ARG F 2 20 ? 24.17658 -24.09236 27.36272 1.000 138.15133 20 ARG F C 1
ATOM 4561 O O . ARG F 2 20 ? 23.93496 -25.28338 27.57679 1.000 136.88146 20 ARG F O 1
ATOM 4569 N N . LEU F 2 21 ? 23.60251 -23.10354 28.04189 1.000 134.75152 21 LEU F N 1
ATOM 4570 C CA . LEU F 2 21 ? 22.57750 -23.37859 29.03762 1.000 134.57238 21 LEU F CA 1
ATOM 4571 C C . LEU F 2 21 ? 21.26325 -23.74771 28.36028 1.000 138.51230 21 LEU F C 1
ATOM 4572 O O . LEU F 2 21 ? 20.90434 -23.19276 27.31828 1.000 139.57183 21 LEU F O 1
ATOM 4577 N N . SER F 2 22 ? 20.54558 -24.69558 28.95818 1.000 142.37464 22 SER F N 1
ATOM 4578 C CA . SER F 2 22 ? 19.24720 -25.13052 28.46491 1.000 137.78063 22 SER F CA 1
ATOM 4579 C C . SER F 2 22 ? 18.27668 -25.21553 29.63224 1.000 139.26470 22 SER F C 1
ATOM 4580 O O . SER F 2 22 ? 18.65333 -25.63156 30.73114 1.000 135.87837 22 SER F O 1
ATOM 4583 N N . CYS F 2 23 ? 17.02985 -24.81981 29.39021 1.000 143.30963 23 CYS F N 1
ATOM 4584 C CA . CYS F 2 23 ? 16.00494 -24.75160 30.42335 1.000 141.00705 23 CYS F CA 1
ATOM 4585 C C . CYS F 2 23 ? 14.94757 -25.81582 30.15788 1.000 139.84932 23 CYS F C 1
ATOM 4586 O O . CYS F 2 23 ? 14.48377 -25.96577 29.02263 1.000 134.25021 23 CYS F O 1
ATOM 4589 N N . ALA F 2 24 ? 14.56469 -26.54603 31.20484 1.000 143.82033 24 ALA F N 1
ATOM 4590 C CA . ALA F 2 24 ? 13.63996 -27.67015 31.09093 1.000 141.97482 24 ALA F CA 1
ATOM 4591 C C . ALA F 2 24 ? 12.26797 -27.25048 31.60796 1.000 145.53900 24 ALA F C 1
ATOM 4592 O O . ALA F 2 24 ? 12.07938 -27.07619 32.81577 1.000 145.80492 24 ALA F O 1
ATOM 4594 N N . ALA F 2 25 ? 11.31097 -27.10048 30.69564 1.000 150.41650 25 ALA F N 1
ATOM 4595 C CA . ALA F 2 25 ? 9.93309 -26.77630 31.04411 1.000 149.06600 25 ALA F CA 1
ATOM 4596 C C . ALA F 2 25 ? 9.11219 -28.06023 31.05766 1.000 152.06775 25 ALA F C 1
ATOM 4597 O O . ALA F 2 25 ? 8.95383 -28.71173 30.01932 1.000 151.83609 25 ALA F O 1
ATOM 4599 N N . SER F 2 26 ? 8.58801 -28.41576 32.22930 1.000 155.76690 26 SER F N 1
ATOM 4600 C CA . SER F 2 26 ? 7.89797 -29.68982 32.43458 1.000 158.72538 26 SER F CA 1
ATOM 4601 C C . SER F 2 26 ? 6.39278 -29.46438 32.31773 1.000 160.05330 26 SER F C 1
ATOM 4602 O O . SER F 2 26 ? 5.70013 -29.22776 33.30887 1.000 155.85112 26 SER F O 1
ATOM 4605 N N . GLY F 2 27 ? 5.88303 -29.55024 31.09072 1.000 157.02082 27 GLY F N 1
ATOM 4606 C CA . GLY F 2 27 ? 4.45392 -29.45362 30.86510 1.000 160.10856 27 GLY F CA 1
ATOM 4607 C C . GLY F 2 27 ? 4.06385 -28.59032 29.68312 1.000 163.18898 27 GLY F C 1
ATOM 4608 O O . GLY F 2 27 ? 4.89249 -27.85402 29.13896 1.000 159.61607 27 GLY F O 1
ATOM 4609 N N . THR F 2 28 ? 2.79972 -28.68011 29.27305 1.000 162.45829 28 THR F N 1
ATOM 4610 C CA . THR F 2 28 ? 2.26007 -27.84685 28.20675 1.000 161.89980 28 THR F CA 1
ATOM 4611 C C . THR F 2 28 ? 1.77994 -26.49126 28.70722 1.000 160.54797 28 THR F C 1
ATOM 4612 O O . THR F 2 28 ? 1.29388 -25.68535 27.90691 1.000 160.29656 28 THR F O 1
ATOM 4616 N N . ILE F 2 29 ? 1.90397 -26.22449 30.00980 1.000 162.15726 29 ILE F N 1
ATOM 4617 C CA . ILE F 2 29 ? 1.61447 -24.90523 30.55803 1.000 160.72759 29 ILE F CA 1
ATOM 4618 C C . ILE F 2 29 ? 2.62495 -23.86783 30.09037 1.000 160.61204 29 ILE F C 1
ATOM 4619 O O . ILE F 2 29 ? 2.43985 -22.66844 30.32976 1.000 161.40083 29 ILE F O 1
ATOM 4624 N N . PHE F 2 30 ? 3.67676 -24.30091 29.39336 1.000 159.29410 30 PHE F N 1
ATOM 4625 C CA . PHE F 2 30 ? 4.81029 -23.45065 29.06739 1.000 161.44245 30 PHE F CA 1
ATOM 4626 C C . PHE F 2 30 ? 4.97091 -23.18887 27.57436 1.000 161.69596 30 PHE F C 1
ATOM 4627 O O . PHE F 2 30 ? 5.92388 -22.50434 27.18302 1.000 158.86044 30 PHE F O 1
ATOM 4635 N N . ASP F 2 31 ? 4.07770 -23.70568 26.73238 1.000 160.07817 31 ASP F N 1
ATOM 4636 C CA . ASP F 2 31 ? 4.14083 -23.41799 25.30501 1.000 160.35773 31 ASP F CA 1
ATOM 4637 C C . ASP F 2 31 ? 3.63963 -22.00714 25.02302 1.000 157.76220 31 ASP F C 1
ATOM 4638 O O . ASP F 2 31 ? 2.65480 -21.55195 25.61180 1.000 159.69674 31 ASP F O 1
ATOM 4643 N N . GLY F 2 32 ? 4.31585 -21.32013 24.10682 1.000 147.81462 32 GLY F N 1
ATOM 4644 C CA . GLY F 2 32 ? 3.95939 -19.94224 23.80206 1.000 149.06081 32 GLY F CA 1
ATOM 4645 C C . GLY F 2 32 ? 4.04631 -19.03189 25.00643 1.000 151.38690 32 GLY F C 1
ATOM 4646 O O . GLY F 2 32 ? 3.19605 -18.15006 25.18317 1.000 153.49357 32 GLY F O 1
ATOM 4647 N N . VAL F 2 33 ? 5.05899 -19.23132 25.84482 1.000 147.12750 33 VAL F N 1
ATOM 4648 C CA . VAL F 2 33 ? 5.20716 -18.52258 27.10865 1.000 146.74501 33 VAL F CA 1
ATOM 4649 C C . VAL F 2 33 ? 6.51466 -17.74413 27.09224 1.000 144.68278 33 VAL F C 1
ATOM 4650 O O . VAL F 2 33 ? 7.55517 -18.26721 26.67933 1.000 145.99489 33 VAL F O 1
ATOM 4654 N N . ASP F 2 34 ? 6.45256 -16.48888 27.53153 1.000 141.32506 34 ASP F N 1
ATOM 4655 C CA . ASP F 2 34 ? 7.64481 -15.65801 27.62493 1.000 141.97065 34 ASP F CA 1
ATOM 4656 C C . ASP F 2 34 ? 8.58650 -16.20296 28.69263 1.000 140.79365 34 ASP F C 1
ATOM 4657 O O . ASP F 2 34 ? 8.18218 -16.41766 29.83907 1.000 139.61572 34 ASP F O 1
ATOM 4662 N N . MET F 2 35 ? 9.84469 -16.43293 28.31457 1.000 138.84257 35 MET F N 1
ATOM 4663 C CA . MET F 2 35 ? 10.85618 -16.94930 29.22665 1.000 135.85106 35 MET F CA 1
ATOM 4664 C C . MET F 2 35 ? 12.14258 -16.14772 29.08758 1.000 134.55600 35 MET F C 1
ATOM 4665 O O . MET F 2 35 ? 12.49042 -15.68721 27.99650 1.000 133.72447 35 MET F O 1
ATOM 4670 N N . GLY F 2 36 ? 12.85528 -15.99110 30.21114 1.000 134.81880 36 GLY F N 1
ATOM 4671 C CA . GLY F 2 36 ? 14.08028 -15.22048 30.22582 1.000 131.54396 36 GLY F CA 1
ATOM 4672 C C . GLY F 2 36 ? 15.12728 -15.84467 31.12793 1.000 131.90796 36 GLY F C 1
ATOM 4673 O O . GLY F 2 36 ? 14.83358 -16.71598 31.95011 1.000 133.59319 36 GLY F O 1
ATOM 4674 N N . TRP F 2 37 ? 16.36259 -15.37436 30.95829 1.000 131.14836 37 TRP F N 1
ATOM 4675 C CA . TRP F 2 37 ? 17.50871 -15.82931 31.73444 1.000 128.15139 37 TRP F CA 1
ATOM 4676 C C . TRP F 2 37 ? 18.027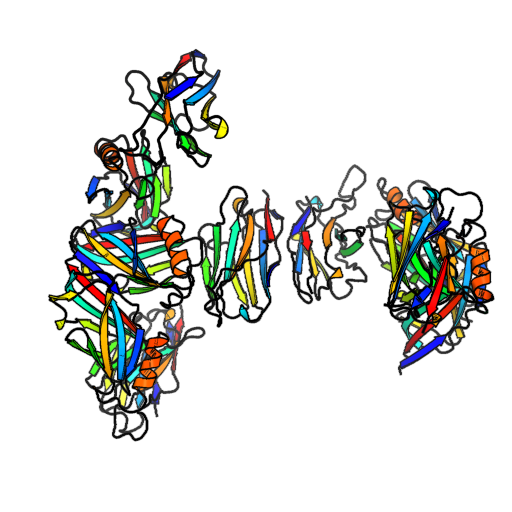06 -14.69713 32.61175 1.000 128.77341 37 TRP F C 1
ATOM 4677 O O . TRP F 2 37 ? 18.04424 -13.53471 32.19504 1.000 129.65493 37 TRP F O 1
ATOM 4688 N N . TYR F 2 38 ? 18.45079 -15.04081 33.82730 1.000 124.96553 38 TYR F N 1
ATOM 4689 C CA . TYR F 2 38 ? 18.95729 -14.06123 34.77800 1.000 127.72163 38 TYR F CA 1
ATOM 4690 C C . TYR F 2 38 ? 20.14103 -14.65248 35.52801 1.000 129.68184 38 TYR F C 1
ATOM 4691 O O . TYR F 2 38 ? 20.15623 -15.84972 35.82780 1.000 131.62759 38 TYR F O 1
ATOM 4700 N N . ARG F 2 39 ? 21.12770 -13.81027 35.83300 1.000 130.78825 39 ARG F N 1
ATOM 4701 C CA . ARG F 2 39 ? 22.28394 -14.20927 36.62092 1.000 129.48659 39 ARG F CA 1
ATOM 4702 C C . ARG F 2 39 ? 22.31295 -13.42592 37.92747 1.000 132.46345 39 ARG F C 1
ATOM 4703 O O . ARG F 2 39 ? 21.70341 -12.35975 38.05296 1.000 135.32165 39 ARG F O 1
ATOM 4711 N N . GLN F 2 40 ? 23.03581 -13.96990 38.90588 1.000 131.69768 40 GLN F N 1
ATOM 4712 C CA . GLN F 2 40 ? 23.07807 -13.37288 40.23921 1.000 135.40887 40 GLN F CA 1
ATOM 4713 C C . GLN F 2 40 ? 24.36267 -13.81789 40.92493 1.000 138.81867 40 GLN F C 1
ATOM 4714 O O . GLN F 2 40 ? 24.50526 -14.99698 41.26263 1.000 138.42966 40 GLN F O 1
ATOM 4720 N N . ALA F 2 41 ? 25.29004 -12.87761 41.12400 1.000 144.02520 41 ALA F N 1
ATOM 4721 C CA . ALA F 2 41 ? 26.55560 -13.11938 41.79817 1.000 145.61359 41 ALA F CA 1
ATOM 4722 C C . ALA F 2 41 ? 26.44525 -12.77582 43.27766 1.000 149.65039 41 ALA F C 1
ATOM 4723 O O . ALA F 2 41 ? 25.57087 -12.00286 43.68272 1.000 149.75515 41 ALA F O 1
ATOM 4725 N N . PRO F 2 42 ? 27.30609 -13.35290 44.11863 1.000 147.80350 42 PRO F N 1
ATOM 4726 C CA . PRO F 2 42 ? 27.27639 -13.01305 45.54690 1.000 148.66581 42 PRO F CA 1
ATOM 4727 C C . PRO F 2 42 ? 27.49515 -11.52366 45.77299 1.000 148.76691 42 PRO F C 1
ATOM 4728 O O . PRO F 2 42 ? 28.35950 -10.89994 45.15281 1.000 148.16670 42 PRO F O 1
ATOM 4732 N N . GLY F 2 43 ? 26.69448 -10.95635 46.67435 1.000 153.22519 43 GLY F N 1
ATOM 4733 C CA . GLY F 2 43 ? 26.71119 -9.53214 46.92892 1.000 153.44693 43 GLY F CA 1
ATOM 4734 C C . GLY F 2 43 ? 26.00860 -8.69011 45.88784 1.000 155.87450 43 GLY F C 1
ATOM 4735 O O . GLY F 2 43 ? 25.98965 -7.45946 46.02053 1.000 156.60155 43 GLY F O 1
ATOM 4736 N N . LYS F 2 44 ? 25.42793 -9.30891 44.86345 1.000 151.58419 44 LYS F N 1
ATOM 4737 C CA . LYS F 2 44 ? 24.76904 -8.60957 43.77146 1.000 149.73103 44 LYS F CA 1
ATOM 4738 C C . LYS F 2 44 ? 23.31931 -9.06153 43.67817 1.000 149.42112 44 LYS F C 1
ATOM 4739 O O . LYS F 2 44 ? 23.02014 -10.24903 43.83952 1.000 150.11150 44 LYS F O 1
ATOM 4745 N N . GLU F 2 45 ? 22.42037 -8.11349 43.42097 1.000 152.88948 45 GLU F N 1
ATOM 4746 C CA . GLU F 2 45 ? 21.03768 -8.46982 43.14420 1.000 148.82894 45 GLU F CA 1
ATOM 4747 C C . GLU F 2 45 ? 20.94627 -9.22282 41.81939 1.000 142.59939 45 GLU F C 1
ATOM 4748 O O . GLU F 2 45 ? 21.88753 -9.25718 41.02138 1.000 144.49346 45 GLU F O 1
ATOM 4754 N N . ARG F 2 46 ? 19.78986 -9.83499 41.58988 1.000 136.39556 46 ARG F N 1
ATOM 4755 C CA . ARG F 2 46 ? 19.57175 -10.57330 40.35447 1.000 134.79847 46 ARG F CA 1
ATOM 4756 C C . ARG F 2 46 ? 19.49970 -9.60177 39.18360 1.000 134.88382 46 ARG F C 1
ATOM 4757 O O . ARG F 2 46 ? 18.69274 -8.66639 39.19119 1.000 140.14537 46 ARG F O 1
ATOM 4765 N N . GLU F 2 47 ? 20.34779 -9.81592 38.18399 1.000 134.18632 47 GLU F N 1
ATOM 4766 C CA . GLU F 2 47 ? 20.42581 -8.94450 37.02370 1.000 134.21194 47 GLU F CA 1
ATOM 4767 C C . GLU F 2 47 ? 19.80872 -9.62523 35.80895 1.000 130.83785 47 GLU F C 1
ATOM 4768 O O . GLU F 2 47 ? 19.84447 -10.85197 35.67559 1.000 130.65912 47 GLU F O 1
ATOM 4774 N N . PHE F 2 48 ? 19.23618 -8.81262 34.92593 1.000 125.32808 48 PHE F N 1
ATOM 4775 C CA . PHE F 2 48 ? 18.70019 -9.32302 33.67402 1.000 124.05538 48 PHE F CA 1
ATOM 4776 C C . PHE F 2 48 ? 19.83314 -9.74252 32.74476 1.000 125.80132 48 PHE F C 1
ATOM 4777 O O . PHE F 2 48 ? 20.90304 -9.12892 32.71684 1.000 128.26599 48 PHE F O 1
ATOM 4785 N N . VAL F 2 49 ? 19.59180 -10.80485 31.97820 1.000 125.22962 49 VAL F N 1
ATOM 4786 C CA . VAL F 2 49 ? 20.60003 -11.31322 31.05411 1.000 125.66305 49 VAL F CA 1
ATOM 4787 C C . VAL F 2 49 ? 20.03512 -11.33774 29.63951 1.000 126.69800 49 VAL F C 1
ATOM 4788 O O . VAL F 2 49 ? 20.46056 -10.56206 28.77584 1.000 127.34623 49 VAL F O 1
ATOM 4792 N N . ALA F 2 50 ? 19.07513 -12.22580 29.39119 1.000 126.52694 50 ALA F N 1
ATOM 4793 C CA . ALA F 2 50 ? 18.49067 -12.36170 28.06629 1.000 128.07911 50 ALA F CA 1
ATOM 4794 C C . ALA F 2 50 ? 17.08146 -12.91710 28.19563 1.000 127.62303 50 ALA F C 1
ATOM 4795 O O . ALA F 2 50 ? 16.79966 -13.73925 29.07185 1.000 128.69323 50 ALA F O 1
ATOM 4797 N N . GLY F 2 51 ? 16.19995 -12.45901 27.31037 1.000 126.95538 51 GLY F N 1
ATOM 4798 C CA . GLY F 2 51 ? 14.81713 -12.89108 27.33025 1.000 130.34348 51 GLY F CA 1
ATOM 4799 C C . GLY F 2 51 ? 14.21726 -13.07375 25.95168 1.000 131.85397 51 GLY F C 1
ATOM 4800 O O . GLY F 2 51 ? 14.51565 -12.31219 25.02627 1.000 132.34318 51 GLY F O 1
ATOM 4801 N N . ILE F 2 52 ? 13.36408 -14.08429 25.80585 1.000 133.19259 52 ILE F N 1
ATOM 4802 C CA . ILE F 2 52 ? 12.69002 -14.38090 24.54846 1.000 135.16032 52 ILE F CA 1
ATOM 4803 C C . ILE F 2 52 ? 11.18923 -14.41974 24.80618 1.000 142.34000 52 ILE F C 1
ATOM 4804 O O . ILE F 2 52 ? 10.73740 -15.00870 25.79519 1.000 143.11258 52 ILE F O 1
ATOM 4809 N N . THR F 2 53 ? 10.42168 -13.77749 23.92923 1.000 142.67250 53 THR F N 1
ATOM 4810 C CA . THR F 2 53 ? 8.97720 -13.72315 24.06977 1.000 141.70976 53 THR F CA 1
ATOM 4811 C C . THR F 2 53 ? 8.33249 -14.91809 23.37044 1.000 141.55496 53 THR F C 1
ATOM 4812 O O . THR F 2 53 ? 9.00202 -15.75277 22.75663 1.000 141.99179 53 THR F O 1
ATOM 4816 N N . ALA F 2 54 ? 7.00355 -15.00022 23.46631 1.000 142.92965 54 ALA F N 1
ATOM 4817 C CA . ALA F 2 54 ? 6.26961 -16.05316 22.77681 1.000 144.78435 54 ALA F CA 1
ATOM 4818 C C . ALA F 2 54 ? 6.34540 -15.91135 21.26288 1.000 146.73629 54 ALA F C 1
ATOM 4819 O O . ALA F 2 54 ? 6.13991 -16.89939 20.55006 1.000 145.90645 54 ALA F O 1
ATOM 4821 N N . GLY F 2 55 ? 6.63654 -14.71309 20.76009 1.000 143.25133 55 GLY F N 1
ATOM 4822 C CA . GLY F 2 55 ? 6.75383 -14.48999 19.33295 1.000 142.29219 55 GLY F CA 1
ATOM 4823 C C . GLY F 2 55 ? 8.17695 -14.61042 18.82821 1.000 143.17325 55 GLY F C 1
ATOM 4824 O O . GLY F 2 55 ? 8.51240 -14.07834 17.76508 1.000 146.73960 55 GLY F O 1
ATOM 4825 N N . SER F 2 56 ? 9.02086 -15.30742 19.59241 1.000 138.74862 56 SER F N 1
ATOM 4826 C CA . SER F 2 56 ? 10.41532 -15.55914 19.22360 1.000 140.24149 56 SER F CA 1
ATOM 4827 C C . SER F 2 56 ? 11.17479 -14.25451 18.97906 1.000 139.00753 56 SER F C 1
ATOM 4828 O O . SER F 2 56 ? 11.86604 -14.08792 17.97213 1.000 137.91436 56 SER F O 1
ATOM 4831 N N . SER F 2 57 ? 11.03627 -13.32039 19.91410 1.000 141.37996 57 SER F N 1
ATOM 4832 C CA . SER F 2 57 ? 11.81285 -12.09194 19.88985 1.000 138.90302 57 SER F CA 1
ATOM 4833 C C . SER F 2 57 ? 13.08292 -12.26053 20.72176 1.000 137.98979 57 SER F C 1
ATOM 4834 O O . SER F 2 57 ? 13.28020 -13.26448 21.40977 1.000 136.04119 57 SER F O 1
ATOM 4837 N N . THR F 2 58 ? 13.95443 -11.25622 20.65503 1.000 135.83368 58 THR F N 1
ATOM 4838 C CA . THR F 2 58 ? 15.26614 -11.31623 21.29386 1.000 129.76126 58 THR F CA 1
ATOM 4839 C C . THR F 2 58 ? 15.45677 -10.08164 22.16536 1.000 126.38343 58 THR F C 1
ATOM 4840 O O . THR F 2 58 ? 15.70147 -8.98494 21.65276 1.000 126.50395 58 THR F O 1
ATOM 4844 N N . TYR F 2 59 ? 15.35750 -10.26386 23.47750 1.000 124.16440 59 TYR F N 1
ATOM 4845 C CA . TYR F 2 59 ? 15.57183 -9.20240 24.45774 1.000 123.16134 59 TYR F CA 1
ATOM 4846 C C . TYR F 2 59 ? 16.83809 -9.54125 25.23785 1.000 123.84938 59 TYR F C 1
ATOM 4847 O O . TYR F 2 59 ? 16.81674 -10.40069 26.12293 1.000 122.80663 59 TYR F O 1
ATOM 4856 N N . TYR F 2 60 ? 17.93703 -8.86589 24.91352 1.000 133.22810 60 TYR F N 1
ATOM 4857 C CA . TYR F 2 60 ? 19.21149 -9.07207 25.58554 1.000 128.67883 60 TYR F CA 1
ATOM 4858 C C . TYR F 2 60 ? 19.52482 -7.89862 26.50371 1.000 126.68644 60 TYR F C 1
ATOM 4859 O O . TYR F 2 60 ? 18.99898 -6.79404 26.34299 1.000 128.92563 60 TYR F O 1
ATOM 4868 N N . ALA F 2 61 ? 20.40904 -8.14861 27.46854 1.000 119.77500 61 ALA F N 1
ATOM 4869 C CA . ALA F 2 61 ? 20.92619 -7.07675 28.30903 1.000 121.70174 61 ALA F CA 1
ATOM 4870 C C . ALA F 2 61 ? 21.94084 -6.25926 27.52204 1.000 125.51088 61 ALA F C 1
ATOM 4871 O O . ALA F 2 61 ? 21.99691 -6.35121 26.29235 1.000 126.00774 61 ALA F O 1
ATOM 4873 N N . ASP F 2 62 ? 22.74717 -5.45856 28.21066 1.000 124.46118 62 ASP F N 1
ATOM 4874 C CA . ASP F 2 62 ? 23.79084 -4.67751 27.55766 1.000 124.10109 62 ASP F CA 1
ATOM 4875 C C . ASP F 2 62 ? 25.19348 -5.18904 27.84287 1.000 120.10436 62 ASP F C 1
ATOM 4876 O O . ASP F 2 62 ? 26.04750 -5.15063 26.95462 1.000 121.09941 62 ASP F O 1
ATOM 4881 N N . SER F 2 63 ? 25.45678 -5.68085 29.05692 1.000 121.01454 63 SER F N 1
ATOM 4882 C CA . SER F 2 63 ? 26.76962 -6.24020 29.35836 1.000 120.76046 63 SER F CA 1
ATOM 4883 C C . SER F 2 63 ? 27.01308 -7.55602 28.63244 1.000 120.04921 63 SER F C 1
ATOM 4884 O O . SER F 2 63 ? 28.16913 -7.97133 28.49660 1.000 124.32029 63 SER F O 1
ATOM 4887 N N . VAL F 2 64 ? 25.95585 -8.21490 28.16298 1.000 121.07566 64 VAL F N 1
ATOM 4888 C CA . VAL F 2 64 ? 26.06801 -9.45369 27.40694 1.000 123.05805 64 VAL F CA 1
ATOM 4889 C C . VAL F 2 64 ? 25.61734 -9.27521 25.96172 1.000 123.00891 64 VAL F C 1
ATOM 4890 O O . VAL F 2 64 ? 25.41549 -10.26617 25.25090 1.000 123.65179 64 VAL F O 1
ATOM 4894 N N . LYS F 2 65 ? 25.46314 -8.03297 25.50565 1.000 123.80580 65 LYS F N 1
ATOM 4895 C CA . LYS F 2 65 ? 25.03778 -7.77416 24.13520 1.000 125.78270 65 LYS F CA 1
ATOM 4896 C C . LYS F 2 65 ? 26.12014 -8.19829 23.14623 1.000 126.03417 65 LYS F C 1
ATOM 4897 O O . LYS F 2 65 ? 27.29848 -7.87950 23.32210 1.000 129.48284 65 LYS F O 1
ATOM 4903 N N . GLY F 2 66 ? 25.71925 -8.93910 22.11281 1.000 129.75628 66 GLY F N 1
ATOM 4904 C CA . GLY F 2 66 ? 26.62350 -9.42955 21.09425 1.000 132.73507 66 GLY F CA 1
ATOM 4905 C C . GLY F 2 66 ? 27.41633 -10.66025 21.49306 1.000 131.54433 66 GLY F C 1
ATOM 4906 O O . GLY F 2 66 ? 27.82809 -11.43576 20.62057 1.000 128.14526 66 GLY F O 1
ATOM 4907 N N . ARG F 2 67 ? 27.63282 -10.86370 22.79232 1.000 132.83012 67 ARG F N 1
ATOM 4908 C CA . ARG F 2 67 ? 28.38876 -12.01513 23.27199 1.000 129.93673 67 ARG F CA 1
ATOM 4909 C C . ARG F 2 67 ? 27.49989 -13.22430 23.52895 1.000 132.63026 67 ARG F C 1
ATOM 4910 O O . ARG F 2 67 ? 27.85823 -14.34511 23.15013 1.000 131.43605 67 ARG F O 1
ATOM 4918 N N . PHE F 2 68 ? 26.34865 -13.01908 24.16093 1.000 136.26128 68 PHE F N 1
ATOM 4919 C CA . PHE F 2 68 ? 25.39202 -14.08917 24.38879 1.000 131.09680 68 PHE F CA 1
ATOM 4920 C C . PHE F 2 68 ? 24.37237 -14.13863 23.25443 1.000 130.34664 68 PHE F C 1
ATOM 4921 O O . PHE F 2 68 ? 24.30388 -13.25092 22.40143 1.000 130.54300 68 PHE F O 1
ATOM 4929 N N . THR F 2 69 ? 23.56864 -15.20059 23.25723 1.000 132.05096 69 THR F N 1
ATOM 4930 C CA . THR F 2 69 ? 22.51485 -15.37339 22.26534 1.000 134.97794 69 THR F CA 1
ATOM 4931 C C . THR F 2 69 ? 21.47692 -16.32859 22.83321 1.000 135.47298 69 THR F C 1
ATOM 4932 O O . THR F 2 69 ? 21.82409 -17.42686 23.27815 1.000 133.97557 69 THR F O 1
ATOM 4936 N N . ILE F 2 70 ? 20.21419 -15.90917 22.82141 1.000 133.46952 70 ILE F N 1
ATOM 4937 C CA . ILE F 2 70 ? 19.12087 -16.69825 23.37345 1.000 134.89824 70 ILE F CA 1
ATOM 4938 C C . ILE F 2 70 ? 18.25748 -17.21806 22.23238 1.000 134.40466 70 ILE F C 1
ATOM 4939 O O . ILE F 2 70 ? 18.17360 -16.61430 21.15583 1.000 132.61978 70 ILE F O 1
ATOM 4944 N N . SER F 2 71 ? 17.62651 -18.36276 22.47306 1.000 135.09162 71 SER F N 1
ATOM 4945 C CA . SER F 2 71 ? 16.74070 -18.99579 21.50542 1.000 137.69532 71 SER F CA 1
ATOM 4946 C C . SER F 2 71 ? 15.90388 -20.02830 22.24792 1.000 139.25188 71 SER F C 1
ATOM 4947 O O . SER F 2 71 ? 16.03505 -20.20328 23.46255 1.000 139.38328 71 SER F O 1
ATOM 4950 N N . ARG F 2 72 ? 15.04462 -20.72072 21.50409 1.000 137.46346 72 ARG F N 1
ATOM 4951 C CA . ARG F 2 72 ? 14.15393 -21.70554 22.09923 1.000 137.89055 72 ARG F CA 1
ATOM 4952 C C . ARG F 2 72 ? 13.50452 -22.51956 20.99282 1.000 143.69563 72 ARG F C 1
ATOM 4953 O O . ARG F 2 72 ? 13.09137 -21.96511 19.97135 1.000 147.65737 72 ARG F O 1
ATOM 4961 N N . ASP F 2 73 ? 13.43322 -23.83201 21.19745 1.000 148.65730 73 ASP F N 1
ATOM 4962 C CA . ASP F 2 73 ? 12.63471 -24.70891 20.34972 1.000 153.31288 73 ASP F CA 1
ATOM 4963 C C . ASP F 2 73 ? 11.26002 -24.83662 20.99537 1.000 154.42844 73 ASP F C 1
ATOM 4964 O O . ASP F 2 73 ? 11.12095 -25.45071 22.05870 1.000 152.65793 73 ASP F O 1
ATOM 4969 N N . ASN F 2 74 ? 10.24697 -24.24404 20.35667 1.000 155.00014 74 ASN F N 1
ATOM 4970 C CA . ASN F 2 74 ? 8.91250 -24.20951 20.94666 1.000 156.05940 74 ASN F CA 1
ATOM 4971 C C . ASN F 2 74 ? 8.35952 -25.60920 21.17623 1.000 156.21830 74 ASN F C 1
ATOM 4972 O O . ASN F 2 74 ? 7.62653 -25.83517 22.14605 1.000 153.55413 74 ASN F O 1
ATOM 4977 N N . ALA F 2 75 ? 8.70064 -26.55998 20.30371 1.000 157.34254 75 ALA F N 1
ATOM 4978 C CA . ALA F 2 75 ? 8.24118 -27.93101 20.49207 1.000 156.32033 75 ALA F CA 1
ATOM 4979 C C . ALA F 2 75 ? 8.97603 -28.61845 21.63502 1.000 152.94209 75 ALA F C 1
ATOM 4980 O O . ALA F 2 75 ? 8.41096 -29.49981 22.29259 1.000 151.89710 75 ALA F O 1
ATOM 4982 N N . LYS F 2 76 ? 10.22515 -28.22956 21.89012 1.000 155.21102 76 LYS F N 1
ATOM 4983 C CA . LYS F 2 76 ? 11.02865 -28.86512 22.92540 1.000 153.85144 76 LYS F CA 1
ATOM 4984 C C . LYS F 2 76 ? 10.77831 -28.29749 24.31676 1.000 153.70547 76 LYS F C 1
ATOM 4985 O O . LYS F 2 76 ? 11.24655 -28.89150 25.29493 1.000 154.00287 76 LYS F O 1
ATOM 4991 N N . ASN F 2 77 ? 10.05510 -27.17934 24.42902 1.000 154.52899 77 ASN F N 1
ATOM 4992 C CA . ASN F 2 77 ? 9.88337 -26.47419 25.70249 1.000 154.14069 77 ASN F CA 1
ATOM 4993 C C . ASN F 2 77 ? 11.23496 -26.19009 26.35154 1.000 154.68447 77 ASN F C 1
ATOM 4994 O O . ASN F 2 77 ? 11.40012 -26.29060 27.56928 1.000 153.81785 77 ASN F O 1
ATOM 4999 N N . THR F 2 78 ? 12.21624 -25.83471 25.52466 1.000 154.34785 78 THR F N 1
ATOM 5000 C CA . THR F 2 78 ? 13.59367 -25.66947 25.97046 1.000 149.15423 78 THR F CA 1
ATOM 5001 C C . THR F 2 78 ? 14.14426 -24.36077 25.42787 1.000 146.68484 78 THR F C 1
ATOM 5002 O O . THR F 2 78 ? 14.22329 -24.17493 24.20909 1.000 146.07251 78 THR F O 1
ATOM 5006 N N . VAL F 2 79 ? 14.52233 -23.46138 26.33177 1.000 140.54504 79 VAL F N 1
ATOM 5007 C CA . VAL F 2 79 ? 15.16010 -22.19854 25.98151 1.000 142.71753 79 VAL F CA 1
ATOM 5008 C C . VAL F 2 79 ? 16.66445 -22.37210 26.12633 1.000 146.14227 79 VAL F C 1
ATOM 5009 O O . VAL F 2 79 ? 17.14207 -22.88000 27.14878 1.000 145.89747 79 VAL F O 1
ATOM 5013 N N . TYR F 2 80 ? 17.41157 -21.95979 25.10709 1.000 146.96616 80 TYR F N 1
ATOM 5014 C CA . TYR F 2 80 ? 18.86062 -22.08403 25.09905 1.000 142.33804 80 TYR F CA 1
ATOM 5015 C C . TYR F 2 80 ? 19.51380 -20.71518 25.24450 1.000 142.64409 80 TYR F C 1
ATOM 5016 O O . TYR F 2 80 ? 18.98747 -19.70313 24.77324 1.000 142.85462 80 TYR F O 1
ATOM 5025 N N . LEU F 2 81 ? 20.67018 -20.69471 25.90665 1.000 141.08252 81 LEU F N 1
ATOM 5026 C CA . LEU F 2 81 ? 21.46517 -19.48148 26.07846 1.000 135.92187 81 LEU F CA 1
ATOM 5027 C C . LEU F 2 81 ? 22.89758 -19.79062 25.66469 1.000 137.83148 81 LEU F C 1
ATOM 5028 O O . LEU F 2 81 ? 23.61573 -20.49808 26.38014 1.000 138.57065 81 LEU F O 1
ATOM 5033 N N . GLN F 2 82 ? 23.30958 -19.26081 24.51413 1.000 139.14029 82 GLN F N 1
ATOM 5034 C CA . GLN F 2 82 ? 24.62869 -19.53179 23.95161 1.000 136.55779 82 GLN F CA 1
ATOM 5035 C C . GLN F 2 82 ? 25.58349 -18.42736 24.39371 1.000 131.93091 82 GLN F C 1
ATOM 5036 O O . GLN F 2 82 ? 25.52860 -17.30692 23.87755 1.000 131.89358 82 GLN F O 1
ATOM 5042 N N . MET F 2 83 ? 26.46009 -18.74119 25.34416 1.000 130.29292 83 MET F N 1
ATOM 5043 C CA . MET F 2 83 ? 27.37613 -17.76518 25.92091 1.000 135.36189 83 MET F CA 1
ATOM 5044 C C . MET F 2 83 ? 28.75037 -17.90528 25.27738 1.000 140.14219 83 MET F C 1
ATOM 5045 O O . MET F 2 83 ? 29.41420 -18.93498 25.43808 1.000 140.41270 83 MET F O 1
ATOM 5050 N N . ASN F 2 84 ? 29.17555 -16.86600 24.56231 1.000 137.81830 84 ASN F N 1
ATOM 5051 C CA . ASN F 2 84 ? 30.47497 -16.82629 23.91006 1.000 135.81338 84 ASN F CA 1
ATOM 5052 C C . ASN F 2 84 ? 31.30552 -15.68531 24.48358 1.000 138.47870 84 ASN F C 1
ATOM 5053 O O . ASN F 2 84 ? 30.77155 -14.72458 25.04530 1.000 141.53386 84 ASN F O 1
ATOM 5058 N N . SER F 2 85 ? 32.62482 -15.80152 24.32624 1.000 135.58341 85 SER F N 1
ATOM 5059 C CA . SER F 2 85 ? 33.57206 -14.77774 24.77074 1.000 133.19396 85 SER F CA 1
ATOM 5060 C C . SER F 2 85 ? 33.36113 -14.43856 26.24432 1.000 131.99389 85 SER F C 1
ATOM 5061 O O . SER F 2 85 ? 33.28198 -13.27288 26.63879 1.000 132.02405 85 SER F O 1
ATOM 5064 N N . LEU F 2 86 ? 33.26994 -15.48243 27.06275 1.000 131.34499 86 LEU F N 1
ATOM 5065 C CA . LEU F 2 86 ? 32.94457 -15.30908 28.47081 1.000 131.95087 86 LEU F CA 1
ATOM 5066 C C . LEU F 2 86 ? 34.05390 -14.55881 29.19820 1.000 13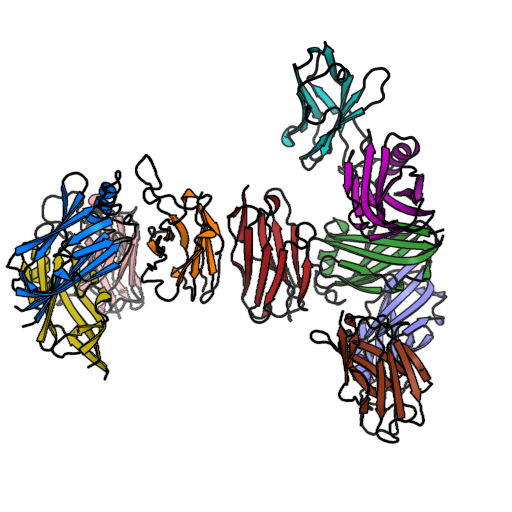1.71423 86 LEU F C 1
ATOM 5067 O O . LEU F 2 86 ? 35.24203 -14.76257 28.93647 1.000 132.87957 86 LEU F O 1
ATOM 5072 N N . LYS F 2 87 ? 33.65605 -13.68241 30.11139 1.000 127.21598 87 LYS F N 1
ATOM 5073 C CA . LYS F 2 87 ? 34.55642 -12.84874 30.88806 1.000 128.07018 87 LYS F CA 1
ATOM 5074 C C . LYS F 2 87 ? 34.40706 -13.16178 32.37191 1.000 128.47836 87 LYS F C 1
ATOM 5075 O O . LYS F 2 87 ? 33.38692 -13.71663 32.79715 1.000 133.82150 87 LYS F O 1
ATOM 5081 N N . PRO F 2 88 ? 35.41381 -12.83522 33.18843 1.000 130.07901 88 PRO F N 1
ATOM 5082 C CA . PRO F 2 88 ? 35.33264 -13.16237 34.62303 1.000 131.60654 88 PRO F CA 1
ATOM 5083 C C . PRO F 2 88 ? 34.16847 -12.51116 35.34995 1.000 137.51348 88 PRO F C 1
ATOM 5084 O O . PRO F 2 88 ? 33.79011 -12.99182 36.42544 1.000 139.92947 88 PRO F O 1
ATOM 5088 N N . GLU F 2 89 ? 33.59400 -11.43287 34.81493 1.000 139.90789 89 GLU F N 1
ATOM 5089 C CA . GLU F 2 89 ? 32.43193 -10.81537 35.44278 1.000 140.08402 89 GLU F CA 1
ATOM 5090 C C . GLU F 2 89 ? 31.14447 -11.59144 35.20082 1.000 137.13361 89 GLU F C 1
ATOM 5091 O O . GLU F 2 89 ? 30.13130 -11.29368 35.84305 1.000 136.25236 89 GLU F O 1
ATOM 5097 N N . ASP F 2 90 ? 31.15695 -12.57078 34.29727 1.000 135.26018 90 ASP F N 1
ATOM 5098 C CA . ASP F 2 90 ? 29.97789 -13.38485 34.04174 1.000 133.84381 90 ASP F CA 1
ATOM 5099 C C . ASP F 2 90 ? 29.78833 -14.48979 35.07195 1.000 134.85771 90 ASP F C 1
ATOM 5100 O O . ASP F 2 90 ? 28.75097 -15.16124 35.04921 1.000 136.66235 90 ASP F O 1
ATOM 5105 N N . THR F 2 91 ? 30.75453 -14.69165 35.96858 1.000 132.16281 91 THR F N 1
ATOM 5106 C CA . THR F 2 91 ? 30.65255 -15.72744 36.98940 1.000 133.20579 91 THR F CA 1
ATOM 5107 C C . THR F 2 91 ? 29.49549 -15.45033 37.93968 1.000 135.63193 91 THR F C 1
ATOM 5108 O O . THR F 2 91 ? 29.55748 -14.52218 38.75310 1.000 137.54425 91 THR F O 1
ATOM 5112 N N . ALA F 2 92 ? 28.44199 -16.25503 37.84010 1.000 134.94917 92 ALA F N 1
ATOM 5113 C CA . ALA F 2 92 ? 27.25858 -16.12276 38.67938 1.000 135.21221 92 ALA F CA 1
ATOM 5114 C C . ALA F 2 92 ? 26.37725 -17.33886 38.43668 1.000 133.68541 92 ALA F C 1
ATOM 5115 O O . ALA F 2 92 ? 26.58083 -18.09627 37.48444 1.000 133.46413 92 ALA F O 1
ATOM 5117 N N . VAL F 2 93 ? 25.39818 -17.52093 39.31548 1.000 131.79854 93 VAL F N 1
ATOM 5118 C CA . VAL F 2 93 ? 24.38721 -18.55241 39.11945 1.000 130.69049 93 VAL F CA 1
ATOM 5119 C C . VAL F 2 93 ? 23.38935 -18.05599 38.08340 1.000 129.98257 93 VAL F C 1
ATOM 5120 O O . VAL F 2 93 ? 22.82355 -16.96529 38.22267 1.000 130.88014 93 VAL F O 1
ATOM 5124 N N . TYR F 2 94 ? 23.17826 -18.84858 37.03571 1.000 130.04762 94 TYR F N 1
ATOM 5125 C CA . TYR F 2 94 ? 22.30594 -18.47066 35.92519 1.000 131.57325 94 TYR F CA 1
ATOM 5126 C C . TYR F 2 94 ? 20.95271 -19.15376 36.10261 1.000 134.33993 94 TYR F C 1
ATOM 5127 O O . TYR F 2 94 ? 20.77457 -20.31530 35.72646 1.000 134.58900 94 TYR F O 1
ATOM 5136 N N . TYR F 2 95 ? 19.99732 -18.42658 36.67475 1.000 131.54041 95 TYR F N 1
ATOM 5137 C CA . TYR F 2 95 ? 18.64366 -18.93785 36.80800 1.000 127.96365 95 TYR F CA 1
ATOM 5138 C C . TYR F 2 95 ? 17.84828 -18.68965 35.53243 1.000 130.62456 95 TYR F C 1
ATOM 5139 O O . TYR F 2 95 ? 18.13571 -17.76962 34.76116 1.000 130.16581 95 TYR F O 1
ATOM 5148 N N . CYS F 2 96 ? 16.83490 -19.52510 35.32069 1.000 134.51060 96 CYS F N 1
ATOM 5149 C CA . CYS F 2 96 ? 15.94526 -19.42927 34.17309 1.000 133.42917 96 CYS F CA 1
ATOM 5150 C C . CYS F 2 96 ? 14.52130 -19.22042 34.66935 1.000 134.11239 96 CYS F C 1
ATOM 5151 O O . CYS F 2 96 ? 14.08186 -19.88421 35.61385 1.000 136.74792 96 CYS F O 1
ATOM 5154 N N . ALA F 2 97 ? 13.80512 -18.28969 34.03973 1.000 133.11349 97 ALA F N 1
ATOM 5155 C CA . ALA F 2 97 ? 12.47081 -17.90899 34.47910 1.000 135.42612 97 ALA F CA 1
ATOM 5156 C C . ALA F 2 97 ? 11.48100 -17.99910 33.32745 1.000 136.41127 97 ALA F C 1
ATOM 5157 O O . ALA F 2 97 ? 11.83319 -17.79674 32.16261 1.000 135.60208 97 ALA F O 1
ATOM 5159 N N . ALA F 2 98 ? 10.23126 -18.29954 33.67292 1.000 135.96128 98 ALA F N 1
ATOM 5160 C CA . ALA F 2 98 ? 9.13435 -18.31079 32.71782 1.000 137.66264 98 ALA F CA 1
ATOM 5161 C C . ALA F 2 98 ? 7.90365 -17.70785 33.38254 1.000 138.79961 98 ALA F C 1
ATOM 5162 O O . ALA F 2 98 ? 7.78869 -17.67886 34.61088 1.000 137.79366 98 ALA F O 1
ATOM 5164 N N . TYR F 2 99 ? 6.97823 -17.21902 32.55405 1.000 136.70901 99 TYR F N 1
ATOM 5165 C CA . TYR F 2 99 ? 5.87234 -16.41674 33.06399 1.000 137.25261 99 TYR F CA 1
ATOM 5166 C C . TYR F 2 99 ? 4.56082 -16.77913 32.37525 1.000 138.94525 99 TYR F C 1
ATOM 5167 O O . TYR F 2 99 ? 4.38882 -16.50111 31.18205 1.000 138.04674 99 TYR F O 1
ATOM 5176 N N . PRO F 2 100 ? 3.60591 -17.36990 33.09541 1.000 144.97494 100 PRO F N 1
ATOM 5177 C CA . PRO F 2 100 ? 2.35923 -17.83091 32.46140 1.000 146.04640 100 PRO F CA 1
ATOM 5178 C C . PRO F 2 100 ? 1.51427 -16.65583 31.98785 1.000 152.20690 100 PRO F C 1
ATOM 5179 O O . PRO F 2 100 ? 1.06367 -15.83329 32.78902 1.000 151.12260 100 PRO F O 1
ATOM 5183 N N . LEU F 2 101 ? 1.29205 -16.58963 30.67261 1.000 157.35547 101 LEU F N 1
ATOM 5184 C CA . LEU F 2 101 ? 0.56019 -15.48390 30.05106 1.000 156.33464 101 LEU F CA 1
ATOM 5185 C C . LEU F 2 101 ? -0.90763 -15.87290 29.89981 1.000 153.15809 101 LEU F C 1
ATOM 5186 O O . LEU F 2 101 ? -1.38759 -16.20933 28.81461 1.000 147.48261 101 LEU F O 1
ATOM 5191 N N . ASP F 2 102 ? -1.62989 -15.81212 31.01914 1.000 158.99943 102 ASP F N 1
ATOM 5192 C CA . ASP F 2 102 ? -3.06823 -16.08535 31.05532 1.000 165.35855 102 ASP F CA 1
ATOM 5193 C C . ASP F 2 102 ? -3.39080 -17.44165 30.42914 1.000 166.27681 102 ASP F C 1
ATOM 5194 O O . ASP F 2 102 ? -4.29081 -17.57710 29.59702 1.000 166.01423 102 ASP F O 1
ATOM 5199 N N . GLU F 2 103 ? -2.64032 -18.46223 30.84150 1.000 166.61825 103 GLU F N 1
ATOM 5200 C CA . GLU F 2 103 ? -2.85746 -19.81189 30.33509 1.000 164.53897 103 GLU F CA 1
ATOM 5201 C C . GLU F 2 103 ? -4.09724 -20.41864 30.98096 1.000 165.26326 103 GLU F C 1
ATOM 5202 O O . GLU F 2 103 ? -4.03570 -21.51909 31.53895 1.000 165.48548 103 GLU F O 1
ATOM 5208 N N . ILE F 2 104 ? -5.22403 -19.70679 30.89234 1.000 179.62351 104 ILE F N 1
ATOM 5209 C CA . ILE F 2 104 ? -6.46827 -20.04584 31.57938 1.000 180.33366 104 ILE F CA 1
ATOM 5210 C C . ILE F 2 104 ? -6.15310 -20.30568 33.04873 1.000 180.28478 104 ILE F C 1
ATOM 5211 O O . ILE F 2 104 ? -6.33795 -21.41851 33.55513 1.000 178.86330 104 ILE F O 1
ATOM 5216 N N . GLY F 2 105 ? -5.65297 -19.27858 33.73901 1.000 177.81272 105 GLY F N 1
ATOM 5217 C CA . GLY F 2 105 ? -5.30225 -19.39758 35.13693 1.000 174.11089 105 GLY F CA 1
ATOM 5218 C C . GLY F 2 105 ? -6.44678 -19.01653 36.05910 1.000 172.35152 105 GLY F C 1
ATOM 5219 O O . GLY F 2 105 ? -7.54560 -18.66116 35.63435 1.000 169.78984 105 GLY F O 1
ATOM 5220 N N . SER F 2 106 ? -6.16650 -19.10019 37.35905 1.000 168.73469 106 SER F N 1
ATOM 5221 C CA . SER F 2 106 ? -7.14134 -18.75771 38.38884 1.000 165.03298 106 SER F CA 1
ATOM 5222 C C . SER F 2 106 ? -6.63628 -17.64170 39.29230 1.000 164.87563 106 SER F C 1
ATOM 5223 O O . SER F 2 106 ? -7.24076 -16.56463 39.32920 1.000 162.41653 106 SER F O 1
ATOM 5226 N N . HIS F 2 107 ? -5.54606 -17.86359 40.02200 1.000 160.36779 107 HIS F N 1
ATOM 5227 C CA . HIS F 2 107 ? -4.96666 -16.83100 40.86969 1.000 158.00976 107 HIS F CA 1
ATOM 5228 C C . HIS F 2 107 ? -4.10960 -15.89782 40.01734 1.000 153.23678 107 HIS F C 1
ATOM 5229 O O . HIS F 2 107 ? -4.13231 -15.93960 38.78396 1.000 151.20214 107 HIS F O 1
ATOM 5236 N N . ASP F 2 108 ? -3.34091 -15.04335 40.67597 1.000 136.06376 108 ASP F N 1
ATOM 5237 C CA . ASP F 2 108 ? -2.45118 -14.12788 39.98253 1.000 130.87605 108 ASP F CA 1
ATOM 5238 C C . ASP F 2 108 ? -1.38870 -14.91341 39.22161 1.000 135.27409 108 ASP F C 1
ATOM 5239 O O . ASP F 2 108 ? -0.68916 -15.73861 39.82961 1.000 139.72894 108 ASP F O 1
ATOM 5244 N N . PRO F 2 109 ? -1.24833 -14.71402 37.90046 1.000 135.32531 109 PRO F N 1
ATOM 5245 C CA . PRO F 2 109 ? -0.19569 -15.41398 37.15004 1.000 135.75882 109 PRO F CA 1
ATOM 5246 C C . PRO F 2 109 ? 1.18408 -15.16204 37.73167 1.000 141.26456 109 PRO F C 1
ATOM 5247 O O . PRO F 2 109 ? 1.87616 -14.20917 37.35838 1.000 142.10124 109 PRO F O 1
ATOM 5251 N N . HIS F 2 110 ? 1.58111 -16.02410 38.66212 1.000 136.64373 110 HIS F N 1
ATOM 5252 C CA . HIS F 2 110 ? 2.82508 -15.85628 39.39453 1.000 136.37171 110 HIS F CA 1
ATOM 5253 C C . HIS F 2 110 ? 4.02649 -16.01529 38.46591 1.000 134.01454 110 HIS F C 1
ATOM 5254 O O . HIS F 2 110 ? 3.89699 -16.21964 37.25867 1.000 131.74576 110 HIS F O 1
ATOM 5261 N N . SER F 2 111 ? 5.21545 -15.91924 39.05168 1.000 130.04066 111 SER F N 1
ATOM 5262 C CA . SER F 2 111 ? 6.47754 -15.99179 38.32410 1.000 127.25729 111 SER F CA 1
ATOM 5263 C C . SER F 2 111 ? 7.23678 -17.21904 38.81933 1.000 128.29212 111 SER F C 1
ATOM 5264 O O . SER F 2 111 ? 7.83879 -17.18792 39.89692 1.000 126.09531 111 SER F O 1
ATOM 5267 N N . TYR F 2 112 ? 7.19705 -18.30446 38.04790 1.000 137.94441 112 TYR F N 1
ATOM 5268 C CA . TYR F 2 112 ? 7.91300 -19.51755 38.41994 1.000 137.74092 112 TYR F CA 1
ATOM 5269 C C . TYR F 2 112 ? 9.30266 -19.55113 37.79441 1.000 139.01408 112 TYR F C 1
ATOM 5270 O O . TYR F 2 112 ? 9.51949 -19.07297 36.67773 1.000 139.36131 112 TYR F O 1
ATOM 5279 N N . TRP F 2 113 ? 10.24686 -20.13086 38.53891 1.000 137.59254 113 TRP F N 1
ATOM 5280 C CA . TRP F 2 113 ? 11.65385 -20.14895 38.15664 1.000 134.91290 113 TRP F CA 1
ATOM 5281 C C . TRP F 2 113 ? 12.22973 -21.55772 38.17180 1.000 135.32103 113 TRP F C 1
ATOM 5282 O O . TRP F 2 113 ? 11.50270 -22.53702 38.36618 1.000 137.80702 113 TRP F O 1
ATOM 5293 N N . GLY F 2 114 ? 13.54599 -21.65717 37.97230 1.000 140.82511 114 GLY F N 1
ATOM 5294 C CA . GLY F 2 114 ? 14.28516 -22.87491 38.16825 1.000 141.66821 114 GLY F CA 1
ATOM 5295 C C . GLY F 2 114 ? 15.16502 -22.81586 39.40017 1.000 144.57462 114 GLY F C 1
ATOM 5296 O O . GLY F 2 114 ? 14.98484 -21.97550 40.29168 1.000 141.85107 114 GLY F O 1
ATOM 5297 N N . GLN F 2 115 ? 16.14145 -23.72056 39.45054 1.000 151.73826 115 GLN F N 1
ATOM 5298 C CA . GLN F 2 115 ? 17.05273 -23.78413 40.58701 1.000 148.89371 115 GLN F CA 1
ATOM 5299 C C . GLN F 2 115 ? 18.38769 -23.10100 40.32773 1.000 143.25629 115 GLN F C 1
ATOM 5300 O O . GLN F 2 115 ? 18.98990 -22.56898 41.26634 1.000 140.87103 115 GLN F O 1
ATOM 5306 N N . GLY F 2 116 ? 18.86554 -23.10460 39.08596 1.000 140.72821 116 GLY F N 1
ATOM 5307 C CA . GLY F 2 116 ? 20.06225 -22.36621 38.73448 1.000 141.42983 116 GLY F CA 1
ATOM 5308 C C . GLY F 2 116 ? 21.32422 -23.20126 38.67983 1.000 140.11087 116 GLY F C 1
ATOM 5309 O O . GLY F 2 116 ? 21.67499 -23.87386 39.65399 1.000 138.82953 116 GLY F O 1
ATOM 5310 N N . THR F 2 117 ? 22.01321 -23.16507 37.54238 1.000 136.53763 117 THR F N 1
ATOM 5311 C CA . THR F 2 117 ? 23.30875 -23.80964 37.38942 1.000 134.36540 117 THR F CA 1
ATOM 5312 C C . THR F 2 117 ? 24.43020 -22.81892 37.68593 1.000 137.65476 117 THR F C 1
ATOM 5313 O O . THR F 2 117 ? 24.26348 -21.60162 37.58007 1.000 136.92201 117 THR F O 1
ATOM 5317 N N . GLN F 2 118 ? 25.58417 -23.35916 38.06725 1.000 136.68709 118 GLN F N 1
ATOM 5318 C CA . GLN F 2 118 ? 26.74943 -22.54151 38.37453 1.000 131.66124 118 GLN F CA 1
ATOM 5319 C C . GLN F 2 118 ? 27.60810 -22.36021 37.13027 1.000 130.11780 118 GLN F C 1
ATOM 5320 O O . GLN F 2 118 ? 27.94637 -23.33492 36.45137 1.000 128.60017 118 GLN F O 1
ATOM 5326 N N . VAL F 2 119 ? 27.95331 -21.10940 36.83689 1.000 130.50096 119 VAL F N 1
ATOM 5327 C CA . VAL F 2 119 ? 28.84462 -20.76347 35.73742 1.000 130.22400 119 VAL F CA 1
ATOM 5328 C C . VAL F 2 119 ? 29.96917 -19.91389 36.30900 1.000 128.50789 119 VAL F C 1
ATOM 5329 O O . VAL F 2 119 ? 29.71985 -18.82124 36.83203 1.000 126.94685 119 VAL F O 1
ATOM 5333 N N . THR F 2 120 ? 31.19826 -20.41733 36.22210 1.000 134.80427 120 THR F N 1
ATOM 5334 C CA . THR F 2 120 ? 32.37906 -19.72521 36.72183 1.000 135.85896 120 THR F CA 1
ATOM 5335 C C . THR F 2 120 ? 33.36461 -19.53379 35.57852 1.000 132.25886 120 THR F C 1
ATOM 5336 O O . THR F 2 120 ? 33.68317 -20.48827 34.86177 1.000 132.02001 120 THR F O 1
ATOM 5340 N N . VAL F 2 121 ? 33.84055 -18.30488 35.40808 1.000 131.23850 121 VAL F N 1
ATOM 5341 C CA . VAL F 2 121 ? 34.77139 -17.95829 34.34101 1.000 134.01754 121 VAL F CA 1
ATOM 5342 C C . VAL F 2 121 ? 36.11622 -17.64844 34.98462 1.000 137.90088 121 VAL F C 1
ATOM 5343 O O . VAL F 2 121 ? 36.26010 -16.64757 35.69842 1.000 138.01234 121 VAL F O 1
ATOM 5347 N N . SER F 2 122 ? 37.10117 -18.50663 34.73543 1.000 139.09657 122 SER F N 1
ATOM 5348 C CA . SER F 2 122 ? 38.43821 -18.33096 35.27959 1.000 134.81611 122 SER F CA 1
ATOM 5349 C C . SER F 2 122 ? 39.27006 -17.43811 34.36885 1.000 136.33699 122 SER F C 1
ATOM 5350 O O . SER F 2 122 ? 39.02776 -17.34654 33.16219 1.000 135.12390 122 SER F O 1
ATOM 5353 N N . SER F 2 123 ? 40.26009 -16.78052 34.96264 1.000 146.02302 123 SER F N 1
ATOM 5354 C CA . SER F 2 123 ? 41.16298 -15.91451 34.21557 1.000 141.96864 123 SER F CA 1
ATOM 5355 C C . SER F 2 123 ? 42.24193 -16.73230 33.51249 1.000 134.31896 123 SER F C 1
ATOM 5356 O O . SER F 2 123 ? 42.19261 -17.96289 33.49930 1.000 131.25878 123 SER F O 1
ATOM 5359 N N . GLU G 1 17 ? -8.65740 1.51972 -55.85716 1.000 103.08046 172 GLU G N 1
ATOM 5360 C CA . GLU G 1 17 ? -8.54453 0.55639 -56.94622 1.000 102.54835 172 GLU G CA 1
ATOM 5361 C C . GLU G 1 17 ? -8.08974 -0.79784 -56.40874 1.000 102.13195 172 GLU G C 1
ATOM 5362 O O . GLU G 1 17 ? -6.96928 -1.23202 -56.67021 1.000 104.24633 172 GLU G O 1
ATOM 5368 N N . VAL G 1 18 ? -8.96413 -1.46075 -55.65810 1.000 89.16565 173 VAL G N 1
ATOM 5369 C CA . VAL G 1 18 ? -8.64522 -2.71816 -54.99021 1.000 87.36864 173 VAL G CA 1
ATOM 5370 C C . VAL G 1 18 ? -9.11852 -3.87028 -55.86502 1.000 86.89911 173 VAL G C 1
ATOM 5371 O O . VAL G 1 18 ? -10.31637 -3.99402 -56.14474 1.000 88.42915 173 VAL G O 1
ATOM 5375 N N . ARG G 1 19 ? -8.18707 -4.72283 -56.28604 1.000 82.72614 174 ARG G N 1
ATOM 5376 C CA . ARG G 1 19 ? -8.49719 -5.88585 -57.10541 1.000 81.77416 174 ARG G CA 1
ATOM 5377 C C . ARG G 1 19 ? -8.00098 -7.14901 -56.41518 1.000 82.81276 174 ARG G C 1
ATOM 5378 O O . ARG G 1 19 ? -6.90790 -7.16611 -55.84308 1.000 85.53989 174 ARG G O 1
ATOM 5386 N N . THR G 1 20 ? -8.80969 -8.20487 -56.47259 1.000 81.03946 175 THR G N 1
ATOM 5387 C CA . THR G 1 20 ? -8.50927 -9.47880 -55.82811 1.000 80.00379 175 THR G CA 1
ATOM 5388 C C . THR G 1 20 ? -8.38165 -10.55565 -56.89558 1.000 80.56647 175 THR G C 1
ATOM 5389 O O . THR G 1 20 ? -9.31724 -10.77565 -57.67234 1.000 78.97367 175 THR G O 1
ATOM 5393 N N . TYR G 1 21 ? -7.23333 -11.22705 -56.92879 1.000 78.63455 176 TYR G N 1
ATOM 5394 C CA . TYR G 1 21 ? -6.98167 -12.31629 -57.86207 1.000 78.87404 176 TYR G CA 1
ATOM 5395 C C . TYR G 1 21 ? -6.82695 -13.62778 -57.10775 1.000 80.05322 176 TYR G C 1
ATOM 5396 O O . TYR G 1 21 ? -6.19887 -13.67390 -56.04621 1.000 80.01970 176 TYR G O 1
ATOM 5405 N N . THR G 1 22 ? -7.39025 -14.69393 -57.66700 1.000 79.84981 177 THR G N 1
ATOM 5406 C CA . THR G 1 22 ? -7.24533 -16.04393 -57.12931 1.000 79.45477 177 THR G CA 1
ATOM 5407 C C . THR G 1 22 ? -6.55775 -16.86996 -58.21474 1.000 81.15961 177 THR G C 1
ATOM 5408 O O . THR G 1 22 ? -7.20900 -17.41491 -59.10995 1.000 79.81801 177 THR G O 1
ATOM 5412 N N . LEU G 1 23 ? -5.23082 -16.94349 -58.14120 1.000 77.57386 178 LEU G N 1
ATOM 5413 C CA . LEU G 1 23 ? -4.43614 -17.64493 -59.13960 1.000 77.81888 178 LEU G CA 1
ATOM 5414 C C . LEU G 1 23 ? -4.21573 -19.08727 -58.70837 1.000 77.99002 178 LEU G C 1
ATOM 5415 O O . LEU G 1 23 ? -3.80956 -19.34953 -57.57155 1.000 77.93829 178 LEU G O 1
ATOM 5420 N N . THR G 1 24 ? -4.48695 -20.02020 -59.62354 1.000 82.53516 179 THR G N 1
ATOM 5421 C CA . THR G 1 24 ? -4.35837 -21.43997 -59.32121 1.000 84.76862 179 THR G CA 1
ATOM 5422 C C . THR G 1 24 ? -3.68624 -22.21019 -60.45175 1.000 86.56300 179 THR G C 1
ATOM 5423 O O . THR G 1 24 ? -3.82080 -23.43772 -60.51694 1.000 89.00604 179 THR G O 1
ATOM 5427 N N . ALA G 1 25 ? -2.97860 -21.52680 -61.34455 1.000 87.25376 180 ALA G N 1
ATOM 5428 C CA . ALA G 1 25 ? -2.27981 -22.18125 -62.44928 1.000 87.52166 180 ALA G CA 1
ATOM 5429 C C . ALA G 1 25 ? -0.84252 -22.53072 -62.07037 1.000 87.63041 180 ALA G C 1
ATOM 5430 O O . ALA G 1 25 ? 0.11206 -22.20341 -62.77632 1.000 88.26400 180 ALA G O 1
ATOM 5432 N N . PHE G 1 26 ? -0.68565 -23.20902 -60.93548 1.000 86.81923 181 PHE G N 1
ATOM 5433 C CA . PHE G 1 26 ? 0.63779 -23.56485 -60.43967 1.000 86.38682 181 PHE G CA 1
ATOM 5434 C C . PHE G 1 26 ? 1.21585 -24.71380 -61.25551 1.000 87.97805 181 PHE G C 1
ATOM 5435 O O . PHE G 1 26 ? 0.67533 -25.82472 -61.24808 1.000 89.02236 181 PHE G O 1
ATOM 5443 N N . SER G 1 27 ? 2.31082 -24.44419 -61.95817 1.000 86.90737 182 SER G N 1
ATOM 5444 C CA . SER G 1 27 ? 3.06833 -25.46399 -62.66601 1.000 88.04062 182 SER G CA 1
ATOM 5445 C C . SER G 1 27 ? 4.29015 -25.86235 -61.84436 1.000 86.52408 182 SER G C 1
ATOM 5446 O O . SER G 1 27 ? 4.87060 -25.04643 -61.12301 1.000 85.97677 182 SER G O 1
ATOM 5449 N N . PHE G 1 28 ? 4.67597 -27.13093 -61.95910 1.000 95.01362 183 PHE G N 1
ATOM 5450 C CA . PHE G 1 28 ? 5.63090 -27.74454 -61.04472 1.000 96.37004 183 PHE G CA 1
ATOM 5451 C C . PHE G 1 28 ? 6.82113 -28.29923 -61.81720 1.000 97.14614 183 PHE G C 1
ATOM 5452 O O . PHE G 1 28 ? 6.64818 -29.10429 -62.73861 1.000 97.69192 183 PHE G O 1
ATOM 5460 N N . SER G 1 29 ? 8.02418 -27.86837 -61.43674 1.000 97.16534 184 SER G N 1
ATOM 5461 C CA . SER G 1 29 ? 9.28139 -28.40366 -61.94678 1.000 98.54223 184 SER G CA 1
ATOM 5462 C C . SER G 1 29 ? 10.13714 -28.84400 -60.76244 1.000 98.00604 184 SER G C 1
ATOM 5463 O O . SER G 1 29 ? 9.74270 -28.70399 -59.60057 1.000 96.24555 184 SER G O 1
ATOM 5466 N N . ARG G 1 30 ? 11.32472 -29.37525 -61.05301 1.000 98.76975 185 ARG G N 1
ATOM 5467 C CA . ARG G 1 30 ? 12.20252 -29.87574 -60.00480 1.000 97.94625 185 ARG G CA 1
ATOM 5468 C C . ARG G 1 30 ? 13.65353 -29.54678 -60.32500 1.000 98.39696 185 ARG G C 1
ATOM 5469 O O . ARG G 1 30 ? 14.07009 -29.60232 -61.48546 1.000 99.73385 185 ARG G O 1
ATOM 5477 N N . SER G 1 31 ? 14.41552 -29.20013 -59.28550 1.000 98.49905 186 SER G N 1
ATOM 5478 C CA . SER G 1 31 ? 15.86099 -29.00314 -59.37095 1.000 99.58559 186 SER G CA 1
ATOM 5479 C C . SER G 1 31 ? 16.50616 -29.92431 -58.34437 1.000 99.43477 186 SER G C 1
ATOM 5480 O O . SER G 1 31 ? 16.39385 -29.68921 -57.13558 1.000 97.57283 186 SER G O 1
ATOM 5483 N N . GLY G 1 32 ? 17.17086 -30.97199 -58.82419 1.000 100.23801 187 GLY G N 1
ATOM 5484 C CA . GLY G 1 32 ? 17.72152 -31.98562 -57.94616 1.000 101.65129 187 GLY G CA 1
ATOM 5485 C C . GLY G 1 32 ? 16.66865 -32.76149 -57.17977 1.000 103.22871 187 GLY G C 1
ATOM 5486 O O . GLY G 1 32 ? 15.86415 -33.49115 -57.76647 1.000 105.08603 187 GLY G O 1
ATOM 5487 N N . LYS G 1 33 ? 16.67390 -32.61914 -55.85663 1.000 102.78974 188 LYS G N 1
ATOM 5488 C CA . LYS G 1 33 ? 15.73696 -33.31521 -54.98821 1.000 107.70747 188 LYS G CA 1
ATOM 5489 C C . LYS G 1 33 ? 14.59514 -32.41684 -54.53528 1.000 107.04116 188 LYS G C 1
ATOM 5490 O O . LYS G 1 33 ? 13.87321 -32.76977 -53.59772 1.000 104.08605 188 LYS G O 1
ATOM 5496 N N . GLN G 1 34 ? 14.40266 -31.27572 -55.19147 1.000 101.11944 189 GLN G N 1
ATOM 5497 C CA . GLN G 1 34 ? 13.54287 -30.21606 -54.68461 1.000 99.63520 189 GLN G CA 1
ATOM 5498 C C . GLN G 1 34 ? 12.46496 -29.88206 -55.70837 1.000 99.58210 189 GLN G C 1
ATOM 5499 O O . GLN G 1 34 ? 12.71866 -29.91155 -56.91641 1.000 98.05535 189 GLN G O 1
ATOM 5505 N N . ILE G 1 35 ? 11.25794 -29.55927 -55.21974 1.000 99.47369 190 ILE G N 1
ATOM 5506 C CA . ILE G 1 35 ? 10.12228 -29.22287 -56.07463 1.000 96.09246 190 ILE G CA 1
ATOM 5507 C C . ILE G 1 35 ? 10.05667 -27.71218 -56.24950 1.000 93.35193 190 ILE G C 1
ATOM 5508 O O . ILE G 1 35 ? 10.31041 -26.94955 -55.30884 1.000 91.76012 190 ILE G O 1
ATOM 5513 N N . VAL G 1 36 ? 9.70271 -27.27636 -57.45686 1.000 91.74639 191 VAL G N 1
ATOM 5514 C CA . VAL G 1 36 ? 9.62629 -25.86240 -57.80972 1.000 92.28127 191 VAL G CA 1
ATOM 5515 C C . VAL G 1 36 ? 8.23396 -25.59343 -58.37067 1.000 94.01171 191 VAL G C 1
ATOM 5516 O O . VAL G 1 36 ? 7.90882 -26.05397 -59.47211 1.000 95.38634 191 VAL G O 1
ATOM 5520 N N . PHE G 1 37 ? 7.41536 -24.84567 -57.62958 1.000 87.19082 192 PHE G N 1
ATOM 5521 C CA . PHE G 1 37 ? 6.09292 -24.45423 -58.10108 1.000 82.73926 192 PHE G CA 1
ATOM 5522 C C . PHE G 1 37 ? 6.14377 -23.03732 -58.65609 1.000 81.55122 192 PHE G C 1
ATOM 5523 O O . PHE G 1 37 ? 6.85008 -22.17769 -58.12350 1.000 80.88177 192 PHE G O 1
ATOM 5531 N N . SER G 1 38 ? 5.38450 -22.79454 -59.72303 1.000 80.71830 193 SER G N 1
ATOM 5532 C CA . SER G 1 38 ? 5.39158 -21.49648 -60.38530 1.000 81.54389 193 SER G CA 1
ATOM 5533 C C . SER G 1 38 ? 3.99727 -21.14989 -60.88533 1.000 85.08599 193 SER G C 1
ATOM 5534 O O . SER G 1 38 ? 3.34115 -21.97126 -61.53302 1.000 86.92127 193 SER G O 1
ATOM 5537 N N . VAL G 1 39 ? 3.55628 -19.92932 -60.58880 1.000 83.68935 194 VAL G N 1
ATOM 5538 C CA . VAL G 1 39 ? 2.27830 -19.40891 -61.05274 1.000 80.02987 194 VAL G CA 1
ATOM 5539 C C . VAL G 1 39 ? 2.52164 -18.02222 -61.63103 1.000 79.91803 194 VAL G C 1
ATOM 5540 O O . VAL G 1 39 ? 3.41383 -17.29232 -61.18773 1.000 81.19586 194 VAL G O 1
ATOM 5544 N N . THR G 1 40 ? 1.73295 -17.66328 -62.63711 1.000 78.63007 195 THR G N 1
ATOM 5545 C CA . THR G 1 40 ? 1.92624 -16.41744 -63.36279 1.000 78.55673 195 THR G CA 1
ATOM 5546 C C . THR G 1 40 ? 0.98251 -15.34288 -62.83956 1.000 78.27671 195 THR G C 1
ATOM 5547 O O . THR G 1 40 ? -0.17890 -15.62005 -62.52884 1.000 79.56539 195 THR G O 1
ATOM 5551 N N . VAL G 1 41 ? 1.48865 -14.11840 -62.74885 1.000 78.54490 196 VAL G N 1
ATOM 5552 C CA . VAL G 1 41 ? 0.70421 -12.97725 -62.28339 1.000 78.28189 196 VAL G CA 1
ATOM 5553 C C . VAL G 1 41 ? 0.14129 -12.26405 -63.50739 1.000 78.28679 196 VAL G C 1
ATOM 5554 O O . VAL G 1 41 ? 0.92086 -11.82390 -64.36540 1.000 78.38814 196 VAL G O 1
ATOM 5558 N N . PRO G 1 42 ? -1.18012 -12.11389 -63.61775 1.000 83.15365 197 PRO G N 1
ATOM 5559 C CA . PRO G 1 42 ? -1.79690 -11.53036 -64.81534 1.000 82.00331 197 PRO G CA 1
ATOM 5560 C C . PRO G 1 42 ? -1.91548 -10.01274 -64.82502 1.000 81.80156 197 PRO G C 1
ATOM 5561 O O . PRO G 1 42 ? -2.34996 -9.46095 -65.84282 1.000 82.11808 197 PRO G O 1
ATOM 5565 N N . GLU G 1 43 ? -1.56615 -9.32232 -63.74118 1.000 88.10675 198 GLU G N 1
ATOM 5566 C CA . GLU G 1 43 ? -1.65418 -7.86939 -63.72121 1.000 90.39539 198 GLU G CA 1
ATOM 5567 C C . GLU G 1 43 ? -0.64828 -7.30980 -62.72664 1.000 90.43792 198 GLU G C 1
ATOM 5568 O O . GLU G 1 43 ? -0.28061 -7.97107 -61.75281 1.000 92.18841 198 GLU G O 1
ATOM 5574 N N . ALA G 1 44 ? -0.21121 -6.08128 -62.98395 1.000 92.63345 199 ALA G N 1
ATOM 5575 C CA . ALA G 1 44 ? 0.76580 -5.40100 -62.14970 1.000 91.30231 199 ALA G CA 1
ATOM 5576 C C . ALA G 1 44 ? 0.07924 -4.63435 -61.02340 1.000 91.56691 199 ALA G C 1
ATOM 5577 O O . ALA G 1 44 ? -1.10133 -4.28438 -61.10278 1.000 95.09689 199 ALA G O 1
ATOM 5579 N N . GLY G 1 45 ? 0.84003 -4.37669 -59.97034 1.000 92.31298 200 GLY G N 1
ATOM 5580 C CA . GLY G 1 45 ? 0.32298 -3.66465 -58.82043 1.000 92.86141 200 GLY G CA 1
ATOM 5581 C C . GLY G 1 45 ? 1.16324 -3.94084 -57.59269 1.000 92.95149 200 GLY G C 1
ATOM 5582 O O . GLY G 1 45 ? 2.11134 -4.72584 -57.61800 1.000 93.48556 200 GLY G O 1
ATOM 5583 N N . THR G 1 46 ? 0.78857 -3.26817 -56.50777 1.000 90.75402 201 THR G N 1
ATOM 5584 C CA . THR G 1 46 ? 1.46686 -3.39845 -55.22415 1.000 90.87492 201 THR G CA 1
ATOM 5585 C C . THR G 1 46 ? 0.63918 -4.29866 -54.31607 1.000 90.88695 201 THR G C 1
ATOM 5586 O O . THR G 1 46 ? -0.51070 -3.97669 -53.99935 1.000 94.59029 201 THR G O 1
ATOM 5590 N N . ILE G 1 47 ? 1.22645 -5.41573 -53.89396 1.000 81.52636 202 ILE G N 1
ATOM 5591 C CA . ILE G 1 47 ? 0.50511 -6.41189 -53.10640 1.000 81.85711 202 ILE G CA 1
ATOM 5592 C C . ILE G 1 47 ? 0.22504 -5.83577 -51.72044 1.000 82.99319 202 ILE G C 1
ATOM 5593 O O . ILE G 1 47 ? 1.14709 -5.61374 -50.93135 1.000 84.86593 202 ILE G O 1
ATOM 5598 N N . SER G 1 48 ? -1.05338 -5.59109 -51.42210 1.000 85.30734 203 SER G N 1
ATOM 5599 C CA . SER G 1 48 ? -1.44086 -5.17572 -50.07812 1.000 85.94385 203 SER G CA 1
ATOM 5600 C C . SER G 1 48 ? -1.46338 -6.36250 -49.12326 1.000 86.63067 203 SER G C 1
ATOM 5601 O O . SER G 1 48 ? -1.13608 -6.21949 -47.93978 1.000 85.34286 203 SER G O 1
ATOM 5604 N N . SER G 1 49 ? -1.84741 -7.53525 -49.62176 1.000 79.93767 204 SER G N 1
ATOM 5605 C CA . SER G 1 49 ? -1.88105 -8.75288 -48.82498 1.000 80.20024 204 SER G CA 1
ATOM 5606 C C . SER G 1 49 ? -1.84513 -9.94134 -49.77176 1.000 78.28473 204 SER G C 1
ATOM 5607 O O . SER G 1 49 ? -2.18096 -9.82560 -50.95238 1.000 78.75631 204 SER G O 1
ATOM 5610 N N . ALA G 1 50 ? -1.43687 -11.08865 -49.23888 1.000 76.27436 205 ALA G N 1
ATOM 5611 C CA . ALA G 1 50 ? -1.35591 -12.29644 -50.04632 1.000 76.49032 205 ALA G CA 1
ATOM 5612 C C . ALA G 1 50 ? -1.40705 -13.50956 -49.13325 1.000 76.57183 205 ALA G C 1
ATOM 5613 O O . ALA G 1 50 ? -0.90782 -13.47365 -48.00661 1.000 76.51566 205 ALA G O 1
ATOM 5615 N N . SER G 1 51 ? -2.00791 -14.58575 -49.63596 1.000 76.71146 206 SER G N 1
ATOM 5616 C CA . SER G 1 51 ? -2.13475 -15.81531 -48.86950 1.000 76.80702 206 SER G CA 1
ATOM 5617 C C . SER G 1 51 ? -2.12571 -17.00247 -49.81847 1.000 77.03689 206 SER G C 1
ATOM 5618 O O . SER G 1 51 ? -2.53711 -16.89561 -50.97657 1.000 77.08877 206 SER G O 1
ATOM 5621 N N . LEU G 1 52 ? -1.64694 -18.13473 -49.31254 1.000 77.31077 207 LEU G N 1
ATOM 5622 C CA . LEU G 1 52 ? -1.55954 -19.37232 -50.07318 1.000 77.54500 207 LEU G CA 1
ATOM 5623 C C . LEU G 1 52 ? -2.41572 -20.42548 -49.38949 1.000 77.58640 207 LEU G C 1
ATOM 5624 O O . LEU G 1 52 ? -2.26042 -20.67311 -48.18913 1.000 77.53989 207 LEU G O 1
ATOM 5629 N N . ASN G 1 53 ? -3.31695 -21.03661 -50.15157 1.000 85.72788 208 ASN G N 1
ATOM 5630 C CA . ASN G 1 53 ? -4.25898 -22.02447 -49.63747 1.000 87.52603 208 ASN G CA 1
ATOM 5631 C C . ASN G 1 53 ? -3.82814 -23.40009 -50.13165 1.000 87.27072 208 ASN G C 1
ATOM 5632 O O . ASN G 1 53 ? -3.97553 -23.71476 -51.31788 1.000 85.56820 208 ASN G O 1
ATOM 5637 N N . VAL G 1 54 ? -3.29760 -24.21320 -49.22452 1.000 91.19020 209 VAL G N 1
ATOM 5638 C CA . VAL G 1 54 ? -2.83388 -25.55498 -49.55678 1.000 91.48970 209 VAL G CA 1
ATOM 5639 C C . VAL G 1 54 ? -3.96864 -26.53565 -49.29800 1.000 91.90422 209 VAL G C 1
ATOM 5640 O O . VAL G 1 54 ? -4.46517 -26.64192 -48.17138 1.000 91.92669 209 VAL G O 1
ATOM 5644 N N . ILE G 1 55 ? -4.37758 -27.25424 -50.33865 1.000 98.66111 210 ILE G N 1
ATOM 5645 C CA . ILE G 1 55 ? -5.44823 -28.23975 -50.25118 1.000 101.74686 210 ILE G CA 1
ATOM 5646 C C . ILE G 1 55 ? -4.86259 -29.59035 -50.63122 1.000 102.79341 210 ILE G C 1
ATOM 5647 O O . ILE G 1 55 ? -4.41587 -29.77769 -51.76914 1.000 102.12456 210 ILE G O 1
ATOM 5652 N N . THR G 1 56 ? -4.86241 -30.52805 -49.68577 1.000 111.08315 211 THR G N 1
ATOM 5653 C CA . THR G 1 56 ? -4.31344 -31.85127 -49.94146 1.000 113.81676 211 THR G CA 1
ATOM 5654 C C . THR G 1 56 ? -5.07861 -32.89426 -49.13976 1.000 116.46877 211 THR G C 1
ATOM 5655 O O . THR G 1 56 ? -5.61758 -32.60716 -48.06658 1.000 117.01467 211 THR G O 1
ATOM 5659 N N . GLN G 1 57 ? -5.13241 -34.10848 -49.68808 1.000 124.68986 212 GLN G N 1
ATOM 5660 C CA . GLN G 1 57 ? -5.71207 -35.25627 -49.00606 1.000 125.83992 212 GLN G CA 1
ATOM 5661 C C . GLN G 1 57 ? -4.66089 -36.26729 -48.57654 1.000 124.98237 212 GLN G C 1
ATOM 5662 O O . GLN G 1 57 ? -5.00517 -37.27119 -47.94589 1.000 124.55568 212 GLN G O 1
ATOM 5668 N N . ASN G 1 58 ? -3.39716 -36.04075 -48.91616 1.000 121.52132 213 ASN G N 1
ATOM 5669 C CA . ASN G 1 58 ? -2.30073 -36.89948 -48.50382 1.000 119.39696 213 ASN G CA 1
ATOM 5670 C C . ASN G 1 58 ? -1.33279 -36.09794 -47.64801 1.000 118.51033 213 ASN G C 1
ATOM 5671 O O . ASN G 1 58 ? -1.20618 -34.87984 -47.80456 1.000 119.45666 213 ASN G O 1
ATOM 5676 N N . TYR G 1 59 ? -0.66093 -36.78844 -46.73107 1.000 117.82434 214 TYR G N 1
ATOM 5677 C CA . TYR G 1 59 ? 0.35023 -36.13440 -45.91541 1.000 116.07766 214 TYR G CA 1
ATOM 5678 C C . TYR G 1 59 ? 1.43452 -35.55167 -46.81006 1.000 115.64975 214 TYR G C 1
ATOM 5679 O O . TYR G 1 59 ? 1.84181 -36.16475 -47.79991 1.000 115.81078 214 TYR G O 1
ATOM 5688 N N . LEU G 1 60 ? 1.87431 -34.34235 -46.47867 1.000 111.82617 215 LEU G N 1
ATOM 5689 C CA . LEU G 1 60 ? 2.95836 -33.68888 -47.19617 1.000 114.39394 215 LEU G CA 1
ATOM 5690 C C . LEU G 1 60 ? 4.31122 -33.92563 -46.54027 1.000 113.83193 215 LEU G C 1
ATOM 5691 O O . LEU G 1 60 ? 5.30882 -33.33258 -46.96541 1.000 106.73960 215 LEU G O 1
ATOM 5696 N N . TRP G 1 61 ? 4.35579 -34.77930 -45.51865 1.000 116.93879 216 TRP G N 1
ATOM 5697 C CA . TRP G 1 61 ? 5.59147 -35.18685 -44.85423 1.000 111.68537 216 TRP G CA 1
ATOM 5698 C C . TRP G 1 61 ? 6.41830 -33.97921 -44.41536 1.000 109.56399 216 TRP G C 1
ATOM 5699 O O . TRP G 1 61 ? 7.62411 -33.89533 -44.65572 1.000 115.10510 216 TRP G O 1
ATOM 5710 N N . ASN G 1 62 ? 5.73890 -33.03506 -43.75846 1.000 97.19501 217 ASN G N 1
ATOM 5711 C CA . ASN G 1 62 ? 6.37112 -31.87412 -43.12621 1.000 97.01126 217 ASN G CA 1
ATOM 5712 C C . ASN G 1 62 ? 7.26649 -31.11896 -44.10508 1.000 97.02766 217 ASN G C 1
ATOM 5713 O O . ASN G 1 62 ? 8.36593 -30.67709 -43.76650 1.000 98.06498 217 ASN G O 1
ATOM 5718 N N . SER G 1 63 ? 6.78905 -30.97157 -45.33559 1.000 92.38663 218 SER G N 1
ATOM 5719 C CA . SER G 1 63 ? 7.55257 -30.29518 -46.37793 1.000 93.39209 218 SER G CA 1
ATOM 5720 C C . SER G 1 63 ? 7.60000 -28.80007 -46.08564 1.000 94.33490 218 SER G C 1
ATOM 5721 O O . SER G 1 63 ? 6.56729 -28.12439 -46.10608 1.000 95.95817 218 SER G O 1
ATOM 5724 N N . ARG G 1 64 ? 8.79000 -28.27825 -45.80323 1.000 87.58803 219 ARG G N 1
ATOM 5725 C CA . ARG G 1 64 ? 8.96050 -26.83746 -45.69825 1.000 86.81128 219 ARG G CA 1
ATOM 5726 C C . ARG G 1 64 ? 9.11835 -26.24019 -47.09067 1.000 83.13986 219 ARG G C 1
ATOM 5727 O O . ARG G 1 64 ? 9.53471 -26.91540 -48.03681 1.000 83.65008 219 ARG G O 1
ATOM 5735 N N . ALA G 1 65 ? 8.77039 -24.96326 -47.21591 1.000 78.72250 220 ALA G N 1
ATOM 5736 C CA . ALA G 1 65 ? 8.78328 -24.32539 -48.52011 1.000 78.73574 220 ALA G CA 1
ATOM 5737 C C . ALA G 1 65 ? 9.02251 -22.83302 -48.36438 1.000 78.52472 220 ALA G C 1
ATOM 5738 O O . ALA G 1 65 ? 8.87458 -22.26395 -47.27971 1.000 78.34331 220 ALA G O 1
ATOM 5740 N N . GLY G 1 66 ? 9.39413 -22.21086 -49.47151 1.000 78.55873 221 GLY G N 1
ATOM 5741 C CA . GLY G 1 66 ? 9.59776 -20.77217 -49.52715 1.000 78.37549 221 GLY G CA 1
ATOM 5742 C C . GLY G 1 66 ? 8.75319 -20.16223 -50.62782 1.000 78.31464 221 GLY G C 1
ATOM 5743 O O . GLY G 1 66 ? 8.64851 -20.72093 -51.72145 1.000 78.48252 221 GLY G O 1
ATOM 5744 N N . PHE G 1 67 ? 8.14904 -19.01614 -50.32692 1.000 78.07930 222 PHE G N 1
ATOM 5745 C CA . PHE G 1 67 ? 7.28863 -18.31692 -51.27805 1.000 77.99633 222 PHE G CA 1
ATOM 5746 C C . PHE G 1 67 ? 7.10405 -16.89307 -50.78883 1.000 77.74555 222 PHE G C 1
ATOM 5747 O O . PHE G 1 67 ? 6.63589 -16.68847 -49.66658 1.000 77.58696 222 PHE G O 1
ATOM 5755 N N . MET G 1 68 ? 7.48178 -15.91888 -51.61669 1.000 77.71742 223 MET G N 1
ATOM 5756 C CA . MET G 1 68 ? 7.20000 -14.50856 -51.35250 1.000 79.18147 223 MET G CA 1
ATOM 5757 C C . MET G 1 68 ? 7.73993 -14.07325 -49.98829 1.000 78.70705 223 MET G C 1
ATOM 5758 O O . MET G 1 68 ? 7.02490 -13.49556 -49.16679 1.000 79.00231 223 MET G O 1
ATOM 5763 N N . ASN G 1 69 ? 9.02269 -14.36383 -49.75369 1.000 82.35504 224 ASN G N 1
ATOM 5764 C CA . ASN G 1 69 ? 9.70191 -14.03367 -48.49551 1.000 85.06548 224 ASN G CA 1
ATOM 5765 C C . ASN G 1 69 ? 8.95458 -14.58710 -47.28563 1.000 86.80313 224 ASN G C 1
ATOM 5766 O O . ASN G 1 69 ? 8.87692 -13.95098 -46.23229 1.000 90.61409 224 ASN G O 1
ATOM 5771 N N . THR G 1 70 ? 8.40554 -15.79023 -47.42805 1.000 80.13929 225 THR G N 1
ATOM 5772 C CA . THR G 1 70 ? 7.61832 -16.39069 -46.35910 1.000 80.07622 225 THR G CA 1
ATOM 5773 C C . THR G 1 70 ? 8.00187 -17.85408 -46.21291 1.000 80.29047 225 THR G C 1
ATOM 5774 O O . THR G 1 70 ? 7.92588 -18.62058 -47.17815 1.000 80.46116 225 THR G O 1
ATOM 5778 N N . ILE G 1 71 ? 8.42537 -18.22735 -45.01042 1.000 79.83178 226 ILE G N 1
ATOM 5779 C CA . ILE G 1 71 ? 8.70788 -19.61482 -44.66622 1.000 82.22756 226 ILE G CA 1
ATOM 5780 C C . ILE G 1 71 ? 7.43217 -20.23218 -44.10984 1.000 84.44166 226 ILE G C 1
ATOM 5781 O O . ILE G 1 71 ? 6.85682 -19.72005 -43.14318 1.000 85.40138 226 ILE G O 1
ATOM 5786 N N . PHE G 1 72 ? 6.97675 -21.31901 -44.72704 1.000 86.55658 227 PHE G N 1
ATOM 5787 C CA . PHE G 1 72 ? 5.90225 -22.12777 -44.17162 1.000 84.19404 227 PHE G CA 1
ATOM 5788 C C . PHE G 1 72 ? 6.30842 -23.59185 -44.23581 1.000 85.97602 227 PHE G C 1
ATOM 5789 O O . PHE G 1 72 ? 7.25764 -23.96786 -44.92768 1.000 86.87823 227 PHE G O 1
ATOM 5797 N N . ASN G 1 73 ? 5.57678 -24.42411 -43.49769 1.000 88.91446 228 ASN G N 1
ATOM 5798 C CA . ASN G 1 73 ? 5.87976 -25.84964 -43.37829 1.000 89.13744 228 ASN G CA 1
ATOM 5799 C C . ASN G 1 73 ? 4.57560 -26.61595 -43.57637 1.000 89.17196 228 ASN G C 1
ATOM 5800 O O . ASN G 1 73 ? 3.82258 -26.83636 -42.62503 1.000 89.09051 228 ASN G O 1
ATOM 5805 N N . MET G 1 74 ? 4.31349 -27.02016 -44.81519 1.000 95.31782 229 MET G N 1
ATOM 5806 C CA . MET G 1 74 ? 3.07612 -27.71889 -45.13781 1.000 95.05518 229 MET G CA 1
ATOM 5807 C C . MET G 1 74 ? 3.12525 -29.15367 -44.62542 1.000 97.14220 229 MET G C 1
ATOM 5808 O O . MET G 1 74 ? 3.95191 -29.95438 -45.07463 1.000 99.28285 229 MET G O 1
ATOM 5813 N N . THR G 1 75 ? 2.23508 -29.48051 -43.68825 1.000 112.36088 230 THR G N 1
ATOM 5814 C CA . THR G 1 75 ? 2.06624 -30.85078 -43.21471 1.000 109.30358 230 THR G CA 1
ATOM 5815 C C . THR G 1 75 ? 0.84354 -31.50741 -43.84692 1.000 110.69318 230 THR G C 1
ATOM 5816 O O . THR G 1 75 ? 0.95614 -32.55431 -44.49112 1.000 107.81599 230 THR G O 1
ATOM 5820 N N . TRP G 1 76 ? -0.32895 -30.89848 -43.67772 1.000 120.93159 231 TRP G N 1
ATOM 5821 C CA . TRP G 1 76 ? -1.55896 -31.39990 -44.27642 1.000 116.95726 231 TRP G CA 1
ATOM 5822 C C . TRP G 1 76 ? -2.24070 -30.28847 -45.06131 1.000 113.85744 231 TRP G C 1
ATOM 5823 O O . TRP G 1 76 ? -1.61358 -29.64022 -45.90502 1.000 118.49512 231 TRP G O 1
ATOM 5834 N N . GLY G 1 77 ? -3.52339 -30.06234 -44.79216 1.000 100.61510 232 GLY G N 1
ATOM 5835 C CA . GLY G 1 77 ? -4.22324 -28.91958 -45.34656 1.000 104.54638 232 GLY G CA 1
ATOM 5836 C C . GLY G 1 77 ? -4.05996 -27.71217 -44.43782 1.000 103.53646 232 GLY G C 1
ATOM 5837 O O . GLY G 1 77 ? -4.08214 -27.83119 -43.21453 1.000 102.89724 232 GLY G O 1
ATOM 5838 N N . SER G 1 78 ? -3.88638 -26.54683 -45.05440 1.000 92.63723 233 SER G N 1
ATOM 5839 C CA . SER G 1 78 ? -3.66502 -25.32222 -44.29852 1.000 89.68313 233 SER G CA 1
ATOM 5840 C C . SER G 1 78 ? -3.87116 -24.12577 -45.21494 1.000 89.23524 233 SER G C 1
ATOM 5841 O O . SER G 1 78 ? -4.02928 -24.26308 -46.43054 1.000 89.04162 233 SER G O 1
ATOM 5844 N N . THR G 1 79 ? -3.86858 -22.94211 -44.60365 1.000 82.22566 234 THR G N 1
ATOM 5845 C CA . THR G 1 79 ? -3.95656 -21.67068 -45.32237 1.000 83.62436 234 THR G CA 1
ATOM 5846 C C . THR G 1 79 ? -2.92179 -20.74451 -44.69205 1.000 85.98607 234 THR G C 1
ATOM 5847 O O . THR G 1 79 ? -3.15579 -20.18620 -43.61617 1.000 85.22446 234 THR G O 1
ATOM 5851 N N . ILE G 1 80 ? -1.78133 -20.59163 -45.35694 1.000 84.39374 235 ILE G N 1
ATOM 5852 C CA . ILE G 1 80 ? -0.65786 -19.83943 -44.81115 1.000 80.95030 235 ILE G CA 1
ATOM 5853 C C . ILE G 1 80 ? -0.74837 -18.38662 -45.24595 1.000 80.47343 235 ILE G C 1
ATOM 5854 O O . ILE G 1 80 ? -1.01626 -18.08252 -46.41431 1.000 78.54823 235 ILE G O 1
ATOM 5859 N N . THR G 1 81 ? -0.51145 -17.48422 -44.29900 1.000 76.81237 236 THR G N 1
ATOM 5860 C CA . THR G 1 81 ? -0.43385 -16.05560 -44.58595 1.000 76.64685 236 THR G CA 1
ATOM 5861 C C . THR G 1 81 ? 0.95305 -15.75512 -45.13381 1.000 76.72847 236 THR G C 1
ATOM 5862 O O . THR G 1 81 ? 1.93305 -15.71279 -44.38658 1.000 77.57953 236 THR G O 1
ATOM 5866 N N . LEU G 1 82 ? 1.04534 -15.55211 -46.44583 1.000 76.79617 237 LEU G N 1
ATOM 5867 C CA . LEU G 1 82 ? 2.31643 -15.17146 -47.04271 1.000 76.87222 237 LEU G CA 1
ATOM 5868 C C . LEU G 1 82 ? 2.65893 -13.75820 -46.59179 1.000 76.68170 237 LEU G C 1
ATOM 5869 O O . LEU G 1 82 ? 2.29824 -12.78112 -47.25582 1.000 76.58072 237 LEU G O 1
ATOM 5874 N N . GLY G 1 83 ? 3.34879 -13.64578 -45.45511 1.000 83.49912 238 GLY G N 1
ATOM 5875 C CA . GLY G 1 83 ? 3.51980 -12.34365 -44.82840 1.000 82.27652 238 GLY G CA 1
ATOM 5876 C C . GLY G 1 83 ? 4.46600 -11.43386 -45.58912 1.000 79.90485 238 GLY G C 1
ATOM 5877 O O . GLY G 1 83 ? 4.17053 -10.25585 -45.80858 1.000 77.74305 238 GLY G O 1
ATOM 5878 N N . GLY G 1 84 ? 5.61684 -11.96442 -46.00140 1.000 78.85372 239 GLY G N 1
ATOM 5879 C CA . GLY G 1 84 ? 6.61581 -11.14384 -46.66502 1.000 81.92322 239 GLY G CA 1
ATOM 5880 C C . GLY G 1 84 ? 6.17502 -10.56611 -47.99457 1.000 81.74042 239 GLY G C 1
ATOM 5881 O O . GLY G 1 84 ? 6.89201 -9.72726 -48.55315 1.000 85.75364 239 GLY G O 1
ATOM 5882 N N . ALA G 1 85 ? 5.01619 -10.98235 -48.50901 1.000 81.91808 240 ALA G N 1
ATOM 5883 C CA . ALA G 1 85 ? 4.57172 -10.52702 -49.81968 1.000 82.23173 240 ALA G CA 1
ATOM 5884 C C . ALA G 1 85 ? 4.09344 -9.08149 -49.81011 1.000 81.28151 240 ALA G C 1
ATOM 5885 O O . ALA G 1 85 ? 3.97675 -8.47800 -50.88187 1.000 80.10674 240 ALA G O 1
ATOM 5887 N N . THR G 1 86 ? 3.81837 -8.51467 -48.63709 1.000 81.69385 241 THR G N 1
ATOM 5888 C CA . THR G 1 86 ? 3.29392 -7.15600 -48.56290 1.000 82.11825 241 THR G CA 1
ATOM 5889 C C . THR G 1 86 ? 4.31368 -6.15847 -49.09702 1.000 79.22411 241 THR G C 1
ATOM 5890 O O . THR G 1 86 ? 5.44296 -6.08503 -48.60328 1.000 83.88788 241 THR G O 1
ATOM 5894 N N . GLY G 1 87 ? 3.91322 -5.39401 -50.11182 1.000 78.71895 242 GLY G N 1
ATOM 5895 C CA . GLY G 1 87 ? 4.74390 -4.36984 -50.69703 1.000 78.72661 242 GLY G CA 1
ATOM 5896 C C . GLY G 1 87 ? 5.37569 -4.74122 -52.02309 1.000 78.90792 242 GLY G C 1
ATOM 5897 O O . GLY G 1 87 ? 5.85350 -3.84704 -52.73199 1.000 78.90437 242 GLY G O 1
ATOM 5898 N N . MET G 1 88 ? 5.39111 -6.02812 -52.37503 1.000 79.19438 243 MET G N 1
ATOM 5899 C CA . MET G 1 88 ? 6.02441 -6.46579 -53.61398 1.000 78.21046 243 MET G CA 1
ATOM 5900 C C . MET G 1 88 ? 5.39079 -5.77720 -54.81475 1.000 78.07325 243 MET G C 1
ATOM 5901 O O . MET G 1 88 ? 4.17153 -5.82241 -55.00060 1.000 82.78903 243 MET G O 1
ATOM 5906 N N . MET G 1 89 ? 6.22433 -5.13336 -55.62944 1.000 80.72891 244 MET G N 1
ATOM 5907 C CA . MET G 1 89 ? 5.75702 -4.45883 -56.83931 1.000 83.57952 244 MET G CA 1
ATOM 5908 C C . MET G 1 89 ? 5.88168 -5.43475 -57.99925 1.000 84.16162 244 MET G C 1
ATOM 5909 O O . MET G 1 89 ? 6.92492 -5.54197 -58.64413 1.000 88.55669 244 MET G O 1
ATOM 5914 N N . LEU G 1 90 ? 4.79812 -6.15648 -58.26383 1.000 81.31947 245 LEU G N 1
ATOM 5915 C CA . LEU G 1 90 ? 4.77164 -7.12842 -59.34404 1.000 82.53897 245 LEU G CA 1
ATOM 5916 C C . LEU G 1 90 ? 4.45452 -6.44435 -60.66828 1.000 82.84762 245 LEU G C 1
ATOM 5917 O O . LEU G 1 90 ? 3.77557 -5.41434 -60.71501 1.000 83.84768 245 LEU G O 1
ATOM 5922 N N . SER G 1 91 ? 4.95770 -7.02670 -61.75023 1.000 84.16852 246 SER G N 1
ATOM 5923 C CA . SER G 1 91 ? 4.73298 -6.51658 -63.09349 1.000 87.99076 246 SER G CA 1
ATOM 5924 C C . SER G 1 91 ? 3.90079 -7.50996 -63.89324 1.000 88.98269 246 SER G C 1
ATOM 5925 O O . SER G 1 91 ? 3.61663 -8.62403 -63.44427 1.000 89.34873 246 SER G O 1
ATOM 5928 N N . LYS G 1 92 ? 3.50433 -7.08291 -65.09084 1.000 90.41338 247 LYS G N 1
ATOM 5929 C CA . LYS G 1 92 ? 2.76312 -7.95715 -65.98774 1.000 88.72749 247 LYS G CA 1
ATOM 5930 C C . LYS G 1 92 ? 3.52874 -9.25200 -66.22444 1.000 89.24083 247 LYS G C 1
ATOM 5931 O O . LYS G 1 92 ? 4.73251 -9.24174 -66.49381 1.000 89.36832 247 LYS G O 1
ATOM 5937 N N . GLY G 1 93 ? 2.82709 -10.37351 -66.09200 1.000 79.84250 248 GLY G N 1
ATOM 5938 C CA . GLY G 1 93 ? 3.37724 -11.66351 -66.45763 1.000 80.09981 248 GLY G CA 1
ATOM 5939 C C . GLY G 1 93 ? 4.47122 -12.15797 -65.53480 1.000 80.13971 248 GLY G C 1
ATOM 5940 O O . GLY G 1 93 ? 5.02678 -13.23968 -65.75169 1.000 80.35664 248 GLY G O 1
ATOM 5941 N N . GLN G 1 94 ? 4.79293 -11.36759 -64.50935 1.000 82.36857 249 GLN G N 1
ATOM 5942 C CA . GLN G 1 94 ? 5.81713 -11.74446 -63.54376 1.000 81.26778 249 GLN G CA 1
ATOM 5943 C C . GLN G 1 94 ? 5.50912 -13.10647 -62.94169 1.000 81.95321 249 GLN G C 1
ATOM 5944 O O . GLN G 1 94 ? 4.39920 -13.35288 -62.46492 1.000 88.08636 249 GLN G O 1
ATOM 5950 N N . ILE G 1 95 ? 6.49206 -13.99367 -62.97700 1.000 78.55468 250 ILE G N 1
ATOM 5951 C CA . ILE G 1 95 ? 6.32986 -15.34029 -62.44843 1.000 78.65968 250 ILE G CA 1
ATOM 5952 C C . ILE G 1 95 ? 6.70221 -15.33914 -60.97490 1.000 78.52052 250 ILE G C 1
ATOM 5953 O O . ILE G 1 95 ? 7.77987 -14.86783 -60.59558 1.000 78.50663 250 ILE G O 1
ATOM 5958 N N . LEU G 1 96 ? 5.80718 -15.85310 -60.14105 1.000 78.42121 251 LEU G N 1
ATOM 5959 C CA . LEU G 1 96 ? 6.13549 -16.16170 -58.75741 1.000 78.33903 251 LEU G CA 1
ATOM 5960 C C . LEU G 1 96 ? 6.49829 -17.63672 -58.67737 1.000 78.56313 251 LEU G C 1
ATOM 5961 O O . LEU G 1 96 ? 5.70998 -18.49825 -59.08326 1.000 78.66220 251 LEU G O 1
ATOM 5966 N N . SER G 1 97 ? 7.69063 -17.92582 -58.16970 1.000 78.64914 252 SER G N 1
ATOM 5967 C CA . SER G 1 97 ? 8.15226 -19.29802 -58.07407 1.000 78.87100 252 SER G CA 1
ATOM 5968 C C . SER G 1 97 ? 8.81960 -19.50880 -56.72591 1.000 78.81509 252 SER G C 1
ATOM 5969 O O . SER G 1 97 ? 9.53124 -18.63073 -56.23046 1.000 78.70214 252 SER G O 1
ATOM 5972 N N . GLY G 1 98 ? 8.57304 -20.67848 -56.13295 1.000 79.13524 253 GLY G N 1
ATOM 5973 C CA . GLY G 1 98 ? 9.13439 -21.00509 -54.84175 1.000 79.09898 253 GLY G CA 1
ATOM 5974 C C . GLY G 1 98 ? 9.62763 -22.43752 -54.81072 1.000 79.34604 253 GLY G C 1
ATOM 5975 O O . GLY G 1 98 ? 9.33991 -23.23957 -55.70256 1.000 79.53000 253 GLY G O 1
ATOM 5976 N N . THR G 1 99 ? 10.37860 -22.74312 -53.75945 1.000 82.91734 254 THR G N 1
ATOM 5977 C CA . THR G 1 99 ? 10.98942 -24.04790 -53.56845 1.000 83.86147 254 THR G CA 1
ATOM 5978 C C . THR G 1 99 ? 10.33790 -24.76424 -52.39323 1.000 86.85774 254 THR G C 1
ATOM 5979 O O . THR G 1 99 ? 9.74987 -24.13962 -51.50808 1.000 86.38954 254 THR G O 1
ATOM 5983 N N . SER G 1 100 ? 10.45043 -26.09177 -52.39292 1.000 90.87043 255 SER G N 1
ATOM 5984 C CA . SER G 1 100 ? 9.84537 -26.90097 -51.34210 1.000 91.41277 255 SER G CA 1
ATOM 5985 C C . SER G 1 100 ? 10.54833 -28.24592 -51.27379 1.000 92.63110 255 SER G C 1
ATOM 5986 O O . SER G 1 100 ? 10.74018 -28.89839 -52.30420 1.000 91.39110 255 SER G O 1
ATOM 5989 N N . CYS G 1 101 ? 10.91229 -28.66100 -50.06240 1.000 98.05058 256 CYS G N 1
ATOM 5990 C CA . CYS G 1 101 ? 11.52147 -29.96245 -49.83299 1.000 100.13782 256 CYS G CA 1
ATOM 5991 C C . CYS G 1 101 ? 10.94649 -30.56869 -48.56191 1.000 97.69386 256 CYS G C 1
ATOM 5992 O O . CYS G 1 101 ? 10.58318 -29.85442 -47.62426 1.000 96.93414 256 CYS G O 1
ATOM 5995 N N . SER G 1 102 ? 10.87218 -31.89672 -48.53993 1.000 97.18250 257 SER G N 1
ATOM 5996 C CA . SER G 1 102 ? 10.27989 -32.59739 -47.41213 1.000 95.48714 257 SER G CA 1
ATOM 5997 C C . SER G 1 102 ? 11.22069 -32.59252 -46.20990 1.000 95.46655 257 SER G C 1
ATOM 5998 O O . SER G 1 102 ? 12.41872 -32.31949 -46.32033 1.000 97.41032 257 SER G O 1
ATOM 6001 N N . GLY G 1 103 ? 10.65259 -32.89984 -45.04566 1.000 91.55950 258 GLY G N 1
ATOM 6002 C CA . GLY G 1 103 ? 11.41292 -33.00260 -43.81551 1.000 93.69741 258 GLY G CA 1
ATOM 6003 C C . GLY G 1 103 ? 12.16477 -31.74269 -43.44086 1.000 96.50647 258 GLY G C 1
ATOM 6004 O O . GLY G 1 103 ? 13.38255 -31.78189 -43.24212 1.000 99.68701 258 GLY G O 1
ATOM 6005 N N . ASN G 1 104 ? 11.44991 -30.62023 -43.34168 1.000 90.65411 259 ASN G N 1
ATOM 6006 C CA . ASN G 1 104 ? 12.05100 -29.32910 -43.00008 1.000 91.78396 259 ASN G CA 1
ATOM 6007 C C . ASN G 1 104 ? 13.15194 -28.95085 -43.98805 1.000 95.00980 259 ASN G C 1
ATOM 6008 O O . ASN G 1 104 ? 14.16857 -28.36179 -43.61734 1.000 99.90885 259 ASN G O 1
ATOM 6013 N N . GLY G 1 105 ? 12.94749 -29.29193 -45.25765 1.000 95.10056 260 GLY G N 1
ATOM 6014 C CA . GLY G 1 105 ? 13.93369 -28.99297 -46.27666 1.000 99.23638 260 GLY G CA 1
ATOM 6015 C C . GLY G 1 105 ? 15.07431 -29.98110 -46.36571 1.000 100.40408 260 GLY G C 1
ATOM 6016 O O . GLY G 1 105 ? 16.17719 -29.60815 -46.78079 1.000 101.85787 260 GLY G O 1
ATOM 6017 N N . SER G 1 106 ? 14.84281 -31.23903 -45.98696 1.000 102.07612 261 SER G N 1
ATOM 6018 C CA . SER G 1 106 ? 15.88216 -32.25892 -46.02161 1.000 102.16903 261 SER G CA 1
ATOM 6019 C C . SER G 1 106 ? 15.82364 -33.13650 -47.26419 1.000 102.16644 261 SER G C 1
ATOM 6020 O O . SER G 1 106 ? 16.83891 -33.74734 -47.61654 1.000 104.35262 261 SER G O 1
ATOM 6023 N N . CYS G 1 107 ? 14.66735 -33.20913 -47.92827 1.000 99.42447 262 CYS G N 1
ATOM 6024 C CA . CYS G 1 107 ? 14.50096 -33.95387 -49.17892 1.000 99.11304 262 CYS G CA 1
ATOM 6025 C C . CYS G 1 107 ? 14.85253 -35.43170 -48.99423 1.000 100.74116 262 CYS G C 1
ATOM 6026 O O . CYS G 1 107 ? 15.54799 -36.03851 -49.81240 1.000 104.49256 262 CYS G O 1
ATOM 6029 N N . THR G 1 108 ? 14.34589 -36.01580 -47.90815 1.000 105.89947 263 THR G N 1
ATOM 6030 C CA . THR G 1 108 ? 14.69016 -37.38357 -47.53575 1.000 105.56496 263 THR G CA 1
ATOM 6031 C C . THR G 1 108 ? 13.96073 -38.37627 -48.43438 1.000 104.13735 263 THR G C 1
ATOM 6032 O O . THR G 1 108 ? 12.72690 -38.43810 -48.43140 1.000 102.02502 263 THR G O 1
ATOM 6036 N N . GLY G 1 109 ? 14.72385 -39.15249 -49.19821 1.000 110.83619 264 GLY G N 1
ATOM 6037 C CA . GLY G 1 109 ? 14.15904 -40.25575 -49.94376 1.000 109.99794 264 GLY G CA 1
ATOM 6038 C C . GLY G 1 109 ? 13.28327 -39.82529 -51.10977 1.000 113.83786 264 GLY G C 1
ATOM 6039 O O . GLY G 1 109 ? 13.38218 -38.71589 -51.64258 1.000 116.36376 264 GLY G O 1
ATOM 6040 N N . THR G 1 110 ? 12.40775 -40.74612 -51.50357 1.000 119.61753 265 THR G N 1
ATOM 6041 C CA . THR G 1 110 ? 11.50115 -40.54833 -52.62401 1.000 122.92768 265 THR G CA 1
ATOM 6042 C C . THR G 1 110 ? 10.20051 -39.86109 -52.22240 1.000 124.18618 265 THR G C 1
ATOM 6043 O O . THR G 1 110 ? 9.23502 -39.89035 -52.99379 1.000 124.20060 265 THR G O 1
ATOM 6047 N N . LEU G 1 111 ? 10.15186 -39.24905 -51.03684 1.000 121.26477 266 LEU G N 1
ATOM 6048 C CA . LEU G 1 111 ? 8.96725 -38.49757 -50.63320 1.000 118.83317 266 LEU G CA 1
ATOM 6049 C C . LEU G 1 111 ? 8.72253 -37.32625 -51.57552 1.000 117.89773 266 LEU G C 1
ATOM 6050 O O . LEU G 1 111 ? 7.64127 -37.19422 -52.15899 1.000 117.85357 266 LEU G O 1
ATOM 6055 N N . ASP G 1 112 ? 9.73454 -36.47367 -51.75413 1.000 108.15408 267 ASP G N 1
ATOM 6056 C CA . ASP G 1 112 ? 9.60146 -35.32201 -52.63967 1.000 108.85944 267 ASP G CA 1
ATOM 6057 C C . ASP G 1 112 ? 9.33573 -35.72218 -54.08438 1.000 109.36079 267 ASP G C 1
ATOM 6058 O O . ASP G 1 112 ? 8.92729 -34.87445 -54.88550 1.000 109.90712 267 ASP G O 1
ATOM 6063 N N . ASP G 1 113 ? 9.55794 -36.98766 -54.43793 1.000 117.04720 268 ASP G N 1
ATOM 6064 C CA . ASP G 1 113 ? 9.10590 -37.47696 -55.73399 1.000 116.78127 268 ASP G CA 1
ATOM 6065 C C . ASP G 1 113 ? 7.65333 -37.94129 -55.69322 1.000 116.20685 268 ASP G C 1
ATOM 6066 O O . ASP G 1 113 ? 6.94059 -37.80567 -56.69445 1.000 115.72150 268 ASP G O 1
ATOM 6071 N N . ARG G 1 114 ? 7.19176 -38.48071 -54.56037 1.000 121.32674 269 ARG G N 1
ATOM 6072 C CA . ARG G 1 114 ? 5.76297 -38.74314 -54.41210 1.000 122.50001 269 ARG G CA 1
ATOM 6073 C C . ARG G 1 114 ? 4.97496 -37.44115 -54.36829 1.000 121.23252 269 ARG G C 1
ATOM 6074 O O . ARG G 1 114 ? 3.98611 -37.27778 -55.09214 1.000 121.04289 269 ARG G O 1
ATOM 6082 N N . ILE G 1 115 ? 5.40284 -36.50375 -53.51638 1.000 112.75423 270 ILE G N 1
ATOM 6083 C CA . ILE G 1 115 ? 4.71074 -35.22534 -53.37044 1.000 110.08878 270 ILE G CA 1
ATOM 6084 C C . ILE G 1 115 ? 4.62439 -34.49496 -54.70279 1.000 109.50443 270 ILE G C 1
ATOM 6085 O O . ILE G 1 115 ? 3.67470 -33.73919 -54.94430 1.000 111.25397 270 ILE G O 1
ATOM 6090 N N . PHE G 1 116 ? 5.59943 -34.70907 -55.58955 1.000 104.63093 271 PHE G N 1
ATOM 6091 C CA . PHE G 1 116 ? 5.53682 -34.11051 -56.91925 1.000 107.34088 271 PHE G CA 1
ATOM 6092 C C . PHE G 1 116 ? 4.28756 -34.56141 -57.66753 1.000 106.55202 271 PHE G C 1
ATOM 6093 O O . PHE G 1 116 ? 3.54312 -33.73729 -58.21221 1.000 106.74343 271 PHE G O 1
ATOM 6101 N N . ASN G 1 117 ? 4.04029 -35.87355 -57.70307 1.000 111.85296 272 ASN G N 1
ATOM 6102 C CA . ASN G 1 117 ? 2.86947 -36.38366 -58.40947 1.000 113.42626 272 ASN G CA 1
ATOM 6103 C C . ASN G 1 117 ? 1.57362 -35.90337 -57.77020 1.000 112.60075 272 ASN G C 1
ATOM 6104 O O . ASN G 1 117 ? 0.57027 -35.72232 -58.46866 1.000 112.22301 272 ASN G O 1
ATOM 6109 N N . GLU G 1 118 ? 1.57163 -35.68400 -56.45297 1.000 114.79473 273 GLU G N 1
ATOM 6110 C CA . GLU G 1 118 ? 0.39122 -35.12917 -55.80136 1.000 111.81397 273 GLU G CA 1
ATOM 6111 C C . GLU G 1 118 ? 0.14315 -33.67416 -56.17457 1.000 111.72155 273 GLU G C 1
ATOM 6112 O O . GLU G 1 118 ? -0.94547 -33.16218 -55.90074 1.000 113.42789 273 GLU G O 1
ATOM 6118 N N . LEU G 1 119 ? 1.11407 -32.99768 -56.78520 1.000 105.09145 274 LEU G N 1
ATOM 6119 C CA . LEU G 1 119 ? 0.92171 -31.64086 -57.28411 1.000 103.65863 274 LEU G CA 1
ATOM 6120 C C . LEU G 1 119 ? 0.53588 -31.59999 -58.75582 1.000 104.43490 274 LEU G C 1
ATOM 6121 O O . LEU G 1 119 ? -0.35641 -30.83512 -59.13743 1.000 106.89208 274 LEU G O 1
ATOM 6126 N N . THR G 1 120 ? 1.18124 -32.41542 -59.59138 1.000 105.77068 275 THR G N 1
ATOM 6127 C CA . THR G 1 120 ? 0.88656 -32.39836 -61.02039 1.000 106.10358 275 THR G CA 1
ATOM 6128 C C . THR G 1 120 ? -0.49153 -32.98274 -61.31081 1.000 110.12623 275 THR G C 1
ATOM 6129 O O . THR G 1 120 ? -1.26699 -32.41371 -62.08851 1.000 112.81588 275 THR G O 1
ATOM 6133 N N . SER G 1 121 ? -0.81501 -34.12010 -60.69453 1.000 115.08169 276 SER G N 1
ATOM 6134 C CA . SER G 1 121 ? -2.05461 -34.83497 -60.96552 1.000 114.56330 276 SER G CA 1
ATOM 6135 C C . SER G 1 121 ? -3.17416 -34.46980 -59.99918 1.000 111.38163 276 SER G C 1
ATOM 6136 O O . SER G 1 121 ? -4.12286 -35.24694 -59.84758 1.000 110.12336 276 SER G O 1
ATOM 6139 N N . GLY G 1 122 ? -3.09261 -33.31498 -59.34808 1.000 107.70043 277 GLY G N 1
ATOM 6140 C CA . GLY G 1 122 ? -4.06264 -33.00522 -58.32162 1.000 108.21031 277 GLY G CA 1
ATOM 6141 C C . GLY G 1 122 ? -3.82700 -33.85296 -57.08066 1.000 109.27885 277 GLY G C 1
ATOM 6142 O O . GLY G 1 122 ? -2.82973 -34.56346 -56.95771 1.000 113.25734 277 GLY G O 1
ATOM 6143 N N . ARG G 1 123 ? -4.80577 -33.77993 -56.16854 1.000 111.62652 278 ARG G N 1
ATOM 6144 C CA . ARG G 1 123 ? -4.76974 -34.33304 -54.81220 1.000 114.99396 278 ARG G CA 1
ATOM 6145 C C . ARG G 1 123 ? -4.01718 -33.38696 -53.88587 1.000 115.18034 278 ARG G C 1
ATOM 6146 O O . ARG G 1 123 ? -4.12830 -33.48740 -52.66032 1.000 113.70192 278 ARG G O 1
ATOM 6154 N N . THR G 1 124 ? -3.24316 -32.47341 -54.46572 1.000 108.54728 279 THR G N 1
ATOM 6155 C CA . THR G 1 124 ? -2.61537 -31.38997 -53.71743 1.000 106.97031 279 THR G CA 1
ATOM 6156 C C . THR G 1 124 ? -2.50862 -30.19320 -54.64698 1.000 103.48666 279 THR G C 1
ATOM 6157 O O . THR G 1 124 ? -1.83751 -30.26727 -55.68045 1.000 103.45213 279 THR G O 1
ATOM 6161 N N . THR G 1 125 ? -3.18232 -29.10398 -54.29182 1.000 98.12394 280 THR G N 1
ATOM 6162 C CA . THR G 1 125 ? -3.22700 -27.91287 -55.12311 1.000 98.55418 280 THR G CA 1
ATOM 6163 C C . THR G 1 125 ? -2.90413 -26.68668 -54.28455 1.000 96.39867 280 THR G C 1
ATOM 6164 O O . THR G 1 125 ? -3.12139 -26.66689 -53.06971 1.000 91.85740 280 THR G O 1
ATOM 6168 N N . PHE G 1 126 ? -2.37595 -25.66622 -54.94884 1.000 90.11663 281 PHE G N 1
ATOM 6169 C CA . PHE G 1 126 ? -2.15601 -24.36417 -54.34228 1.000 89.52578 281 PHE G CA 1
ATOM 6170 C C . PHE G 1 126 ? -3.21651 -23.38763 -54.83066 1.000 84.86149 281 PHE G C 1
ATOM 6171 O O . PHE G 1 126 ? -3.75975 -23.53033 -55.92864 1.000 83.81770 281 PHE G O 1
ATOM 6179 N N . THR G 1 127 ? -3.50798 -22.38919 -54.00114 1.000 81.43742 282 THR G N 1
ATOM 6180 C CA . THR G 1 127 ? -4.50042 -21.36995 -54.33634 1.000 82.59011 282 THR G CA 1
ATOM 6181 C C . THR G 1 127 ? -3.96733 -20.03022 -53.84040 1.000 84.26964 282 THR G C 1
ATOM 6182 O O . THR G 1 127 ? -3.99899 -19.74804 -52.63921 1.000 82.49037 282 THR G O 1
ATOM 6186 N N . LEU G 1 128 ? -3.47787 -19.21152 -54.76624 1.000 80.59214 283 LEU G N 1
ATOM 6187 C CA . LEU G 1 128 ? -2.84143 -17.94409 -54.42579 1.000 80.05521 283 LEU G CA 1
ATOM 6188 C C . LEU G 1 128 ? -3.86715 -16.82252 -54.52600 1.000 80.70892 283 LEU G C 1
ATOM 6189 O O . LEU G 1 128 ? -4.36314 -16.51856 -55.61518 1.000 79.64317 283 LEU G O 1
ATOM 6194 N N . THR G 1 129 ? -4.18122 -16.20854 -53.39156 1.000 78.29474 284 THR G N 1
ATOM 6195 C CA . THR G 1 129 ? -4.99989 -15.00773 -53.35433 1.000 78.08503 284 THR G CA 1
ATOM 6196 C C . THR G 1 129 ? -4.10365 -13.79511 -53.14129 1.000 77.96050 284 THR G C 1
ATOM 6197 O O . THR G 1 129 ? -3.13962 -13.84939 -52.37327 1.000 77.96055 284 THR G O 1
ATOM 6201 N N . LEU G 1 130 ? -4.40850 -12.71034 -53.84611 1.000 79.04059 285 LEU G N 1
ATOM 6202 C CA . LEU G 1 130 ? -3.61259 -11.49462 -53.78439 1.000 79.04389 285 LEU G CA 1
ATOM 6203 C C . LEU G 1 130 ? -4.52703 -10.28762 -53.64773 1.000 79.25573 285 LEU G C 1
ATOM 6204 O O . LEU G 1 130 ? -5.53315 -10.17695 -54.35317 1.000 76.87866 285 LEU G O 1
ATOM 6209 N N . VAL G 1 131 ? -4.17426 -9.38880 -52.73703 1.000 84.24981 286 VAL G N 1
ATOM 6210 C CA . VAL G 1 131 ? -4.86882 -8.11966 -52.55507 1.000 81.87288 286 VAL G CA 1
ATOM 6211 C C . VAL G 1 131 ? -3.94679 -7.04264 -53.11005 1.000 84.52366 286 VAL G C 1
ATOM 6212 O O . VAL G 1 131 ? -2.98998 -6.62957 -52.44743 1.000 85.88698 286 VAL G O 1
ATOM 6216 N N . MET G 1 132 ? -4.22063 -6.58292 -54.32580 1.000 88.44769 287 MET G N 1
ATOM 6217 C CA . MET G 1 132 ? -3.30632 -5.70408 -55.03660 1.000 90.36890 287 MET G CA 1
ATOM 6218 C C . MET G 1 132 ? -3.86922 -4.29485 -55.15913 1.000 91.33118 287 MET G C 1
ATOM 6219 O O . MET G 1 132 ? -5.08500 -4.08597 -55.16732 1.000 90.82565 287 MET G O 1
ATOM 6224 N N . GLN G 1 133 ? -2.95618 -3.32820 -55.25342 1.000 102.43905 288 GLN G N 1
ATOM 6225 C CA . GLN G 1 133 ? -3.29923 -1.92953 -55.49791 1.000 101.67417 288 GLN G CA 1
ATOM 6226 C C . GLN G 1 133 ? -3.04615 -1.64123 -56.97585 1.000 102.80391 288 GLN G C 1
ATOM 6227 O O . GLN G 1 133 ? -1.98945 -1.15019 -57.37513 1.000 102.89424 288 GLN G O 1
ATOM 6233 N N . VAL G 1 134 ? -4.03913 -1.96627 -57.79892 1.000 104.93101 289 VAL G N 1
ATOM 6234 C CA . VAL G 1 134 ? -3.92115 -1.78787 -59.24226 1.000 103.09007 289 VAL G CA 1
ATOM 6235 C C . VAL G 1 134 ? -4.24410 -0.34911 -59.63229 1.000 103.08646 289 VAL G C 1
ATOM 6236 O O . VAL G 1 134 ? -4.46060 0.50579 -58.77281 1.000 99.84850 289 VAL G O 1
ATOM 6240 N N . GLN H 2 4 ? 2.35760 -51.70239 -35.82479 1.000 153.03346 4 GLN H N 1
ATOM 6241 C CA . GLN H 2 4 ? 1.05027 -52.11035 -36.32453 1.000 150.09309 4 GLN H CA 1
ATOM 6242 C C . GLN H 2 4 ? -0.01397 -51.10541 -35.89146 1.000 146.54083 4 GLN H C 1
ATOM 6243 O O . GLN H 2 4 ? -0.08476 -50.72706 -34.72201 1.000 144.79710 4 GLN H O 1
ATOM 6249 N N . LEU H 2 5 ? -0.83618 -50.67320 -36.84310 1.000 144.15986 5 LEU H N 1
ATOM 6250 C CA . LEU H 2 5 ? -1.87842 -49.68361 -36.60552 1.000 144.36411 5 LEU H CA 1
ATOM 6251 C C . LEU H 2 5 ? -3.24122 -50.36062 -36.66464 1.000 145.49708 5 LEU H C 1
ATOM 6252 O O . LEU H 2 5 ? -3.51345 -51.13313 -37.58991 1.000 146.24765 5 LEU H O 1
ATOM 6257 N N . GLN H 2 6 ? -4.09079 -50.07400 -35.67834 1.000 147.87542 6 GLN H N 1
ATOM 6258 C CA . GLN H 2 6 ? -5.43328 -50.63768 -35.63720 1.000 145.78102 6 GLN H CA 1
ATOM 6259 C C . GLN H 2 6 ? -6.38079 -49.65630 -34.96354 1.000 145.37963 6 GLN H C 1
ATOM 6260 O O . GLN H 2 6 ? -5.99486 -48.92717 -34.04614 1.000 144.31633 6 GLN H O 1
ATOM 6266 N N . GLU H 2 7 ? -7.62757 -49.65300 -35.42378 1.000 142.62054 7 GLU H N 1
ATOM 6267 C CA . GLU H 2 7 ? -8.65298 -48.76868 -34.89396 1.000 139.75471 7 GLU H CA 1
ATOM 6268 C C . GLU H 2 7 ? -9.61622 -49.52919 -33.98965 1.000 137.95588 7 GLU H C 1
ATOM 6269 O O . GLU H 2 7 ? -9.75628 -50.75189 -34.07172 1.000 134.59680 7 GLU H O 1
ATOM 6275 N N . SER H 2 8 ? -10.28489 -48.77625 -33.11817 1.000 141.09175 8 SER H N 1
ATOM 6276 C CA . SER H 2 8 ? -11.32269 -49.30835 -32.24873 1.000 135.68346 8 SER H CA 1
ATOM 6277 C C . SER H 2 8 ? -12.44059 -48.28420 -32.13593 1.000 135.92140 8 SER H C 1
ATOM 6278 O O . SER H 2 8 ? -12.20122 -47.07464 -32.17233 1.000 138.94621 8 SER H O 1
ATOM 6281 N N . GLY H 2 9 ? -13.66156 -48.77806 -31.99737 1.000 139.63216 9 GLY H N 1
ATOM 6282 C CA . GLY H 2 9 ? -14.82359 -47.92151 -31.93145 1.000 137.87376 9 GLY H CA 1
ATOM 6283 C C . GLY H 2 9 ? -15.53519 -47.80536 -33.26339 1.000 136.63034 9 GLY H C 1
ATOM 6284 O O . GLY H 2 9 ? -15.34755 -48.60379 -34.18448 1.000 134.28960 9 GLY H O 1
ATOM 6285 N N . GLY H 2 10 ? -16.36728 -46.77426 -33.36062 1.000 132.97471 10 GLY H N 1
ATOM 6286 C CA . GLY H 2 10 ? -17.20318 -46.59420 -34.53033 1.000 132.80609 10 GLY H CA 1
ATOM 6287 C C . GLY H 2 10 ? -18.30548 -47.63457 -34.57309 1.000 133.64306 10 GLY H C 1
ATOM 6288 O O . GLY H 2 10 ? -18.42581 -48.49651 -33.70953 1.000 135.40954 10 GLY H O 1
ATOM 6289 N N . GLY H 2 11 ? -19.12281 -47.54283 -35.61399 1.000 129.78963 11 GLY H N 1
ATOM 6290 C CA . GLY H 2 11 ? -20.26265 -48.41460 -35.78835 1.000 132.78532 11 GLY H CA 1
ATOM 6291 C C . GLY H 2 11 ? -21.50151 -47.63472 -36.16358 1.000 135.11657 11 GLY H C 1
ATOM 6292 O O . GLY H 2 11 ? -21.49492 -46.40992 -36.27251 1.000 135.49190 11 GLY H O 1
ATOM 6293 N N . LEU H 2 12 ? -22.58936 -48.37452 -36.36164 1.000 134.73588 12 LEU H N 1
ATOM 6294 C CA . LEU H 2 12 ? -23.84056 -47.75649 -36.77746 1.000 132.13523 12 LEU H CA 1
ATOM 6295 C C . LEU H 2 12 ? -24.44876 -46.95532 -35.63301 1.000 130.83058 12 LEU H C 1
ATOM 6296 O O . LEU H 2 12 ? -24.64927 -47.47407 -34.53050 1.000 129.37554 12 LEU H O 1
ATOM 6301 N N . VAL H 2 13 ? -24.73918 -45.68439 -35.90000 1.000 128.41748 13 VAL H N 1
ATOM 6302 C CA . VAL H 2 13 ? -25.40087 -44.80956 -34.94318 1.000 128.46513 13 VAL H CA 1
ATOM 6303 C C . VAL H 2 13 ? -26.32266 -43.87718 -35.71712 1.000 127.54986 13 VAL H C 1
ATOM 6304 O O . VAL H 2 13 ? -26.09626 -43.58525 -36.89506 1.000 127.46048 13 VAL H O 1
ATOM 6308 N N . GLN H 2 14 ? -27.38123 -43.42560 -35.05192 1.000 134.41053 14 GLN H N 1
ATOM 6309 C CA . GLN H 2 14 ? -28.38555 -42.59458 -35.69586 1.000 133.52972 14 GLN H CA 1
ATOM 6310 C C . GLN H 2 14 ? -27.91460 -41.14123 -35.74379 1.000 130.57928 14 GLN H C 1
ATOM 6311 O O . GLN H 2 14 ? -27.01516 -40.72971 -35.00528 1.000 133.49928 14 GLN H O 1
ATOM 6317 N N . ALA H 2 15 ? -28.52300 -40.37010 -36.64758 1.000 126.62389 15 ALA H N 1
ATOM 6318 C CA . ALA H 2 15 ? -28.18192 -38.96209 -36.80827 1.000 125.74545 15 ALA H CA 1
ATOM 6319 C C . ALA H 2 15 ? -28.23535 -38.23159 -35.47241 1.000 125.73660 15 ALA H C 1
ATOM 6320 O O . ALA H 2 15 ? -29.10307 -38.49198 -34.63519 1.000 125.43866 15 ALA H O 1
ATOM 6322 N N . GLY H 2 16 ? -27.29129 -37.31172 -35.27737 1.000 127.11200 16 GLY H N 1
ATOM 6323 C CA . GLY H 2 16 ? -27.13567 -36.62766 -34.01312 1.000 129.27536 16 GLY H CA 1
ATOM 6324 C C . GLY H 2 16 ? -26.36643 -37.39629 -32.96230 1.000 132.02394 16 GLY H C 1
ATOM 6325 O O . GLY H 2 16 ? -26.09071 -36.84072 -31.89050 1.000 132.65669 16 GLY H O 1
ATOM 6326 N N . GLY H 2 17 ? -26.00349 -38.64910 -33.23042 1.000 132.50305 17 GLY H N 1
ATOM 6327 C CA . GLY H 2 17 ? -25.28898 -39.46590 -32.26900 1.000 133.03479 17 GLY H CA 1
ATOM 6328 C C . GLY H 2 17 ? -23.82806 -39.09686 -32.11274 1.000 136.73379 17 GLY H C 1
ATOM 6329 O O . GLY H 2 17 ? -23.41714 -37.98705 -32.46657 1.000 138.98113 17 GLY H O 1
ATOM 6330 N N . SER H 2 18 ? -23.03031 -40.02370 -31.58600 1.000 135.16009 18 SER H N 1
ATOM 6331 C CA . SER H 2 18 ? -21.62907 -39.74533 -31.31099 1.000 136.07739 18 SER H CA 1
ATOM 6332 C C . SER H 2 18 ? -20.86231 -41.05641 -31.21177 1.000 132.43684 18 SER H C 1
ATOM 6333 O O . SER H 2 18 ? -21.39322 -42.05756 -30.72439 1.000 132.10774 18 SER H O 1
ATOM 6336 N N . LEU H 2 19 ? -19.61542 -41.03798 -31.67989 1.000 133.26577 19 LEU H N 1
ATOM 6337 C CA . LEU H 2 19 ? -18.70690 -42.16817 -31.55599 1.000 135.22611 19 LEU H CA 1
ATOM 6338 C C . LEU H 2 19 ? -17.31620 -41.63905 -31.23646 1.000 136.72742 19 LEU H C 1
ATOM 6339 O O . LEU H 2 19 ? -17.03909 -40.44326 -31.36245 1.000 135.42715 19 LEU H O 1
ATOM 6344 N N . ARG H 2 20 ? -16.43143 -42.54444 -30.82073 1.000 137.25243 20 ARG H N 1
ATOM 6345 C CA . ARG H 2 20 ? -15.07650 -42.17015 -30.41297 1.000 138.79225 20 ARG H CA 1
ATOM 6346 C C . ARG H 2 20 ? -14.10217 -43.20211 -30.97338 1.000 137.14573 20 ARG H C 1
ATOM 6347 O O . ARG H 2 20 ? -13.89328 -44.26015 -30.37230 1.000 135.99841 20 ARG H O 1
ATOM 6355 N N . LEU H 2 21 ? -13.50838 -42.88751 -32.12115 1.000 132.66838 21 LEU H N 1
ATOM 6356 C CA . LEU H 2 21 ? -12.52778 -43.76753 -32.73921 1.000 132.74161 21 LEU H CA 1
ATOM 6357 C C . LEU H 2 21 ? -11.18085 -43.64138 -32.03828 1.000 137.21044 21 LEU H C 1
ATOM 6358 O O . LEU H 2 21 ? -10.74614 -42.54012 -31.69158 1.000 138.46749 21 LEU H O 1
ATOM 6363 N N . SER H 2 22 ? -10.51969 -44.77898 -31.83229 1.000 142.74466 22 SER H N 1
ATOM 6364 C CA . SER H 2 22 ? -9.20470 -44.82493 -31.20819 1.000 138.67484 22 SER H CA 1
ATOM 6365 C C . SER H 2 22 ? -8.26151 -45.63180 -32.08771 1.000 140.42737 22 SER H C 1
ATOM 6366 O O . SER H 2 22 ? -8.65074 -46.66355 -32.63999 1.000 136.83660 22 SER H O 1
ATOM 6369 N N . CYS H 2 23 ? -7.02292 -45.16153 -32.21336 1.000 144.00106 23 CYS H N 1
ATOM 6370 C CA . CYS H 2 23 ? -6.02691 -45.77341 -33.08450 1.000 142.00324 23 CYS H CA 1
ATOM 6371 C C . CYS H 2 23 ? -4.91232 -46.38073 -32.24251 1.000 141.40400 23 CYS H C 1
ATOM 6372 O O . CYS H 2 23 ? -4.31673 -45.69393 -31.40679 1.000 136.19821 23 CYS H O 1
ATOM 6375 N N . ALA H 2 24 ? -4.62387 -47.66064 -32.47422 1.000 141.67812 24 ALA H N 1
ATOM 6376 C CA . ALA H 2 24 ? -3.63089 -48.40160 -31.70190 1.000 140.32984 24 ALA H CA 1
ATOM 6377 C C . ALA H 2 24 ? -2.31011 -48.42139 -32.46545 1.000 144.38388 24 ALA H C 1
ATOM 6378 O O . ALA H 2 24 ? -2.20910 -49.04508 -33.52587 1.000 144.61299 24 ALA H O 1
ATOM 6380 N N . ALA H 2 25 ? -1.29817 -47.74853 -31.92003 1.000 145.14198 25 ALA H N 1
ATOM 6381 C CA . ALA H 2 25 ? 0.04321 -47.73114 -32.49284 1.000 144.34543 25 ALA H CA 1
ATOM 6382 C C . ALA H 2 25 ? 0.92819 -48.69679 -31.71247 1.000 147.83477 25 ALA H C 1
ATOM 6383 O O . ALA H 2 25 ? 1.19136 -48.48140 -30.52373 1.000 147.83242 25 ALA H O 1
ATOM 6385 N N . SER H 2 26 ? 1.39256 -49.75256 -32.38551 1.000 146.62360 26 SER H N 1
ATOM 6386 C CA . SER H 2 26 ? 2.08290 -50.85957 -31.72126 1.000 149.90584 26 SER H CA 1
ATOM 6387 C C . SER H 2 26 ? 3.59011 -50.61474 -31.72467 1.000 151.87734 26 SER H C 1
ATOM 6388 O O . SER H 2 26 ? 4.34502 -51.15898 -32.53408 1.000 147.88460 26 SER H O 1
ATOM 6391 N N . GLY H 2 27 ? 4.03272 -49.78744 -30.78029 1.000 146.38077 27 GLY H N 1
ATOM 6392 C CA . GLY H 2 27 ? 5.45292 -49.60774 -30.55313 1.000 150.07870 27 GLY H CA 1
ATOM 6393 C C . GLY H 2 27 ? 5.88269 -48.17508 -30.31820 1.000 153.41399 27 GLY H C 1
ATOM 6394 O O . GLY H 2 27 ? 5.08924 -47.24246 -30.47901 1.000 149.52351 27 GLY H O 1
ATOM 6395 N N . THR H 2 28 ? 7.14772 -47.99571 -29.93006 1.000 154.75210 28 THR H N 1
ATOM 6396 C CA . THR H 2 28 ? 7.73151 -46.67424 -29.73889 1.000 154.52608 28 THR H CA 1
ATOM 6397 C C . THR H 2 28 ? 8.17278 -46.03237 -31.04678 1.000 153.33102 28 THR H C 1
ATOM 6398 O O . THR H 2 28 ? 8.58914 -44.86808 -31.03900 1.000 153.38439 28 THR H O 1
ATOM 6402 N N . ILE H 2 29 ? 8.09243 -46.76033 -32.16423 1.000 152.27095 29 ILE H N 1
ATOM 6403 C CA . ILE H 2 29 ? 8.35358 -46.17507 -33.47414 1.000 150.90203 29 ILE H CA 1
ATOM 6404 C C . ILE H 2 29 ? 7.32800 -45.09169 -33.77869 1.000 150.31897 29 ILE H C 1
ATOM 6405 O O . ILE H 2 29 ? 7.53971 -44.26140 -34.66861 1.000 151.20122 29 ILE H O 1
ATOM 6410 N N . PHE H 2 30 ? 6.22725 -45.05746 -33.02731 1.000 152.75325 30 PHE H N 1
ATOM 6411 C CA . PHE H 2 30 ? 5.10360 -44.17856 -33.31023 1.000 154.37282 30 PHE H CA 1
ATOM 6412 C C . PHE H 2 30 ? 4.97738 -43.02136 -32.32794 1.000 154.68606 30 PHE H C 1
ATOM 6413 O O . PHE H 2 30 ? 4.00173 -42.26914 -32.40430 1.000 151.37769 30 PHE H O 1
ATOM 6421 N N . ASP H 2 31 ? 5.92376 -42.85640 -31.40956 1.000 148.55015 31 ASP H N 1
ATOM 6422 C CA . ASP H 2 31 ? 5.88594 -41.72486 -30.49585 1.000 148.91397 31 ASP H CA 1
ATOM 6423 C C . ASP H 2 31 ? 6.30458 -40.44513 -31.20969 1.000 146.53628 31 ASP H C 1
ATOM 6424 O O . ASP H 2 31 ? 7.21018 -40.44375 -32.04874 1.000 148.90123 31 ASP H O 1
ATOM 6429 N N . GLY H 2 32 ? 5.62953 -39.34833 -30.86627 1.000 136.69361 32 GLY H N 1
ATOM 6430 C CA . GLY H 2 32 ? 5.91096 -38.05478 -31.46192 1.000 138.10077 32 GLY H CA 1
ATOM 6431 C C . GLY H 2 32 ? 5.76775 -38.08501 -32.96742 1.000 140.23130 32 GLY H C 1
ATOM 6432 O O . GLY H 2 32 ? 6.47654 -37.38174 -33.69424 1.000 142.75816 32 GLY H O 1
ATOM 6433 N N . VAL H 2 33 ? 4.84215 -38.91281 -33.43833 1.000 143.57574 33 VAL H N 1
ATOM 6434 C CA . VAL H 2 33 ? 4.63395 -39.16260 -34.85704 1.000 142.95210 33 VAL H CA 1
ATOM 6435 C C . VAL H 2 33 ? 3.35741 -38.46705 -35.30562 1.000 140.16732 33 VAL H C 1
ATOM 6436 O O . VAL H 2 33 ? 2.33045 -38.52297 -34.61934 1.000 141.01039 33 VAL H O 1
ATOM 6440 N N . ASP H 2 34 ? 3.43473 -37.79455 -36.45181 1.000 139.92584 34 ASP H N 1
ATOM 6441 C CA . ASP H 2 34 ? 2.27555 -37.14034 -37.04202 1.000 139.85974 34 ASP H CA 1
ATOM 6442 C C . ASP H 2 34 ? 1.26605 -38.19104 -37.49107 1.000 138.05726 34 ASP H C 1
ATOM 6443 O O . ASP H 2 34 ? 1.57250 -39.02837 -38.34629 1.000 136.94913 34 ASP H O 1
ATOM 6448 N N . MET H 2 35 ? 0.06536 -38.15498 -36.91461 1.000 136.94484 35 MET H N 1
ATOM 6449 C CA . MET H 2 35 ? -0.97795 -39.11794 -37.23494 1.000 133.42651 35 MET H CA 1
ATOM 6450 C C . MET H 2 35 ? -2.27562 -38.39267 -37.55968 1.000 131.49826 35 MET H C 1
ATOM 6451 O O . MET H 2 35 ? -2.59086 -37.35512 -36.96998 1.000 130.59270 35 MET H O 1
ATOM 6456 N N . GLY H 2 36 ? -3.03224 -38.95776 -38.50892 1.000 134.14398 36 GLY H N 1
ATOM 6457 C CA . GLY H 2 36 ? -4.27215 -38.35363 -38.94629 1.000 130.37068 36 GLY H CA 1
ATOM 6458 C C . GLY H 2 36 ? -5.32078 -39.40039 -39.26785 1.000 130.31274 36 GLY H C 1
ATOM 6459 O O . GLY H 2 36 ? -5.04013 -40.60063 -39.31272 1.000 132.04420 36 GLY H O 1
ATOM 6460 N N . TRP H 2 37 ? -6.54253 -38.91724 -39.49663 1.000 130.84986 37 TRP H N 1
ATOM 6461 C CA . TRP H 2 37 ? -7.69186 -39.75950 -39.79400 1.000 127.41666 37 TRP H CA 1
ATOM 6462 C C . TRP H 2 37 ? -8.20455 -39.48120 -41.20044 1.000 127.81353 37 TRP H C 1
ATOM 6463 O O . TRP H 2 37 ? -8.11309 -38.35666 -41.70208 1.000 128.84750 37 TRP H O 1
ATOM 6474 N N . TYR H 2 38 ? -8.74766 -40.51963 -41.83449 1.000 126.18782 38 TYR H N 1
ATOM 6475 C CA . TYR H 2 38 ? -9.31424 -40.40410 -43.17038 1.000 128.72808 38 TYR H CA 1
ATOM 6476 C C . TYR H 2 38 ? -10.53056 -41.30999 -43.28852 1.000 130.20290 38 TYR H C 1
ATOM 6477 O O . TYR H 2 38 ? -10.57553 -42.39382 -42.70115 1.000 132.08114 38 TYR H O 1
ATOM 6486 N N . ARG H 2 39 ? -11.51577 -40.85503 -44.05978 1.000 131.42143 39 ARG H N 1
ATOM 6487 C CA . ARG H 2 39 ? -12.70722 -41.63139 -44.36282 1.000 129.66227 39 ARG H CA 1
ATOM 6488 C C . ARG H 2 39 ? -12.76117 -41.91604 -45.85879 1.000 132.55034 39 ARG H C 1
ATOM 6489 O O . ARG H 2 39 ? -12.17488 -41.19558 -46.67162 1.000 135.68068 39 ARG H O 1
ATOM 6497 N N . GLN H 2 40 ? -13.47217 -42.98377 -46.21749 1.000 130.56798 40 GLN H N 1
ATOM 6498 C CA . GLN H 2 40 ? -13.53985 -43.42183 -47.61022 1.000 134.16645 40 GLN H CA 1
ATOM 6499 C C . GLN H 2 40 ? -14.84999 -44.16775 -47.82173 1.000 137.09676 40 GLN H C 1
ATOM 6500 O O . GLN H 2 40 ? -15.03146 -45.26849 -47.29261 1.000 136.58220 40 GLN H O 1
ATOM 6506 N N . ALA H 2 41 ? -15.75586 -43.56744 -48.59188 1.000 141.71459 41 ALA H N 1
ATOM 6507 C CA . ALA H 2 41 ? -17.05813 -44.12073 -48.92358 1.000 142.85028 41 ALA H CA 1
ATOM 6508 C C . ALA H 2 41 ? -17.02167 -44.79564 -50.28694 1.000 146.77458 41 ALA H C 1
ATOM 6509 O O . ALA H 2 41 ? -16.14743 -44.50886 -51.11025 1.000 147.14194 41 ALA H O 1
ATOM 6511 N N . PRO H 2 42 ? -17.94755 -45.71777 -50.55426 1.000 148.43926 42 PRO H N 1
ATOM 6512 C CA . PRO H 2 42 ? -17.99909 -46.34639 -51.88156 1.000 149.15805 42 PRO H CA 1
ATOM 6513 C C . PRO H 2 42 ? -18.19547 -45.31222 -52.98164 1.000 149.29603 42 PRO H C 1
ATOM 6514 O O . PRO H 2 42 ? -19.04014 -44.41971 -52.87761 1.000 148.56225 42 PRO H O 1
ATOM 6518 N N . GLY H 2 43 ? -17.39904 -45.43904 -54.04353 1.000 152.65565 43 GLY H N 1
ATOM 6519 C CA . GLY H 2 43 ? -17.44817 -44.51758 -55.15805 1.000 152.97358 43 GLY H CA 1
ATOM 6520 C C . GLY H 2 43 ? -16.63541 -43.25304 -54.98931 1.000 155.89365 43 GLY H C 1
ATOM 6521 O O . GLY H 2 43 ? -16.40069 -42.55155 -55.98235 1.000 156.89738 43 GLY H O 1
ATOM 6522 N N . LYS H 2 44 ? -16.19628 -42.93607 -53.77532 1.000 154.44928 44 LYS H N 1
ATOM 6523 C CA . LYS H 2 44 ? -15.41845 -41.73924 -53.49942 1.000 153.07429 44 LYS H CA 1
ATOM 6524 C C . LYS H 2 44 ? -13.98206 -42.11285 -53.15733 1.000 153.17316 44 LYS H C 1
ATOM 6525 O O . LYS H 2 44 ? -13.71164 -43.20134 -52.64199 1.000 153.76495 44 LYS H O 1
ATOM 6531 N N . GLU H 2 45 ? -13.06012 -41.19847 -53.44985 1.000 151.43922 45 GLU H N 1
ATOM 6532 C CA . GLU H 2 45 ? -11.67079 -41.37976 -53.05879 1.000 147.82828 45 GLU H CA 1
ATOM 6533 C C . GLU H 2 45 ? -11.51426 -41.12799 -51.56049 1.000 141.66345 45 GLU H C 1
ATOM 6534 O O . GLU H 2 45 ? -12.46104 -40.76056 -50.85885 1.000 143.31383 45 GLU H O 1
ATOM 6540 N N . ARG H 2 46 ? -10.29800 -41.32795 -51.06112 1.000 137.12889 46 ARG H N 1
ATOM 6541 C CA . ARG H 2 46 ? -10.02055 -41.17029 -49.63813 1.000 135.62465 46 ARG H CA 1
ATOM 6542 C C . ARG H 2 46 ? -9.92179 -39.68493 -49.31247 1.000 136.03097 46 ARG H C 1
ATOM 6543 O O . ARG H 2 46 ? -8.96264 -39.01504 -49.71019 1.000 141.85041 46 ARG H O 1
ATOM 6551 N N . GLU H 2 47 ? -10.91058 -39.16979 -48.58956 1.000 132.43414 47 GLU H N 1
ATOM 6552 C CA . GLU H 2 47 ? -10.94350 -37.76552 -48.21495 1.000 132.72098 47 GLU H CA 1
ATOM 6553 C C . GLU H 2 47 ? -10.27715 -37.55819 -46.85998 1.000 129.55535 47 GLU H C 1
ATOM 6554 O O . GLU H 2 47 ? -10.30117 -38.43365 -45.99066 1.000 129.15197 47 GLU H O 1
ATOM 6560 N N . PHE H 2 48 ? -9.67486 -36.38471 -46.69116 1.000 124.44675 48 PHE H N 1
ATOM 6561 C CA . PHE H 2 48 ? -9.05251 -36.03900 -45.42129 1.000 123.40530 48 PHE H CA 1
ATOM 6562 C C . PHE H 2 48 ? -10.11767 -35.68976 -44.38830 1.000 124.77231 48 PHE H C 1
ATOM 6563 O O . PHE H 2 48 ? -11.11848 -35.03846 -44.70000 1.000 127.04303 48 PHE H O 1
ATOM 6571 N N . VAL H 2 49 ? -9.89900 -36.12935 -43.14911 1.000 123.41102 49 VAL H N 1
ATOM 6572 C CA . VAL H 2 49 ? -10.87144 -35.92450 -42.07988 1.000 123.51203 49 VAL H CA 1
ATOM 6573 C C . VAL H 2 49 ? -10.28008 -35.03660 -40.99242 1.000 124.84678 49 VAL H C 1
ATOM 6574 O O . VAL H 2 49 ? -10.76330 -33.92380 -40.75397 1.000 125.52821 49 VAL H O 1
ATOM 6578 N N . ALA H 2 50 ? -9.23706 -35.52237 -40.32313 1.000 124.99426 50 ALA H N 1
ATOM 6579 C CA . ALA H 2 50 ? -8.61398 -34.77795 -39.23859 1.000 126.82872 50 ALA H CA 1
ATOM 6580 C C . ALA H 2 50 ? -7.21611 -35.32729 -39.00307 1.000 126.74381 50 ALA H C 1
ATOM 6581 O O . ALA H 2 50 ? -6.93008 -36.48512 -39.31864 1.000 127.77020 50 ALA H O 1
ATOM 6583 N N . GLY H 2 51 ? -6.35578 -34.48736 -38.44455 1.000 126.06211 51 GLY H N 1
ATOM 6584 C CA . GLY H 2 51 ? -4.98092 -34.87797 -38.18480 1.000 129.83016 51 GLY H CA 1
ATOM 6585 C C . GLY H 2 51 ? -4.39928 -34.10494 -37.02449 1.000 131.57538 51 GLY H C 1
ATOM 6586 O O . GLY H 2 51 ? -4.81373 -32.97834 -36.73292 1.000 132.07259 51 GLY H O 1
ATOM 6587 N N . ILE H 2 52 ? -3.42646 -34.72036 -36.35604 1.000 129.84026 52 ILE H N 1
ATOM 6588 C CA . ILE H 2 52 ? -2.71779 -34.10873 -35.23884 1.000 132.16864 52 ILE H CA 1
ATOM 6589 C C . ILE H 2 52 ? -1.22300 -34.26791 -35.47920 1.000 139.97732 52 ILE H C 1
ATOM 6590 O O . ILE H 2 52 ? -0.76153 -35.35102 -35.85657 1.000 140.93882 52 ILE H O 1
ATOM 6595 N N . THR H 2 53 ? -0.47274 -33.18977 -35.27758 1.000 140.19280 53 THR H N 1
ATOM 6596 C CA . THR H 2 53 ? 0.96377 -33.20930 -35.49699 1.000 140.11581 53 THR H CA 1
ATOM 6597 C C . THR H 2 53 ? 1.69344 -33.70660 -34.25285 1.000 140.44247 53 THR H C 1
ATOM 6598 O O . THR H 2 53 ? 1.09611 -33.96131 -33.20442 1.000 140.62764 53 THR H O 1
ATOM 6602 N N . ALA H 2 54 ? 3.01440 -33.84841 -34.38718 1.000 144.15380 54 ALA H N 1
ATOM 6603 C CA . ALA H 2 54 ? 3.83840 -34.20972 -33.23923 1.000 146.52313 54 ALA H CA 1
ATOM 6604 C C . ALA H 2 54 ? 3.74130 -33.15494 -32.14579 1.000 148.57991 54 ALA H C 1
ATOM 6605 O O . ALA H 2 54 ? 3.73161 -33.48293 -30.95333 1.000 147.82091 54 ALA H O 1
ATOM 6607 N N . GLY H 2 55 ? 3.65049 -31.88406 -32.53328 1.000 145.71368 55 GLY H N 1
ATOM 6608 C CA . GLY H 2 55 ? 3.49140 -30.80398 -31.58030 1.000 144.83724 55 GLY H CA 1
ATOM 6609 C C . GLY H 2 55 ? 2.07497 -30.68058 -31.05764 1.000 144.92569 55 GLY H C 1
ATOM 6610 O O . GLY H 2 55 ? 1.70228 -29.64588 -30.49569 1.000 148.41636 55 GLY H O 1
ATOM 6611 N N . SER H 2 56 ? 1.27726 -31.73403 -31.24852 1.000 141.77630 56 SER H N 1
ATOM 6612 C CA . SER H 2 56 ? -0.09498 -31.79927 -30.74450 1.000 142.54820 56 SER H CA 1
ATOM 6613 C C . SER H 2 56 ? -0.94910 -30.65977 -31.29646 1.000 140.84283 56 SER H C 1
ATOM 6614 O O . SER H 2 56 ? -1.74823 -30.05385 -30.57965 1.000 139.45982 56 SER H O 1
ATOM 6617 N N . SER H 2 57 ? -0.77739 -30.36393 -32.58256 1.000 142.04608 57 SER H N 1
ATOM 6618 C CA . SER H 2 57 ? -1.59281 -29.35958 -33.24525 1.000 139.47219 57 SER H CA 1
ATOM 6619 C C . SER H 2 57 ? -2.91651 -29.97663 -33.69176 1.000 137.78114 57 SER H C 1
ATOM 6620 O O . SER H 2 57 ? -3.15580 -31.17844 -33.54691 1.000 135.39641 57 SER H O 1
ATOM 6623 N N . THR H 2 58 ? -3.79169 -29.14336 -34.24901 1.000 137.45146 58 THR H N 1
ATOM 6624 C CA . THR H 2 58 ? -5.11509 -29.57464 -34.68301 1.000 130.77166 58 THR H CA 1
ATOM 6625 C C . THR H 2 58 ? -5.30731 -29.19971 -36.14417 1.000 127.69123 58 THR H C 1
ATOM 6626 O O . THR H 2 58 ? -5.34421 -28.01229 -36.48254 1.000 128.24913 58 THR H O 1
ATOM 6630 N N . TYR H 2 59 ? -5.43202 -30.20954 -37.00315 1.000 125.73785 59 TYR H N 1
ATOM 6631 C CA . TYR H 2 59 ? -5.65018 -30.02626 -38.43766 1.000 124.92680 59 TYR H CA 1
ATOM 6632 C C . TYR H 2 59 ? -6.96677 -30.70514 -38.80437 1.000 124.88915 59 TYR H C 1
ATOM 6633 O O . TYR H 2 59 ? -7.01473 -31.92820 -38.96953 1.000 123.48389 59 TYR H O 1
ATOM 6642 N N . TYR H 2 60 ? -8.03069 -29.91822 -38.93746 1.000 135.98752 60 TYR H N 1
ATOM 6643 C CA . TYR H 2 60 ? -9.34907 -30.43728 -39.26785 1.000 130.79140 60 TYR H CA 1
ATOM 6644 C C . TYR H 2 60 ? -9.71163 -30.09622 -40.70632 1.000 128.89042 60 TYR H C 1
ATOM 6645 O O . TYR H 2 60 ? -9.20014 -29.13864 -41.29356 1.000 131.66178 60 TYR H O 1
ATOM 6654 N N . ALA H 2 61 ? -10.61221 -30.89676 -41.26761 1.000 119.21087 61 ALA H N 1
ATOM 6655 C CA . ALA H 2 61 ? -11.16266 -30.62129 -42.58635 1.000 121.10300 61 ALA H CA 1
ATOM 6656 C C . ALA H 2 61 ? -12.22680 -29.53357 -42.45804 1.000 124.73593 61 ALA H C 1
ATOM 6657 O O . ALA H 2 61 ? -12.37269 -28.89165 -41.41442 1.000 125.18510 61 ALA H O 1
ATOM 6659 N N . ASP H 2 62 ? -12.98841 -29.31076 -43.52567 1.000 124.74237 62 ASP H N 1
ATOM 6660 C CA . ASP H 2 62 ? -14.06770 -28.33268 -43.49891 1.000 124.19047 62 ASP H CA 1
ATOM 6661 C C . ASP H 2 62 ? -15.44264 -28.96163 -43.32640 1.000 119.52037 62 ASP H C 1
ATOM 6662 O O . ASP H 2 62 ? -16.31501 -28.35068 -42.70027 1.000 120.27745 62 ASP H O 1
ATOM 6667 N N . SER H 2 63 ? -15.65575 -30.16962 -43.85466 1.000 119.08841 63 SER H N 1
ATOM 6668 C CA . SER H 2 63 ? -16.94058 -30.83774 -43.68842 1.000 118.24696 63 SER H CA 1
ATOM 6669 C C . SER H 2 63 ? -17.15650 -31.33025 -42.26380 1.000 117.30881 63 SER H C 1
ATOM 6670 O O . SER H 2 63 ? -18.29409 -31.64385 -41.89621 1.000 121.13736 63 SER H O 1
ATOM 6673 N N . VAL H 2 64 ? -16.09854 -31.40609 -41.45838 1.000 113.15767 64 VAL H N 1
ATOM 6674 C CA . VAL H 2 64 ? -16.18606 -31.87408 -40.08227 1.000 114.97882 64 VAL H CA 1
ATOM 6675 C C . VAL H 2 64 ? -15.68605 -30.81748 -39.09680 1.000 115.23393 64 VAL H C 1
ATOM 6676 O O . VAL H 2 64 ? -15.37654 -31.13211 -37.95226 1.000 115.89268 64 VAL H O 1
ATOM 6680 N N . LYS H 2 65 ? -15.61355 -29.56127 -39.53031 1.000 117.64636 65 LYS H N 1
ATOM 6681 C CA . LYS H 2 65 ? -15.16783 -28.48756 -38.65215 1.000 119.95122 65 LYS H CA 1
ATOM 6682 C C . LYS H 2 65 ? -16.18484 -28.24164 -37.54523 1.000 119.85911 65 LYS H C 1
ATOM 6683 O O . LYS H 2 65 ? -17.39141 -28.17528 -37.79830 1.000 122.94905 65 LYS H O 1
ATOM 6689 N N . GLY H 2 66 ? -15.69388 -28.10851 -36.31448 1.000 121.81063 66 GLY H N 1
ATOM 6690 C CA . GLY H 2 66 ? -16.55380 -27.84615 -35.17615 1.000 124.52419 66 GLY H CA 1
ATOM 6691 C C . GLY H 2 66 ? -17.25337 -29.08096 -34.64567 1.000 122.90450 66 GLY H C 1
ATOM 6692 O O . GLY H 2 66 ? -17.37697 -29.25902 -33.42966 1.000 119.45103 66 GLY H O 1
ATOM 6693 N N . ARG H 2 67 ? -17.71772 -29.94268 -35.55339 1.000 122.89351 67 ARG H N 1
ATOM 6694 C CA . ARG H 2 67 ? -18.40184 -31.16272 -35.13906 1.000 119.65821 67 ARG H CA 1
ATOM 6695 C C . ARG H 2 67 ? -17.41278 -32.19492 -34.60803 1.000 122.52273 67 ARG H C 1
ATOM 6696 O O . ARG H 2 67 ? -17.56007 -32.68767 -33.48308 1.000 121.29814 67 ARG H O 1
ATOM 6704 N N . PHE H 2 68 ? -16.39469 -32.52991 -35.39713 1.000 126.78033 68 PHE H N 1
ATOM 6705 C CA . PHE H 2 68 ? -15.40439 -33.51372 -34.98482 1.000 121.82284 68 PHE H CA 1
ATOM 6706 C C . PHE H 2 68 ? -14.29134 -32.85290 -34.17299 1.000 121.47161 68 PHE H C 1
ATOM 6707 O O . PHE H 2 68 ? -14.13615 -31.62973 -34.15287 1.000 121.84258 68 PHE H O 1
ATOM 6715 N N . THR H 2 69 ? -13.50398 -33.69013 -33.49924 1.000 125.12677 69 THR H N 1
ATOM 6716 C CA . THR H 2 69 ? -12.38876 -33.21504 -32.68936 1.000 128.44291 69 THR H CA 1
ATOM 6717 C C . THR H 2 69 ? -11.37925 -34.34442 -32.54496 1.000 129.18430 69 THR H C 1
ATOM 6718 O O . THR H 2 69 ? -11.75493 -35.47162 -32.20822 1.000 127.56395 69 THR H O 1
ATOM 6722 N N . ILE H 2 70 ? -10.10751 -34.04150 -32.80387 1.000 129.10244 70 ILE H N 1
ATOM 6723 C CA . ILE H 2 70 ? -9.03465 -35.02711 -32.75648 1.000 130.84020 70 ILE H CA 1
ATOM 6724 C C . ILE H 2 70 ? -8.13676 -34.73341 -31.56232 1.000 130.76025 70 ILE H C 1
ATOM 6725 O O . ILE H 2 70 ? -8.01897 -33.58969 -31.10599 1.000 129.05630 70 ILE H O 1
ATOM 6730 N N . SER H 2 71 ? -7.50759 -35.78645 -31.04967 1.000 131.27466 71 SER H N 1
ATOM 6731 C CA . SER H 2 71 ? -6.60799 -35.68578 -29.90802 1.000 134.33014 71 SER H CA 1
ATOM 6732 C C . SER H 2 71 ? -5.73641 -36.93461 -29.88414 1.000 136.24019 71 SER H C 1
ATOM 6733 O O . SER H 2 71 ? -5.92662 -37.86224 -30.67596 1.000 136.22994 71 SER H O 1
ATOM 6736 N N . ARG H 2 72 ? -4.77485 -36.95376 -28.96208 1.000 135.28713 72 ARG H N 1
ATOM 6737 C CA . ARG H 2 72 ? -3.87154 -38.09077 -28.83816 1.000 136.12222 72 ARG H CA 1
ATOM 6738 C C . ARG H 2 72 ? -3.17828 -38.03612 -27.48616 1.000 142.35155 72 ARG H C 1
ATOM 6739 O O . ARG H 2 72 ? -2.71622 -36.97005 -27.06815 1.000 146.52620 72 ARG H O 1
ATOM 6747 N N . ASP H 2 73 ? -3.11673 -39.17935 -26.80644 1.000 145.30341 73 ASP H N 1
ATOM 6748 C CA . ASP H 2 73 ? -2.31628 -39.32472 -25.59563 1.000 150.41303 73 ASP H CA 1
ATOM 6749 C C . ASP H 2 73 ? -0.94697 -39.84849 -26.01230 1.000 152.07768 73 ASP H C 1
ATOM 6750 O O . ASP H 2 73 ? -0.81443 -41.01111 -26.40904 1.000 150.33004 73 ASP H O 1
ATOM 6755 N N . ASN H 2 74 ? 0.07108 -38.98759 -25.92859 1.000 151.67978 74 ASN H N 1
ATOM 6756 C CA . ASN H 2 74 ? 1.39659 -39.36465 -26.40856 1.000 153.29989 74 ASN H CA 1
ATOM 6757 C C . ASN H 2 74 ? 1.97365 -40.52927 -25.61607 1.000 153.77321 74 ASN H C 1
ATOM 6758 O O . ASN H 2 74 ? 2.79437 -41.28982 -26.14189 1.000 151.43661 74 ASN H O 1
ATOM 6763 N N . ALA H 2 75 ? 1.55983 -40.68789 -24.35756 1.000 157.85608 75 ALA H N 1
ATOM 6764 C CA . ALA H 2 75 ? 2.00425 -41.82022 -23.55608 1.000 157.09503 75 ALA H CA 1
ATOM 6765 C C . ALA H 2 75 ? 1.27327 -43.10797 -23.90704 1.000 153.33968 75 ALA H C 1
ATOM 6766 O O . ALA H 2 75 ? 1.79429 -44.19535 -23.63630 1.000 152.48609 75 ALA H O 1
ATOM 6768 N N . LYS H 2 76 ? 0.08874 -43.01168 -24.50506 1.000 150.42262 76 LYS H N 1
ATOM 6769 C CA . LYS H 2 76 ? -0.70764 -44.18327 -24.83706 1.000 148.68529 76 LYS H CA 1
ATOM 6770 C C . LYS H 2 76 ? -0.50668 -44.66111 -26.26892 1.000 148.49706 76 LYS H C 1
ATOM 6771 O O . LYS H 2 76 ? -0.98961 -45.74644 -26.61064 1.000 148.55507 76 LYS H O 1
ATOM 6777 N N . ASN H 2 77 ? 0.19308 -43.88676 -27.10388 1.000 148.78918 77 ASN H N 1
ATOM 6778 C CA . ASN H 2 77 ? 0.34261 -44.18949 -28.52971 1.000 148.33308 77 ASN H CA 1
ATOM 6779 C C . ASN H 2 77 ? -1.01986 -44.35456 -29.19800 1.000 148.23171 77 ASN H C 1
ATOM 6780 O O . ASN H 2 77 ? -1.20247 -45.19416 -30.08186 1.000 147.20140 77 ASN H O 1
ATOM 6785 N N . THR H 2 78 ? -1.98667 -43.54558 -28.76947 1.000 150.76415 78 THR H N 1
ATOM 6786 C CA . THR H 2 78 ? -3.36731 -43.66676 -29.21552 1.000 144.96263 78 THR H CA 1
ATOM 6787 C C . THR H 2 78 ? -3.88263 -42.30838 -29.66242 1.000 142.23759 78 THR H C 1
ATOM 6788 O O . THR H 2 78 ? -3.78998 -41.32958 -28.91554 1.000 141.75789 78 THR H O 1
ATOM 6792 N N . VAL H 2 79 ? -4.42552 -42.25422 -30.87586 1.000 136.68539 79 VAL H N 1
ATOM 6793 C CA . VAL H 2 79 ? -5.03963 -41.05088 -31.42418 1.000 138.53101 79 VAL H CA 1
ATOM 6794 C C . VAL H 2 79 ? -6.54982 -41.23590 -31.39487 1.000 141.37009 79 VAL H C 1
ATOM 6795 O O . VAL H 2 79 ? -7.06467 -42.26302 -31.85341 1.000 140.89136 79 VAL H O 1
ATOM 6799 N N . TYR H 2 80 ? -7.25594 -40.24896 -30.85174 1.000 144.52637 80 TYR H N 1
ATOM 6800 C CA . TYR H 2 80 ? -8.70355 -40.29620 -30.72211 1.000 139.37632 80 TYR H CA 1
ATOM 6801 C C . TYR H 2 80 ? -9.35815 -39.34842 -31.71883 1.000 139.33845 80 TYR H C 1
ATOM 6802 O O . TYR H 2 80 ? -8.78858 -38.31818 -32.08815 1.000 139.70632 80 TYR H O 1
ATOM 6811 N N . LEU H 2 81 ? -10.56605 -39.70867 -32.15068 1.000 135.35409 81 LEU H N 1
ATOM 6812 C CA . LEU H 2 81 ? -11.37961 -38.87025 -33.03100 1.000 129.84486 81 LEU H CA 1
ATOM 6813 C C . LEU H 2 81 ? -12.80089 -38.84945 -32.47645 1.000 131.33397 81 LEU H C 1
ATOM 6814 O O . LEU H 2 81 ? -13.56156 -39.80536 -32.65878 1.000 131.81972 81 LEU H O 1
ATOM 6819 N N . GLN H 2 82 ? -13.15401 -37.75855 -31.80083 1.000 135.30354 82 GLN H N 1
ATOM 6820 C CA . GLN H 2 82 ? -14.47156 -37.60344 -31.19409 1.000 132.35609 82 GLN H CA 1
ATOM 6821 C C . GLN H 2 82 ? -15.41560 -37.01218 -32.23571 1.000 127.40369 82 GLN H C 1
ATOM 6822 O O . GLN H 2 82 ? -15.34533 -35.81706 -32.54114 1.000 127.41960 82 GLN H O 1
ATOM 6828 N N . MET H 2 83 ? -16.29525 -37.84728 -32.78395 1.000 123.88532 83 MET H N 1
ATOM 6829 C CA . MET H 2 83 ? -17.22764 -37.43527 -33.82757 1.000 128.65326 83 MET H CA 1
ATOM 6830 C C . MET H 2 83 ? -18.56860 -37.08844 -33.18969 1.000 133.12337 83 MET H C 1
ATOM 6831 O O . MET H 2 83 ? -19.25922 -37.96617 -32.66214 1.000 133.19042 83 MET H O 1
ATOM 6836 N N . ASN H 2 84 ? -18.93632 -35.81232 -33.24684 1.000 130.19875 84 ASN H N 1
ATOM 6837 C CA . ASN H 2 84 ? -20.19953 -35.32405 -32.71750 1.000 127.91928 84 ASN H CA 1
ATOM 6838 C C . ASN H 2 84 ? -21.10238 -34.86384 -33.85431 1.000 130.31244 84 ASN H C 1
ATOM 6839 O O . ASN H 2 84 ? -20.63660 -34.50022 -34.93811 1.000 133.45800 84 ASN H O 1
ATOM 6844 N N . SER H 2 85 ? -22.40816 -34.88142 -33.58624 1.000 131.18785 85 SER H N 1
ATOM 6845 C CA . SER H 2 85 ? -23.41644 -34.38702 -34.52316 1.000 128.53885 85 SER H CA 1
ATOM 6846 C C . SER H 2 85 ? -23.26530 -35.05009 -35.89075 1.000 127.27247 85 SER H C 1
ATOM 6847 O O . SER H 2 85 ? -23.13333 -34.38916 -36.92284 1.000 127.39034 85 SER H O 1
ATOM 6850 N N . LEU H 2 86 ? -23.28476 -36.37897 -35.88841 1.000 125.18231 86 LEU H N 1
ATOM 6851 C CA . LEU H 2 86 ? -23.00459 -37.13623 -37.09966 1.000 125.74043 86 LEU H CA 1
ATOM 6852 C C . LEU H 2 86 ? -24.12894 -36.97934 -38.11753 1.000 125.18044 86 LEU H C 1
ATOM 6853 O O . LEU H 2 86 ? -25.30793 -36.91286 -37.76175 1.000 126.04213 86 LEU H O 1
ATOM 6858 N N . LYS H 2 87 ? -23.75637 -36.91842 -39.39034 1.000 125.12910 87 LYS H N 1
ATOM 6859 C CA . LYS H 2 87 ? -24.68385 -36.77968 -40.50043 1.000 125.70469 87 LYS H CA 1
ATOM 6860 C C . LYS H 2 87 ? -24.56367 -37.97835 -41.43467 1.000 126.00008 87 LYS H C 1
ATOM 6861 O O . LYS H 2 87 ? -23.56265 -38.70378 -41.39775 1.000 131.51674 87 LYS H O 1
ATOM 6867 N N . PRO H 2 88 ? -25.57407 -38.22834 -42.27574 1.000 125.04380 88 PRO H N 1
ATOM 6868 C CA . PRO H 2 88 ? -25.50665 -39.40189 -43.16500 1.000 126.45112 88 PRO H CA 1
ATOM 6869 C C . PRO H 2 88 ? -24.31939 -39.40077 -44.11453 1.000 132.63509 88 PRO H C 1
ATOM 6870 O O . PRO H 2 88 ? -23.79975 -40.47816 -44.43268 1.000 135.12608 88 PRO H O 1
ATOM 6874 N N . GLU H 2 89 ? -23.87094 -38.23208 -44.58237 1.000 134.57907 89 GLU H N 1
ATOM 6875 C CA . GLU H 2 89 ? -22.74524 -38.19557 -45.51110 1.000 135.03502 89 GLU H CA 1
ATOM 6876 C C . GLU H 2 89 ? -21.44081 -38.63067 -44.85814 1.000 132.42781 89 GLU H C 1
ATOM 6877 O O . GLU H 2 89 ? -20.48859 -38.96812 -45.56977 1.000 131.76599 89 GLU H O 1
ATOM 6883 N N . ASP H 2 90 ? -21.37480 -38.62952 -43.52561 1.000 131.68391 90 ASP H N 1
ATOM 6884 C CA . ASP H 2 90 ? -20.18131 -39.08558 -42.82562 1.000 130.57089 90 ASP H CA 1
ATOM 6885 C C . ASP H 2 90 ? -20.00405 -40.59664 -42.88785 1.000 131.51023 90 ASP H C 1
ATOM 6886 O O . ASP H 2 90 ? -18.95330 -41.09512 -42.46896 1.000 133.59561 90 ASP H O 1
ATOM 6891 N N . THR H 2 91 ? -20.99856 -41.32908 -43.39310 1.000 131.56087 91 THR H N 1
ATOM 6892 C CA . THR H 2 91 ? -20.92369 -42.78138 -43.50438 1.000 132.51537 91 THR H CA 1
ATOM 6893 C C . THR H 2 91 ? -19.80312 -43.20331 -44.44339 1.000 135.14797 91 THR H C 1
ATOM 6894 O O . THR H 2 91 ? -19.87230 -42.95610 -45.65183 1.000 137.01240 91 THR H O 1
ATOM 6898 N N . ALA H 2 92 ? -18.77842 -43.84772 -43.89373 1.000 131.86229 92 ALA H N 1
ATOM 6899 C CA . ALA H 2 92 ? -17.62664 -44.30716 -44.65802 1.000 132.36549 92 ALA H CA 1
ATOM 6900 C C . ALA H 2 92 ? -16.75763 -45.14443 -43.73161 1.000 131.09564 92 ALA H C 1
ATOM 6901 O O . ALA H 2 92 ? -16.94381 -45.14912 -42.51180 1.000 130.92360 92 ALA H O 1
ATOM 6903 N N . VAL H 2 93 ? -15.80743 -45.85823 -44.32690 1.000 129.59262 93 VAL H N 1
ATOM 6904 C CA . VAL H 2 93 ? -14.79563 -46.57024 -43.55501 1.000 128.81599 93 VAL H CA 1
ATOM 6905 C C . VAL H 2 93 ? -13.75700 -45.55543 -43.09702 1.000 128.50084 93 VAL H C 1
ATOM 6906 O O . VAL H 2 93 ? -13.17116 -44.84024 -43.91624 1.000 129.55280 93 VAL H O 1
ATOM 6910 N N . TYR H 2 94 ? -13.53294 -45.48360 -41.78883 1.000 127.99410 94 TYR H N 1
ATOM 6911 C CA . TYR H 2 94 ? -12.61065 -44.51345 -41.20246 1.000 129.88178 94 TYR H CA 1
ATOM 6912 C C . TYR H 2 94 ? -11.26620 -45.19375 -40.95752 1.000 133.08338 94 TYR H C 1
ATOM 6913 O O . TYR H 2 94 ? -11.09195 -45.91652 -39.97283 1.000 133.48833 94 TYR H O 1
ATOM 6922 N N . TYR H 2 95 ? -10.31429 -44.95790 -41.85588 1.000 131.82576 95 TYR H N 1
ATOM 6923 C CA . TYR H 2 95 ? -8.95597 -45.44586 -41.67841 1.000 128.71263 95 TYR H CA 1
ATOM 6924 C C . TYR H 2 95 ? -8.13561 -44.44818 -40.87002 1.000 131.74504 95 TYR H C 1
ATOM 6925 O O . TYR H 2 95 ? -8.40715 -43.24413 -40.86918 1.000 131.21440 95 TYR H O 1
ATOM 6934 N N . CYS H 2 96 ? -7.12195 -44.96648 -40.18028 1.000 135.34412 96 CYS H N 1
ATOM 6935 C CA . CYS H 2 96 ? -6.20191 -44.16410 -39.38752 1.000 134.69477 96 CYS H CA 1
ATOM 6936 C C . CYS H 2 96 ? -4.79611 -44.31089 -39.95292 1.000 135.83777 96 CYS H C 1
ATOM 6937 O O . CYS H 2 96 ? -4.38314 -45.41109 -40.33421 1.000 138.62174 96 CYS H O 1
ATOM 6940 N N . ALA H 2 97 ? -4.06348 -43.19986 -40.00878 1.000 132.47166 97 ALA H N 1
ATOM 6941 C CA . ALA H 2 97 ? -2.74284 -43.16935 -40.62024 1.000 135.21989 97 ALA H CA 1
ATOM 6942 C C . ALA H 2 97 ? -1.74839 -42.46707 -39.70852 1.000 136.73651 97 ALA H C 1
ATOM 6943 O O . ALA H 2 97 ? -2.07098 -41.45187 -39.08483 1.000 135.91827 97 ALA H O 1
ATOM 6945 N N . ALA H 2 98 ? -0.53779 -43.01500 -39.64181 1.000 133.73796 98 ALA H N 1
ATOM 6946 C CA . ALA H 2 98 ? 0.58101 -42.40553 -38.94233 1.000 136.06462 98 ALA H CA 1
ATOM 6947 C C . ALA H 2 98 ? 1.76041 -42.28229 -39.89913 1.000 137.67373 98 ALA H C 1
ATOM 6948 O O . ALA H 2 98 ? 1.82618 -42.96546 -40.92505 1.000 136.57420 98 ALA H O 1
ATOM 6950 N N . TYR H 2 99 ? 2.69746 -41.39605 -39.55843 1.000 139.03807 99 TYR H N 1
ATOM 6951 C CA . TYR H 2 99 ? 3.77562 -41.07397 -40.48683 1.000 140.02571 99 TYR H CA 1
ATOM 6952 C C . TYR H 2 99 ? 5.10899 -40.91990 -39.76606 1.000 142.60871 99 TYR H C 1
ATOM 6953 O O . TYR H 2 99 ? 5.30678 -39.95407 -39.01711 1.000 141.99159 99 TYR H O 1
ATOM 6962 N N . PRO H 2 100 ? 6.05502 -41.83212 -39.98884 1.000 150.85357 100 PRO H N 1
ATOM 6963 C CA . PRO H 2 100 ? 7.32512 -41.78959 -39.24594 1.000 152.76620 100 PRO H CA 1
ATOM 6964 C C . PRO H 2 100 ? 8.20408 -40.64636 -39.73401 1.000 159.49671 100 PRO H C 1
ATOM 6965 O O . PRO H 2 100 ? 8.63430 -40.62928 -40.88905 1.000 158.57353 100 PRO H O 1
ATOM 6969 N N . LEU H 2 101 ? 8.47608 -39.69019 -38.84369 1.000 159.05469 101 LEU H N 1
ATOM 6970 C CA . LEU H 2 101 ? 9.27689 -38.51340 -39.18057 1.000 158.63451 101 LEU H CA 1
ATOM 6971 C C . LEU H 2 101 ? 10.71961 -38.76701 -38.75380 1.000 156.28683 101 LEU H C 1
ATOM 6972 O O . LEU H 2 101 ? 11.15606 -38.37060 -37.67324 1.000 150.94781 101 LEU H O 1
ATOM 6977 N N . ASP H 2 102 ? 11.46582 -39.44275 -39.62969 1.000 158.13889 102 ASP H N 1
ATOM 6978 C CA . ASP H 2 102 ? 12.90502 -39.65606 -39.46180 1.000 165.30669 102 ASP H CA 1
ATOM 6979 C C . ASP H 2 102 ? 13.21625 -40.33281 -38.12356 1.000 166.35645 102 ASP H C 1
ATOM 6980 O O . ASP H 2 102 ? 13.99348 -39.83678 -37.30420 1.000 166.61864 102 ASP H O 1
ATOM 6985 N N . GLU H 2 103 ? 12.58886 -41.48971 -37.91623 1.000 167.07831 103 GLU H N 1
ATOM 6986 C CA . GLU H 2 103 ? 12.78127 -42.25037 -36.68777 1.000 165.09576 103 GLU H CA 1
ATOM 6987 C C . GLU H 2 103 ? 14.03038 -43.11647 -36.79015 1.000 166.37886 103 GLU H C 1
ATOM 6988 O O . GLU H 2 103 ? 13.97934 -44.31960 -36.51171 1.000 166.46405 103 GLU H O 1
ATOM 6994 N N . ILE H 2 104 ? 15.15268 -42.50364 -37.17507 1.000 177.15223 104 ILE H N 1
ATOM 6995 C CA . ILE H 2 104 ? 16.39747 -43.20553 -37.47666 1.000 178.39957 104 ILE H CA 1
ATOM 6996 C C . ILE H 2 104 ? 16.07247 -44.32665 -38.45753 1.000 178.08035 104 ILE H C 1
ATOM 6997 O O . ILE H 2 104 ? 16.25576 -45.51224 -38.15759 1.000 176.67557 104 ILE H O 1
ATOM 7002 N N . GLY H 2 105 ? 15.55889 -43.95550 -39.62932 1.000 179.31997 105 GLY H N 1
ATOM 7003 C CA . GLY H 2 105 ? 15.11538 -44.91397 -40.61722 1.000 175.28313 105 GLY H CA 1
ATOM 7004 C C . GLY H 2 105 ? 16.19241 -45.24846 -41.63080 1.000 174.07908 105 GLY H C 1
ATOM 7005 O O . GLY H 2 105 ? 17.36644 -44.90266 -41.48440 1.000 172.15207 105 GLY H O 1
ATOM 7006 N N . SER H 2 106 ? 15.76778 -45.94114 -42.68608 1.000 174.72466 106 SER H N 1
ATOM 7007 C CA . SER H 2 106 ? 16.68058 -46.37312 -43.73595 1.000 171.49574 106 SER H CA 1
ATOM 7008 C C . SER H 2 106 ? 16.12606 -46.02494 -45.11080 1.000 171.02792 106 SER H C 1
ATOM 7009 O O . SER H 2 106 ? 16.66403 -45.15354 -45.80213 1.000 168.96595 106 SER H O 1
ATOM 7012 N N . HIS H 2 107 ? 15.05233 -46.69967 -45.51366 1.000 171.67574 107 HIS H N 1
ATOM 7013 C CA . HIS H 2 107 ? 14.42248 -46.44288 -46.80139 1.000 168.91037 107 HIS H CA 1
ATOM 7014 C C . HIS H 2 107 ? 13.57446 -45.17581 -46.71690 1.000 163.77224 107 HIS H C 1
ATOM 7015 O O . HIS H 2 107 ? 13.61216 -44.42979 -45.73422 1.000 161.88895 107 HIS H O 1
ATOM 7022 N N . ASP H 2 108 ? 12.79833 -44.92665 -47.76161 1.000 146.65781 108 ASP H N 1
ATOM 7023 C CA . ASP H 2 108 ? 11.88815 -43.79472 -47.79817 1.000 141.10215 108 ASP H CA 1
ATOM 7024 C C . ASP H 2 108 ? 10.87748 -43.90753 -46.66191 1.000 144.84734 108 ASP H C 1
ATOM 7025 O O . ASP H 2 108 ? 10.16548 -44.92061 -46.57961 1.000 148.68791 108 ASP H O 1
ATOM 7030 N N . PRO H 2 109 ? 10.79907 -42.92155 -45.75275 1.000 140.67941 109 PRO H N 1
ATOM 7031 C CA . PRO H 2 109 ? 9.77913 -42.97273 -44.69526 1.000 140.50076 109 PRO H CA 1
ATOM 7032 C C . PRO H 2 109 ? 8.37959 -43.12932 -45.26758 1.000 145.01981 109 PRO H C 1
ATOM 7033 O O . PRO H 2 109 ? 7.70680 -42.14149 -45.57891 1.000 145.53668 109 PRO H O 1
ATOM 7037 N N . HIS H 2 110 ? 7.94209 -44.37817 -45.41272 1.000 146.18213 110 HIS H N 1
ATOM 7038 C CA . HIS H 2 110 ? 6.67512 -44.68621 -46.05695 1.000 144.97312 110 HIS H CA 1
ATOM 7039 C C . HIS H 2 110 ? 5.50214 -44.22420 -45.19278 1.000 142.00525 110 HIS H C 1
ATOM 7040 O O . HIS H 2 110 ? 5.66581 -43.64909 -44.11243 1.000 139.98445 110 HIS H O 1
ATOM 7047 N N . SER H 2 111 ? 4.29777 -44.48784 -45.68626 1.000 139.58921 111 SER H N 1
ATOM 7048 C CA . SER H 2 111 ? 3.05592 -44.10775 -45.02158 1.000 136.23403 111 SER H CA 1
ATOM 7049 C C . SER H 2 111 ? 2.32484 -45.38651 -44.62556 1.000 136.99008 111 SER H C 1
ATOM 7050 O O . SER H 2 111 ? 1.65896 -46.01034 -45.45665 1.000 134.31338 111 SER H O 1
ATOM 7053 N N . TYR H 2 112 ? 2.45683 -45.78314 -43.36093 1.000 140.71838 112 TYR H N 1
ATOM 7054 C CA . TYR H 2 112 ? 1.76179 -46.96554 -42.87279 1.000 140.26063 112 TYR H CA 1
ATOM 7055 C C . TYR H 2 112 ? 0.39767 -46.59410 -42.30355 1.000 140.95121 112 TYR H C 1
ATOM 7056 O O . TYR H 2 112 ? 0.20203 -45.50750 -41.75189 1.000 141.29249 112 TYR H O 1
ATOM 7065 N N . TRP H 2 113 ? -0.54986 -47.52084 -42.44811 1.000 144.46740 113 TRP H N 1
ATOM 7066 C CA . TRP H 2 113 ? -1.94340 -47.27042 -42.10336 1.000 141.23285 113 TRP H CA 1
ATOM 7067 C C . TRP H 2 113 ? -2.51162 -48.37543 -41.22467 1.000 141.55208 113 TRP H C 1
ATOM 7068 O O . TRP H 2 113 ? -1.78026 -49.26126 -40.77016 1.000 144.40527 113 TRP H O 1
ATOM 7079 N N . GLY H 2 114 ? -3.82377 -48.32562 -40.98750 1.000 143.40964 114 GLY H N 1
ATOM 7080 C CA . GLY H 2 114 ? -4.54616 -49.38563 -40.33899 1.000 144.08402 114 GLY H CA 1
ATOM 7081 C C . GLY H 2 114 ? -5.47381 -50.11200 -41.29125 1.000 146.52150 114 GLY H C 1
ATOM 7082 O O . GLY H 2 114 ? -5.31462 -50.06896 -42.51848 1.000 143.71998 114 GLY H O 1
ATOM 7083 N N . GLN H 2 115 ? -6.46724 -50.78834 -40.71675 1.000 151.10945 115 GLN H N 1
ATOM 7084 C CA . GLN H 2 115 ? -7.45489 -51.52315 -41.49963 1.000 147.80715 115 GLN H CA 1
ATOM 7085 C C . GLN H 2 115 ? -8.73703 -50.73553 -41.73055 1.000 141.71561 115 GLN H C 1
ATOM 7086 O O . GLN H 2 115 ? -9.31221 -50.80668 -42.82070 1.000 139.05261 115 GLN H O 1
ATOM 7092 N N . GLY H 2 116 ? -9.20062 -49.98907 -40.73135 1.000 137.67797 116 GLY H N 1
ATOM 7093 C CA . GLY H 2 116 ? -10.36713 -49.14558 -40.89802 1.000 137.96247 116 GLY H CA 1
ATOM 7094 C C . GLY H 2 116 ? -11.63382 -49.72153 -40.30153 1.000 136.30228 116 GLY H C 1
ATOM 7095 O O . GLY H 2 116 ? -12.05076 -50.82694 -40.65996 1.000 134.80538 116 GLY H O 1
ATOM 7096 N N . THR H 2 117 ? -12.25267 -48.98073 -39.38772 1.000 132.25727 117 THR H N 1
ATOM 7097 C CA . THR H 2 117 ? -13.52901 -49.36825 -38.80775 1.000 129.73755 117 THR H CA 1
ATOM 7098 C C . THR H 2 117 ? -14.67788 -48.79667 -39.63277 1.000 132.57726 117 THR H C 1
ATOM 7099 O O . THR H 2 117 ? -14.52555 -47.81358 -40.36186 1.000 131.82390 117 THR H O 1
ATOM 7103 N N . GLN H 2 118 ? -15.83885 -49.43279 -39.51218 1.000 133.26778 118 GLN H N 1
ATOM 7104 C CA . GLN H 2 118 ? -17.02431 -49.04150 -40.26261 1.000 127.78502 118 GLN H CA 1
ATOM 7105 C C . GLN H 2 118 ? -17.91327 -48.14682 -39.40991 1.000 126.03680 118 GLN H C 1
ATOM 7106 O O . GLN H 2 118 ? -18.29497 -48.52046 -38.29607 1.000 124.48352 118 GLN H O 1
ATOM 7112 N N . VAL H 2 119 ? -18.23883 -46.97075 -39.93935 1.000 124.02999 119 VAL H N 1
ATOM 7113 C CA . VAL H 2 119 ? -19.14392 -46.02440 -39.29878 1.000 123.80663 119 VAL H CA 1
ATOM 7114 C C . VAL H 2 119 ? -20.27112 -45.73098 -40.27684 1.000 123.77732 119 VAL H C 1
ATOM 7115 O O . VAL H 2 119 ? -20.02128 -45.27236 -41.39890 1.000 123.75507 119 VAL H O 1
ATOM 7119 N N . THR H 2 120 ? -21.50594 -46.00328 -39.85624 1.000 128.78070 120 THR H N 1
ATOM 7120 C CA . THR H 2 120 ? -22.69327 -45.75062 -40.66005 1.000 129.45809 120 THR H CA 1
ATOM 7121 C C . THR H 2 120 ? -23.66617 -44.89777 -39.86014 1.000 125.70750 120 THR H C 1
ATOM 7122 O O . THR H 2 120 ? -23.90213 -45.15568 -38.67635 1.000 125.55522 120 THR H O 1
ATOM 7126 N N . VAL H 2 121 ? -24.22350 -43.87888 -40.50793 1.000 127.90929 121 VAL H N 1
ATOM 7127 C CA . VAL H 2 121 ? -25.17872 -42.96989 -39.88425 1.000 130.50003 121 VAL H CA 1
ATOM 7128 C C . VAL H 2 121 ? -26.52979 -43.16497 -40.55748 1.000 134.14875 121 VAL H C 1
ATOM 7129 O O . VAL H 2 121 ? -26.65444 -43.00308 -41.77803 1.000 134.18655 121 VAL H O 1
ATOM 7133 N N . SER H 2 122 ? -27.53699 -43.51205 -39.76424 1.000 135.46149 122 SER H N 1
ATOM 7134 C CA . SER H 2 122 ? -28.88949 -43.72319 -40.25354 1.000 132.23275 122 SER H CA 1
ATOM 7135 C C . SER H 2 122 ? -29.72316 -42.46045 -40.07163 1.000 133.56175 122 SER H C 1
ATOM 7136 O O . SER H 2 122 ? -29.40033 -41.58085 -39.26894 1.000 131.64656 122 SER H O 1
ATOM 7139 N N . SER H 2 123 ? -30.80926 -42.38461 -40.83385 1.000 145.71283 123 SER H N 1
ATOM 7140 C CA . SER H 2 123 ? -31.69792 -41.22893 -40.79647 1.000 141.64483 123 SER H CA 1
ATOM 7141 C C . SER H 2 123 ? -32.60649 -41.26554 -39.57063 1.000 134.84792 123 SER H C 1
ATOM 7142 O O . SER H 2 123 ? -32.94454 -42.33666 -39.06609 1.000 132.43185 123 SER H O 1
ATOM 7145 N N . GLU I 1 17 ? -20.25916 7.60438 40.98870 1.000 88.94238 172 GLU I N 1
ATOM 7146 C CA . GLU I 1 17 ? -20.16236 6.78895 39.78441 1.000 88.33711 172 GLU I CA 1
ATOM 7147 C C . GLU I 1 17 ? -20.72284 7.54870 38.58441 1.000 86.97838 172 GLU I C 1
ATOM 7148 O O . GLU I 1 17 ? -21.82261 7.26173 38.12157 1.000 88.36786 172 GLU I O 1
ATOM 7154 N N . VAL I 1 18 ? -19.95804 8.51840 38.08826 1.000 79.62343 173 VAL I N 1
ATOM 7155 C CA . VAL I 1 18 ? -20.38701 9.39587 37.00365 1.000 79.38202 173 VAL I CA 1
ATOM 7156 C C . VAL I 1 18 ? -19.91970 8.82363 35.67315 1.000 79.14774 173 VAL I C 1
ATOM 7157 O O . VAL I 1 18 ? -18.81622 8.27730 35.56781 1.000 79.12437 173 VAL I O 1
ATOM 7161 N N . ARG I 1 19 ? -20.76273 8.95031 34.64985 1.000 80.73759 174 ARG I N 1
ATOM 7162 C CA . ARG I 1 19 ? -20.43440 8.51658 33.30018 1.000 79.89505 174 ARG I CA 1
ATOM 7163 C C . ARG I 1 19 ? -20.95312 9.55248 32.31399 1.000 80.08807 174 ARG I C 1
ATOM 7164 O O . ARG I 1 19 ? -22.04586 10.09662 32.49443 1.000 82.02217 174 ARG I O 1
ATOM 7172 N N . THR I 1 20 ? -20.16610 9.82880 31.27835 1.000 78.53146 175 THR I N 1
ATOM 7173 C CA . THR I 1 20 ? -20.52251 10.80301 30.25328 1.000 77.92923 175 THR I CA 1
ATOM 7174 C C . THR I 1 20 ? -20.71490 10.07979 28.92752 1.000 77.75001 175 THR I C 1
ATOM 7175 O O . THR I 1 20 ? -19.78201 9.44749 28.42015 1.000 77.67461 175 THR I O 1
ATOM 7179 N N . TYR I 1 21 ? -21.92101 10.17082 28.37473 1.000 77.68958 176 TYR I N 1
ATOM 7180 C CA . TYR I 1 21 ? -22.23957 9.60501 27.07118 1.000 77.51653 176 TYR I CA 1
ATOM 7181 C C . TYR I 1 21 ? -22.39628 10.71560 26.04640 1.000 77.29198 176 TYR I C 1
ATOM 7182 O O . TYR I 1 21 ? -23.07269 11.71642 26.30363 1.000 77.30013 176 TYR I O 1
ATOM 7191 N N . THR I 1 22 ? -21.77289 10.53325 24.89213 1.000 80.02759 177 THR I N 1
ATOM 7192 C CA . THR I 1 22 ? -21.92574 11.43647 23.76003 1.000 79.19559 177 THR I CA 1
ATOM 7193 C C . THR I 1 22 ? -22.61837 10.63292 22.66295 1.000 80.58684 177 THR I C 1
ATOM 7194 O O . THR I 1 22 ? -21.96909 9.91133 21.89967 1.000 79.80119 177 THR I O 1
ATOM 7198 N N . LEU I 1 23 ? -23.94293 10.73400 22.61106 1.000 79.39231 178 LEU I N 1
ATOM 7199 C CA . LEU I 1 23 ? -24.74952 9.96114 21.67894 1.000 79.32267 178 LEU I CA 1
ATOM 7200 C C . LEU I 1 23 ? -25.01788 10.76486 20.41499 1.000 79.09699 178 LEU I C 1
ATOM 7201 O O . LEU I 1 23 ? -25.33001 11.95804 20.47422 1.000 79.04825 178 LEU I O 1
ATOM 7206 N N . THR I 1 24 ? -24.87810 10.09835 19.26649 1.000 82.03550 179 THR I N 1
ATOM 7207 C CA . THR I 1 24 ? -25.04966 10.77355 17.98570 1.000 81.81958 179 THR I CA 1
ATOM 7208 C C . THR I 1 24 ? -25.77812 9.92822 16.94806 1.000 81.74933 179 THR I C 1
ATOM 7209 O O . THR I 1 24 ? -25.77657 10.30453 15.76879 1.000 82.09357 179 THR I O 1
ATOM 7213 N N . ALA I 1 25 ? -26.39183 8.81061 17.32873 1.000 89.36846 180 ALA I N 1
ATOM 7214 C CA . ALA I 1 25 ? -27.13147 7.97353 16.38440 1.000 88.35072 180 ALA I CA 1
ATOM 7215 C C . ALA I 1 25 ? -28.59804 8.40914 16.31620 1.000 88.20838 180 ALA I C 1
ATOM 7216 O O . ALA I 1 25 ? -29.52660 7.66050 16.62325 1.000 88.90583 180 ALA I O 1
ATOM 7218 N N . PHE I 1 26 ? -28.78948 9.65878 15.90021 1.000 89.55435 181 PHE I N 1
ATOM 7219 C CA . PHE I 1 26 ? -30.12124 10.23735 15.77690 1.000 88.04194 181 PHE I CA 1
ATOM 7220 C C . PHE I 1 26 ? -30.78733 9.74417 14.49879 1.000 89.01629 181 PHE I C 1
ATOM 7221 O O . PHE I 1 26 ? -30.31381 10.03114 13.39432 1.000 90.21221 181 PHE I O 1
ATOM 7229 N N . SER I 1 27 ? -31.87969 9.00180 14.64986 1.000 96.44304 182 SER I N 1
ATOM 7230 C CA . SER I 1 27 ? -32.69552 8.56496 13.52655 1.000 96.76784 182 SER I CA 1
ATOM 7231 C C . SER I 1 27 ? -33.90052 9.48668 13.38808 1.000 94.21335 182 SER I C 1
ATOM 7232 O O . SER I 1 27 ? -34.45327 9.95818 14.38621 1.000 93.40977 182 SER I O 1
ATOM 7235 N N . PHE I 1 28 ? -34.30688 9.73882 12.14759 1.000 96.71569 183 PHE I N 1
ATOM 7236 C CA . PHE I 1 28 ? -35.28615 10.77169 11.84214 1.000 97.12938 183 PHE I CA 1
ATOM 7237 C C . PHE I 1 28 ? -36.52152 10.16285 11.19562 1.000 96.75046 183 PHE I C 1
ATOM 7238 O O . PHE I 1 28 ? -36.41116 9.38320 10.24354 1.000 97.20447 183 PHE I O 1
ATOM 7246 N N . SER I 1 29 ? -37.69210 10.52077 11.72020 1.000 97.49194 184 SER I N 1
ATOM 7247 C CA . SER I 1 29 ? -38.98012 10.19547 11.12429 1.000 97.62256 184 SER I CA 1
ATOM 7248 C C . SER I 1 29 ? -39.79576 11.47856 11.01662 1.000 96.25190 184 SER I C 1
ATOM 7249 O O . SER I 1 29 ? -39.36614 12.55107 11.45357 1.000 94.92077 184 SER I O 1
ATOM 7252 N N . ARG I 1 30 ? -40.98521 11.36975 10.42979 1.000 100.68849 185 ARG I N 1
ATOM 7253 C CA . ARG I 1 30 ? -41.86329 12.51861 10.27262 1.000 98.93240 185 ARG I CA 1
ATOM 7254 C C . ARG I 1 30 ? -43.30129 12.09869 10.52785 1.000 98.22044 185 ARG I C 1
ATOM 7255 O O . ARG I 1 30 ? -43.70650 10.99091 10.16438 1.000 99.12442 185 ARG I O 1
ATOM 7263 N N . SER I 1 31 ? -44.06441 12.98842 11.16444 1.000 92.45799 186 SER I N 1
ATOM 7264 C CA . SER I 1 31 ? -45.49735 12.80171 11.39541 1.000 92.36594 186 SER I CA 1
ATOM 7265 C C . SER I 1 31 ? -46.19310 14.02315 10.80506 1.000 91.20951 186 SER I C 1
ATOM 7266 O O . SER I 1 31 ? -46.41998 15.01677 11.50046 1.000 90.53164 186 SER I O 1
ATOM 7269 N N . GLY I 1 32 ? -46.51881 13.94950 9.51856 1.000 95.85021 187 GLY I N 1
ATOM 7270 C CA . GLY I 1 32 ? -47.18303 15.04707 8.84755 1.000 96.19820 187 GLY I CA 1
ATOM 7271 C C . GLY I 1 32 ? -46.22029 16.06737 8.27895 1.000 98.34217 187 GLY I C 1
ATOM 7272 O O . GLY I 1 32 ? -45.58622 15.82616 7.24691 1.000 100.37740 187 GLY I O 1
ATOM 7273 N N . LYS I 1 33 ? -46.09982 17.21495 8.94824 1.000 103.43114 188 LYS I N 1
ATOM 7274 C CA . LYS I 1 33 ? -45.24166 18.30151 8.49047 1.000 108.86462 188 LYS I CA 1
ATOM 7275 C C . LYS I 1 33 ? -44.12270 18.60273 9.48165 1.000 109.67053 188 LYS I C 1
ATOM 7276 O O . LYS I 1 33 ? -43.50363 19.66860 9.40782 1.000 107.19685 188 LYS I O 1
ATOM 7282 N N . GLN I 1 34 ? -43.84119 17.68242 10.40096 1.000 99.64633 189 GLN I N 1
ATOM 7283 C CA . GLN I 1 34 ? -42.91635 17.92861 11.49738 1.000 99.39774 189 GLN I CA 1
ATOM 7284 C C . GLN I 1 34 ? -41.88866 16.80710 11.55427 1.000 100.38832 189 GLN I C 1
ATOM 7285 O O . GLN I 1 34 ? -42.21573 15.64407 11.29824 1.000 98.58620 189 GLN I O 1
ATOM 7291 N N . ILE I 1 35 ? -40.64178 17.15998 11.88269 1.000 97.59914 190 ILE I N 1
ATOM 7292 C CA . ILE I 1 35 ? -39.55574 16.18835 11.96830 1.000 95.27592 190 ILE I CA 1
ATOM 7293 C C . ILE I 1 35 ? -39.53542 15.59395 13.36823 1.000 93.06736 190 ILE I C 1
ATOM 7294 O O . ILE I 1 35 ? -39.72423 16.30239 14.36448 1.000 91.55465 190 ILE I O 1
ATOM 7299 N N . VAL I 1 36 ? -39.30394 14.28647 13.44604 1.000 90.96347 191 VAL I N 1
ATOM 7300 C CA . VAL I 1 36 ? -39.22841 13.56317 14.70970 1.000 92.01273 191 VAL I CA 1
ATOM 7301 C C . VAL I 1 36 ? -37.85599 12.90934 14.78476 1.000 94.89725 191 VAL I C 1
ATOM 7302 O O . VAL I 1 36 ? -37.59339 11.92159 14.08612 1.000 96.36043 191 VAL I O 1
ATOM 7306 N N . PHE I 1 37 ? -36.98086 13.45433 15.62683 1.000 88.49827 192 PHE I N 1
ATOM 7307 C CA . PHE I 1 37 ? -35.66117 12.87935 15.83889 1.000 85.13889 192 PHE I CA 1
ATOM 7308 C C . PHE I 1 37 ? -35.69893 11.94275 17.03730 1.000 84.28677 192 PHE I C 1
ATOM 7309 O O . PHE I 1 37 ? -36.40335 12.19739 18.01753 1.000 83.30772 192 PHE I O 1
ATOM 7317 N N . SER I 1 38 ? -34.93186 10.85820 16.95362 1.000 83.46548 193 SER I N 1
ATOM 7318 C CA . SER I 1 38 ? -34.93581 9.82777 17.98070 1.000 84.62527 193 SER I CA 1
ATOM 7319 C C . SER I 1 38 ? -33.52116 9.31096 18.19601 1.000 89.26784 193 SER I C 1
ATOM 7320 O O . SER I 1 38 ? -32.76345 9.13228 17.23856 1.000 91.42377 193 SER I O 1
ATOM 7323 N N . VAL I 1 39 ? -33.17414 9.06658 19.45851 1.000 82.30746 194 VAL I N 1
ATOM 7324 C CA . VAL I 1 39 ? -31.86645 8.53321 19.81764 1.000 82.33197 194 VAL I CA 1
ATOM 7325 C C . VAL I 1 39 ? -32.04772 7.61627 21.01881 1.000 82.57846 194 VAL I C 1
ATOM 7326 O O . VAL I 1 39 ? -32.90929 7.84524 21.87114 1.000 82.73661 194 VAL I O 1
ATOM 7330 N N . THR I 1 40 ? -31.24184 6.55990 21.07242 1.000 83.37439 195 THR I N 1
ATOM 7331 C CA . THR I 1 40 ? -31.34081 5.54807 22.11537 1.000 82.31381 195 THR I CA 1
ATOM 7332 C C . THR I 1 40 ? -30.30045 5.79819 23.20004 1.000 84.06161 195 THR I C 1
ATOM 7333 O O . THR I 1 40 ? -29.16398 6.18489 22.90930 1.000 89.56844 195 THR I O 1
ATOM 7337 N N . VAL I 1 41 ? -30.69449 5.57613 24.44799 1.000 81.93180 196 VAL I N 1
ATOM 7338 C CA . VAL I 1 41 ? -29.80149 5.70058 25.59683 1.000 85.96378 196 VAL I CA 1
ATOM 7339 C C . VAL I 1 41 ? -29.29485 4.30612 25.94914 1.000 89.94026 196 VAL I C 1
ATOM 7340 O O . VAL I 1 41 ? -30.11147 3.42785 26.26597 1.000 89.95221 196 VAL I O 1
ATOM 7344 N N . PRO I 1 42 ? -27.98235 4.06064 25.91854 1.000 81.15772 197 PRO I N 1
ATOM 7345 C CA . PRO I 1 42 ? -27.48180 2.69487 26.11289 1.000 81.26274 197 PRO I CA 1
ATOM 7346 C C . PRO I 1 42 ? -27.36082 2.26199 27.56509 1.000 81.52587 197 PRO I C 1
ATOM 7347 O O . PRO I 1 42 ? -27.17553 1.06278 27.81196 1.000 81.64495 197 PRO I O 1
ATOM 7351 N N . GLU I 1 43 ? -27.45812 3.17684 28.52914 1.000 86.61711 198 GLU I N 1
ATOM 7352 C CA . GLU I 1 43 ? -27.35416 2.81633 29.93665 1.000 89.39120 198 GLU I CA 1
ATOM 7353 C C . GLU I 1 43 ? -28.31977 3.64976 30.76615 1.000 88.86027 198 GLU I C 1
ATOM 7354 O O . GLU I 1 43 ? -28.60811 4.80307 30.44020 1.000 90.08076 198 GLU I O 1
ATOM 7360 N N . ALA I 1 44 ? -28.80637 3.05324 31.85174 1.000 87.86216 199 ALA I N 1
ATOM 7361 C CA . ALA I 1 44 ? -29.70981 3.73054 32.76600 1.000 88.02625 199 ALA I CA 1
ATOM 7362 C C . ALA I 1 44 ? -28.93011 4.57020 33.77350 1.000 88.11797 199 ALA I C 1
ATOM 7363 O O . ALA I 1 44 ? -27.75927 4.31497 34.06432 1.000 88.55967 199 ALA I O 1
ATOM 7365 N N . GLY I 1 45 ? -29.59926 5.57928 34.30851 1.000 85.95649 200 GLY I N 1
ATOM 7366 C CA . GLY I 1 45 ? -28.98789 6.45409 35.28835 1.000 86.86714 200 GLY I CA 1
ATOM 7367 C C . GLY I 1 45 ? -29.68563 7.79159 35.33189 1.000 86.25306 200 GLY I C 1
ATOM 7368 O O . GLY I 1 45 ? -30.52977 8.11364 34.49657 1.000 86.04426 200 GLY I O 1
ATOM 7369 N N . THR I 1 46 ? -29.31090 8.57756 36.33665 1.000 87.02266 201 THR I N 1
ATOM 7370 C CA . THR I 1 46 ? -29.90465 9.88820 36.56727 1.000 86.57118 201 THR I CA 1
ATOM 7371 C C . THR I 1 46 ? -29.06558 10.95533 35.87690 1.000 86.45874 201 THR I C 1
ATOM 7372 O O . THR I 1 46 ? -27.89527 11.14703 36.22039 1.000 90.69174 201 THR I O 1
ATOM 7376 N N . ILE I 1 47 ? -29.66454 11.65527 34.91708 1.000 85.27538 202 ILE I N 1
ATOM 7377 C CA . ILE I 1 47 ? -28.95655 12.70139 34.18434 1.000 86.05150 202 ILE I CA 1
ATOM 7378 C C . ILE I 1 47 ? -28.67472 13.85710 35.13998 1.000 87.19466 202 ILE I C 1
ATOM 7379 O O . ILE I 1 47 ? -29.60012 14.50376 35.63757 1.000 88.63661 202 ILE I O 1
ATOM 7384 N N . SER I 1 48 ? -27.39244 14.11651 35.40155 1.000 86.97953 203 SER I N 1
ATOM 7385 C CA . SER I 1 48 ? -27.01319 15.28218 36.19023 1.000 87.56311 203 SER I CA 1
ATOM 7386 C C . SER I 1 48 ? -27.00374 16.54848 35.34553 1.000 87.70733 203 SER I C 1
ATOM 7387 O O . SER I 1 48 ? -27.32837 17.62953 35.84947 1.000 86.06831 203 SER I O 1
ATOM 7390 N N . SER I 1 49 ? -26.64153 16.43132 34.06989 1.000 89.85327 204 SER I N 1
ATOM 7391 C CA . SER I 1 49 ? -26.60197 17.56343 33.15687 1.000 89.67302 204 SER I CA 1
ATOM 7392 C C . SER I 1 49 ? -26.61516 17.03158 31.73207 1.000 87.66788 204 SER I C 1
ATOM 7393 O O . SER I 1 49 ? -25.99126 16.00749 31.44139 1.000 88.57802 204 SER I O 1
ATOM 7396 N N . ALA I 1 50 ? -27.32451 17.73227 30.85146 1.000 86.42335 205 ALA I N 1
ATOM 7397 C CA . ALA I 1 50 ? -27.46025 17.31232 29.46623 1.000 87.25842 205 ALA I CA 1
ATOM 7398 C C . ALA I 1 50 ? -27.33217 18.51899 28.55092 1.000 87.82456 205 ALA I C 1
ATOM 7399 O O . ALA I 1 50 ? -27.64358 19.64868 28.93723 1.000 86.71402 205 ALA I O 1
ATOM 7401 N N . SER I 1 51 ? -26.86787 18.26541 27.32984 1.000 87.82340 206 SER I N 1
ATOM 7402 C CA . SER I 1 51 ? -26.76727 19.30548 26.31864 1.000 85.76946 206 SER I CA 1
ATOM 7403 C C . SER I 1 51 ? -26.81798 18.66318 24.94141 1.000 84.31660 206 SER I C 1
ATOM 7404 O O . SER I 1 51 ? -26.44644 17.49894 24.76725 1.000 81.96317 206 SER I O 1
ATOM 7407 N N . LEU I 1 52 ? -27.29247 19.43405 23.96696 1.000 88.04203 207 LEU I N 1
ATOM 7408 C CA . LEU I 1 52 ? -27.41327 18.98348 22.58856 1.000 87.84572 207 LEU I CA 1
ATOM 7409 C C . LEU I 1 52 ? -26.60589 19.91154 21.69498 1.000 87.63664 207 LEU I C 1
ATOM 7410 O O . LEU I 1 52 ? -26.68357 21.13707 21.83443 1.000 87.61241 207 LEU I O 1
ATOM 7415 N N . ASN I 1 53 ? -25.83511 19.32689 20.78318 1.000 94.12385 208 ASN I N 1
ATOM 7416 C CA . ASN I 1 53 ? -24.96384 20.07175 19.88394 1.000 96.34256 208 ASN I CA 1
ATOM 7417 C C . ASN I 1 53 ? -25.51833 19.97819 18.46920 1.000 95.82119 208 ASN I C 1
ATOM 7418 O O . ASN I 1 53 ? -25.61288 18.88255 17.90561 1.000 94.31767 208 ASN I O 1
ATOM 7423 N N . VAL I 1 54 ? -25.87862 21.12281 17.90133 1.000 103.90664 209 VAL I N 1
ATOM 7424 C CA . VAL I 1 54 ? -26.43904 21.19619 16.55841 1.000 103.89950 209 VAL I CA 1
ATOM 7425 C C . VAL I 1 54 ? -25.34020 21.66749 15.61702 1.000 105.01799 209 VAL I C 1
ATOM 7426 O O . VAL I 1 54 ? -24.96574 22.84506 15.61879 1.000 105.21449 209 VAL I O 1
ATOM 7430 N N . ILE I 1 55 ? -24.82048 20.74704 14.81321 1.000 109.18869 210 ILE I N 1
ATOM 7431 C CA . ILE I 1 55 ? -23.84406 21.05892 13.77809 1.000 112.99307 210 ILE I CA 1
ATOM 7432 C C . ILE I 1 55 ? -24.57276 21.09188 12.44467 1.000 113.70812 210 ILE I C 1
ATOM 7433 O O . ILE I 1 55 ? -25.30673 20.15374 12.11054 1.000 112.79478 210 ILE I O 1
ATOM 7438 N N . THR I 1 56 ? -24.38495 22.17049 11.68721 1.000 130.60343 211 THR I N 1
ATOM 7439 C CA . THR I 1 56 ? -25.02370 22.28618 10.38335 1.000 133.03453 211 THR I CA 1
ATOM 7440 C C . THR I 1 56 ? -24.25969 23.28514 9.52803 1.000 136.21553 211 THR I C 1
ATOM 7441 O O . THR I 1 56 ? -23.51432 24.12790 10.03532 1.000 137.05868 211 THR I O 1
ATOM 7445 N N . GLN I 1 57 ? -24.45622 23.17004 8.21340 1.000 147.60942 212 GLN I N 1
ATOM 7446 C CA . GLN I 1 57 ? -23.88839 24.10221 7.25081 1.000 149.20456 212 GLN I CA 1
ATOM 7447 C C . GLN I 1 57 ? -24.94599 24.81961 6.42452 1.000 147.55509 212 GLN I C 1
ATOM 7448 O O . GLN I 1 57 ? -24.59566 25.69231 5.62236 1.000 147.42341 212 GLN I O 1
ATOM 7454 N N . ASN I 1 58 ? -26.21878 24.47577 6.58612 1.000 143.96923 213 ASN I N 1
ATOM 7455 C CA . ASN I 1 58 ? -27.31704 25.16630 5.93148 1.000 140.93381 213 ASN I CA 1
ATOM 7456 C C . ASN I 1 58 ? -28.18696 25.84821 6.97684 1.000 139.17379 213 ASN I C 1
ATOM 7457 O O . ASN I 1 58 ? -28.21307 25.45611 8.14636 1.000 140.04981 213 ASN I O 1
ATOM 7462 N N . TYR I 1 59 ? -28.89592 26.88645 6.54396 1.000 147.25197 214 TYR I N 1
ATOM 7463 C CA . TYR I 1 59 ? -29.83751 27.54917 7.43302 1.000 144.62001 214 TYR I CA 1
ATOM 7464 C C . TYR I 1 59 ? -30.96863 26.59651 7.79375 1.000 143.28343 214 TYR I C 1
ATOM 7465 O O . TYR I 1 59 ? -31.40137 25.78098 6.97569 1.000 143.07322 214 TYR I O 1
ATOM 7474 N N . LEU I 1 60 ? -31.42976 26.68606 9.03831 1.000 132.55280 215 LEU I N 1
ATOM 7475 C CA . LEU I 1 60 ? -32.51657 25.85309 9.53045 1.000 134.29221 215 LEU I CA 1
ATOM 7476 C C . LEU I 1 60 ? -33.83757 26.60730 9.59506 1.000 132.51422 215 LEU I C 1
ATOM 7477 O O . LEU I 1 60 ? -34.82563 26.07012 10.10678 1.000 124.66067 215 LEU I O 1
ATOM 7482 N N . TRP I 1 61 ? -33.86655 27.84130 9.09118 1.000 139.05948 216 TRP I N 1
ATOM 7483 C CA . TRP I 1 61 ? -35.09043 28.63292 8.97196 1.000 132.63746 216 TRP I CA 1
ATOM 7484 C C . TRP I 1 61 ? -35.81283 28.75965 10.31070 1.000 130.00731 216 TRP I C 1
ATOM 7485 O O . TRP I 1 61 ? -37.03470 28.62341 10.39956 1.000 134.47033 216 TRP I O 1
ATOM 7496 N N . ASN I 1 62 ? -35.03504 29.02525 11.36241 1.000 109.67649 217 ASN I N 1
ATOM 7497 C CA . ASN I 1 62 ? -35.56033 29.32413 12.69539 1.000 111.74745 217 ASN I CA 1
ATOM 7498 C C . ASN I 1 62 ? -36.46878 28.20670 13.20334 1.000 112.83708 217 ASN I C 1
ATOM 7499 O O . ASN I 1 62 ? -37.50979 28.45594 13.81394 1.000 114.22108 217 ASN I O 1
ATOM 7504 N N . SER I 1 63 ? -36.07114 26.96330 12.94873 1.000 104.93555 218 SER I N 1
ATOM 7505 C CA . SER I 1 63 ? -36.86481 25.81295 13.36276 1.000 105.40969 218 SER I CA 1
ATOM 7506 C C . SER I 1 63 ? -36.87030 25.69616 14.88221 1.000 106.61187 218 SER I C 1
ATOM 7507 O O . SER I 1 63 ? -35.80834 25.62963 15.50958 1.000 109.19084 218 SER I O 1
ATOM 7510 N N . ARG I 1 64 ? -38.06074 25.67466 15.47484 1.000 100.01356 219 ARG I N 1
ATOM 7511 C CA . ARG I 1 64 ? -38.20338 25.45937 16.90626 1.000 99.44636 219 ARG I CA 1
ATOM 7512 C C . ARG I 1 64 ? -38.46759 23.98416 17.17757 1.000 95.79937 219 ARG I C 1
ATOM 7513 O O . ARG I 1 64 ? -39.12122 23.29550 16.38991 1.000 95.75439 219 ARG I O 1
ATOM 7521 N N . ALA I 1 65 ? -37.94821 23.50271 18.30331 1.000 86.08317 220 ALA I N 1
ATOM 7522 C CA . ALA I 1 65 ? -38.00839 22.08450 18.61340 1.000 86.18613 220 ALA I CA 1
ATOM 7523 C C . ALA I 1 65 ? -38.07899 21.89432 20.12099 1.000 86.43333 220 ALA I C 1
ATOM 7524 O O . ALA I 1 65 ? -37.83258 22.81674 20.90282 1.000 86.51003 220 ALA I O 1
ATOM 7526 N N . GLY I 1 66 ? -38.41597 20.67057 20.51838 1.000 83.38389 221 GLY I N 1
ATOM 7527 C CA . GLY I 1 66 ? -38.50721 20.31491 21.91926 1.000 82.74642 221 GLY I CA 1
ATOM 7528 C C . GLY I 1 66 ? -37.82425 18.99916 22.22908 1.000 84.28185 221 GLY I C 1
ATOM 7529 O O . GLY I 1 66 ? -38.18103 17.95734 21.67086 1.000 82.23074 221 GLY I O 1
ATOM 7530 N N . PHE I 1 67 ? -36.83434 19.03994 23.11874 1.000 80.84433 222 PHE I N 1
ATOM 7531 C CA . PHE I 1 67 ? -36.08693 17.85955 23.53187 1.000 80.91965 222 PHE I CA 1
ATOM 7532 C C . PHE I 1 67 ? -35.90440 17.89079 25.03908 1.000 81.16038 222 PHE I C 1
ATOM 7533 O O . PHE I 1 67 ? -35.44129 18.89517 25.58379 1.000 81.18435 222 PHE I O 1
ATOM 7541 N N . MET I 1 68 ? -36.27949 16.79907 25.70587 1.000 81.87169 223 MET I N 1
ATOM 7542 C CA . MET I 1 68 ? -36.01339 16.61640 27.13291 1.000 84.67370 223 MET I CA 1
ATOM 7543 C C . MET I 1 68 ? -36.56117 17.77721 27.96533 1.000 83.95487 223 MET I C 1
ATOM 7544 O O . MET I 1 68 ? -35.84445 18.39513 28.75582 1.000 84.67886 223 MET I O 1
ATOM 7549 N N . ASN I 1 69 ? -37.85011 18.06922 27.78104 1.000 82.56921 224 ASN I N 1
ATOM 7550 C CA . ASN I 1 69 ? -38.52050 19.16332 28.49011 1.000 84.97376 224 ASN I CA 1
ATOM 7551 C C . ASN I 1 69 ? -37.79390 20.49053 28.29570 1.000 86.72846 224 ASN I C 1
ATOM 7552 O O . ASN I 1 69 ? -37.59135 21.25393 29.24158 1.000 90.68037 224 ASN I O 1
ATOM 7557 N N . THR I 1 70 ? -37.40061 20.77599 27.05713 1.000 88.23609 225 THR I N 1
ATOM 7558 C CA . THR I 1 70 ? -36.63215 21.98360 26.78979 1.000 87.31965 225 THR I CA 1
ATOM 7559 C C . THR I 1 70 ? -36.95653 22.51443 25.40313 1.000 86.36352 225 THR I C 1
ATOM 7560 O O . THR I 1 70 ? -36.88290 21.77621 24.41634 1.000 84.40469 225 THR I O 1
ATOM 7564 N N . ILE I 1 71 ? -37.31240 23.79327 25.34335 1.000 95.23148 226 ILE I N 1
ATOM 7565 C CA . ILE I 1 71 ? -37.53608 24.49763 24.08743 1.000 97.08395 226 ILE I CA 1
ATOM 7566 C C . ILE I 1 71 ? -36.23024 25.14724 23.65116 1.000 99.82474 226 ILE I C 1
ATOM 7567 O O . ILE I 1 71 ? -35.60035 25.87619 24.42680 1.000 101.16065 226 ILE I O 1
ATOM 7572 N N . PHE I 1 72 ? -35.81331 24.87610 22.41647 1.000 96.79056 227 PHE I N 1
ATOM 7573 C CA . PHE I 1 72 ? -34.72476 25.61151 21.78801 1.000 94.88673 227 PHE I CA 1
ATOM 7574 C C . PHE I 1 72 ? -35.16679 26.03717 20.39385 1.000 96.14316 227 PHE I C 1
ATOM 7575 O O . PHE I 1 72 ? -36.26586 25.70851 19.93829 1.000 96.35188 227 PHE I O 1
ATOM 7583 N N . ASN I 1 73 ? -34.29982 26.78191 19.71164 1.000 104.12310 228 ASN I N 1
ATOM 7584 C CA . ASN I 1 73 ? -34.60893 27.31566 18.38546 1.000 103.40894 228 ASN I CA 1
ATOM 7585 C C . ASN I 1 73 ? -33.32638 27.27258 17.56087 1.000 108.34927 228 ASN I C 1
ATOM 7586 O O . ASN I 1 73 ? -32.47856 28.16283 17.67394 1.000 112.63251 228 ASN I O 1
ATOM 7591 N N . MET I 1 74 ? -33.19068 26.23737 16.73576 1.000 111.42959 229 MET I N 1
ATOM 7592 C CA . MET I 1 74 ? -31.99787 26.04584 15.91511 1.000 111.97273 229 MET I CA 1
ATOM 7593 C C . MET I 1 74 ? -32.12287 26.88066 14.64872 1.000 113.85490 229 MET I C 1
ATOM 7594 O O . MET I 1 74 ? -32.85920 26.52567 13.72687 1.000 115.27604 229 MET I O 1
ATOM 7599 N N . THR I 1 75 ? -31.39757 27.99527 14.59522 1.000 136.08185 230 THR I N 1
ATOM 7600 C CA . THR I 1 75 ? -31.30076 28.76695 13.36318 1.000 132.96354 230 THR I CA 1
ATOM 7601 C C . THR I 1 75 ? -30.17168 28.25003 12.47681 1.000 135.23678 230 THR I C 1
ATOM 7602 O O . THR I 1 75 ? -30.39614 27.91827 11.30886 1.000 132.22873 230 THR I O 1
ATOM 7606 N N . TRP I 1 76 ? -28.95910 28.16772 13.02478 1.000 152.89492 231 TRP I N 1
ATOM 7607 C CA . TRP I 1 76 ? -27.80630 27.63908 12.30627 1.000 149.81410 231 TRP I CA 1
ATOM 7608 C C . TRP I 1 76 ? -27.11685 26.57940 13.15357 1.000 147.27984 231 TRP I C 1
ATOM 7609 O O . TRP I 1 76 ? -27.76876 25.66681 13.66953 1.000 151.64361 231 TRP I O 1
ATOM 7620 N N . GLY I 1 77 ? -25.79919 26.68922 13.30238 1.000 124.06464 232 GLY I N 1
ATOM 7621 C CA . GLY I 1 77 ? -25.09504 25.86232 14.26528 1.000 128.48872 232 GLY I CA 1
ATOM 7622 C C . GLY I 1 77 ? -25.25508 26.43019 15.66911 1.000 127.25243 232 GLY I C 1
ATOM 7623 O O . GLY I 1 77 ? -25.28605 27.64481 15.87530 1.000 126.47798 232 GLY I O 1
ATOM 7624 N N . SER I 1 78 ? -25.35612 25.53019 16.64258 1.000 110.72630 233 SER I N 1
ATOM 7625 C CA . SER I 1 78 ? -25.55905 25.93995 18.02525 1.000 107.54672 233 SER I CA 1
ATOM 7626 C C . SER I 1 78 ? -25.31307 24.74720 18.93405 1.000 107.32991 233 SER I C 1
ATOM 7627 O O . SER I 1 78 ? -25.35489 23.59283 18.50009 1.000 107.32181 233 SER I O 1
ATOM 7630 N N . THR I 1 79 ? -25.05611 25.04728 20.20485 1.000 101.89912 234 THR I N 1
ATOM 7631 C CA . THR I 1 79 ? -24.88578 24.03950 21.25032 1.000 103.46238 234 THR I CA 1
ATOM 7632 C C . THR I 1 79 ? -25.81658 24.43945 22.39147 1.000 105.21458 234 THR I C 1
ATOM 7633 O O . THR I 1 79 ? -25.52014 25.37314 23.14325 1.000 104.48802 234 THR I O 1
ATOM 7637 N N . ILE I 1 80 ? -26.94131 23.73979 22.51785 1.000 98.58963 235 ILE I N 1
ATOM 7638 C CA . ILE I 1 80 ? -28.00667 24.12564 23.43638 1.000 94.53716 235 ILE I CA 1
ATOM 7639 C C . ILE I 1 80 ? -27.86776 23.35896 24.74094 1.000 94.27524 235 ILE I C 1
ATOM 7640 O O . ILE I 1 80 ? -27.48941 22.18022 24.75150 1.000 92.68017 235 ILE I O 1
ATOM 7645 N N . THR I 1 81 ? -28.18203 24.03273 25.84530 1.000 89.74549 236 THR I N 1
ATOM 7646 C CA . THR I 1 81 ? -28.22620 23.41185 27.16364 1.000 88.59894 236 THR I CA 1
ATOM 7647 C C . THR I 1 81 ? -29.62770 22.85772 27.39089 1.000 90.11712 236 THR I C 1
ATOM 7648 O O . THR I 1 81 ? -30.57656 23.61862 27.60791 1.000 92.10589 236 THR I O 1
ATOM 7652 N N . LEU I 1 82 ? -29.76161 21.53492 27.33557 1.000 82.83029 237 LEU I N 1
ATOM 7653 C CA . LEU I 1 82 ? -31.03534 20.90611 27.65006 1.000 82.30514 237 LEU I CA 1
ATOM 7654 C C . LEU I 1 82 ? -31.30135 21.05357 29.14183 1.000 84.87808 237 LEU I C 1
ATOM 7655 O O . LEU I 1 82 ? -30.97525 20.15847 29.92799 1.000 85.39610 237 LEU I O 1
ATOM 7660 N N . GLY I 1 83 ? -31.88669 22.18572 29.53816 1.000 88.76991 238 GLY I N 1
ATOM 7661 C CA . GLY I 1 83 ? -32.01175 22.48735 30.95558 1.000 87.67945 238 GLY I CA 1
ATOM 7662 C C . GLY I 1 83 ? -32.99204 21.58454 31.68032 1.000 85.35137 238 GLY I C 1
ATOM 7663 O O . GLY I 1 83 ? -32.74411 21.17116 32.81639 1.000 83.64959 238 GLY I O 1
ATOM 7664 N N . GLY I 1 84 ? -34.11400 21.26569 31.04041 1.000 85.94617 239 GLY I N 1
ATOM 7665 C CA . GLY I 1 84 ? -35.13709 20.45696 31.67459 1.000 89.01600 239 GLY I CA 1
ATOM 7666 C C . GLY I 1 84 ? -34.78265 19.00123 31.88602 1.000 89.34777 239 GLY I C 1
ATOM 7667 O O . GLY I 1 84 ? -35.58632 18.26752 32.46920 1.000 93.44938 239 GLY I O 1
ATOM 7668 N N . ALA I 1 85 ? -33.60741 18.55926 31.43921 1.000 85.23350 240 ALA I N 1
ATOM 7669 C CA . ALA I 1 85 ? -33.23991 17.15364 31.54309 1.000 86.05015 240 ALA I CA 1
ATOM 7670 C C . ALA I 1 85 ? -32.62530 16.78910 32.88777 1.000 85.73017 240 ALA I C 1
ATOM 7671 O O . ALA I 1 85 ? -32.44816 15.59725 33.16259 1.000 84.96233 240 ALA I O 1
ATOM 7673 N N . THR I 1 86 ? -32.30048 17.77073 33.72613 1.000 82.58219 241 THR I N 1
ATOM 7674 C CA . THR I 1 86 ? -31.64376 17.50144 35.00240 1.000 83.59950 241 THR I CA 1
ATOM 7675 C C . THR I 1 86 ? -32.60080 16.75760 35.92636 1.000 80.82577 241 THR I C 1
ATOM 7676 O O . THR I 1 86 ? -33.54647 17.34559 36.4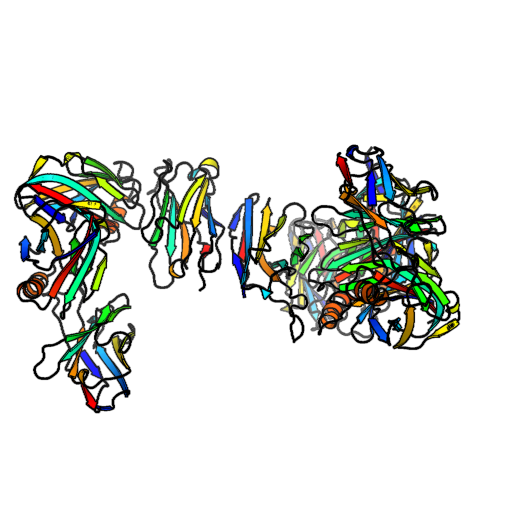6023 1.000 85.13513 241 THR I O 1
ATOM 7680 N N . GLY I 1 87 ? -32.35485 15.46450 36.11873 1.000 80.68963 242 GLY I N 1
ATOM 7681 C CA . GLY I 1 87 ? -33.16418 14.62221 36.97891 1.000 80.94597 242 GLY I CA 1
ATOM 7682 C C . GLY I 1 87 ? -33.83489 13.46618 36.26944 1.000 80.89813 242 GLY I C 1
ATOM 7683 O O . GLY I 1 87 ? -34.28252 12.52174 36.93626 1.000 81.10383 242 GLY I O 1
ATOM 7684 N N . MET I 1 88 ? -33.91514 13.50458 34.93793 1.000 87.67777 243 MET I N 1
ATOM 7685 C CA . MET I 1 88 ? -34.59452 12.47577 34.15822 1.000 86.40284 243 MET I CA 1
ATOM 7686 C C . MET I 1 88 ? -34.01190 11.09525 34.42563 1.000 86.86563 243 MET I C 1
ATOM 7687 O O . MET I 1 88 ? -32.89747 10.79084 33.98946 1.000 92.05505 243 MET I O 1
ATOM 7692 N N . MET I 1 89 ? -34.75582 10.25404 35.13702 1.000 87.69465 244 MET I N 1
ATOM 7693 C CA . MET I 1 89 ? -34.31861 8.88846 35.41537 1.000 91.08008 244 MET I CA 1
ATOM 7694 C C . MET I 1 89 ? -34.53427 8.05393 34.15925 1.000 91.31595 244 MET I C 1
ATOM 7695 O O . MET I 1 89 ? -35.65028 7.61113 33.87517 1.000 95.15455 244 MET I O 1
ATOM 7700 N N . LEU I 1 90 ? -33.46276 7.84172 33.40045 1.000 84.86028 245 LEU I N 1
ATOM 7701 C CA . LEU I 1 90 ? -33.52771 7.09978 32.15145 1.000 84.67525 245 LEU I CA 1
ATOM 7702 C C . LEU I 1 90 ? -33.26715 5.61705 32.39372 1.000 84.79590 245 LEU I C 1
ATOM 7703 O O . LEU I 1 90 ? -32.68908 5.21708 33.40675 1.000 84.97616 245 LEU I O 1
ATOM 7708 N N . SER I 1 91 ? -33.70109 4.80084 31.43996 1.000 85.59710 246 SER I N 1
ATOM 7709 C CA . SER I 1 91 ? -33.58079 3.35420 31.52379 1.000 89.71203 246 SER I CA 1
ATOM 7710 C C . SER I 1 91 ? -32.73245 2.83571 30.36944 1.000 90.86100 246 SER I C 1
ATOM 7711 O O . SER I 1 91 ? -32.32773 3.58560 29.47658 1.000 91.05790 246 SER I O 1
ATOM 7714 N N . LYS I 1 92 ? -32.45797 1.53235 30.40589 1.000 92.33933 247 LYS I N 1
ATOM 7715 C CA . LYS I 1 92 ? -31.78324 0.86954 29.29627 1.000 90.82677 247 LYS I CA 1
ATOM 7716 C C . LYS I 1 92 ? -32.61739 0.99490 28.02840 1.000 90.38519 247 LYS I C 1
ATOM 7717 O O . LYS I 1 92 ? -33.77213 0.56012 27.99049 1.000 89.68313 247 LYS I O 1
ATOM 7723 N N . GLY I 1 93 ? -32.03682 1.59047 26.99051 1.000 87.14857 248 GLY I N 1
ATOM 7724 C CA . GLY I 1 93 ? -32.72603 1.67111 25.71804 1.000 85.17705 248 GLY I CA 1
ATOM 7725 C C . GLY I 1 93 ? -33.90297 2.61790 25.67501 1.000 86.13334 248 GLY I C 1
ATOM 7726 O O . GLY I 1 93 ? -34.71911 2.53006 24.75439 1.000 83.28321 248 GLY I O 1
ATOM 7727 N N . GLN I 1 94 ? -34.02405 3.51726 26.64873 1.000 85.24428 249 GLN I N 1
ATOM 7728 C CA . GLN I 1 94 ? -35.06116 4.53982 26.59677 1.000 83.35827 249 GLN I CA 1
ATOM 7729 C C . GLN I 1 94 ? -34.80101 5.47703 25.42558 1.000 83.78846 249 GLN I C 1
ATOM 7730 O O . GLN I 1 94 ? -33.73787 6.09781 25.34099 1.000 90.55303 249 GLN I O 1
ATOM 7736 N N . ILE I 1 95 ? -35.76780 5.57506 24.51768 1.000 77.94531 250 ILE I N 1
ATOM 7737 C CA . ILE I 1 95 ? -35.60629 6.34225 23.28741 1.000 77.68707 250 ILE I CA 1
ATOM 7738 C C . ILE I 1 95 ? -36.00931 7.78451 23.57429 1.000 77.66497 250 ILE I C 1
ATOM 7739 O O . ILE I 1 95 ? -37.19455 8.11062 23.63372 1.000 77.72326 250 ILE I O 1
ATOM 7744 N N . LEU I 1 96 ? -35.02032 8.65640 23.74217 1.000 79.60895 251 LEU I N 1
ATOM 7745 C CA . LEU I 1 96 ? -35.29690 10.08599 23.79263 1.000 81.35004 251 LEU I CA 1
ATOM 7746 C C . LEU I 1 96 ? -35.69133 10.56955 22.40461 1.000 82.76999 251 LEU I C 1
ATOM 7747 O O . LEU I 1 96 ? -34.91127 10.44907 21.45366 1.000 83.19703 251 LEU I O 1
ATOM 7752 N N . SER I 1 97 ? -36.89870 11.11320 22.28508 1.000 77.31205 252 SER I N 1
ATOM 7753 C CA . SER I 1 97 ? -37.40066 11.59657 21.01165 1.000 77.11216 252 SER I CA 1
ATOM 7754 C C . SER I 1 97 ? -37.87535 13.03541 21.16278 1.000 77.08549 252 SER I C 1
ATOM 7755 O O . SER I 1 97 ? -38.20060 13.49460 22.26051 1.000 77.25649 252 SER I O 1
ATOM 7758 N N . GLY I 1 98 ? -37.89934 13.74806 20.03967 1.000 82.75848 253 GLY I N 1
ATOM 7759 C CA . GLY I 1 98 ? -38.33150 15.13305 20.03221 1.000 84.29001 253 GLY I CA 1
ATOM 7760 C C . GLY I 1 98 ? -38.87746 15.52776 18.67689 1.000 87.15749 253 GLY I C 1
ATOM 7761 O O . GLY I 1 98 ? -38.62837 14.86750 17.66284 1.000 88.83881 253 GLY I O 1
ATOM 7762 N N . THR I 1 99 ? -39.63069 16.62326 18.67334 1.000 89.55883 254 THR I N 1
ATOM 7763 C CA . THR I 1 99 ? -40.27943 17.14132 17.47890 1.000 89.61826 254 THR I CA 1
ATOM 7764 C C . THR I 1 99 ? -39.67553 18.48449 17.09466 1.000 92.78077 254 THR I C 1
ATOM 7765 O O . THR I 1 99 ? -39.19657 19.23293 17.94984 1.000 92.82650 254 THR I O 1
ATOM 7769 N N . SER I 1 100 ? -39.71600 18.79126 15.79920 1.000 97.43433 255 SER I N 1
ATOM 7770 C CA . SER I 1 100 ? -39.10390 20.01110 15.28851 1.000 97.31311 255 SER I CA 1
ATOM 7771 C C . SER I 1 100 ? -39.87910 20.50992 14.08039 1.000 97.52476 255 SER I C 1
ATOM 7772 O O . SER I 1 100 ? -40.08963 19.75759 13.12489 1.000 97.03166 255 SER I O 1
ATOM 7775 N N . CYS I 1 101 ? -40.28393 21.77763 14.11862 1.000 109.12884 256 CYS I N 1
ATOM 7776 C CA . CYS I 1 101 ? -40.93778 22.42182 12.98925 1.000 110.25161 256 CYS I CA 1
ATOM 7777 C C . CYS I 1 101 ? -40.32832 23.79796 12.76060 1.000 108.14791 256 CYS I C 1
ATOM 7778 O O . CYS I 1 101 ? -39.93827 24.48904 13.70631 1.000 107.95486 256 CYS I O 1
ATOM 7781 N N . SER I 1 102 ? -40.24892 24.18594 11.48954 1.000 111.58639 257 SER I N 1
ATOM 7782 C CA . SER I 1 102 ? -39.61976 25.43893 11.10812 1.000 108.08912 257 SER I CA 1
ATOM 7783 C C . SER I 1 102 ? -40.60016 26.60226 11.24037 1.000 107.08151 257 SER I C 1
ATOM 7784 O O . SER I 1 102 ? -41.81384 26.42381 11.36798 1.000 110.21846 257 SER I O 1
ATOM 7787 N N . GLY I 1 103 ? -40.05201 27.81174 11.20537 1.000 106.48224 258 GLY I N 1
ATOM 7788 C CA . GLY I 1 103 ? -40.86073 29.00922 11.34431 1.000 107.84524 258 GLY I CA 1
ATOM 7789 C C . GLY I 1 103 ? -41.46550 29.18288 12.71982 1.000 110.38424 258 GLY I C 1
ATOM 7790 O O . GLY I 1 103 ? -42.61115 29.63802 12.83293 1.000 112.46095 258 GLY I O 1
ATOM 7791 N N . ASN I 1 104 ? -40.72068 28.82921 13.77048 1.000 106.50748 259 ASN I N 1
ATOM 7792 C CA . ASN I 1 104 ? -41.19663 28.91163 15.15313 1.000 107.52584 259 ASN I CA 1
ATOM 7793 C C . ASN I 1 104 ? -42.44200 28.04969 15.36034 1.000 109.83134 259 ASN I C 1
ATOM 7794 O O . ASN I 1 104 ? -43.43126 28.47616 15.96006 1.000 113.98525 259 ASN I O 1
ATOM 7799 N N . GLY I 1 105 ? -42.38426 26.81936 14.85607 1.000 113.57100 260 GLY I N 1
ATOM 7800 C CA . GLY I 1 105 ? -43.49494 25.89946 15.00674 1.000 116.91864 260 GLY I CA 1
ATOM 7801 C C . GLY I 1 105 ? -44.63090 26.10317 14.03068 1.000 116.69394 260 GLY I C 1
ATOM 7802 O O . GLY I 1 105 ? -45.77441 25.75064 14.33970 1.000 117.31955 260 GLY I O 1
ATOM 7803 N N . SER I 1 106 ? -44.35120 26.66592 12.85284 1.000 116.34408 261 SER I N 1
ATOM 7804 C CA . SER I 1 106 ? -45.37317 26.89346 11.84223 1.000 115.06981 261 SER I CA 1
ATOM 7805 C C . SER I 1 106 ? -45.29416 25.93202 10.66647 1.000 114.77383 261 SER I C 1
ATOM 7806 O O . SER I 1 106 ? -46.29567 25.76616 9.96283 1.000 115.71463 261 SER I O 1
ATOM 7809 N N . CYS I 1 107 ? -44.13865 25.30102 10.44124 1.000 110.65511 262 CYS I N 1
ATOM 7810 C CA . CYS I 1 107 ? -43.96952 24.27893 9.40576 1.000 110.21114 262 CYS I CA 1
ATOM 7811 C C . CYS I 1 107 ? -44.35548 24.81823 8.02786 1.000 110.92583 262 CYS I C 1
ATOM 7812 O O . CYS I 1 107 ? -45.06940 24.17249 7.25746 1.000 113.68574 262 CYS I O 1
ATOM 7815 N N . THR I 1 108 ? -43.86415 26.01616 7.71764 1.000 114.41662 263 THR I N 1
ATOM 7816 C CA . THR I 1 108 ? -44.27336 26.71244 6.50399 1.000 113.25969 263 THR I CA 1
ATOM 7817 C C . THR I 1 108 ? -43.66836 26.04353 5.27506 1.000 112.25856 263 THR I C 1
ATOM 7818 O O . THR I 1 108 ? -42.44308 25.97274 5.13652 1.000 111.47728 263 THR I O 1
ATOM 7822 N N . GLY I 1 109 ? -44.52888 25.55549 4.38315 1.000 118.78063 264 GLY I N 1
ATOM 7823 C CA . GLY I 1 109 ? -44.06993 25.04491 3.10619 1.000 118.21292 264 GLY I CA 1
ATOM 7824 C C . GLY I 1 109 ? -43.27843 23.75301 3.22466 1.000 123.05798 264 GLY I C 1
ATOM 7825 O O . GLY I 1 109 ? -43.49281 22.92960 4.11999 1.000 125.75067 264 GLY I O 1
ATOM 7826 N N . THR I 1 110 ? -42.34309 23.57720 2.29079 1.000 128.93458 265 THR I N 1
ATOM 7827 C CA . THR I 1 110 ? -41.50746 22.38696 2.22276 1.000 133.26479 265 THR I CA 1
ATOM 7828 C C . THR I 1 110 ? -40.16062 22.57685 2.91325 1.000 136.14137 265 THR I C 1
ATOM 7829 O O . THR I 1 110 ? -39.23246 21.79620 2.67225 1.000 137.12076 265 THR I O 1
ATOM 7833 N N . LEU I 1 111 ? -40.03485 23.60030 3.76163 1.000 129.79809 266 LEU I N 1
ATOM 7834 C CA . LEU I 1 111 ? -38.78744 23.81426 4.48976 1.000 128.80341 266 LEU I CA 1
ATOM 7835 C C . LEU I 1 111 ? -38.44064 22.60498 5.34975 1.000 128.40308 266 LEU I C 1
ATOM 7836 O O . LEU I 1 111 ? -37.33589 22.05924 5.25840 1.000 129.50883 266 LEU I O 1
ATOM 7841 N N . ASP I 1 112 ? -39.38610 22.15912 6.17881 1.000 117.80154 267 ASP I N 1
ATOM 7842 C CA . ASP I 1 112 ? -39.15297 21.00441 7.03747 1.000 118.94732 267 ASP I CA 1
ATOM 7843 C C . ASP I 1 112 ? -38.89961 19.73124 6.24721 1.000 119.60351 267 ASP I C 1
ATOM 7844 O O . ASP I 1 112 ? -38.26988 18.80624 6.77162 1.000 120.99285 267 ASP I O 1
ATOM 7849 N N . ASP I 1 113 ? -39.37541 19.65928 5.00490 1.000 123.53267 268 ASP I N 1
ATOM 7850 C CA . ASP I 1 113 ? -39.01285 18.54254 4.14269 1.000 123.48915 268 ASP I CA 1
ATOM 7851 C C . ASP I 1 113 ? -37.59111 18.66411 3.60988 1.000 124.34823 268 ASP I C 1
ATOM 7852 O O . ASP I 1 113 ? -36.93547 17.63991 3.39254 1.000 124.57175 268 ASP I O 1
ATOM 7857 N N . ARG I 1 114 ? -37.09307 19.88582 3.39364 1.000 128.81371 269 ARG I N 1
ATOM 7858 C CA . ARG I 1 114 ? -35.66953 20.04302 3.10636 1.000 131.49043 269 ARG I CA 1
ATOM 7859 C C . ARG I 1 114 ? -34.83221 19.74651 4.34220 1.000 131.29995 269 ARG I C 1
ATOM 7860 O O . ARG I 1 114 ? -33.89159 18.94568 4.28945 1.000 132.11063 269 ARG I O 1
ATOM 7868 N N . ILE I 1 115 ? -35.15813 20.39598 5.46441 1.000 116.87957 270 ILE I N 1
ATOM 7869 C CA . ILE I 1 115 ? -34.42560 20.17598 6.70850 1.000 115.13164 270 ILE I CA 1
ATOM 7870 C C . ILE I 1 115 ? -34.44149 18.70418 7.09198 1.000 114.66605 270 ILE I C 1
ATOM 7871 O O . ILE I 1 115 ? -33.50819 18.21381 7.73831 1.000 117.42445 270 ILE I O 1
ATOM 7876 N N . PHE I 1 116 ? -35.48505 17.97282 6.69300 1.000 106.90925 271 PHE I N 1
ATOM 7877 C CA . PHE I 1 116 ? -35.47358 16.52332 6.85646 1.000 109.73924 271 PHE I CA 1
ATOM 7878 C C . PHE I 1 116 ? -34.29244 15.89666 6.12673 1.000 110.02732 271 PHE I C 1
ATOM 7879 O O . PHE I 1 116 ? -33.61175 15.01886 6.66972 1.000 111.04479 271 PHE I O 1
ATOM 7887 N N . ASN I 1 117 ? -34.02793 16.33977 4.89581 1.000 115.24127 272 ASN I N 1
ATOM 7888 C CA . ASN I 1 117 ? -32.91620 15.77667 4.13744 1.000 117.87975 272 ASN I CA 1
ATOM 7889 C C . ASN I 1 117 ? -31.57078 16.25109 4.66843 1.000 118.43977 272 ASN I C 1
ATOM 7890 O O . ASN I 1 117 ? -30.57800 15.52094 4.56953 1.000 119.03679 272 ASN I O 1
ATOM 7895 N N . GLU I 1 118 ? -31.51076 17.46138 5.22917 1.000 121.03428 273 GLU I N 1
ATOM 7896 C CA . GLU I 1 118 ? -30.26812 17.92179 5.83508 1.000 119.24023 273 GLU I CA 1
ATOM 7897 C C . GLU I 1 118 ? -29.91465 17.15033 7.09796 1.000 119.50061 273 GLU I C 1
ATOM 7898 O O . GLU I 1 118 ? -28.77689 17.25028 7.56155 1.000 122.22477 273 GLU I O 1
ATOM 7904 N N . LEU I 1 119 ? -30.84760 16.38874 7.66403 1.000 112.58719 274 LEU I N 1
ATOM 7905 C CA . LEU I 1 119 ? -30.56177 15.56683 8.83280 1.000 111.51180 274 LEU I CA 1
ATOM 7906 C C . LEU I 1 119 ? -30.22482 14.12374 8.48272 1.000 112.65807 274 LEU I C 1
ATOM 7907 O O . LEU I 1 119 ? -29.37164 13.51834 9.13814 1.000 115.99375 274 LEU I O 1
ATOM 7912 N N . THR I 1 120 ? -30.86952 13.55708 7.46043 1.000 113.32853 275 THR I N 1
ATOM 7913 C CA . THR I 1 120 ? -30.65424 12.14846 7.14052 1.000 113.90913 275 THR I CA 1
ATOM 7914 C C . THR I 1 120 ? -29.32128 11.92874 6.43559 1.000 119.11303 275 THR I C 1
ATOM 7915 O O . THR I 1 120 ? -28.65440 10.91174 6.66052 1.000 122.52343 275 THR I O 1
ATOM 7919 N N . SER I 1 121 ? -28.91542 12.86916 5.58222 1.000 121.18641 276 SER I N 1
ATOM 7920 C CA . SER I 1 121 ? -27.73830 12.71605 4.73572 1.000 121.77108 276 SER I CA 1
ATOM 7921 C C . SER I 1 121 ? -26.53798 13.50629 5.24760 1.000 119.66069 276 SER I C 1
ATOM 7922 O O . SER I 1 121 ? -25.66310 13.87609 4.45686 1.000 119.28742 276 SER I O 1
ATOM 7925 N N . GLY I 1 122 ? -26.47441 13.77236 6.54821 1.000 115.52594 277 GLY I N 1
ATOM 7926 C CA . GLY I 1 122 ? -25.47608 14.68868 7.04272 1.000 116.81722 277 GLY I CA 1
ATOM 7927 C C . GLY I 1 122 ? -25.82154 16.11077 6.63180 1.000 117.62852 277 GLY I C 1
ATOM 7928 O O . GLY I 1 122 ? -26.87539 16.38836 6.05870 1.000 120.80330 277 GLY I O 1
ATOM 7929 N N . ARG I 1 123 ? -24.87343 17.00812 6.91504 1.000 121.15698 278 ARG I N 1
ATOM 7930 C CA . ARG I 1 123 ? -24.98983 18.45536 6.74165 1.000 124.44112 278 ARG I CA 1
ATOM 7931 C C . ARG I 1 123 ? -25.75241 19.07212 7.90560 1.000 123.88853 278 ARG I C 1
ATOM 7932 O O . ARG I 1 123 ? -25.75802 20.29574 8.07924 1.000 122.39903 278 ARG I O 1
ATOM 7940 N N . THR I 1 124 ? -26.40991 18.23045 8.69785 1.000 117.84502 279 THR I N 1
ATOM 7941 C CA . THR I 1 124 ? -26.99795 18.65947 9.96417 1.000 115.70628 279 THR I CA 1
ATOM 7942 C C . THR I 1 124 ? -27.07905 17.43441 10.86210 1.000 112.21667 279 THR I C 1
ATOM 7943 O O . THR I 1 124 ? -27.88250 16.52975 10.61301 1.000 111.66642 279 THR I O 1
ATOM 7947 N N . THR I 1 125 ? -26.24699 17.40434 11.89782 1.000 99.86481 280 THR I N 1
ATOM 7948 C CA . THR I 1 125 ? -26.20531 16.29016 12.82872 1.000 100.45877 280 THR I CA 1
ATOM 7949 C C . THR I 1 125 ? -26.38738 16.79890 14.24970 1.000 98.07328 280 THR I C 1
ATOM 7950 O O . THR I 1 125 ? -26.17876 17.97842 14.54774 1.000 93.53660 280 THR I O 1
ATOM 7954 N N . PHE I 1 126 ? -26.78596 15.88111 15.12356 1.000 95.55348 281 PHE I N 1
ATOM 7955 C CA . PHE I 1 126 ? -27.00313 16.16341 16.53206 1.000 94.83811 281 PHE I CA 1
ATOM 7956 C C . PHE I 1 126 ? -25.99958 15.38994 17.37212 1.000 91.02517 281 PHE I C 1
ATOM 7957 O O . PHE I 1 126 ? -25.67069 14.23859 17.06611 1.000 90.47938 281 PHE I O 1
ATOM 7965 N N . THR I 1 127 ? -25.51978 16.03166 18.43353 1.000 85.62664 282 THR I N 1
ATOM 7966 C CA . THR I 1 127 ? -24.61129 15.41237 19.39115 1.000 87.53357 282 THR I CA 1
ATOM 7967 C C . THR I 1 127 ? -25.20778 15.57629 20.78108 1.000 88.90428 282 THR I C 1
ATOM 7968 O O . THR I 1 127 ? -25.29578 16.69605 21.29536 1.000 86.87143 282 THR I O 1
ATOM 7972 N N . LEU I 1 128 ? -25.62123 14.46558 21.38147 1.000 86.67326 283 LEU I N 1
ATOM 7973 C CA . LEU I 1 128 ? -26.24594 14.46634 22.69683 1.000 85.85512 283 LEU I CA 1
ATOM 7974 C C . LEU I 1 128 ? -25.20967 14.08408 23.74363 1.000 87.29770 283 LEU I C 1
ATOM 7975 O O . LEU I 1 128 ? -24.70046 12.95870 23.73517 1.000 86.75320 283 LEU I O 1
ATOM 7980 N N . THR I 1 129 ? -24.90201 15.01605 24.63950 1.000 86.89064 284 THR I N 1
ATOM 7981 C CA . THR I 1 129 ? -24.02688 14.75139 25.76986 1.000 86.02048 284 THR I CA 1
ATOM 7982 C C . THR I 1 129 ? -24.85938 14.66062 27.04283 1.000 85.43518 284 THR I C 1
ATOM 7983 O O . THR I 1 129 ? -25.79695 15.43974 27.24554 1.000 84.77957 284 THR I O 1
ATOM 7987 N N . LEU I 1 130 ? -24.53066 13.68368 27.88306 1.000 84.03691 285 LEU I N 1
ATOM 7988 C CA . LEU I 1 130 ? -25.27465 13.41957 29.10398 1.000 83.85100 285 LEU I CA 1
ATOM 7989 C C . LEU I 1 130 ? -24.29317 13.14728 30.23200 1.000 84.78012 285 LEU I C 1
ATOM 7990 O O . LEU I 1 130 ? -23.29320 12.45155 30.03748 1.000 83.12182 285 LEU I O 1
ATOM 7995 N N . VAL I 1 131 ? -24.57937 13.69786 31.40512 1.000 85.93413 286 VAL I N 1
ATOM 7996 C CA . VAL I 1 131 ? -23.78309 13.47004 32.60532 1.000 84.15550 286 VAL I CA 1
ATOM 7997 C C . VAL I 1 131 ? -24.66456 12.67565 33.55970 1.000 86.77352 286 VAL I C 1
ATOM 7998 O O . VAL I 1 131 ? -25.56063 13.23345 34.20173 1.000 87.63820 286 VAL I O 1
ATOM 8002 N N . MET I 1 132 ? -24.42310 11.37280 33.66080 1.000 84.60128 287 MET I N 1
ATOM 8003 C CA . MET I 1 132 ? -25.34030 10.48109 34.35200 1.000 86.49177 287 MET I CA 1
ATOM 8004 C C . MET I 1 132 ? -24.73202 9.93732 35.63968 1.000 88.21087 287 MET I C 1
ATOM 8005 O O . MET I 1 132 ? -23.51419 9.92093 35.82703 1.000 88.38553 287 MET I O 1
ATOM 8010 N N . GLN I 1 133 ? -25.61581 9.49256 36.52960 1.000 89.97210 288 GLN I N 1
ATOM 8011 C CA . GLN I 1 133 ? -25.26837 8.94195 37.83784 1.000 89.92379 288 GLN I CA 1
ATOM 8012 C C . GLN I 1 133 ? -25.56209 7.44354 37.80547 1.000 91.39110 288 GLN I C 1
ATOM 8013 O O . GLN I 1 133 ? -26.56235 6.97385 38.34931 1.000 91.25332 288 GLN I O 1
ATOM 8019 N N . VAL I 1 134 ? -24.67993 6.68822 37.15940 1.000 87.29704 289 VAL I N 1
ATOM 8020 C CA . VAL I 1 134 ? -24.90787 5.25815 36.96854 1.000 85.76887 289 VAL I CA 1
ATOM 8021 C C . VAL I 1 134 ? -24.57320 4.46320 38.22770 1.000 86.50698 289 VAL I C 1
ATOM 8022 O O . VAL I 1 134 ? -24.01474 4.99628 39.18534 1.000 83.70775 289 VAL I O 1
ATOM 8026 N N . GLN J 2 4 ? -32.53506 40.42410 -5.73081 1.000 209.67566 4 GLN J N 1
ATOM 8027 C CA . GLN J 2 4 ? -31.26009 40.08578 -6.35241 1.000 208.09914 4 GLN J CA 1
ATOM 8028 C C . GLN J 2 4 ? -30.11418 40.29044 -5.36548 1.000 205.65955 4 GLN J C 1
ATOM 8029 O O . GLN J 2 4 ? -29.99027 41.35146 -4.75318 1.000 203.89419 4 GLN J O 1
ATOM 8035 N N . LEU J 2 5 ? -29.28069 39.26573 -5.21389 1.000 202.84990 5 LEU J N 1
ATOM 8036 C CA . LEU J 2 5 ? -28.15140 39.29316 -4.29671 1.000 204.16267 5 LEU J CA 1
ATOM 8037 C C . LEU J 2 5 ? -26.84713 39.36436 -5.07925 1.000 206.63784 5 LEU J C 1
ATOM 8038 O O . LEU J 2 5 ? -26.71933 38.75828 -6.14798 1.000 207.67916 5 LEU J O 1
ATOM 8043 N N . GLN J 2 6 ? -25.88177 40.10773 -4.54242 1.000 207.78870 6 GLN J N 1
ATOM 8044 C CA . GLN J 2 6 ? -24.57614 40.23284 -5.17393 1.000 206.98888 6 GLN J CA 1
ATOM 8045 C C . GLN J 2 6 ? -23.54675 40.60490 -4.11782 1.000 207.42797 6 GLN J C 1
ATOM 8046 O O . GLN J 2 6 ? -23.87532 41.22599 -3.10415 1.000 205.83954 6 GLN J O 1
ATOM 8052 N N . GLU J 2 7 ? -22.29857 40.22126 -4.37337 1.000 212.22868 7 GLU J N 1
ATOM 8053 C CA . GLU J 2 7 ? -21.19425 40.43309 -3.44909 1.000 210.27737 7 GLU J CA 1
ATOM 8054 C C . GLU J 2 7 ? -20.19369 41.41669 -4.04331 1.000 209.06201 7 GLU J C 1
ATOM 8055 O O . GLU J 2 7 ? -19.89521 41.36491 -5.24086 1.000 205.94247 7 GLU J O 1
ATOM 8061 N N . SER J 2 8 ? -19.67841 42.30985 -3.19998 1.000 211.99041 8 SER J N 1
ATOM 8062 C CA . SER J 2 8 ? -18.63500 43.25355 -3.57148 1.000 207.09263 8 SER J CA 1
ATOM 8063 C C . SER J 2 8 ? -17.42988 43.06681 -2.65757 1.000 208.21793 8 SER J C 1
ATOM 8064 O O . SER J 2 8 ? -17.53659 42.51174 -1.56103 1.000 211.18319 8 SER J O 1
ATOM 8067 N N . GLY J 2 9 ? -16.27730 43.53616 -3.11882 1.000 210.42443 9 GLY J N 1
ATOM 8068 C CA . GLY J 2 9 ? -15.03826 43.35432 -2.39287 1.000 209.46937 9 GLY J CA 1
ATOM 8069 C C . GLY J 2 9 ? -14.48634 41.94605 -2.53816 1.000 209.30498 9 GLY J C 1
ATOM 8070 O O . GLY J 2 9 ? -15.17963 41.00675 -2.92417 1.000 207.47154 9 GLY J O 1
ATOM 8071 N N . GLY J 2 10 ? -13.20761 41.80501 -2.21461 1.000 211.15625 10 GLY J N 1
ATOM 8072 C CA . GLY J 2 10 ? -12.50230 40.54615 -2.33906 1.000 212.00535 10 GLY J CA 1
ATOM 8073 C C . GLY J 2 10 ? -11.37520 40.63075 -3.35036 1.000 213.78577 10 GLY J C 1
ATOM 8074 O O . GLY J 2 10 ? -11.13354 41.66280 -3.97516 1.000 215.39467 10 GLY J O 1
ATOM 8075 N N . GLY J 2 11 ? -10.68026 39.50819 -3.49889 1.000 213.21528 11 GLY J N 1
ATOM 8076 C CA . GLY J 2 11 ? -9.55981 39.39809 -4.40679 1.000 217.29588 11 GLY J CA 1
ATOM 8077 C C . GLY J 2 11 ? -8.37608 38.72222 -3.75265 1.000 220.47418 11 GLY J C 1
ATOM 8078 O O . GLY J 2 11 ? -8.39708 38.35809 -2.57818 1.000 220.51996 11 GLY J O 1
ATOM 8079 N N . LEU J 2 12 ? -7.31889 38.55993 -4.54524 1.000 219.64858 12 LEU J N 1
ATOM 8080 C CA . LEU J 2 12 ? -6.11575 37.88572 -4.07448 1.000 217.37612 12 LEU J CA 1
ATOM 8081 C C . LEU J 2 12 ? -5.38165 38.76174 -3.06664 1.000 215.89188 12 LEU J C 1
ATOM 8082 O O . LEU J 2 12 ? -4.94370 39.86939 -3.39487 1.000 213.70709 12 LEU J O 1
ATOM 8087 N N . VAL J 2 13 ? -5.25026 38.26427 -1.83964 1.000 215.96977 13 VAL J N 1
ATOM 8088 C CA . VAL J 2 13 ? -4.48381 38.92577 -0.79562 1.000 215.92840 13 VAL J CA 1
ATOM 8089 C C . VAL J 2 13 ? -3.44046 37.93333 -0.28743 1.000 215.45557 13 VAL J C 1
ATOM 8090 O O . VAL J 2 13 ? -3.50301 36.73597 -0.56651 1.000 215.83692 13 VAL J O 1
ATOM 8094 N N . GLN J 2 14 ? -2.46584 38.44871 0.45561 1.000 209.85334 14 GLN J N 1
ATOM 8095 C CA . GLN J 2 14 ? -1.37422 37.62708 0.94941 1.000 209.29637 14 GLN J CA 1
ATOM 8096 C C . GLN J 2 14 ? -1.68437 37.12050 2.35556 1.000 206.87526 14 GLN J C 1
ATOM 8097 O O . GLN J 2 14 ? -2.75239 37.37536 2.91784 1.000 208.88004 14 GLN J O 1
ATOM 8103 N N . ALA J 2 15 ? -0.73137 36.39121 2.93165 1.000 207.77348 15 ALA J N 1
ATOM 8104 C CA . ALA J 2 15 ? -0.88741 35.89547 4.29136 1.000 206.23844 15 ALA J CA 1
ATOM 8105 C C . ALA J 2 15 ? -0.94066 37.05878 5.27285 1.000 205.57365 15 ALA J C 1
ATOM 8106 O O . ALA J 2 15 ? -0.06985 37.93374 5.26744 1.000 205.69646 15 ALA J O 1
ATOM 8108 N N . GLY J 2 16 ? -1.97229 37.06839 6.11455 1.000 205.41200 16 GLY J N 1
ATOM 8109 C CA . GLY J 2 16 ? -2.18257 38.15004 7.05152 1.000 206.84810 16 GLY J CA 1
ATOM 8110 C C . GLY J 2 16 ? -2.90408 39.35450 6.48987 1.000 208.95075 16 GLY J C 1
ATOM 8111 O O . GLY J 2 16 ? -3.12265 40.32310 7.22894 1.000 208.84998 16 GLY J O 1
ATOM 8112 N N . GLY J 2 17 ? -3.28038 39.33045 5.21540 1.000 209.46900 17 GLY J N 1
ATOM 8113 C CA . GLY J 2 17 ? -3.98555 40.43807 4.61030 1.000 209.45637 17 GLY J CA 1
ATOM 8114 C C . GLY J 2 17 ? -5.41517 40.54789 5.10748 1.000 212.08079 17 GLY J C 1
ATOM 8115 O O . GLY J 2 17 ? -5.87858 39.80171 5.97069 1.000 213.89983 17 GLY J O 1
ATOM 8116 N N . SER J 2 18 ? -6.13300 41.51115 4.53336 1.000 216.85443 18 SER J N 1
ATOM 8117 C CA . SER J 2 18 ? -7.49641 41.80389 4.94969 1.000 216.76846 18 SER J CA 1
ATOM 8118 C C . SER J 2 18 ? -8.36112 42.11002 3.73658 1.000 213.03357 18 SER J C 1
ATOM 8119 O O . SER J 2 18 ? -7.90270 42.73530 2.77642 1.000 213.09387 18 SER J O 1
ATOM 8122 N N . LEU J 2 19 ? -9.61378 41.66215 3.79077 1.000 210.47385 19 LEU J N 1
ATOM 8123 C CA . LEU J 2 19 ? -10.60790 41.97141 2.77515 1.000 212.20719 19 LEU J CA 1
ATOM 8124 C C . LEU J 2 19 ? -11.94321 42.20808 3.46536 1.000 212.74460 19 LEU J C 1
ATOM 8125 O O . LEU J 2 19 ? -12.16821 41.76140 4.59282 1.000 211.05858 19 LEU J O 1
ATOM 8130 N N . ARG J 2 20 ? -12.83345 42.92091 2.77841 1.000 210.68133 20 ARG J N 1
ATOM 8131 C CA . ARG J 2 20 ? -14.14992 43.25702 3.31964 1.000 211.35423 20 ARG J CA 1
ATOM 8132 C C . ARG J 2 20 ? -15.19984 42.97421 2.24938 1.000 209.51756 20 ARG J C 1
ATOM 8133 O O . ARG J 2 20 ? -15.40818 43.78634 1.34287 1.000 208.02777 20 ARG J O 1
ATOM 8141 N N . LEU J 2 21 ? -15.85738 41.82210 2.35904 1.000 208.03208 21 LEU J N 1
ATOM 8142 C CA . LEU J 2 21 ? -16.90879 41.44906 1.42352 1.000 207.81033 21 LEU J CA 1
ATOM 8143 C C . LEU J 2 21 ? -18.22699 42.08884 1.84007 1.000 211.10548 21 LEU J C 1
ATOM 8144 O O . LEU J 2 21 ? -18.61268 42.02817 3.01139 1.000 212.08782 21 LEU J O 1
ATOM 8149 N N . SER J 2 22 ? -18.91644 42.70120 0.88092 1.000 212.76049 22 SER J N 1
ATOM 8150 C CA . SER J 2 22 ? -20.20458 43.33668 1.11796 1.000 207.40470 22 SER J CA 1
ATOM 8151 C C . SER J 2 22 ? -21.25354 42.72391 0.20129 1.000 208.53014 22 SER J C 1
ATOM 8152 O O . SER J 2 22 ? -21.00926 42.52758 -0.99320 1.000 205.30102 22 SER J O 1
ATOM 8155 N N . CYS J 2 23 ? -22.41978 42.42452 0.76551 1.000 211.18165 23 CYS J N 1
ATOM 8156 C CA . CYS J 2 23 ? -23.51682 41.81431 0.02839 1.000 208.40335 23 CYS J CA 1
ATOM 8157 C C . CYS J 2 23 ? -24.54029 42.87780 -0.35004 1.000 206.52395 23 CYS J C 1
ATOM 8158 O O . CYS J 2 23 ? -24.80161 43.80396 0.42174 1.000 200.55609 23 CYS J O 1
ATOM 8161 N N . ALA J 2 24 ? -25.11806 42.74181 -1.54160 1.000 206.66328 24 ALA J N 1
ATOM 8162 C CA . ALA J 2 24 ? -26.06335 43.71677 -2.07805 1.000 204.14886 24 ALA J CA 1
ATOM 8163 C C . ALA J 2 24 ? -27.43599 43.06484 -2.19775 1.000 207.08303 24 ALA J C 1
ATOM 8164 O O . ALA J 2 24 ? -27.63004 42.16028 -3.01614 1.000 207.35333 24 ALA J O 1
ATOM 8166 N N . ALA J 2 25 ? -28.38560 43.53118 -1.39012 1.000 205.71235 25 ALA J N 1
ATOM 8167 C CA . ALA J 2 25 ? -29.75649 43.03569 -1.41052 1.000 203.70991 25 ALA J CA 1
ATOM 8168 C C . ALA J 2 25 ? -30.63105 44.02510 -2.17225 1.000 206.07481 25 ALA J C 1
ATOM 8169 O O . ALA J 2 25 ? -30.69518 45.20590 -1.81324 1.000 205.67604 25 ALA J O 1
ATOM 8171 N N . SER J 2 26 ? -31.31055 43.54023 -3.21115 1.000 207.35105 26 SER J N 1
ATOM 8172 C CA . SER J 2 26 ? -32.05068 44.39061 -4.14323 1.000 209.76217 26 SER J CA 1
ATOM 8173 C C . SER J 2 26 ? -33.52349 44.42937 -3.74637 1.000 210.31937 26 SER J C 1
ATOM 8174 O O . SER J 2 26 ? -34.30302 43.55026 -4.12341 1.000 205.84343 26 SER J O 1
ATOM 8177 N N . GLY J 2 27 ? -33.90724 45.45752 -3.00174 1.000 209.99913 27 GLY J N 1
ATOM 8178 C CA . GLY J 2 27 ? -35.29903 45.72996 -2.70894 1.000 212.31922 27 GLY J CA 1
ATOM 8179 C C . GLY J 2 27 ? -35.61646 45.58649 -1.23240 1.000 215.47528 27 GLY J C 1
ATOM 8180 O O . GLY J 2 27 ? -34.77354 45.22685 -0.41055 1.000 212.50736 27 GLY J O 1
ATOM 8181 N N . THR J 2 28 ? -36.87575 45.88346 -0.91143 1.000 218.31306 28 THR J N 1
ATOM 8182 C CA . THR J 2 28 ? -37.38646 45.77914 0.44904 1.000 217.75478 28 THR J CA 1
ATOM 8183 C C . THR J 2 28 ? -37.78883 44.35976 0.82776 1.000 216.38546 28 THR J C 1
ATOM 8184 O O . THR J 2 28 ? -38.29905 44.15370 1.93499 1.000 216.11203 28 THR J O 1
ATOM 8188 N N . ILE J 2 29 ? -37.57367 43.38064 -0.05834 1.000 215.82913 29 ILE J N 1
ATOM 8189 C CA . ILE J 2 29 ? -37.83310 41.98014 0.27053 1.000 214.40328 29 ILE J CA 1
ATOM 8190 C C . ILE J 2 29 ? -36.74146 41.40121 1.15427 1.000 214.98664 29 ILE J C 1
ATOM 8191 O O . ILE J 2 29 ? -36.77197 40.20372 1.47112 1.000 215.79592 29 ILE J O 1
ATOM 8196 N N . PHE J 2 30 ? -35.78396 42.22235 1.58140 1.000 212.12877 30 PHE J N 1
ATOM 8197 C CA . PHE J 2 30 ? -34.61668 41.76927 2.32765 1.000 214.96306 30 PHE J CA 1
ATOM 8198 C C . PHE J 2 30 ? -34.39915 42.61209 3.57955 1.000 215.37937 30 PHE J C 1
ATOM 8199 O O . PHE J 2 30 ? -33.26252 42.88843 3.97349 1.000 212.89631 30 PHE J O 1
ATOM 8207 N N . ASP J 2 31 ? -35.48261 43.03024 4.22885 1.000 210.24421 31 ASP J N 1
ATOM 8208 C CA . ASP J 2 31 ? -35.41246 43.72499 5.51005 1.000 210.70985 31 ASP J CA 1
ATOM 8209 C C . ASP J 2 31 ? -35.81205 42.77231 6.62852 1.000 208.19560 31 ASP J C 1
ATOM 8210 O O . ASP J 2 31 ? -36.83803 42.09005 6.53129 1.000 209.69817 31 ASP J O 1
ATOM 8215 N N . GLY J 2 32 ? -35.00256 42.73010 7.68309 1.000 199.46359 32 GLY J N 1
ATOM 8216 C CA . GLY J 2 32 ? -35.25963 41.81330 8.78299 1.000 200.82210 32 GLY J CA 1
ATOM 8217 C C . GLY J 2 32 ? -35.17718 40.36124 8.37027 1.000 203.13940 32 GLY J C 1
ATOM 8218 O O . GLY J 2 32 ? -35.99623 39.54348 8.80783 1.000 205.04503 32 GLY J O 1
ATOM 8219 N N . VAL J 2 33 ? -34.20469 40.02332 7.52719 1.000 198.16042 33 VAL J N 1
ATOM 8220 C CA . VAL J 2 33 ? -34.06788 38.69141 6.95212 1.000 197.74064 33 VAL J CA 1
ATOM 8221 C C . VAL J 2 33 ? -32.73368 38.09341 7.37400 1.000 196.19033 33 VAL J C 1
ATOM 8222 O O . VAL J 2 33 ? -31.71210 38.78778 7.41095 1.000 197.91503 33 VAL J O 1
ATOM 8226 N N . ASP J 2 34 ? -32.74969 36.80021 7.68730 1.000 187.27582 34 ASP J N 1
ATOM 8227 C CA . ASP J 2 34 ? -31.55154 36.08894 8.11168 1.000 188.29677 34 ASP J CA 1
ATOM 8228 C C . ASP J 2 34 ? -30.67286 35.80639 6.89876 1.000 187.33656 34 ASP J C 1
ATOM 8229 O O . ASP J 2 34 ? -31.11877 35.17226 5.93675 1.000 185.92742 34 ASP J O 1
ATOM 8234 N N . MET J 2 35 ? -29.42998 36.28277 6.93862 1.000 194.83354 35 MET J N 1
ATOM 8235 C CA . MET J 2 35 ? -28.48802 36.11377 5.84211 1.000 192.23907 35 MET J CA 1
ATOM 8236 C C . MET J 2 35 ? -27.13779 35.67128 6.38635 1.000 191.40995 35 MET J C 1
ATOM 8237 O O . MET J 2 35 ? -26.77964 35.98014 7.52566 1.000 190.66360 35 MET J O 1
ATOM 8242 N N . GLY J 2 36 ? -26.38856 34.94112 5.55777 1.000 193.79892 36 GLY J N 1
ATOM 8243 C CA . GLY J 2 36 ? -25.10666 34.41099 5.97665 1.000 190.99622 36 GLY J CA 1
ATOM 8244 C C . GLY J 2 36 ? -24.13041 34.31203 4.82419 1.000 191.95064 36 GLY J C 1
ATOM 8245 O O . GLY J 2 36 ? -24.48953 34.47167 3.65526 1.000 193.62604 36 GLY J O 1
ATOM 8246 N N . TRP J 2 37 ? -22.87593 34.03963 5.17707 1.000 200.86056 37 TRP J N 1
ATOM 8247 C CA . TRP J 2 37 ? -21.78578 33.90992 4.22028 1.000 198.50075 37 TRP J CA 1
ATOM 8248 C C . TRP J 2 37 ? -21.30352 32.46610 4.17095 1.000 199.31808 37 TRP J C 1
ATOM 8249 O O . TRP J 2 37 ? -21.28809 31.77099 5.19192 1.000 200.08417 37 TRP J O 1
ATOM 8260 N N . TYR J 2 38 ? -20.91417 32.01910 2.97820 1.000 187.91337 38 TYR J N 1
ATOM 8261 C CA . TYR J 2 38 ? -20.43675 30.65954 2.77323 1.000 190.93721 38 TYR J CA 1
ATOM 8262 C C . TYR J 2 38 ? -19.26622 30.69218 1.80048 1.000 193.59711 38 TYR J C 1
ATOM 8263 O O . TYR J 2 38 ? -19.10620 31.63883 1.02645 1.000 195.78024 38 TYR J O 1
ATOM 8272 N N . ARG J 2 39 ? -18.44203 29.64584 1.84552 1.000 199.15282 39 ARG J N 1
ATOM 8273 C CA . ARG J 2 39 ? -17.31078 29.51443 0.93826 1.000 198.54531 39 ARG J CA 1
ATOM 8274 C C . ARG J 2 39 ? -17.32347 28.13368 0.29391 1.000 201.69615 39 ARG J C 1
ATOM 8275 O O . ARG J 2 39 ? -17.88497 27.17611 0.83296 1.000 204.22553 39 ARG J O 1
ATOM 8283 N N . GLN J 2 40 ? -16.69347 28.04565 -0.87856 1.000 198.89158 40 GLN J N 1
ATOM 8284 C CA . GLN J 2 40 ? -16.70985 26.81524 -1.66924 1.000 202.82778 40 GLN J CA 1
ATOM 8285 C C . GLN J 2 40 ? -15.47908 26.80295 -2.56752 1.000 207.04987 40 GLN J C 1
ATOM 8286 O O . GLN J 2 40 ? -15.35418 27.65190 -3.45571 1.000 206.95609 40 GLN J O 1
ATOM 8292 N N . ALA J 2 41 ? -14.58308 25.84923 -2.33653 1.000 206.99084 41 ALA J N 1
ATOM 8293 C CA . ALA J 2 41 ? -13.33672 25.70881 -3.07126 1.000 209.37968 41 ALA J CA 1
ATOM 8294 C C . ALA J 2 41 ? -13.40397 24.52950 -4.03549 1.000 213.70649 41 ALA J C 1
ATOM 8295 O O . ALA J 2 41 ? -14.23614 23.63022 -3.87466 1.000 213.39143 41 ALA J O 1
ATOM 8297 N N . PRO J 2 42 ? -12.55450 24.50976 -5.06415 1.000 210.13961 42 PRO J N 1
ATOM 8298 C CA . PRO J 2 42 ? -12.53442 23.36126 -5.98135 1.000 211.33254 42 PRO J CA 1
ATOM 8299 C C . PRO J 2 42 ? -12.21633 22.06618 -5.24696 1.000 211.44419 42 PRO J C 1
ATOM 8300 O O . PRO J 2 42 ? -11.20681 21.95863 -4.54685 1.000 211.08912 42 PRO J O 1
ATOM 8304 N N . GLY J 2 43 ? -13.09213 21.07568 -5.41668 1.000 209.89176 43 GLY J N 1
ATOM 8305 C CA . GLY J 2 43 ? -12.96670 19.80786 -4.73309 1.000 210.10425 43 GLY J CA 1
ATOM 8306 C C . GLY J 2 43 ? -13.72003 19.71127 -3.42393 1.000 211.91580 43 GLY J C 1
ATOM 8307 O O . GLY J 2 43 ? -13.90102 18.59828 -2.91296 1.000 212.65412 43 GLY J O 1
ATOM 8308 N N . LYS J 2 44 ? -14.16453 20.83430 -2.86752 1.000 211.56132 44 LYS J N 1
ATOM 8309 C CA . LYS J 2 44 ? -14.90470 20.86821 -1.61632 1.000 209.15341 44 LYS J CA 1
ATOM 8310 C C . LYS J 2 44 ? -16.35781 21.24769 -1.86962 1.000 208.10918 44 LYS J C 1
ATOM 8311 O O . LYS J 2 44 ? -16.68089 21.91956 -2.85343 1.000 208.70962 44 LYS J O 1
ATOM 8317 N N . GLU J 2 45 ? -17.23402 20.80635 -0.97104 1.000 208.99203 45 GLU J N 1
ATOM 8318 C CA . GLU J 2 45 ? -18.61580 21.25807 -0.98246 1.000 204.19885 45 GLU J CA 1
ATOM 8319 C C . GLU J 2 45 ? -18.70921 22.64068 -0.34036 1.000 197.64916 45 GLU J C 1
ATOM 8320 O O . GLU J 2 45 ? -17.72488 23.19594 0.15440 1.000 199.86681 45 GLU J O 1
ATOM 8326 N N . ARG J 2 46 ? -19.91077 23.20652 -0.34793 1.000 191.25741 46 ARG J N 1
ATOM 8327 C CA . ARG J 2 46 ? -20.12078 24.53368 0.21458 1.000 189.33322 46 ARG J CA 1
ATOM 8328 C C . ARG J 2 46 ? -20.07061 24.46784 1.73688 1.000 189.33587 46 ARG J C 1
ATOM 8329 O O . ARG J 2 46 ? -20.85260 23.74332 2.36023 1.000 194.38057 46 ARG J O 1
ATOM 8337 N N . GLU J 2 47 ? -19.14804 25.21835 2.33309 1.000 190.89597 47 GLU J N 1
ATOM 8338 C CA . GLU J 2 47 ? -18.92285 25.20099 3.77008 1.000 190.90698 47 GLU J CA 1
ATOM 8339 C C . GLU J 2 47 ? -19.44284 26.48200 4.41018 1.000 187.04997 47 GLU J C 1
ATOM 8340 O O . GLU J 2 47 ? -19.39630 27.56100 3.81235 1.000 186.74881 47 GLU J O 1
ATOM 8346 N N . PHE J 2 48 ? -19.93574 26.34886 5.63873 1.000 181.60722 48 PHE J N 1
ATOM 8347 C CA . PHE J 2 48 ? -20.43694 27.49580 6.38095 1.000 179.91724 48 PHE J CA 1
ATOM 8348 C C . PHE J 2 48 ? -19.28715 28.40050 6.81098 1.000 181.85902 48 PHE J C 1
ATOM 8349 O O . PHE J 2 48 ? -18.18264 27.94068 7.11242 1.000 184.75711 48 PHE J O 1
ATOM 8357 N N . VAL J 2 49 ? -19.55718 29.70486 6.83592 1.000 184.19204 49 VAL J N 1
ATOM 8358 C CA . VAL J 2 49 ? -18.54801 30.68802 7.21396 1.000 184.78840 49 VAL J CA 1
ATOM 8359 C C . VAL J 2 49 ? -19.05987 31.51893 8.38367 1.000 185.42833 49 VAL J C 1
ATOM 8360 O O . VAL J 2 49 ? -18.58300 31.37954 9.51546 1.000 186.16022 49 VAL J O 1
ATOM 8364 N N . ALA J 2 50 ? -20.03362 32.38689 8.12173 1.000 184.33818 50 ALA J N 1
ATOM 8365 C CA . ALA J 2 50 ? -20.58063 33.24844 9.15746 1.000 185.52389 50 ALA J CA 1
ATOM 8366 C C . ALA J 2 50 ? -22.00508 33.62658 8.78458 1.000 184.58801 50 ALA J C 1
ATOM 8367 O O . ALA J 2 50 ? -22.38836 33.60561 7.61201 1.000 185.63373 50 ALA J O 1
ATOM 8369 N N . GLY J 2 51 ? -22.78815 33.97363 9.80184 1.000 180.27480 51 GLY J N 1
ATOM 8370 C CA . GLY J 2 51 ? -24.17623 34.33455 9.58824 1.000 183.13859 51 GLY J CA 1
ATOM 8371 C C . GLY J 2 51 ? -24.65159 35.34758 10.60594 1.000 184.33633 51 GLY J C 1
ATOM 8372 O O . GLY J 2 51 ? -24.01636 35.57241 11.64178 1.000 184.96757 51 GLY J O 1
ATOM 8373 N N . ILE J 2 52 ? -25.79110 35.95970 10.29123 1.000 187.02596 52 ILE J N 1
ATOM 8374 C CA . ILE J 2 52 ? -26.42886 36.95414 11.14705 1.000 188.75194 52 ILE J CA 1
ATOM 8375 C C . ILE J 2 52 ? -27.93905 36.80417 11.01755 1.000 195.48309 52 ILE J C 1
ATOM 8376 O O . ILE J 2 52 ? -28.46952 36.73896 9.90346 1.000 196.13746 52 ILE J O 1
ATOM 8381 N N . THR J 2 53 ? -28.62917 36.73765 12.15360 1.000 193.62588 53 THR J N 1
ATOM 8382 C CA . THR J 2 53 ? -30.07743 36.61446 12.15961 1.000 192.47612 53 THR J CA 1
ATOM 8383 C C . THR J 2 53 ? -30.72574 37.99101 12.01741 1.000 192.22427 53 THR J C 1
ATOM 8384 O O . THR J 2 53 ? -30.05452 39.02554 11.97353 1.000 192.85015 53 THR J O 1
ATOM 8388 N N . ALA J 2 54 ? -32.05939 38.00320 11.94112 1.000 193.39313 54 ALA J N 1
ATOM 8389 C CA . ALA J 2 54 ? -32.79422 39.26212 11.89442 1.000 195.09760 54 ALA J CA 1
ATOM 8390 C C . ALA J 2 54 ? -32.66847 40.05234 13.18928 1.000 197.28625 54 ALA J C 1
ATOM 8391 O O . ALA J 2 54 ? -32.80663 41.27984 13.16706 1.000 196.45117 54 ALA J O 1
ATOM 8393 N N . GLY J 2 55 ? -32.40090 39.38275 14.30725 1.000 191.94813 55 GLY J N 1
ATOM 8394 C CA . GLY J 2 55 ? -32.20213 40.06162 15.57124 1.000 191.21735 55 GLY J CA 1
ATOM 8395 C C . GLY J 2 55 ? -30.76384 40.48634 15.78208 1.000 192.29873 55 GLY J C 1
ATOM 8396 O O . GLY J 2 55 ? -30.34953 40.75899 16.91354 1.000 196.04094 55 GLY J O 1
ATOM 8397 N N . SER J 2 56 ? -29.99579 40.53415 14.69002 1.000 191.71504 56 SER J N 1
ATOM 8398 C CA . SER J 2 56 ? -28.60102 40.97802 14.70468 1.000 193.43077 56 SER J CA 1
ATOM 8399 C C . SER J 2 56 ? -27.74577 40.10070 15.61934 1.000 192.22985 56 SER J C 1
ATOM 8400 O O . SER J 2 56 ? -27.02643 40.58716 16.49402 1.000 191.22497 56 SER J O 1
ATOM 8403 N N . SER J 2 57 ? -27.82744 38.79182 15.40650 1.000 191.04328 57 SER J N 1
ATOM 8404 C CA . SER J 2 57 ? -27.00648 37.82905 16.12415 1.000 188.94725 57 SER J CA 1
ATOM 8405 C C . SER J 2 57 ? -25.76523 37.48852 15.30519 1.000 188.10692 57 SER J C 1
ATOM 8406 O O . SER J 2 57 ? -25.65451 37.82575 14.12530 1.000 185.96478 57 SER J O 1
ATOM 8409 N N . THR J 2 58 ? -24.81899 36.81051 15.95048 1.000 187.08524 58 THR J N 1
ATOM 8410 C CA . THR J 2 58 ? -23.53723 36.47387 15.33700 1.000 181.23107 58 THR J CA 1
ATOM 8411 C C . THR J 2 58 ? -23.34463 34.96344 15.38262 1.000 178.32848 58 THR J C 1
ATOM 8412 O O . THR J 2 58 ? -23.08653 34.39722 16.45063 1.000 178.80899 58 THR J O 1
ATOM 8416 N N . TYR J 2 59 ? -23.46461 34.31652 14.22470 1.000 168.87405 59 TYR J N 1
ATOM 8417 C CA . TYR J 2 59 ? -23.23442 32.88227 14.08058 1.000 168.31468 59 TYR J CA 1
ATOM 8418 C C . TYR J 2 59 ? -22.00162 32.69110 13.20528 1.000 169.16731 59 TYR J C 1
ATOM 8419 O O . TYR J 2 59 ? -22.04058 32.96926 12.00192 1.000 167.95582 59 TYR J O 1
ATOM 8428 N N . TYR J 2 60 ? -20.91344 32.21816 13.80486 1.000 187.37818 60 TYR J N 1
ATOM 8429 C CA . TYR J 2 60 ? -19.65824 32.01222 13.09917 1.000 183.07193 60 TYR J CA 1
ATOM 8430 C C . TYR J 2 60 ? -19.34129 30.52503 13.00841 1.000 181.53733 60 TYR J C 1
ATOM 8431 O O . TYR J 2 60 ? -19.84382 29.70918 13.78666 1.000 183.98270 60 TYR J O 1
ATOM 8440 N N . ALA J 2 61 ? -18.49434 30.18013 12.04154 1.000 181.23007 61 ALA J N 1
ATOM 8441 C CA . ALA J 2 61 ? -17.96731 28.82901 11.94554 1.000 183.63838 61 ALA J CA 1
ATOM 8442 C C . ALA J 2 61 ? -16.79122 28.66674 12.90658 1.000 187.77739 61 ALA J C 1
ATOM 8443 O O . ALA J 2 61 ? -16.40833 29.59367 13.62530 1.000 188.10902 61 ALA J O 1
ATOM 8445 N N . ASP J 2 62 ? -16.20403 27.47059 12.92233 1.000 189.47449 62 ASP J N 1
ATOM 8446 C CA . ASP J 2 62 ? -15.06788 27.20422 13.79651 1.000 189.45702 62 ASP J CA 1
ATOM 8447 C C . ASP J 2 62 ? -13.73039 27.49562 13.13017 1.000 185.71451 62 ASP J C 1
ATOM 8448 O O . ASP J 2 62 ? -12.79384 27.93835 13.80630 1.000 186.79456 62 ASP J O 1
ATOM 8453 N N . SER J 2 63 ? -13.61746 27.26155 11.82113 1.000 187.23732 63 SER J N 1
ATOM 8454 C CA . SER J 2 63 ? -12.38058 27.55773 11.10998 1.000 187.32374 63 SER J CA 1
ATOM 8455 C C . SER J 2 63 ? -12.13221 29.05205 10.96066 1.000 186.31982 63 SER J C 1
ATOM 8456 O O . SER J 2 63 ? -11.02091 29.44162 10.58656 1.000 190.88683 63 SER J O 1
ATOM 8459 N N . VAL J 2 64 ? -13.13078 29.89100 11.23680 1.000 187.20868 64 VAL J N 1
ATOM 8460 C CA . VAL J 2 64 ? -12.99033 31.33842 11.11721 1.000 188.90626 64 VAL J CA 1
ATOM 8461 C C . VAL J 2 64 ? -13.43449 32.01303 12.41081 1.000 188.45965 64 VAL J C 1
ATOM 8462 O O . VAL J 2 64 ? -13.70241 33.21973 12.43411 1.000 188.79343 64 VAL J O 1
ATOM 8466 N N . LYS J 2 65 ? -13.50326 31.24421 13.49656 1.000 189.12948 65 LYS J N 1
ATOM 8467 C CA . LYS J 2 65 ? -13.90440 31.78800 14.79026 1.000 190.81529 65 LYS J CA 1
ATOM 8468 C C . LYS J 2 65 ? -12.84222 32.74942 15.30921 1.000 191.08106 65 LYS J C 1
ATOM 8469 O O . LYS J 2 65 ? -11.70518 32.34590 15.57458 1.000 194.93336 65 LYS J O 1
ATOM 8475 N N . GLY J 2 66 ? -13.21343 34.02033 15.45821 1.000 198.07001 66 GLY J N 1
ATOM 8476 C CA . GLY J 2 66 ? -12.31820 35.04266 15.94647 1.000 201.00752 66 GLY J CA 1
ATOM 8477 C C . GLY J 2 66 ? -11.51365 35.75071 14.87335 1.000 199.93667 66 GLY J C 1
ATOM 8478 O O . GLY J 2 66 ? -11.10170 36.89714 15.07865 1.000 196.36748 66 GLY J O 1
ATOM 8479 N N . ARG J 2 67 ? -11.27498 35.09720 13.73512 1.000 204.67631 67 ARG J N 1
ATOM 8480 C CA . ARG J 2 67 ? -10.52343 35.71497 12.64787 1.000 202.05503 67 ARG J CA 1
ATOM 8481 C C . ARG J 2 67 ? -11.41788 36.50549 11.69971 1.000 204.48419 67 ARG J C 1
ATOM 8482 O O . ARG J 2 67 ? -11.00982 37.56192 11.20471 1.000 203.29517 67 ARG J O 1
ATOM 8490 N N . PHE J 2 68 ? -12.62566 36.01748 11.43345 1.000 204.43239 68 PHE J N 1
ATOM 8491 C CA . PHE J 2 68 ? -13.59865 36.76550 10.65322 1.000 199.06276 68 PHE J CA 1
ATOM 8492 C C . PHE J 2 68 ? -14.52663 37.55147 11.57736 1.000 197.77169 68 PHE J C 1
ATOM 8493 O O . PHE J 2 68 ? -14.48739 37.42072 12.80265 1.000 197.73845 68 PHE J O 1
ATOM 8501 N N . THR J 2 69 ? -15.37311 38.38047 10.96787 1.000 198.20339 69 THR J N 1
ATOM 8502 C CA . THR J 2 69 ? -16.34714 39.17121 11.71113 1.000 200.67750 69 THR J CA 1
ATOM 8503 C C . THR J 2 69 ? -17.45881 39.58609 10.76014 1.000 201.16442 69 THR J C 1
ATOM 8504 O O . THR J 2 69 ? -17.18705 40.18072 9.71248 1.000 200.02479 69 THR J O 1
ATOM 8508 N N . ILE J 2 70 ? -18.70086 39.27453 11.12451 1.000 197.62614 70 ILE J N 1
ATOM 8509 C CA . ILE J 2 70 ? -19.85781 39.57828 10.29220 1.000 198.99305 70 ILE J CA 1
ATOM 8510 C C . ILE J 2 70 ? -20.69749 40.65616 10.96561 1.000 198.25469 70 ILE J C 1
ATOM 8511 O O . ILE J 2 70 ? -20.75477 40.76218 12.19719 1.000 196.21350 70 ILE J O 1
ATOM 8516 N N . SER J 2 71 ? -21.33735 41.47456 10.13618 1.000 195.99029 71 SER J N 1
ATOM 8517 C CA . SER J 2 71 ? -22.24874 42.51596 10.59132 1.000 198.39110 71 SER J CA 1
ATOM 8518 C C . SER J 2 71 ? -23.14011 42.89312 9.41560 1.000 199.89743 71 SER J C 1
ATOM 8519 O O . SER J 2 71 ? -22.99408 42.36652 8.30898 1.000 200.17360 71 SER J O 1
ATOM 8522 N N . ARG J 2 72 ? -24.06502 43.81804 9.65919 1.000 196.63105 72 ARG J N 1
ATOM 8523 C CA . ARG J 2 72 ? -25.02808 44.19144 8.63440 1.000 196.76602 72 ARG J CA 1
ATOM 8524 C C . ARG J 2 72 ? -25.65628 45.52871 8.99520 1.000 202.22196 72 ARG J C 1
ATOM 8525 O O . ARG J 2 72 ? -25.97768 45.77615 10.16029 1.000 206.04455 72 ARG J O 1
ATOM 8533 N N . ASP J 2 73 ? -25.81865 46.38525 7.98995 1.000 202.80386 73 ASP J N 1
ATOM 8534 C CA . ASP J 2 73 ? -26.54647 47.63983 8.13137 1.000 206.96024 73 ASP J CA 1
ATOM 8535 C C . ASP J 2 73 ? -27.97292 47.39109 7.65155 1.000 207.52508 73 ASP J C 1
ATOM 8536 O O . ASP J 2 73 ? -28.20522 47.18926 6.45474 1.000 205.58689 73 ASP J O 1
ATOM 8541 N N . ASN J 2 74 ? -28.92489 47.40016 8.59054 1.000 208.87167 74 ASN J N 1
ATOM 8542 C CA . ASN J 2 74 ? -30.29492 47.00583 8.27179 1.000 209.44998 74 ASN J CA 1
ATOM 8543 C C . ASN J 2 74 ? -30.93973 47.94022 7.25678 1.000 209.08690 74 ASN J C 1
ATOM 8544 O O . ASN J 2 74 ? -31.79612 47.50954 6.47618 1.000 206.05828 74 ASN J O 1
ATOM 8549 N N . ALA J 2 75 ? -30.55102 49.21564 7.25037 1.000 211.49835 75 ALA J N 1
ATOM 8550 C CA . ALA J 2 75 ? -31.11805 50.15309 6.28870 1.000 209.93325 75 ALA J CA 1
ATOM 8551 C C . ALA J 2 75 ? -30.41916 50.07906 4.93694 1.000 206.62781 75 ALA J C 1
ATOM 8552 O O . ALA J 2 75 ? -31.06237 50.27945 3.90014 1.000 205.14124 75 ALA J O 1
ATOM 8554 N N . LYS J 2 76 ? -29.11625 49.78701 4.92525 1.000 207.90484 76 LYS J N 1
ATOM 8555 C CA . LYS J 2 76 ? -28.35189 49.74419 3.68388 1.000 206.69323 76 LYS J CA 1
ATOM 8556 C C . LYS J 2 76 ? -28.64215 48.50913 2.84187 1.000 206.59750 76 LYS J C 1
ATOM 8557 O O . LYS J 2 76 ? -28.23121 48.47433 1.67632 1.000 206.94914 76 LYS J O 1
ATOM 8563 N N . ASN J 2 77 ? -29.33206 47.50954 3.39365 1.000 207.04081 77 ASN J N 1
ATOM 8564 C CA . ASN J 2 77 ? -29.52170 46.21856 2.73179 1.000 206.70398 77 ASN J CA 1
ATOM 8565 C C . ASN J 2 77 ? -28.17326 45.61849 2.33847 1.000 207.91501 77 ASN J C 1
ATOM 8566 O O . ASN J 2 77 ? -27.97873 45.13016 1.22292 1.000 207.07191 77 ASN J O 1
ATOM 8571 N N . THR J 2 78 ? -27.22771 45.66475 3.27627 1.000 209.66004 78 THR J N 1
ATOM 8572 C CA . THR J 2 78 ? -25.85212 45.26150 3.00839 1.000 205.15988 78 THR J CA 1
ATOM 8573 C C . THR J 2 78 ? -25.30583 44.49423 4.20235 1.000 203.14373 78 THR J C 1
ATOM 8574 O O . THR J 2 78 ? -25.31559 45.00248 5.32741 1.000 202.52092 78 THR J O 1
ATOM 8578 N N . VAL J 2 79 ? -24.82938 43.27666 3.95258 1.000 200.08065 79 VAL J N 1
ATOM 8579 C CA . VAL J 2 79 ? -24.18096 42.44131 4.95756 1.000 202.64487 79 VAL J CA 1
ATOM 8580 C C . VAL J 2 79 ? -22.68526 42.44383 4.67474 1.000 206.81743 79 VAL J C 1
ATOM 8581 O O . VAL J 2 79 ? -22.26488 42.26167 3.52528 1.000 206.81303 79 VAL J O 1
ATOM 8585 N N . TYR J 2 80 ? -21.88494 42.65117 5.71705 1.000 209.35101 80 TYR J N 1
ATOM 8586 C CA . TYR J 2 80 ? -20.43800 42.74919 5.59235 1.000 205.42612 80 TYR J CA 1
ATOM 8587 C C . TYR J 2 80 ? -19.76590 41.54374 6.23601 1.000 205.83545 80 TYR J C 1
ATOM 8588 O O . TYR J 2 80 ? -20.20039 41.06686 7.28878 1.000 205.53462 80 TYR J O 1
ATOM 8597 N N . LEU J 2 81 ? -18.70132 41.05812 5.59787 1.000 209.95842 81 LEU J N 1
ATOM 8598 C CA . LEU J 2 81 ? -17.88821 39.95899 6.11891 1.000 204.68918 81 LEU J CA 1
ATOM 8599 C C . LEU J 2 81 ? -16.43901 40.43313 6.17470 1.000 206.93210 81 LEU J C 1
ATOM 8600 O O . LEU J 2 81 ? -15.71580 40.35926 5.17662 1.000 208.16411 81 LEU J O 1
ATOM 8605 N N . GLN J 2 82 ? -16.01874 40.92148 7.33877 1.000 211.50745 82 GLN J N 1
ATOM 8606 C CA . GLN J 2 82 ? -14.65090 41.38905 7.52470 1.000 209.11071 82 GLN J CA 1
ATOM 8607 C C . GLN J 2 82 ? -13.75053 40.19427 7.82085 1.000 204.61172 82 GLN J C 1
ATOM 8608 O O . GLN J 2 82 ? -13.95920 39.48373 8.81038 1.000 204.29214 82 GLN J O 1
ATOM 8614 N N . MET J 2 83 ? -12.75511 39.96910 6.96710 1.000 205.66411 83 MET J N 1
ATOM 8615 C CA . MET J 2 83 ? -11.86784 38.81662 7.07394 1.000 210.99919 83 MET J CA 1
ATOM 8616 C C . MET J 2 83 ? -10.45998 39.29041 7.41505 1.000 215.99735 83 MET J C 1
ATOM 8617 O O . MET J 2 83 ? -9.84704 40.03465 6.64157 1.000 216.60670 83 MET J O 1
ATOM 8622 N N . ASN J 2 84 ? -9.95190 38.85452 8.56643 1.000 211.01238 84 ASN J N 1
ATOM 8623 C CA . ASN J 2 84 ? -8.60981 39.18379 9.02133 1.000 209.20597 84 ASN J CA 1
ATOM 8624 C C . ASN J 2 84 ? -7.78719 37.91075 9.17714 1.000 212.28188 84 ASN J C 1
ATOM 8625 O O . ASN J 2 84 ? -8.32823 36.81519 9.35384 1.000 215.27138 84 ASN J O 1
ATOM 8630 N N . SER J 2 85 ? -6.46466 38.07461 9.11275 1.000 211.27975 85 SER J N 1
ATOM 8631 C CA . SER J 2 85 ? -5.51399 36.97446 9.28276 1.000 209.39193 85 SER J CA 1
ATOM 8632 C C . SER J 2 85 ? -5.82193 35.82879 8.32113 1.000 208.56767 85 SER J C 1
ATOM 8633 O O . SER J 2 85 ? -5.86293 34.65605 8.69947 1.000 208.66555 85 SER J O 1
ATOM 8636 N N . LEU J 2 86 ? -6.03955 36.18402 7.05769 1.000 207.84569 86 LEU J N 1
ATOM 8637 C CA . LEU J 2 86 ? -6.45030 35.20532 6.06041 1.000 208.75977 86 LEU J CA 1
ATOM 8638 C C . LEU J 2 86 ? -5.34238 34.18902 5.81052 1.000 209.22060 86 LEU J C 1
ATOM 8639 O O . LEU J 2 86 ? -4.19046 34.55502 5.55839 1.000 210.84234 86 LEU J O 1
ATOM 8644 N N . LYS J 2 87 ? -5.69695 32.91236 5.88525 1.000 206.33525 87 LYS J N 1
ATOM 8645 C CA . LYS J 2 87 ? -4.80504 31.78627 5.67012 1.000 207.85528 87 LYS J CA 1
ATOM 8646 C C . LYS J 2 87 ? -5.05116 31.16642 4.30116 1.000 208.66928 87 LYS J C 1
ATOM 8647 O O . LYS J 2 87 ? -6.09036 31.40465 3.67862 1.000 213.65439 87 LYS J O 1
ATOM 8653 N N . PRO J 2 88 ? -4.10377 30.37224 3.78972 1.000 209.16409 88 PRO J N 1
ATOM 8654 C CA . PRO J 2 88 ? -4.29402 29.76376 2.46072 1.000 211.13336 88 PRO J CA 1
ATOM 8655 C C . PRO J 2 88 ? -5.51829 28.86942 2.34695 1.000 216.61522 88 PRO J C 1
ATOM 8656 O O . PRO J 2 88 ? -5.94714 28.58388 1.22187 1.000 219.18732 88 PRO J O 1
ATOM 8660 N N . GLU J 2 89 ? -6.09133 28.41014 3.46147 1.000 215.73542 89 GLU J N 1
ATOM 8661 C CA . GLU J 2 89 ? -7.27321 27.55828 3.39991 1.000 215.49445 89 GLU J CA 1
ATOM 8662 C C . GLU J 2 89 ? -8.56604 28.34085 3.20599 1.000 211.87617 89 GLU J C 1
ATOM 8663 O O . GLU J 2 89 ? -9.61557 27.72396 2.99191 1.000 210.76039 89 GLU J O 1
ATOM 8669 N N . ASP J 2 90 ? -8.52107 29.67043 3.27401 1.000 214.02668 90 ASP J N 1
ATOM 8670 C CA . ASP J 2 90 ? -9.69860 30.49175 3.02416 1.000 212.03687 90 ASP J CA 1
ATOM 8671 C C . ASP J 2 90 ? -9.94357 30.73988 1.54119 1.000 213.34888 90 ASP J C 1
ATOM 8672 O O . ASP J 2 90 ? -10.88111 31.46893 1.19937 1.000 214.71822 90 ASP J O 1
ATOM 8677 N N . THR J 2 91 ? -9.13279 30.15766 0.65975 1.000 212.25531 91 THR J N 1
ATOM 8678 C CA . THR J 2 91 ? -9.28760 30.35608 -0.77812 1.000 213.66652 91 THR J CA 1
ATOM 8679 C C . THR J 2 91 ? -10.52872 29.61762 -1.26240 1.000 215.75545 91 THR J C 1
ATOM 8680 O O . THR J 2 91 ? -10.54011 28.38402 -1.33209 1.000 217.79059 91 THR J O 1
ATOM 8684 N N . ALA J 2 92 ? -11.57057 30.37148 -1.60202 1.000 211.56880 92 ALA J N 1
ATOM 8685 C CA . ALA J 2 92 ? -12.83143 29.80242 -2.05562 1.000 211.47652 92 ALA J CA 1
ATOM 8686 C C . ALA J 2 92 ? -13.70379 30.92715 -2.59023 1.000 209.75095 92 ALA J C 1
ATOM 8687 O O . ALA J 2 92 ? -13.45820 32.10662 -2.32189 1.000 209.54676 92 ALA J O 1
ATOM 8689 N N . VAL J 2 93 ? -14.72465 30.54627 -3.35294 1.000 208.78253 93 VAL J N 1
ATOM 8690 C CA . VAL J 2 93 ? -15.70386 31.50152 -3.86123 1.000 207.46592 93 VAL J CA 1
ATOM 8691 C C . VAL J 2 93 ? -16.68153 31.80569 -2.73083 1.000 205.92394 93 VAL J C 1
ATOM 8692 O O . VAL J 2 93 ? -17.42441 30.92723 -2.28762 1.000 206.28614 93 VAL J O 1
ATOM 8696 N N . TYR J 2 94 ? -16.67766 33.04986 -2.25739 1.000 205.59075 94 TYR J N 1
ATOM 8697 C CA . TYR J 2 94 ? -17.50941 33.45878 -1.12628 1.000 206.38425 94 TYR J CA 1
ATOM 8698 C C . TYR J 2 94 ? -18.87511 33.89537 -1.64530 1.000 208.72094 94 TYR J C 1
ATOM 8699 O O . TYR J 2 94 ? -19.03234 35.00640 -2.15765 1.000 209.10806 94 TYR J O 1
ATOM 8708 N N . TYR J 2 95 ? -19.86884 33.02103 -1.50857 1.000 204.12614 95 TYR J N 1
ATOM 8709 C CA . TYR J 2 95 ? -21.24131 33.35639 -1.85642 1.000 199.86192 95 TYR J CA 1
ATOM 8710 C C . TYR J 2 95 ? -21.96563 33.94598 -0.65166 1.000 201.86717 95 TYR J C 1
ATOM 8711 O O . TYR J 2 95 ? -21.62240 33.67236 0.50163 1.000 201.31016 95 TYR J O 1
ATOM 8720 N N . CYS J 2 96 ? -22.97665 34.76364 -0.93399 1.000 203.69730 96 CYS J N 1
ATOM 8721 C CA . CYS J 2 96 ? -23.82551 35.36310 0.08576 1.000 201.99977 96 CYS J CA 1
ATOM 8722 C C . CYS J 2 96 ? -25.27224 34.96986 -0.18139 1.000 201.78157 96 CYS J C 1
ATOM 8723 O O . CYS J 2 96 ? -25.72651 34.98885 -1.32996 1.000 204.18246 96 CYS J O 1
ATOM 8726 N N . ALA J 2 97 ? -25.99381 34.60937 0.87951 1.000 190.32978 97 ALA J N 1
ATOM 8727 C CA . ALA J 2 97 ? -27.33282 34.05251 0.75411 1.000 191.81617 97 ALA J CA 1
ATOM 8728 C C . ALA J 2 97 ? -28.32298 34.82350 1.61516 1.000 192.24839 97 ALA J C 1
ATOM 8729 O O . ALA J 2 97 ? -27.95536 35.42855 2.62530 1.000 191.62804 97 ALA J O 1
ATOM 8731 N N . ALA J 2 98 ? -29.59058 34.78598 1.20026 1.000 184.30653 98 ALA J N 1
ATOM 8732 C CA . ALA J 2 98 ? -30.69790 35.36491 1.94753 1.000 185.48116 98 ALA J CA 1
ATOM 8733 C C . ALA J 2 98 ? -31.83069 34.35147 2.03285 1.000 186.06890 98 ALA J C 1
ATOM 8734 O O . ALA J 2 98 ? -32.05975 33.57258 1.10353 1.000 184.90799 98 ALA J O 1
ATOM 8736 N N . TYR J 2 99 ? -32.54329 34.37125 3.15850 1.000 178.72425 99 TYR J N 1
ATOM 8737 C CA . TYR J 2 99 ? -33.57519 33.37992 3.46123 1.000 178.79596 99 TYR J CA 1
ATOM 8738 C C . TYR J 2 99 ? -34.85224 34.09720 3.87322 1.000 180.07562 99 TYR J C 1
ATOM 8739 O O . TYR J 2 99 ? -35.08414 34.32611 5.06789 1.000 179.38304 99 TYR J O 1
ATOM 8748 N N . PRO J 2 100 ? -35.71282 34.44974 2.91839 1.000 184.95957 100 PRO J N 1
ATOM 8749 C CA . PRO J 2 100 ? -36.94182 35.18674 3.26085 1.000 185.60131 100 PRO J CA 1
ATOM 8750 C C . PRO J 2 100 ? -37.81717 34.39872 4.22485 1.000 191.56992 100 PRO J C 1
ATOM 8751 O O . PRO J 2 100 ? -38.32427 33.32531 3.89616 1.000 190.08541 100 PRO J O 1
ATOM 8755 N N . LEU J 2 101 ? -37.98798 34.94344 5.43068 1.000 194.45479 101 LEU J N 1
ATOM 8756 C CA . LEU J 2 101 ? -38.72580 34.27763 6.50584 1.000 193.45333 101 LEU J CA 1
ATOM 8757 C C . LEU J 2 101 ? -40.15359 34.81134 6.51259 1.000 189.67918 101 LEU J C 1
ATOM 8758 O O . LEU J 2 101 ? -40.47293 35.76778 7.21992 1.000 184.08007 101 LEU J O 1
ATOM 8763 N N . ASP J 2 102 ? -41.01696 34.17426 5.72204 1.000 196.05102 102 ASP J N 1
ATOM 8764 C CA . ASP J 2 102 ? -42.44377 34.49618 5.67354 1.000 201.73788 102 ASP J CA 1
ATOM 8765 C C . ASP J 2 102 ? -42.67092 35.98647 5.42532 1.000 202.48979 102 ASP J C 1
ATOM 8766 O O . ASP J 2 102 ? -43.46798 36.64445 6.09852 1.000 202.03306 102 ASP J O 1
ATOM 8771 N N . GLU J 2 103 ? -41.95747 36.52276 4.43550 1.000 205.77435 103 GLU J N 1
ATOM 8772 C CA . GLU J 2 103 ? -42.15020 37.90820 4.02422 1.000 203.53813 103 GLU J CA 1
ATOM 8773 C C . GLU J 2 103 ? -43.44876 38.02705 3.23646 1.000 203.42141 103 GLU J C 1
ATOM 8774 O O . GLU J 2 103 ? -43.47491 38.61940 2.15218 1.000 203.34222 103 GLU J O 1
ATOM 8780 N N . ILE J 2 104 ? -44.52901 37.47610 3.79336 1.000 210.09295 104 ILE J N 1
ATOM 8781 C CA . ILE J 2 104 ? -45.79398 37.27148 3.09642 1.000 209.98772 104 ILE J CA 1
ATOM 8782 C C . ILE J 2 104 ? -45.50463 36.58977 1.76530 1.000 209.64846 104 ILE J C 1
ATOM 8783 O O . ILE J 2 104 ? -45.76049 37.15212 0.69486 1.000 207.76504 104 ILE J O 1
ATOM 8788 N N . GLY J 2 105 ? -44.95217 35.38177 1.82661 1.000 207.33123 105 GLY J N 1
ATOM 8789 C CA . GLY J 2 105 ? -44.60648 34.62237 0.64172 1.000 203.38075 105 GLY J CA 1
ATOM 8790 C C . GLY J 2 105 ? -45.64164 33.55678 0.33202 1.000 200.97590 105 GLY J C 1
ATOM 8791 O O . GLY J 2 105 ? -46.27864 33.00859 1.22862 1.000 198.48510 105 GLY J O 1
ATOM 8792 N N . SER J 2 106 ? -45.80931 33.27397 -0.96045 1.000 202.18329 106 SER J N 1
ATOM 8793 C CA . SER J 2 106 ? -46.82663 32.31617 -1.41481 1.000 197.65924 106 SER J CA 1
ATOM 8794 C C . SER J 2 106 ? -46.26654 30.89711 -1.40739 1.000 197.62633 106 SER J C 1
ATOM 8795 O O . SER J 2 106 ? -46.70404 30.05100 -0.62227 1.000 195.09790 106 SER J O 1
ATOM 8798 N N . HIS J 2 107 ? -45.30122 30.62792 -2.28045 1.000 188.64581 107 HIS J N 1
ATOM 8799 C CA . HIS J 2 107 ? -44.68667 29.30961 -2.36058 1.000 186.45749 107 HIS J CA 1
ATOM 8800 C C . HIS J 2 107 ? -43.79160 29.09136 -1.14043 1.000 182.59306 107 HIS J C 1
ATOM 8801 O O . HIS J 2 107 ? -43.79187 29.86758 -0.18069 1.000 180.96311 107 HIS J O 1
ATOM 8808 N N . ASP J 2 108 ? -43.01384 28.01765 -1.17309 1.000 159.78468 108 ASP J N 1
ATOM 8809 C CA . ASP J 2 108 ? -42.09860 27.70489 -0.08630 1.000 155.49200 108 ASP J CA 1
ATOM 8810 C C . ASP J 2 108 ? -41.04638 28.80011 0.04444 1.000 160.48266 108 ASP J C 1
ATOM 8811 O O . ASP J 2 108 ? -40.30955 29.05680 -0.92059 1.000 164.99600 108 ASP J O 1
ATOM 8816 N N . PRO J 2 109 ? -40.95123 29.47833 1.19627 1.000 163.39339 109 PRO J N 1
ATOM 8817 C CA . PRO J 2 109 ? -39.90252 30.49253 1.37671 1.000 164.44051 109 PRO J CA 1
ATOM 8818 C C . PRO J 2 109 ? -38.51174 29.91585 1.16382 1.000 170.52660 109 PRO J C 1
ATOM 8819 O O . PRO J 2 109 ? -37.83462 29.52403 2.11998 1.000 171.91594 109 PRO J O 1
ATOM 8823 N N . HIS J 2 110 ? -38.07963 29.86545 -0.09334 1.000 174.52738 110 HIS J N 1
ATOM 8824 C CA . HIS J 2 110 ? -36.84460 29.18857 -0.46402 1.000 174.76086 110 HIS J CA 1
ATOM 8825 C C . HIS J 2 110 ? -35.63626 30.03120 -0.05458 1.000 173.07564 110 HIS J C 1
ATOM 8826 O O . HIS J 2 110 ? -35.73830 30.98455 0.72241 1.000 170.94804 110 HIS J O 1
ATOM 8833 N N . SER J 2 111 ? -34.46767 29.67808 -0.58136 1.000 174.06784 111 SER J N 1
ATOM 8834 C CA . SER J 2 111 ? -33.20251 30.31257 -0.22475 1.000 171.99289 111 SER J CA 1
ATOM 8835 C C . SER J 2 111 ? -32.62628 30.99459 -1.46190 1.000 173.37294 111 SER J C 1
ATOM 8836 O O . SER J 2 111 ? -32.06464 30.33015 -2.33845 1.000 171.40168 111 SER J O 1
ATOM 8839 N N . TYR J 2 112 ? -32.77239 32.31581 -1.53683 1.000 187.04541 112 TYR J N 1
ATOM 8840 C CA . TYR J 2 112 ? -32.09276 33.08452 -2.56986 1.000 187.31033 112 TYR J CA 1
ATOM 8841 C C . TYR J 2 112 ? -30.59491 33.15391 -2.29124 1.000 189.63092 112 TYR J C 1
ATOM 8842 O O . TYR J 2 112 ? -30.15299 33.15854 -1.13909 1.000 190.34109 112 TYR J O 1
ATOM 8851 N N . TRP J 2 113 ? -29.81019 33.20950 -3.36585 1.000 195.48714 113 TRP J N 1
ATOM 8852 C CA . TRP J 2 113 ? -28.36365 33.35551 -3.27704 1.000 193.76331 113 TRP J CA 1
ATOM 8853 C C . TRP J 2 113 ? -27.90282 34.43239 -4.25191 1.000 194.58038 113 TRP J C 1
ATOM 8854 O O . TRP J 2 113 ? -28.70554 35.06678 -4.94349 1.000 196.56632 113 TRP J O 1
ATOM 8865 N N . GLY J 2 114 ? -26.58917 34.63697 -4.29803 1.000 206.74758 114 GLY J N 1
ATOM 8866 C CA . GLY J 2 114 ? -25.99255 35.56227 -5.23909 1.000 208.02888 114 GLY J CA 1
ATOM 8867 C C . GLY J 2 114 ? -25.19239 34.84267 -6.30376 1.000 211.51470 114 GLY J C 1
ATOM 8868 O O . GLY J 2 114 ? -25.56173 33.74248 -6.72571 1.000 208.52078 114 GLY J O 1
ATOM 8869 N N . GLN J 2 115 ? -24.09291 35.44747 -6.74507 1.000 215.26061 115 GLN J N 1
ATOM 8870 C CA . GLN J 2 115 ? -23.22171 34.84465 -7.74656 1.000 213.10741 115 GLN J CA 1
ATOM 8871 C C . GLN J 2 115 ? -21.88771 34.38575 -7.18246 1.000 208.46364 115 GLN J C 1
ATOM 8872 O O . GLN J 2 115 ? -21.42519 33.29459 -7.52153 1.000 206.64564 115 GLN J O 1
ATOM 8878 N N . GLY J 2 116 ? -21.25495 35.18906 -6.33059 1.000 211.23864 116 GLY J N 1
ATOM 8879 C CA . GLY J 2 116 ? -20.04496 34.76295 -5.65594 1.000 212.80008 116 GLY J CA 1
ATOM 8880 C C . GLY J 2 116 ? -18.79254 35.51753 -6.05115 1.000 212.32716 116 GLY J C 1
ATOM 8881 O O . GLY J 2 116 ? -18.30596 35.38226 -7.17789 1.000 211.48818 116 GLY J O 1
ATOM 8882 N N . THR J 2 117 ? -18.26064 36.31493 -5.12827 1.000 216.39503 117 THR J N 1
ATOM 8883 C CA . THR J 2 117 ? -16.98463 36.98031 -5.34276 1.000 214.88245 117 THR J CA 1
ATOM 8884 C C . THR J 2 117 ? -15.83481 36.03378 -5.01352 1.000 218.96700 117 THR J C 1
ATOM 8885 O O . THR J 2 117 ? -15.95682 35.14128 -4.16898 1.000 218.18537 117 THR J O 1
ATOM 8889 N N . GLN J 2 118 ? -14.71231 36.22921 -5.69898 1.000 218.53912 118 GLN J N 1
ATOM 8890 C CA . GLN J 2 118 ? -13.56465 35.33950 -5.58333 1.000 214.04401 118 GLN J CA 1
ATOM 8891 C C . GLN J 2 118 ? -12.57659 35.89233 -4.56452 1.000 212.41509 118 GLN J C 1
ATOM 8892 O O . GLN J 2 118 ? -12.21167 37.07167 -4.62093 1.000 210.85051 118 GLN J O 1
ATOM 8898 N N . VAL J 2 119 ? -12.14961 35.03760 -3.63659 1.000 217.78683 119 VAL J N 1
ATOM 8899 C CA . VAL J 2 119 ? -11.17460 35.39123 -2.61172 1.000 217.45908 119 VAL J CA 1
ATOM 8900 C C . VAL J 2 119 ? -10.07297 34.34098 -2.62173 1.000 216.22851 119 VAL J C 1
ATOM 8901 O O . VAL J 2 119 ? -10.35537 33.13928 -2.55464 1.000 214.58745 119 VAL J O 1
ATOM 8905 N N . THR J 2 120 ? -8.82242 34.79268 -2.70541 1.000 221.44856 120 THR J N 1
ATOM 8906 C CA . THR J 2 120 ? -7.66587 33.90906 -2.75158 1.000 223.09283 120 THR J CA 1
ATOM 8907 C C . THR J 2 120 ? -6.59329 34.42702 -1.80413 1.000 219.53427 120 THR J C 1
ATOM 8908 O O . THR J 2 120 ? -6.38616 35.63916 -1.68962 1.000 219.21799 120 THR J O 1
ATOM 8912 N N . VAL J 2 121 ? -5.91910 33.50405 -1.12188 1.000 214.32873 121 VAL J N 1
ATOM 8913 C CA . VAL J 2 121 ? -4.84788 33.82754 -0.18628 1.000 217.16255 121 VAL J CA 1
ATOM 8914 C C . VAL J 2 121 ? -3.60258 33.06711 -0.62014 1.000 221.98642 121 VAL J C 1
ATOM 8915 O O . VAL J 2 121 ? -3.62652 31.83366 -0.72243 1.000 222.36960 121 VAL J O 1
ATOM 8919 N N . SER J 2 122 ? -2.52104 33.79847 -0.87527 1.000 218.50904 122 SER J N 1
ATOM 8920 C CA . SER J 2 122 ? -1.25860 33.21796 -1.30534 1.000 215.21469 122 SER J CA 1
ATOM 8921 C C . SER J 2 122 ? -0.24616 33.24651 -0.16704 1.000 216.73093 122 SER J C 1
ATOM 8922 O O . SER J 2 122 ? -0.40959 33.96065 0.82635 1.000 214.86103 122 SER J O 1
ATOM 8925 N N . SER J 2 123 ? 0.81283 32.45905 -0.33026 1.000 221.09900 123 SER J N 1
ATOM 8926 C CA . SER J 2 123 ? 1.85112 32.33757 0.68822 1.000 217.21961 123 SER J CA 1
ATOM 8927 C C . SER J 2 123 ? 2.74681 33.57299 0.73212 1.000 209.91777 123 SER J C 1
ATOM 8928 O O . SER J 2 123 ? 2.45141 34.59275 0.10878 1.000 206.94622 123 SER J O 1
#

Sequence (1190 aa):
EVRTYTLTAFSFSRSGKQIVFSVTVPEAGTISSASLNVITQNYLWNSRAGFMNTIFNMTWGSTITLGGATGMMLSKGQILSGTSCSGNGSCTGTLDDRIFNELTSGRTTFTLTLVMQVQLQESGGGLVQAGGSLRLSCAASGTIFDGVDMGWYRQAPGKEREFVAGITAGSSTYYADSVKGRFTISRDNAKNTVYLQMNSLKPEDTAVYYCAAYPLDEIGSHDPHSYWGQGTQVTVSSEVRTYTLTAFSFSRSGKQIVFSVTVPEAGTISSASLNVITQNYLWNSRAGFMNTIFNMTWGSTITLGGATGMMLSKGQILSGTSCSGNGSCTGTLDDRIFNELTSGRTTFTLTLVMQVQLQESGGGLVQAGGSLRLSCAASGTIFDGVDMGWYRQAPGKEREFVAGITAGSSTYYADSVKGRFTISRDNAKNTVYLQMNSLKPEDTAVYYCAAYPLDEIGSHDPHSYWGQGTQVTVSSEVRTYTLTAFSFSRSGKQIVFSVTVPEAGTISSASLNVITQNYLWNSRAGFMNTIFNMTWGSTITLGGATGMMLSKGQILSGTSCSGNGSCTGTLDDRIFNELTSGRTTFTLTLVMQVQLQESGGGLVQAGGSLRLSCAASGTIFDGVDMGWYRQAPGKEREFVAGITAGSSTYYADSVKGRFTISRDNAKNTVYLQMNSLKPEDTAVYYCAAYPLDEIGSHDPHSYWGQGTQVTVSSEVRTYTLTAFSFSRSGKQIVFSVTVPEAGTISSASLNVITQNYLWNSRAGFMNTIFNMTWGSTITLGGATGMMLSKGQILSGTSCSGNGSCTGTLDDRIFNELTSGRTTFTLTLVMQVQLQESGGGLVQAGGSLRLSCAASGTIFDGVDMGWYRQAPGKEREFVAGITAGSSTYYADSVKGRFTISRDNAKNTVYLQMNSLKPEDTAVYYCAAYPLDEIGSHDPHSYWGQGTQVTVSSEVRTYTLTAFSFSRSGKQIVFSVTVPEAGTISSASLNVITQNYLWNSRAGFMNTIFNMTWGSTITLGGATGMMLSKGQILSGTSCSGNGSCTGTLDDRIFNELTSGRTTFTLTLVMQVQLQESGGGLVQAGGSLRLSCAASGTIFDGVDMGWYRQAPGKEREFVAGITAGSSTYYADSVKGRFTISRDNAKNTVYLQMNSLKPEDTAVYYCAAYPLDEIGSHDPHSYWGQGTQVTVSS

Nearest PDB structures (foldseek):
  8x7n-assembly4_H  TM=1.007E+00  e=1.570E-22  synthetic construct
  7o06-assembly2_B  TM=9.329E-01  e=4.147E-16  Camelidae mixed library
  5j1t-assembly1_C  TM=9.159E-01  e=3.003E-16  Vicugna pacos
  7php-assembly1_N  TM=9.372E-01  e=7.492E-16  synthetic construct
  4u6v-assembly2_K  TM=9.083E-01  e=1.621E-13  Homo sapiens

Foldseek 3Di:
DKDKDKWWPWDWDDDDLKIKIKTWDAAWFFFQWKKKWKAADDFLQQKWKDWQNDTDTDGHTDIGTSVNRHGDGDHHGRMTMMIIAHPDPPSPDCSNVVVRCCDVVPRITMIMITTGDD/DKAKDWADEDAFQDKIKIKIQDPDPLQQLWKKAKWWDDVPGDIDGAWIAGSVRDTDGDDVQPPQKDWTDDRVRSMIMIIGGRDDQVRFGFMKMKIWRDPSVDDDDGDIDIYDTDGHGYHD/DKDKDKWFPWDWDDDVLKIKIKTWDAAWFFFQWKKKWKAADDFLQQKWKDWLNDIDTDTHTDIGTSVNNGGDGAHHGGMTMMIIAHPDNPSPDCSSVVVRCCDPVPRITMIMMTTGGD/DKAKDKADEDAFQAKIKIKIQDPDCLLQLWKKAKWWDAPPGDIDGAWIAHSVRDTGGDDVCVPQWDWGDDSVRSMIMIIGGRDDQVRFGFMKMKTWRPPSVDDPPRDIDIYDTDGHGYDD/DKDKDKWFPWDWDDDDLKIKIKTWDAAWFFFQWKKKWKAADDALQQKWKDWLNDIDTGGHTDIGTSPNSRGDGDHHGDMTMMMIAHPNPPSPDCSSVVVRCCDVVDNITMIMMTTGDD/DKAKDKADEDAQFDKIKIKMADDDPLFALWKKAKWWAAPVGDIGGAWIAGSVGDTRGDDVCPPQKGWGDDRVRSMIMIIGGRDDQVRFGWMKMKIWRDPSVDDDDRDIDIYDTDTHGYHD/DKDKDKWFPWDWDDDVLKIKTKTWDAAWFFFQFKKKWKAADDFLQQKWKDWLNDIDTGGHTDIGGSPNNGGDTDHHGDMTMMMIAHDNNPSPDCSSVVVRCCDVVPNITMIMMTTGDD/DKAKDKADEDAFQDKIKIKIADPDPLQALWKKAKWFDAPPDDIDGAWIAGSVRDTGGDDVQPPQKGWGDDSVRSMIMIIGGRDDQVRFGFMKMWIWRDPSVDDDDRDIDIYDTDGHGYHD/DKDKDKWWPWDWDDDPLKIKTKTWDAAWFFFQWKKKWKAADDFLQQKWKDWQNDIDTPGHTDIGTSPNRHGPGDHHGRMTMMIIAHPDPPSPDCSSVVVRVCDPVDNITMIMMTIGDD/DKDKDWADEDEFFDKIKIKMADPDPLFALWKKAKWFAAVPGDIGGAWIAGSVGDTGGDDVCVPQWDWGDDRVRSMIMIIGGRDDQVRFGFMKMKTFRDPSVDDPDRDIGIYDTDGHGYYD

Radius of gyration: 42.97 Å; Cα contacts (8 Å, |Δi|>4): 3260; chains: 10; bounding box: 88×102×116 Å

Secondary structure (DSSP, 8-state):
-EEEEEE---EEEEETTEEEEEEE--S-EE-SEEEEEEEESS--TTEEEE-SS-EEEESSSEEEE-GGGTT-EE-TT-EEEEEEEHHHHT--TTHHHHHHHHHHTSSEEEEEEEEEE-/-EEEE----EETT--EEEEEEE-SGGGTT-EEEEEEE-TTS--EEEEEE-TT---EE-STTTTTEEEEEETTTTEEEEEE-S--GGG-EEEEEEEE---SS-SS----EE---EEE-EE-/-EEEEEE---EEEEETTEEEEEEE-SS-EE-SEEEEEEEESS--TTEEEE-SS-EEEESSSEEEE-GGGTT-EE-TT-EEEEEEEHHHHT--TTHHHHHHHHHHTSSEEEEEEEEEE-/-EEEE----EETT-EEEEEEEE-SGGGTT-EEEEEEE-TTSPPEEEEEE-TT---EE-STTTTTEEEEEETTTTEEEEEEES--GGG-EEEEEEEE---SS-SS----B----EEE-EE-/-EEEEEE---EEEEETTEEEEEEE--S-EEEEEEEEEEEESS--TTEEEEETTEEEEESS-EEE--GGGTT-EE-TT-EEEEEEEHHHHT--TTHHHHHHHHHHTSSEEEEEEEEEE-/-EEEE--EEEETT-EEEEEEEE-SGGGTT-EEEEEEE-TTS--EEEEEE-TT---EE-STTTTTEEEEEETTTTEEEEEEES--GGG-EEEEEEEE---SS-SS----EE---EEEEEE-/-EEEEEE---EEEEETTEEEEEEE--S-EEEEEEEEEEEESS--TTEEEE-SS-EEEESSSEEEE-GGGTT-EE-TTPEEEEEEEHHHHT--TTHHHHHHHHHHTSSEEEEEEEEEE-/-EEEE----EETT-EEEEEEEE-SGGGTT-EEEEEEE-TTS--EEEEEE-TT---EE-STTTTTEEEEEETTTTEEEEEEES--GGG-EEEEEEEE---SS-SS----EE---EEE-EE-/-EEEEEE---EEEESSSSEEEEEE-SS-EEEEEEEEEEEESS--TTEEEE-SS-EEEESSSEEEE-GGGTT-EE-TT-EEEEEEEHHHHT--TTHHHHHHHHHHTSSEEEEEEEEEE-/-EEEE---EEETT--EEEEEEE-SGGGSS-EEEEEEE-TTS--EEEEEE-TT---EE-STTTTTEEEEEETTTTEEEEEE-S--GGG-EEEEEEEE--SSS-SS----EE---EEEEEE-

Solvent-accessible surface area: 49400 Å² total; per-residue (Å²): 143,36,38,3,2,1,2,7,39,22,72,35,62,69,76,77,111,54,0,27,0,21,2,68,1,30,41,31,16,42,2,57,57,3,24,0,18,4,72,13,62,23,1,0,18,33,3,88,6,27,5,15,127,19,121,10,52,8,10,1,33,30,86,31,99,1,39,37,0,85,38,51,147,6,61,139,38,64,98,10,58,5,68,8,1,0,28,79,42,69,18,35,25,79,5,0,54,81,6,42,74,25,12,74,70,23,94,0,25,4,0,0,14,0,37,0,78,63,118,3,17,1,11,8,2,13,48,20,100,52,57,20,61,10,132,0,21,0,32,12,65,40,100,95,16,69,41,0,3,3,0,0,2,12,62,19,128,82,108,142,102,51,25,0,0,0,7,13,41,67,64,44,80,44,52,13,131,60,0,118,69,37,4,65,6,47,29,50,69,97,131,26,22,0,37,0,47,0,56,63,2,98,70,105,0,38,1,36,0,51,0,0,0,4,14,53,93,58,166,58,101,164,34,20,96,26,42,66,12,133,21,18,86,0,44,9,45,120,144,36,34,2,1,1,2,8,38,20,72,34,54,67,43,75,111,28,0,5,0,8,2,67,0,27,38,33,15,42,1,58,54,4,28,0,26,3,74,13,62,22,2,1,19,37,2,39,0,0,0,3,23,14,54,12,53,5,9,1,33,32,88,31,98,1,47,31,0,77,42,33,145,6,51,140,36,10,36,2,1,0,8,7,1,0,26,78,26,69,19,34,26,75,5,0,59,70,4,44,74,28,12,78,71,28,97,1,32,5,0,0,14,0,40,0,78,57,116,4,17,0,11,8,5,10,51,24,113,45,64,22,60,13,127,0,21,0,32,10,60,32,102,98,21,73,36,0,3,3,0,0,0,13,63,18,125,83,109,142,98,52,26,0,0,0,7,14,40,65,63,45,79,46,46,17,128,68,0,117,66,37,2,70,5,49,30,50,57,101,132,29,21,0,34,0,48,0,57,63,2,93,67,112,0,40,2,30,0,56,0,0,0,4,14,54,94,60,166,59,99,162,34,21,98,28,39,66,14,134,19,18,84,0,43,11,48,122,143,105,118,86,29,83,20,82,85,19,70,36,58,72,46,75,108,26,0,7,1,7,3,69,0,76,42,36,13,44,1,58,55,4,26,0,46,3,84,10,49,14,2,0,17,39,2,47,1,0,0,2,27,14,61,11,54,5,10,1,28,37,95,29,101,0,36,40,0,80,38,32,150,6,51,136,36,8,38,0,1,0,8,5,1,0,29,75,32,71,18,40,28,77,5,0,56,81,4,43,78,24,8,78,75,24,95,0,60,4,26,0,41,0,49,0,79,62,123,3,64,16,62,47,20,26,129,31,104,46,51,15,60,31,132,0,17,0,50,14,64,34,111,90,17,67,38,0,6,4,0,0,0,11,62,19,127,83,105,134,87,55,29,0,0,0,8,16,42,65,70,44,83,57,45,17,128,70,1,113,71,32,3,65,5,51,30,53,67,99,130,27,23,0,35,0,55,0,58,62,3,90,68,114,0,40,2,36,0,60,0,0,0,3,16,57,98,62,165,57,101,161,28,20,95,27,38,65,12,130,22,25,88,0,44,8,44,128,140,112,113,92,23,87,18,83,80,21,70,35,55,73,44,76,109,26,0,6,1,9,2,70,0,76,40,34,15,44,2,55,52,5,26,0,50,3,77,9,54,17,3,0,23,34,1,36,1,0,1,2,24,14,56,10,54,5,9,0,25,36,96,32,101,1,37,33,0,82,42,31,150,6,55,136,37,8,41,1,1,0,9,7,2,0,26,78,30,70,18,46,28,77,5,0,59,79,4,43,74,23,12,79,73,23,98,0,64,5,27,0,43,0,49,0,79,54,122,2,68,16,64,43,22,22,129,38,113,50,59,19,59,34,126,0,20,0,54,12,68,33,102,95,21,59,37,0,3,3,0,0,0,11,62,19,127,81,110,138,87,57,28,0,0,0,7,13,43,67,62,45,84,50,46,16,132,64,0,120,66,33,2,63,5,48,29,50,66,100,133,30,22,0,34,0,55,0,54,61,3,92,69,116,1,38,2,36,0,56,0,0,0,3,14,57,113,58,171,61,103,160,29,28,96,28,39,64,14,129,21,26,91,0,47,9,45,124,148,39,38,2,2,0,2,5,32,18,70,37,58,65,81,72,108,55,0,29,1,22,3,66,0,27,40,33,15,43,2,55,57,4,27,1,21,2,67,13,58,18,0,0,13,38,2,88,5,29,1,14,126,23,114,10,54,5,9,1,30,33,95,30,100,1,41,38,0,85,39,54,150,8,61,142,36,68,96,12,58,5,66,7,1,0,28,81,42,70,19,36,26,74,5,0,55,75,3,47,72,23,11,80,74,21,97,1,24,4,0,0,14,0,37,0,83,54,121,2,65,14,62,42,32,26,126,26,118,64,55,14,64,29,124,0,19,1,52,14,57,37,113,90,18,70,42,2,4,7,0,0,1,9,61,18,130,81,108,140,101,49,27,0,0,0,8,14,44,66,68,42,81,52,50,12,131,60,0,120,69,38,3,67,5,52,33,49,76,95,134,32,25,2,34,0,49,0,60,60,2,91,76,112,0,40,2,34,0,54,0,0,0,5,15,53,90,59,167,48,105,159,31,18,72,19,109,71,15,131,22,22,92,0,42,8,49,132

Organism: Salmonella typhimurium (strain LT2 / SGSC1412 / ATCC 700720) (NCBI:txid99287)

InterPro domains:
  IPR014121 Type-F conjugative transfer system mating-pair stabilisation protein TraN [PF06986] (314-558)
  IPR014121 Type-F conjugative transfer system mating-pair stabilisation protein TraN [TIGR02750] (4-599)

B-factor: mean 116.92, std 36.13, range [75.49, 228.78]